Protein AF-0000000070922257 (afdb_homodimer)

pLDDT: mean 94.01, std 5.5, range [50.47, 98.75]

Sequence (990 aa):
MNFDTVAAVDLGSNSFHMLVARWHDGEIITVDRLKETVRLASGLDARNRLSEEAQQRALDCLRRFGQRLRNLPPGSVRALGTNTLRKARGARGFLEAAEDALGHPVEIIGGREEARLIYLGVAHTLADDGGRRLVIDIGGGSTEVIIGERFEPRLAESLQMGCVTFSRQHFPDGRITAARFRQAELHAQLELQPIVAAYRQMGWEQALGSSGTLLALDRMLHEGGMEKALGISLGGLETLRARMIEIGHIDWLNLPGLSEDRKPVIVGGLAVLLGAFRGLAIERLTTSDGAMREGVVHDLFGRFHHEDVRARTIQNLRKRFAVEARHAERVATEAMRLFEPVARTWQLGGVEADLLTWAAELHEIGLALSHSRYHKHGEYILTHADLPGFSRQEQADLALLVRAHRRRLQPKLFESLPKARRRRLMRLALLLRLAVLLHRSRNDQPVPLQAVRVERREITLEFGAGWLSEHPLTVTDLEQEAVQLDPLGFTLRFGMNFDTVAAVDLGSNSFHMLVARWHDGEIITVDRLKETVRLASGLDARNRLSEEAQQRALDCLRRFGQRLRNLPPGSVRALGTNTLRKARGARGFLEAAEDALGHPVEIIGGREEARLIYLGVAHTLADDGGRRLVIDIGGGSTEVIIGERFEPRLAESLQMGCVTFSRQHFPDGRITAARFRQAELHAQLELQPIVAAYRQMGWEQALGSSGTLLALDRMLHEGGMEKALGISLGGLETLRARMIEIGHIDWLNLPGLSEDRKPVIVGGLAVLLGAFRGLAIERLTTSDGAMREGVVHDLFGRFHHEDVRARTIQNLRKRFAVEARHAERVATEAMRLFEPVARTWQLGGVEADLLTWAAELHEIGLALSHSRYHKHGEYILTHADLPGFSRQEQADLALLVRAHRRRLQPKLFESLPKARRRRLMRLALLLRLAVLLHRSRNDQPVPLQAVRVERREITLEFGAGWLSEHPLTVTDLEQEAVQLDPLGFTLRFG

Secondary structure (DSSP, 8-state):
---SEEEEEEE-SSEEEEEEEEEETTEEEEEEEEEEE--GGGGB-TTSPBPHHHHHHHHHHHHHHHHHHTTSPTTSEEEEE-HHHHH-TTHHHHHHHHHHHHTS-EEE--HHHHHHHHHHHHHTTS---SSEEEEEEE-SS-EEEEEEETTEEEEEEEES--HHHHHHHH-TTSB--HHHHHHHHHHHHHHHHHHHHHHHHH--SEEEEEHHHHHHHHHHHHHTTS--SSSEEHHHHHHHHHHHHHH-BGGG---TT--TTTHHHHHHHHHHHHHHHHHHT--EEEE-S--HHHHHHHHHHHHHTT--HHHHHHHHHHHHTT--HHHHHHHHHHHHHHHHHHHTTTT--HHHHHHHHHHHHHTTGGGGT-STTHHHHHHHHHHHS--TT--HHHHHHHHHHHHHTSS---THHHHTS-HHHHHHHHHHHHHHHHHHHHTTT---SPP-EEEEEEETTEEEEEE-TTHHHH-HHHHHHHHHHHHHHGGGT-EEEE-/---SEEEEEEE-SSEEEEEEEEEETTEEEEEEEEEEE--GGGGB-TTSPBPHHHHHHHHHHHHHHHHHHTTSPTTSEEEEE-HHHHH-TTHHHHHHHHHHHHTS-EEE--HHHHHHHHHHHHHTTS---SSEEEEEEE-SS-EEEEEEETTEEEEEEEES--HHHHHHHH-TTSB--HHHHHHHHHHHHHHHHHHHHHHHHH--SEEEEEHHHHHHHHHHHHHTTS--SSSEEHHHHHHHHHHHHHH-BGGG---TT--TTTTTTHHHHHHHHHHHHHHHT--EEEE-S--HHHHHHHHHHHHHTT--HHHHHHHHHHHHTT--HHHHHHHHHHHHHHHHHHHTTTT--HHHHHHHHHHHHHTTGGGGT-STTHHHHHHHHHHHS--TT--HHHHHHHHHHHHHTSS---THHHHTS-HHHHHHHHHHHHHHHHHHHHTTT---SPP-EEEEEEETTEEEEEE-TTHHHH-HHHHHHHHHHHHHHGGGT-EEEE-

Radius of gyration: 32.29 Å; Cα contacts (8 Å, |Δi|>4): 1902; chains: 2; bounding box: 73×99×66 Å

Structure (mmCIF, N/CA/C/O backbone):
data_AF-0000000070922257-model_v1
#
loop_
_entity.id
_entity.type
_entity.pdbx_description
1 polymer Exopolyphosphatase
#
loop_
_atom_site.group_PDB
_atom_site.id
_atom_site.type_symbol
_atom_site.label_atom_id
_atom_site.label_alt_id
_atom_site.label_comp_id
_atom_site.label_asym_id
_atom_site.label_entity_id
_atom_site.label_seq_id
_atom_site.pdbx_PDB_ins_code
_atom_site.Cartn_x
_atom_site.Cartn_y
_atom_site.Cartn_z
_atom_site.occupancy
_atom_site.B_iso_or_equiv
_atom_site.auth_seq_id
_atom_site.auth_comp_id
_atom_site.auth_asym_id
_atom_site.auth_atom_id
_atom_site.pdbx_PDB_model_num
ATOM 1 N N . MET A 1 1 ? 31.969 11.453 6.309 1 50.47 1 MET A N 1
ATOM 2 C CA . MET A 1 1 ? 32.625 12.75 6.32 1 50.47 1 MET A CA 1
ATOM 3 C C . MET A 1 1 ? 32.062 13.641 7.418 1 50.47 1 MET A C 1
ATOM 5 O O . MET A 1 1 ? 30.859 13.797 7.535 1 50.47 1 MET A O 1
ATOM 9 N N . ASN A 1 2 ? 32.812 13.789 8.406 1 67.69 2 ASN A N 1
ATOM 10 C CA . ASN A 1 2 ? 32.469 14.641 9.539 1 67.69 2 ASN A CA 1
ATOM 11 C C . ASN A 1 2 ? 32.656 16.125 9.203 1 67.69 2 ASN A C 1
ATOM 13 O O . ASN A 1 2 ? 33.688 16.516 8.648 1 67.69 2 ASN A O 1
ATOM 17 N N . PHE A 1 3 ? 31.547 16.844 9.094 1 80.75 3 PHE A N 1
ATOM 18 C CA . PHE A 1 3 ? 31.609 18.281 8.789 1 80.75 3 PHE A CA 1
ATOM 19 C C . PHE A 1 3 ? 31.719 19.094 10.07 1 80.75 3 PHE A C 1
ATOM 21 O O . PHE A 1 3 ? 31.016 18.828 11.047 1 80.75 3 PHE A O 1
ATOM 28 N N . ASP A 1 4 ? 32.656 19.984 9.977 1 86.19 4 ASP A N 1
ATOM 29 C CA . ASP A 1 4 ? 32.781 20.891 11.125 1 86.19 4 ASP A CA 1
ATOM 30 C C . ASP A 1 4 ? 31.688 21.969 11.094 1 86.19 4 ASP A C 1
ATOM 32 O O . ASP A 1 4 ? 31.25 22.438 12.141 1 86.19 4 ASP A O 1
ATOM 36 N N . THR A 1 5 ? 31.359 22.406 9.875 1 92.5 5 THR A N 1
ATOM 37 C CA . THR A 1 5 ? 30.328 23.422 9.664 1 92.5 5 THR A CA 1
ATOM 38 C C . THR A 1 5 ? 29.172 22.844 8.844 1 92.5 5 THR A C 1
ATOM 40 O O . THR A 1 5 ? 29.375 22.203 7.816 1 92.5 5 THR A O 1
ATOM 43 N N . VAL A 1 6 ? 27.922 23.047 9.383 1 95.12 6 VAL A N 1
ATOM 44 C CA . VAL A 1 6 ? 26.734 22.609 8.648 1 95.12 6 VAL A CA 1
ATOM 45 C C . VAL A 1 6 ? 25.75 23.75 8.539 1 95.12 6 VAL A C 1
ATOM 47 O O . VAL A 1 6 ? 25.875 24.766 9.227 1 95.12 6 VAL A O 1
ATOM 50 N N . ALA A 1 7 ? 24.875 23.625 7.582 1 96.94 7 ALA A N 1
ATOM 51 C CA . ALA A 1 7 ? 23.844 24.641 7.41 1 96.94 7 ALA A CA 1
ATOM 52 C C . ALA A 1 7 ? 22.469 24 7.172 1 96.94 7 ALA A C 1
ATOM 54 O O . ALA A 1 7 ? 22.375 22.953 6.527 1 96.94 7 ALA A O 1
ATOM 55 N N . ALA A 1 8 ? 21.484 24.625 7.723 1 97.5 8 ALA A N 1
ATOM 56 C CA . ALA A 1 8 ? 20.078 24.266 7.5 1 97.5 8 ALA A CA 1
ATOM 57 C C . ALA A 1 8 ? 19.328 25.391 6.809 1 97.5 8 ALA A C 1
ATOM 59 O O . ALA A 1 8 ? 19.453 26.562 7.191 1 97.5 8 ALA A O 1
ATOM 60 N N . VAL A 1 9 ? 18.656 25.062 5.773 1 97.75 9 VAL A N 1
ATOM 61 C CA . VAL A 1 9 ? 17.781 26 5.086 1 97.75 9 VAL A CA 1
ATOM 62 C C . VAL A 1 9 ? 16.344 25.5 5.141 1 97.75 9 VAL A C 1
ATOM 64 O O . VAL A 1 9 ? 16.031 24.453 4.59 1 97.75 9 VAL A O 1
ATOM 67 N N . ASP A 1 10 ? 15.484 26.25 5.773 1 96.75 10 ASP A N 1
ATOM 68 C CA . ASP A 1 10 ? 14.062 25.938 5.93 1 96.75 10 ASP A CA 1
ATOM 69 C C . ASP A 1 10 ? 13.219 26.75 4.941 1 96.75 10 ASP A C 1
ATOM 71 O O . ASP A 1 10 ? 13.078 27.969 5.082 1 96.75 10 ASP A O 1
ATOM 75 N N . LEU A 1 11 ? 12.742 26.031 3.998 1 97 11 LEU A N 1
ATOM 76 C CA . LEU A 1 11 ? 11.906 26.672 2.986 1 97 11 LEU A CA 1
ATOM 77 C C . LEU A 1 11 ? 10.43 26.547 3.338 1 97 11 LEU A C 1
ATOM 79 O O . LEU A 1 11 ? 9.711 25.734 2.742 1 97 11 LEU A O 1
ATOM 83 N N . GLY A 1 12 ? 9.977 27.422 4.176 1 94.75 12 GLY A N 1
ATOM 84 C CA . GLY A 1 12 ? 8.609 27.391 4.68 1 94.75 12 GLY A CA 1
ATOM 85 C C . GLY A 1 12 ? 7.625 28.109 3.777 1 94.75 12 GLY A C 1
ATOM 86 O O . GLY A 1 12 ? 8.023 28.766 2.82 1 94.75 12 GLY A O 1
ATOM 87 N N . SER A 1 13 ? 6.34 28 4.148 1 94.88 13 SER A N 1
ATOM 88 C CA . SER A 1 13 ? 5.242 28.578 3.377 1 94.88 13 SER A CA 1
ATOM 89 C C . SER A 1 13 ? 5.188 30.094 3.523 1 94.88 13 SER A C 1
ATOM 91 O O . SER A 1 13 ? 4.699 30.781 2.633 1 94.88 13 SER A O 1
ATOM 93 N N . ASN A 1 14 ? 5.695 30.578 4.609 1 92.94 14 ASN A N 1
ATOM 94 C CA . ASN A 1 14 ? 5.652 32.031 4.84 1 92.94 14 ASN A CA 1
ATOM 95 C C . ASN A 1 14 ? 7.039 32.656 4.703 1 92.94 14 ASN A C 1
ATOM 97 O O . ASN A 1 14 ? 7.176 33.75 4.145 1 92.94 14 ASN A O 1
ATOM 101 N N . SER A 1 15 ? 8.062 31.953 5.234 1 95 15 SER A N 1
ATOM 102 C CA . SER A 1 15 ? 9.414 32.5 5.273 1 95 15 SER A CA 1
ATOM 103 C C . SER A 1 15 ? 10.461 31.422 5.023 1 95 15 SER A C 1
ATOM 105 O O . SER A 1 15 ? 10.195 30.234 5.211 1 95 15 SER A O 1
ATOM 107 N N . PHE A 1 16 ? 11.594 31.922 4.508 1 97 16 PHE A N 1
ATOM 108 C CA . PHE A 1 16 ? 12.773 31.062 4.418 1 97 16 PHE A CA 1
ATOM 109 C C . PHE A 1 16 ? 13.773 31.422 5.516 1 97 16 PHE A C 1
ATOM 111 O O . PHE A 1 16 ? 13.922 32.594 5.879 1 97 16 PHE A O 1
ATOM 118 N N . HIS A 1 17 ? 14.359 30.391 6.105 1 96.94 17 HIS A N 1
ATOM 119 C CA . HIS A 1 17 ? 15.367 30.562 7.148 1 96.94 17 HIS A CA 1
ATOM 120 C C . HIS A 1 17 ? 16.672 29.844 6.781 1 96.94 17 HIS A C 1
ATOM 122 O O . HIS A 1 17 ? 16.641 28.766 6.195 1 96.94 17 HIS A O 1
ATOM 128 N N . MET A 1 18 ? 17.734 30.422 7.117 1 97.06 18 MET A N 1
ATOM 129 C CA . MET A 1 18 ? 19.047 29.812 6.996 1 97.06 18 MET A CA 1
ATOM 130 C C . MET A 1 18 ? 19.781 29.828 8.328 1 97.06 18 MET A C 1
ATOM 132 O O . MET A 1 18 ? 19.766 30.844 9.039 1 97.06 18 MET A O 1
ATOM 136 N N . LEU A 1 19 ? 20.328 28.75 8.75 1 97.19 19 LEU A N 1
ATOM 137 C CA . LEU A 1 19 ? 21.125 28.625 9.961 1 97.19 19 LEU A CA 1
ATOM 138 C C . LEU A 1 19 ? 22.453 27.938 9.664 1 97.19 19 LEU A C 1
ATOM 140 O O . LEU A 1 19 ? 22.469 26.828 9.133 1 97.19 19 LEU A O 1
ATOM 144 N N . VAL A 1 20 ? 23.547 28.578 9.875 1 96.5 20 VAL A N 1
ATOM 145 C CA . VAL A 1 20 ? 24.875 27.984 9.773 1 96.5 20 VAL A CA 1
ATOM 146 C C . VAL A 1 20 ? 25.438 27.719 11.172 1 96.5 20 VAL A C 1
ATOM 148 O O . VAL A 1 20 ? 25.422 28.625 12.023 1 96.5 20 VAL A O 1
ATOM 151 N N . ALA A 1 21 ? 25.812 26.547 11.43 1 95.62 21 ALA A N 1
ATOM 152 C CA . ALA A 1 21 ? 26.297 26.172 12.75 1 95.62 21 ALA A CA 1
ATOM 153 C C . ALA A 1 21 ? 27.609 25.375 12.648 1 95.62 21 ALA A C 1
ATOM 155 O O . ALA A 1 21 ? 27.891 24.781 11.609 1 95.62 21 ALA A O 1
ATOM 156 N N . ARG A 1 22 ? 28.359 25.406 13.68 1 92.81 22 ARG A N 1
ATOM 157 C CA . ARG A 1 22 ? 29.641 24.688 13.75 1 92.81 22 ARG A CA 1
ATOM 158 C C . ARG A 1 22 ? 29.703 23.828 15.016 1 92.81 22 ARG A C 1
ATOM 160 O O . ARG A 1 22 ? 29.203 24.219 16.062 1 92.81 22 ARG A O 1
ATOM 167 N N . TRP A 1 23 ? 30.281 22.703 14.82 1 88.81 23 TRP A N 1
ATOM 168 C CA . TRP A 1 23 ? 30.562 21.844 15.953 1 88.81 23 TRP A CA 1
ATOM 169 C C . TRP A 1 23 ? 31.875 22.234 16.641 1 88.81 23 TRP A C 1
ATOM 171 O O . TRP A 1 23 ? 32.938 22.266 15.992 1 88.81 23 TRP A O 1
ATOM 181 N N . HIS A 1 24 ? 31.859 22.641 17.891 1 84.12 24 HIS A N 1
ATOM 182 C CA . HIS A 1 24 ? 33.062 23.031 18.641 1 84.12 24 HIS A CA 1
ATOM 183 C C . HIS A 1 24 ? 33 22.484 20.062 1 84.12 24 HIS A C 1
ATOM 185 O O . HIS A 1 24 ? 32.188 22.922 20.875 1 84.12 24 HIS A O 1
ATOM 191 N N . ASP A 1 25 ? 33.938 21.672 20.453 1 81.06 25 ASP A N 1
ATOM 192 C CA . ASP A 1 25 ? 34.125 21.109 21.781 1 81.06 25 ASP A CA 1
ATOM 193 C C . ASP A 1 25 ? 32.844 20.5 22.312 1 81.06 25 ASP A C 1
ATOM 195 O O . ASP A 1 25 ? 32.406 20.797 23.438 1 81.06 25 ASP A O 1
ATOM 199 N N . GLY A 1 26 ? 32.094 19.844 21.484 1 78.56 26 GLY A N 1
ATOM 200 C CA . GLY A 1 26 ? 30.906 19.094 21.906 1 78.56 26 GLY A CA 1
ATOM 201 C C . GLY A 1 26 ? 29.641 19.922 21.906 1 78.56 26 GLY A C 1
ATOM 202 O O . GLY A 1 26 ? 28.578 19.438 22.281 1 78.56 26 GLY A O 1
ATOM 203 N N . GLU A 1 27 ? 29.828 21.156 21.391 1 85.69 27 GLU A N 1
ATOM 204 C CA . GLU A 1 27 ? 28.672 22.031 21.375 1 85.69 27 GLU A CA 1
ATOM 205 C C . GLU A 1 27 ? 28.422 22.594 19.984 1 85.69 27 GLU A C 1
ATOM 207 O O . GLU A 1 27 ? 29.344 22.734 19.188 1 85.69 27 GLU A O 1
ATOM 212 N N . ILE A 1 28 ? 27.156 22.875 19.719 1 90 28 ILE A N 1
ATOM 213 C CA . ILE A 1 28 ? 26.766 23.5 18.453 1 90 28 ILE A CA 1
ATOM 214 C C . ILE A 1 28 ? 26.703 25.016 18.625 1 90 28 ILE A C 1
ATOM 216 O O . ILE A 1 28 ? 25.984 25.516 19.469 1 90 28 ILE A O 1
ATOM 220 N N . ILE A 1 29 ? 27.547 25.641 17.844 1 92.25 29 ILE A N 1
ATOM 221 C CA . ILE A 1 29 ? 27.609 27.094 17.891 1 92.25 29 ILE A CA 1
ATOM 222 C C . ILE A 1 29 ? 26.984 27.688 16.625 1 92.25 29 ILE A C 1
ATOM 224 O O . ILE A 1 29 ? 27.359 27.312 15.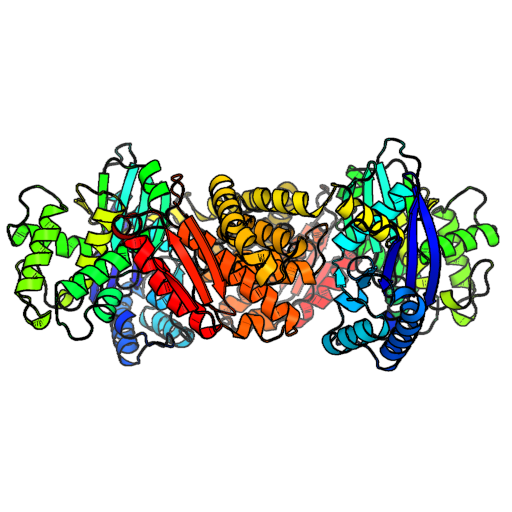516 1 92.25 29 ILE A O 1
ATOM 228 N N . THR A 1 30 ? 26.047 28.609 16.797 1 93 30 THR A N 1
ATOM 229 C CA . THR A 1 30 ? 25.469 29.297 15.648 1 93 30 THR A CA 1
ATOM 230 C C . THR A 1 30 ? 26.438 30.297 15.055 1 93 30 THR A C 1
ATOM 232 O O . THR A 1 30 ? 26.984 31.156 15.773 1 93 30 THR A O 1
ATOM 235 N N . VAL A 1 31 ? 26.656 30.203 13.797 1 93.38 31 VAL A N 1
ATOM 236 C CA . VAL A 1 31 ? 27.609 31.062 13.102 1 93.38 31 VAL A CA 1
ATOM 237 C C . VAL A 1 31 ? 26.844 32.188 12.391 1 93.38 31 VAL A C 1
ATOM 239 O O . VAL A 1 31 ? 27.312 33.344 12.359 1 93.38 31 VAL A O 1
ATOM 242 N N . ASP A 1 32 ? 25.781 31.828 11.766 1 93.38 32 ASP A N 1
ATOM 243 C CA . ASP A 1 32 ? 25.016 32.781 10.992 1 93.38 32 ASP A CA 1
ATOM 244 C C . ASP A 1 32 ? 23.531 32.406 10.938 1 93.38 32 ASP A C 1
ATOM 246 O O . ASP A 1 32 ? 23.188 31.219 11.062 1 93.38 32 ASP A O 1
ATOM 250 N N . ARG A 1 33 ? 22.688 33.438 10.93 1 94.75 33 ARG A N 1
ATOM 251 C CA . ARG A 1 33 ? 21.25 33.25 10.789 1 94.75 33 ARG A CA 1
ATOM 252 C C . ARG A 1 33 ? 20.656 34.312 9.859 1 94.75 33 ARG A C 1
ATOM 254 O O . ARG A 1 33 ? 20.969 35.5 9.969 1 94.75 33 ARG A O 1
ATOM 261 N N . LEU A 1 34 ? 19.891 33.812 8.883 1 94.75 34 LEU A N 1
ATOM 262 C CA . LEU A 1 34 ? 19.172 34.719 7.996 1 94.75 34 LEU A CA 1
ATOM 263 C C . LEU A 1 34 ? 17.703 34.312 7.879 1 94.75 34 LEU A C 1
ATOM 265 O O . LEU A 1 34 ? 17.375 33.125 7.945 1 94.75 34 LEU A O 1
ATOM 269 N N . LYS A 1 35 ? 16.844 35.25 7.797 1 93.94 35 LYS A N 1
ATOM 270 C CA . LYS A 1 35 ? 15.414 35.062 7.582 1 93.94 35 LYS A CA 1
ATOM 271 C C . LYS A 1 35 ? 14.867 36 6.531 1 93.94 35 LYS A C 1
ATOM 273 O O . LYS A 1 35 ? 15.242 37.188 6.5 1 93.94 35 LYS A O 1
ATOM 278 N N . GLU A 1 36 ? 14.07 35.5 5.688 1 94.12 36 GLU A N 1
ATOM 279 C CA . GLU A 1 36 ? 13.383 36.344 4.719 1 94.12 36 GLU A CA 1
ATOM 280 C C . GLU A 1 36 ? 11.93 35.906 4.539 1 94.12 36 GLU A C 1
ATOM 282 O O . GLU A 1 36 ? 11.633 34.719 4.43 1 94.12 36 GLU A O 1
ATOM 287 N N . THR A 1 37 ? 11.07 36.938 4.539 1 92.81 37 THR A N 1
ATOM 288 C CA . THR A 1 37 ? 9.664 36.656 4.285 1 92.81 37 THR A CA 1
ATOM 289 C C . THR A 1 37 ? 9.406 36.469 2.791 1 92.81 37 THR A C 1
ATOM 291 O O . THR A 1 37 ? 9.625 37.406 2.008 1 92.81 37 THR A O 1
ATOM 294 N N . VAL A 1 38 ? 8.984 35.281 2.365 1 92.69 38 VAL A N 1
ATOM 295 C CA . VAL A 1 38 ? 8.789 34.969 0.958 1 92.69 38 VAL A CA 1
ATOM 296 C C . VAL A 1 38 ? 7.297 34.781 0.68 1 92.69 38 VAL A C 1
ATOM 298 O O . VAL A 1 38 ? 6.82 35.062 -0.418 1 92.69 38 VAL A O 1
ATOM 301 N N . ARG A 1 39 ? 6.5 34.312 1.571 1 91.88 39 ARG A N 1
ATOM 302 C CA . ARG A 1 39 ? 5.074 34.031 1.491 1 91.88 39 ARG A CA 1
ATOM 303 C C . ARG A 1 39 ? 4.766 33.156 0.286 1 91.88 39 ARG A C 1
ATOM 305 O O . ARG A 1 39 ? 3.912 33.469 -0.537 1 91.88 39 ARG A O 1
ATOM 312 N N . LEU A 1 40 ? 5.43 32.062 0.245 1 92.69 40 LEU A N 1
ATOM 313 C CA . LEU A 1 40 ? 5.285 31.109 -0.856 1 92.69 40 LEU A CA 1
ATOM 314 C C . LEU A 1 40 ? 3.85 30.609 -0.957 1 92.69 40 LEU A C 1
ATOM 316 O O . LEU A 1 40 ? 3.34 30.391 -2.057 1 92.69 40 LEU A O 1
ATOM 320 N N . ALA A 1 41 ? 3.188 30.406 0.164 1 93 41 ALA A N 1
ATOM 321 C CA . ALA A 1 41 ? 1.837 29.859 0.204 1 93 41 ALA A CA 1
ATOM 322 C C . ALA A 1 41 ? 0.841 30.781 -0.487 1 93 41 ALA A C 1
ATOM 324 O O . ALA A 1 41 ? -0.136 30.328 -1.082 1 93 41 ALA A O 1
ATOM 325 N N . SER A 1 42 ? 1.068 32.094 -0.372 1 90.94 42 SER A N 1
ATOM 326 C CA . SER A 1 42 ? 0.177 33.062 -0.996 1 90.94 42 SER A CA 1
ATOM 327 C C . SER A 1 42 ? 0.234 32.969 -2.518 1 90.94 42 SER A C 1
ATOM 329 O O . SER A 1 42 ? -0.674 33.438 -3.207 1 90.94 42 SER A O 1
ATOM 331 N N . GLY A 1 43 ? 1.27 32.375 -3.018 1 90.81 43 GLY A N 1
ATOM 332 C CA . GLY A 1 43 ? 1.457 32.25 -4.457 1 90.81 43 GLY A CA 1
ATOM 333 C C . GLY A 1 43 ? 0.903 30.969 -5.031 1 90.81 43 GLY A C 1
ATOM 334 O O . GLY A 1 43 ? 0.901 30.781 -6.25 1 90.81 43 GLY A O 1
ATOM 335 N N . LEU A 1 44 ? 0.445 30.156 -4.152 1 91.5 44 LEU A N 1
ATOM 336 C CA . LEU A 1 44 ? -0.109 28.891 -4.629 1 91.5 44 LEU A CA 1
ATOM 337 C C . LEU A 1 44 ? -1.565 29.062 -5.047 1 91.5 44 LEU A C 1
ATOM 339 O O . LEU A 1 44 ? -2.404 29.484 -4.246 1 91.5 44 LEU A O 1
ATOM 343 N N . ASP A 1 45 ? -1.897 28.672 -6.227 1 90.31 45 ASP A N 1
ATOM 344 C CA . ASP A 1 45 ? -3.266 28.859 -6.695 1 90.31 45 ASP A CA 1
ATOM 345 C C . ASP A 1 45 ? -4.117 27.625 -6.418 1 90.31 45 ASP A C 1
ATOM 347 O O . ASP A 1 45 ? -3.68 26.719 -5.711 1 90.31 45 ASP A O 1
ATOM 351 N N . ALA A 1 46 ? -5.27 27.625 -6.887 1 85.06 46 ALA A N 1
ATOM 352 C CA . ALA A 1 46 ? -6.227 26.562 -6.613 1 85.06 46 ALA A CA 1
ATOM 353 C C . ALA A 1 46 ? -5.812 25.25 -7.289 1 85.06 46 ALA A C 1
ATOM 355 O O . ALA A 1 46 ? -6.242 24.172 -6.887 1 85.06 46 ALA A O 1
ATOM 356 N N . ARG A 1 47 ? -5.031 25.359 -8.297 1 88.06 47 ARG A N 1
ATOM 357 C CA . ARG A 1 47 ? -4.562 24.172 -9.008 1 88.06 47 ARG A CA 1
ATOM 358 C C . ARG A 1 47 ? -3.186 23.75 -8.508 1 88.06 47 ARG A C 1
ATOM 360 O O . ARG A 1 47 ? -2.506 22.953 -9.156 1 88.06 47 ARG A O 1
ATOM 367 N N . ASN A 1 48 ? -2.707 24.375 -7.414 1 90.75 48 ASN A N 1
ATOM 368 C CA . ASN A 1 48 ? -1.439 24.062 -6.762 1 90.75 48 ASN A CA 1
ATOM 369 C C . ASN A 1 48 ? -0.25 24.438 -7.637 1 90.75 48 ASN A C 1
ATOM 371 O O . ASN A 1 48 ? 0.758 23.734 -7.664 1 90.75 48 ASN A O 1
ATOM 375 N N . ARG A 1 49 ? -0.408 25.484 -8.484 1 91.31 49 ARG A N 1
ATOM 376 C CA . ARG A 1 49 ? 0.698 26.031 -9.25 1 91.31 49 ARG A CA 1
ATOM 377 C C . ARG A 1 49 ? 1.247 27.297 -8.586 1 91.31 49 ARG A C 1
ATOM 379 O O . ARG A 1 49 ? 0.481 28.156 -8.156 1 91.31 49 ARG A O 1
ATOM 386 N N . LEU A 1 50 ? 2.482 27.438 -8.477 1 93.44 50 LEU A N 1
ATOM 387 C CA . LEU A 1 50 ? 3.129 28.594 -7.863 1 93.44 50 LEU A CA 1
ATOM 388 C C . LEU A 1 50 ? 3.176 29.766 -8.836 1 93.44 50 LEU A C 1
ATOM 390 O O . LEU A 1 50 ? 3.553 29.594 -10 1 93.44 50 LEU A O 1
ATOM 394 N N . SER A 1 51 ? 2.805 30.953 -8.391 1 93.62 51 SER A N 1
ATOM 395 C CA . SER A 1 51 ? 2.873 32.156 -9.219 1 93.62 51 SER A CA 1
ATOM 396 C C . SER A 1 51 ? 4.316 32.5 -9.547 1 93.62 51 SER A C 1
ATOM 398 O O . SER A 1 51 ? 5.234 32.156 -8.797 1 93.62 51 SER A O 1
ATOM 400 N N . GLU A 1 52 ? 4.484 33.156 -10.672 1 93.19 52 GLU A N 1
ATOM 401 C CA . GLU A 1 52 ? 5.816 33.625 -11.078 1 93.19 52 GLU A CA 1
ATOM 402 C C . GLU A 1 52 ? 6.41 34.562 -10.055 1 93.19 52 GLU A C 1
ATOM 404 O O . GLU A 1 52 ? 7.613 34.562 -9.789 1 93.19 52 GLU A O 1
ATOM 409 N N . GLU A 1 53 ? 5.59 35.375 -9.57 1 94.44 53 GLU A N 1
ATOM 410 C CA . GLU A 1 53 ? 6.035 36.344 -8.578 1 94.44 53 GLU A CA 1
ATOM 411 C C . GLU A 1 53 ? 6.566 35.656 -7.324 1 94.44 53 GLU A C 1
ATOM 413 O O . GLU A 1 53 ? 7.617 36.031 -6.797 1 94.44 53 GLU A O 1
ATOM 418 N N . ALA A 1 54 ? 5.828 34.781 -6.809 1 93.12 54 ALA A N 1
ATOM 419 C CA . ALA A 1 54 ? 6.25 34.031 -5.625 1 93.12 54 ALA A CA 1
ATOM 420 C C . ALA A 1 54 ? 7.535 33.25 -5.895 1 93.12 54 ALA A C 1
ATOM 422 O O . ALA A 1 54 ? 8.414 33.188 -5.031 1 93.12 54 ALA A O 1
ATOM 423 N N . GLN A 1 55 ? 7.676 32.656 -7.027 1 94.94 55 GLN A N 1
ATOM 424 C CA . GLN A 1 55 ? 8.883 31.922 -7.406 1 94.94 55 GLN A CA 1
ATOM 425 C C . GLN A 1 55 ? 10.094 32.844 -7.438 1 94.94 55 GLN A C 1
ATOM 427 O O . GLN A 1 55 ? 11.172 32.5 -6.949 1 94.94 55 GLN A O 1
ATOM 432 N N . GLN A 1 56 ? 9.844 34 -8.031 1 95.56 56 GLN A N 1
ATOM 433 C CA . GLN A 1 56 ? 10.945 34.938 -8.141 1 95.56 56 GLN A CA 1
ATOM 434 C C . GLN A 1 56 ? 11.43 35.406 -6.766 1 95.56 56 GLN A C 1
ATOM 436 O O . GLN A 1 56 ? 12.633 35.469 -6.52 1 95.56 56 GLN A O 1
ATOM 441 N N . ARG A 1 57 ? 10.539 35.719 -5.875 1 95.69 57 ARG A N 1
ATOM 442 C CA . ARG A 1 57 ? 10.906 36.094 -4.512 1 95.69 57 ARG A CA 1
ATOM 443 C C . ARG A 1 57 ? 11.695 34.969 -3.836 1 95.69 57 ARG A C 1
ATOM 445 O O . ARG A 1 57 ? 12.688 35.219 -3.148 1 95.69 57 ARG A O 1
ATOM 452 N N . ALA A 1 58 ? 11.203 33.781 -4.039 1 96.38 58 ALA A N 1
ATOM 453 C CA . ALA A 1 58 ? 11.859 32.625 -3.447 1 96.38 58 ALA A CA 1
ATOM 454 C C . ALA A 1 58 ? 13.266 32.438 -4.008 1 96.38 58 ALA A C 1
ATOM 456 O O . ALA A 1 58 ? 14.219 32.219 -3.256 1 96.38 58 ALA A O 1
ATOM 457 N N . LEU A 1 59 ? 13.398 32.562 -5.312 1 97.31 59 LEU A N 1
ATOM 458 C CA . LEU A 1 59 ? 14.688 32.375 -5.965 1 97.31 59 LEU A CA 1
ATOM 459 C C . LEU A 1 59 ? 15.664 33.469 -5.562 1 97.31 59 LEU A C 1
ATOM 461 O O . LEU A 1 59 ? 16.859 33.188 -5.355 1 97.31 59 LEU A O 1
ATOM 465 N N . ASP A 1 60 ? 15.156 34.656 -5.473 1 97.5 60 ASP A N 1
ATOM 466 C CA . ASP A 1 60 ? 16 35.781 -5.031 1 97.5 60 ASP A CA 1
ATOM 467 C C . ASP A 1 60 ? 16.547 35.5 -3.625 1 97.5 60 ASP A C 1
ATOM 469 O O . ASP A 1 60 ? 17.719 35.75 -3.357 1 97.5 60 ASP A O 1
ATOM 473 N N . CYS A 1 61 ? 15.68 35.094 -2.768 1 97.5 61 CYS A N 1
ATOM 474 C CA . CYS A 1 61 ? 16.094 34.75 -1.41 1 97.5 61 CYS A CA 1
ATOM 475 C C . CYS A 1 61 ? 17.156 33.656 -1.418 1 97.5 61 CYS A C 1
ATOM 477 O O . CYS A 1 61 ? 18.172 33.781 -0.735 1 97.5 61 CYS A O 1
ATOM 479 N N . LEU A 1 62 ? 16.953 32.625 -2.186 1 97.81 62 LEU A N 1
ATOM 480 C CA . LEU A 1 62 ? 17.859 31.469 -2.225 1 97.81 62 LEU A CA 1
ATOM 481 C C . LEU A 1 62 ? 19.219 31.859 -2.814 1 97.81 62 LEU A C 1
ATOM 483 O O . LEU A 1 62 ? 20.25 31.328 -2.414 1 97.81 62 LEU A O 1
ATOM 487 N N . ARG A 1 63 ? 19.188 32.812 -3.758 1 97.44 63 ARG A N 1
ATOM 488 C CA . ARG A 1 63 ? 20.453 33.312 -4.285 1 97.44 63 ARG A CA 1
ATOM 489 C C . ARG A 1 63 ? 21.266 34 -3.189 1 97.44 63 ARG A C 1
ATOM 491 O O . ARG A 1 63 ? 22.484 33.844 -3.129 1 97.44 63 ARG A O 1
ATOM 498 N N . ARG A 1 64 ? 20.578 34.719 -2.406 1 96.75 64 ARG A N 1
ATOM 499 C CA . ARG A 1 64 ? 21.25 35.375 -1.296 1 96.75 64 ARG A CA 1
ATOM 500 C C . ARG A 1 64 ? 21.797 34.375 -0.304 1 96.75 64 ARG A C 1
ATOM 502 O O . ARG A 1 64 ? 22.938 34.5 0.161 1 96.75 64 ARG A O 1
ATOM 509 N N . PHE A 1 65 ? 20.984 33.375 0.079 1 97.69 65 PHE A N 1
ATOM 510 C CA . PHE A 1 65 ? 21.469 32.312 0.938 1 97.69 65 PHE A CA 1
ATOM 511 C C . PHE A 1 65 ? 22.656 31.594 0.301 1 97.69 65 PHE A C 1
ATOM 513 O O . PHE A 1 65 ? 23.625 31.266 0.986 1 97.69 65 PHE A O 1
ATOM 520 N N . GLY A 1 66 ? 22.547 31.406 -0.993 1 96.5 66 GLY A N 1
ATOM 521 C CA . GLY A 1 66 ? 23.578 30.719 -1.737 1 96.5 66 GLY A CA 1
ATOM 522 C C . GLY A 1 66 ? 24.938 31.406 -1.673 1 96.5 66 GLY A C 1
ATOM 523 O O . GLY A 1 66 ? 25.969 30.75 -1.674 1 96.5 66 GLY A O 1
ATOM 524 N N . GLN A 1 67 ? 24.953 32.688 -1.668 1 95.12 67 GLN A N 1
ATOM 525 C CA . GLN A 1 67 ? 26.188 33.438 -1.55 1 95.12 67 GLN A CA 1
ATOM 526 C C . GLN A 1 67 ? 26.953 33.062 -0.283 1 95.12 67 GLN A C 1
ATOM 528 O O . GLN A 1 67 ? 28.172 33.094 -0.265 1 95.12 67 GLN A O 1
ATOM 533 N N . ARG A 1 68 ? 26.219 32.625 0.657 1 93.69 68 ARG A N 1
ATOM 534 C CA . ARG A 1 68 ? 26.812 32.281 1.936 1 93.69 68 ARG A CA 1
ATOM 535 C C . ARG A 1 68 ? 27.141 30.797 1.99 1 93.69 68 ARG A C 1
ATOM 537 O O . ARG A 1 68 ? 28.016 30.375 2.754 1 93.69 68 ARG A O 1
ATOM 544 N N . LEU A 1 69 ? 26.406 29.984 1.218 1 96.19 69 LEU A N 1
ATOM 545 C CA . LEU A 1 69 ? 26.438 28.547 1.467 1 96.19 69 LEU A CA 1
ATOM 546 C C . LEU A 1 69 ? 27.172 27.812 0.349 1 96.19 69 LEU A C 1
ATOM 548 O O . LEU A 1 69 ? 27.594 26.672 0.524 1 96.19 69 LEU A O 1
ATOM 552 N N . ARG A 1 70 ? 27.297 28.391 -0.803 1 92.56 70 ARG A N 1
ATOM 553 C CA . ARG A 1 70 ? 27.719 27.703 -2.02 1 92.56 70 ARG A CA 1
ATOM 554 C C . ARG A 1 70 ? 29.094 27.062 -1.837 1 92.56 70 ARG A C 1
ATOM 556 O O . ARG A 1 70 ? 29.391 26.031 -2.459 1 92.56 70 ARG A O 1
ATOM 563 N N . ASN A 1 71 ? 29.938 27.594 -0.966 1 91.12 71 ASN A N 1
ATOM 564 C CA . ASN A 1 71 ? 31.297 27.078 -0.816 1 91.12 71 ASN A CA 1
ATOM 565 C C . ASN A 1 71 ? 31.359 25.984 0.245 1 91.12 71 ASN A C 1
ATOM 567 O O . ASN A 1 71 ? 32.406 25.375 0.45 1 91.12 71 ASN A O 1
ATOM 571 N N . LEU A 1 72 ? 30.281 25.719 0.91 1 93 72 LEU A N 1
ATOM 572 C CA . LEU A 1 72 ? 30.25 24.609 1.85 1 93 72 LEU A CA 1
ATOM 573 C C . LEU A 1 72 ? 30.234 23.266 1.11 1 93 72 LEU A C 1
ATOM 575 O O . LEU A 1 72 ? 29.656 23.172 0.023 1 93 72 LEU A O 1
ATOM 579 N N . PRO A 1 73 ? 30.828 22.312 1.654 1 90.31 73 PRO A N 1
ATOM 580 C CA . PRO A 1 73 ? 30.906 21.031 0.962 1 90.31 73 PRO A CA 1
ATOM 581 C C . PRO A 1 73 ? 29.531 20.375 0.791 1 90.31 73 PRO A C 1
ATOM 583 O O . PRO A 1 73 ? 28.656 20.547 1.639 1 90.31 73 PRO A O 1
ATOM 586 N N . PRO A 1 74 ? 29.453 19.609 -0.313 1 84.12 74 PRO A N 1
ATOM 587 C CA . PRO A 1 74 ? 28.219 18.844 -0.496 1 84.12 74 PRO A CA 1
ATOM 588 C C . PRO A 1 74 ? 27.906 17.938 0.688 1 84.12 74 PRO A C 1
ATOM 590 O O . PRO A 1 74 ? 28.812 17.281 1.23 1 84.12 74 PRO A O 1
ATOM 593 N N . GLY A 1 75 ? 26.688 17.953 1.102 1 86.25 75 GLY A N 1
ATOM 594 C CA . GLY A 1 75 ? 26.281 17.125 2.227 1 86.25 75 GLY A CA 1
ATOM 595 C C . GLY A 1 75 ? 26.234 17.875 3.539 1 86.25 75 GLY A C 1
ATOM 596 O O . GLY A 1 75 ? 25.625 17.422 4.504 1 86.25 75 GLY A O 1
ATOM 597 N N . SER A 1 76 ? 26.875 19.016 3.561 1 92.19 76 SER A N 1
ATOM 598 C CA . SER A 1 76 ? 26.922 19.781 4.797 1 92.19 76 SER A CA 1
ATOM 599 C C . SER A 1 76 ? 25.766 20.766 4.898 1 92.19 76 SER A C 1
ATOM 601 O O . SER A 1 76 ? 25.562 21.406 5.934 1 92.19 76 SER A O 1
ATOM 603 N N . VAL A 1 77 ? 25.016 20.891 3.84 1 95.12 77 VAL A N 1
ATOM 604 C CA . VAL A 1 77 ? 23.859 21.797 3.795 1 95.12 77 VAL A CA 1
ATOM 605 C C . VAL A 1 77 ? 22.594 20.984 3.521 1 95.12 77 VAL A C 1
ATOM 607 O O . VAL A 1 77 ? 22.562 20.156 2.604 1 95.12 77 VAL A O 1
ATOM 610 N N . ARG A 1 78 ? 21.609 21.188 4.344 1 95.75 78 ARG A N 1
ATOM 611 C CA . ARG A 1 78 ? 20.312 20.562 4.09 1 95.75 78 ARG A CA 1
ATOM 612 C C . ARG A 1 78 ? 19.219 21.625 3.936 1 95.75 78 ARG A C 1
ATOM 614 O O . ARG A 1 78 ? 18.953 22.391 4.867 1 95.75 78 ARG A O 1
ATOM 621 N N . ALA A 1 79 ? 18.719 21.75 2.727 1 97.25 79 ALA A N 1
ATOM 622 C CA . ALA A 1 79 ? 17.609 22.641 2.43 1 97.25 79 ALA A CA 1
ATOM 623 C C . ALA A 1 79 ? 16.297 21.875 2.293 1 97.25 79 ALA A C 1
ATOM 625 O O . ALA A 1 79 ? 16.172 21 1.428 1 97.25 79 ALA A O 1
ATOM 626 N N . LEU A 1 80 ? 15.352 22.172 3.102 1 97.25 80 LEU A N 1
ATOM 627 C CA . LEU A 1 80 ? 14.141 21.344 3.186 1 97.25 80 LEU A CA 1
ATOM 628 C C . LEU A 1 80 ? 12.898 22.172 2.869 1 97.25 80 LEU A C 1
ATOM 630 O O . LEU A 1 80 ? 12.672 23.219 3.492 1 97.25 80 LEU A O 1
ATOM 634 N N . GLY A 1 81 ? 12.195 21.75 1.862 1 95.94 81 GLY A N 1
ATOM 635 C CA . GLY A 1 81 ? 10.883 22.312 1.568 1 95.94 81 GLY A CA 1
ATOM 636 C C . GLY A 1 81 ? 9.766 21.641 2.33 1 95.94 81 GLY A C 1
ATOM 637 O O . GLY A 1 81 ? 9.766 20.406 2.504 1 95.94 81 GLY A O 1
ATOM 638 N N . THR A 1 82 ? 8.828 22.422 2.723 1 94.81 82 THR A N 1
ATOM 639 C CA . THR A 1 82 ? 7.762 21.906 3.572 1 94.81 82 THR A CA 1
ATOM 640 C C . THR A 1 82 ? 6.41 22.031 2.869 1 94.81 82 THR A C 1
ATOM 642 O O . THR A 1 82 ? 6.305 21.766 1.671 1 94.81 82 THR A O 1
ATOM 645 N N . ASN A 1 83 ? 5.32 22.391 3.535 1 92.88 83 ASN A N 1
ATOM 646 C CA . ASN A 1 83 ? 3.924 22.234 3.141 1 92.88 83 ASN A CA 1
ATOM 647 C C . ASN A 1 83 ? 3.682 22.766 1.729 1 92.88 83 ASN A C 1
ATOM 649 O O . ASN A 1 83 ? 3.143 22.062 0.879 1 92.88 83 ASN A O 1
ATOM 653 N N . THR A 1 84 ? 4.09 24 1.412 1 92.94 84 THR A N 1
ATOM 654 C CA . THR A 1 84 ? 3.77 24.625 0.129 1 92.94 84 THR A CA 1
ATOM 655 C C . THR A 1 84 ? 4.496 23.906 -1.009 1 92.94 84 THR A C 1
ATOM 657 O O . THR A 1 84 ? 3.906 23.641 -2.061 1 92.94 84 THR A O 1
ATOM 660 N N . LEU A 1 85 ? 5.715 23.578 -0.75 1 93.12 85 LEU A N 1
ATOM 661 C CA . LEU A 1 85 ? 6.48 22.891 -1.78 1 93.12 85 LEU A CA 1
ATOM 662 C C . LEU A 1 85 ? 6.016 21.453 -1.929 1 93.12 85 LEU A C 1
ATOM 664 O O . LEU A 1 85 ? 6.086 20.875 -3.02 1 93.12 85 LEU A O 1
ATOM 668 N N . ARG A 1 86 ? 5.453 20.906 -0.907 1 90.75 86 ARG A N 1
ATOM 669 C CA . ARG A 1 86 ? 4.852 19.578 -0.972 1 90.75 86 ARG A CA 1
ATOM 670 C C . ARG A 1 86 ? 3.625 19.578 -1.88 1 90.75 86 ARG A C 1
ATOM 672 O O . ARG A 1 86 ? 3.367 18.594 -2.578 1 90.75 86 ARG A O 1
ATOM 679 N N . LYS A 1 87 ? 2.914 20.625 -1.83 1 91.19 87 LYS A N 1
ATOM 680 C CA . LYS A 1 87 ? 1.638 20.719 -2.531 1 91.19 87 LYS A CA 1
ATOM 681 C C . LYS A 1 87 ? 1.833 21.188 -3.973 1 91.19 87 LYS A C 1
ATOM 683 O O . LYS A 1 87 ? 1.031 20.859 -4.848 1 91.19 87 LYS A O 1
ATOM 688 N N . ALA A 1 88 ? 2.879 21.844 -4.254 1 92.06 88 ALA A N 1
ATOM 689 C CA . ALA A 1 88 ? 3.072 22.531 -5.531 1 92.06 88 ALA A CA 1
ATOM 690 C C . ALA A 1 88 ? 3.238 21.531 -6.672 1 92.06 88 ALA A C 1
ATOM 692 O O . ALA A 1 88 ? 4.117 20.656 -6.621 1 92.06 88 ALA A O 1
ATOM 693 N N . ARG A 1 89 ? 2.383 21.609 -7.625 1 81.31 89 ARG A N 1
ATOM 694 C CA . ARG A 1 89 ? 2.471 20.797 -8.836 1 81.31 89 ARG A CA 1
ATOM 695 C C . ARG A 1 89 ? 3.48 21.375 -9.812 1 81.31 89 ARG A C 1
ATOM 697 O O . ARG A 1 89 ? 3.609 22.594 -9.93 1 81.31 89 ARG A O 1
ATOM 704 N N . GLY A 1 90 ? 4.176 20.578 -10.57 1 71 90 GLY A N 1
ATOM 705 C CA . GLY A 1 90 ? 5.133 21.047 -11.555 1 71 90 GLY A CA 1
ATOM 706 C C . GLY A 1 90 ? 6.363 21.688 -10.938 1 71 90 GLY A C 1
ATOM 707 O O . GLY A 1 90 ? 7.02 22.531 -11.562 1 71 90 GLY A O 1
ATOM 708 N N . ALA A 1 91 ? 6.508 21.453 -9.711 1 67.38 91 ALA A N 1
ATOM 709 C CA . ALA A 1 91 ? 7.57 22.062 -8.922 1 67.38 91 ALA A CA 1
ATOM 710 C C . ALA A 1 91 ? 8.945 21.625 -9.422 1 67.38 91 ALA A C 1
ATOM 712 O O . ALA A 1 91 ? 9.969 22.203 -9.023 1 67.38 91 ALA A O 1
ATOM 713 N N . ARG A 1 92 ? 8.938 20.797 -10.336 1 72.94 92 ARG A N 1
ATOM 714 C CA . ARG A 1 92 ? 10.227 20.281 -10.773 1 72.94 92 ARG A CA 1
ATOM 715 C C . ARG A 1 92 ? 11.094 21.391 -11.352 1 72.94 92 ARG A C 1
ATOM 717 O O . ARG A 1 92 ? 12.258 21.531 -10.984 1 72.94 92 ARG A O 1
ATOM 724 N N . GLY A 1 93 ? 10.508 22.172 -12.242 1 82.12 93 GLY A N 1
ATOM 725 C CA . GLY A 1 93 ? 11.258 23.297 -12.789 1 82.12 93 GLY A CA 1
ATOM 726 C C . GLY A 1 93 ? 11.719 24.281 -11.727 1 82.12 93 GLY A C 1
ATOM 727 O O . GLY A 1 93 ? 12.867 24.703 -11.734 1 82.12 93 GLY A O 1
ATOM 728 N N . PHE A 1 94 ? 10.875 24.531 -10.797 1 90.81 94 PHE A N 1
ATOM 729 C CA . PHE A 1 94 ? 11.211 25.453 -9.719 1 90.81 94 PHE A CA 1
ATOM 730 C C . PHE A 1 94 ? 12.305 24.875 -8.836 1 90.81 94 PHE A C 1
ATOM 732 O O . PHE A 1 94 ? 13.227 25.594 -8.438 1 90.81 94 PHE A O 1
ATOM 739 N N . LEU A 1 95 ? 12.219 23.641 -8.523 1 91.38 95 LEU A N 1
ATOM 740 C CA . LEU A 1 95 ? 13.188 23.016 -7.625 1 91.38 95 LEU A CA 1
ATOM 741 C C . LEU A 1 95 ? 14.586 23.016 -8.234 1 91.38 95 LEU A C 1
ATOM 743 O O . LEU A 1 95 ? 15.578 23.203 -7.527 1 91.38 95 LEU A O 1
ATOM 747 N N . GLU A 1 96 ? 14.656 22.828 -9.5 1 90.44 96 GLU A N 1
ATOM 748 C CA . GLU A 1 96 ? 15.945 22.891 -10.18 1 90.44 96 GLU A CA 1
ATOM 749 C C . GLU A 1 96 ? 16.547 24.297 -10.094 1 90.44 96 GLU A C 1
ATOM 751 O O . GLU A 1 96 ? 17.734 24.453 -9.82 1 90.44 96 GLU A O 1
ATOM 756 N N . ALA A 1 97 ? 15.695 25.234 -10.367 1 94.25 97 ALA A N 1
ATOM 757 C CA . ALA A 1 97 ? 16.125 26.625 -10.266 1 94.25 97 ALA A CA 1
ATOM 758 C C . ALA A 1 97 ? 16.547 26.969 -8.836 1 94.25 97 ALA A C 1
ATOM 760 O O . ALA A 1 97 ? 17.5 27.719 -8.625 1 94.25 97 ALA A O 1
ATOM 761 N N . ALA A 1 98 ? 15.781 26.469 -7.934 1 95.69 98 ALA A N 1
ATOM 762 C CA . ALA A 1 98 ? 16.078 26.703 -6.52 1 95.69 98 ALA A CA 1
ATOM 763 C C . ALA A 1 98 ? 17.422 26.109 -6.141 1 95.69 98 ALA A C 1
ATOM 765 O O . ALA A 1 98 ? 18.203 26.75 -5.414 1 95.69 98 ALA A O 1
ATOM 766 N N . GLU A 1 99 ? 17.688 24.938 -6.578 1 94.75 99 GLU A N 1
ATOM 767 C CA . GLU A 1 99 ? 18.969 24.281 -6.312 1 94.75 99 GLU A CA 1
ATOM 768 C C . GLU A 1 99 ? 20.125 25.062 -6.918 1 94.75 99 GLU A C 1
ATOM 770 O O . GLU A 1 99 ? 21.172 25.219 -6.281 1 94.75 99 GLU A O 1
ATOM 775 N N . ASP A 1 100 ? 19.906 25.5 -8.094 1 94.69 100 ASP A N 1
ATOM 776 C CA . ASP A 1 100 ? 20.938 26.297 -8.766 1 94.69 100 ASP A CA 1
ATOM 777 C C . ASP A 1 100 ? 21.188 27.594 -8.008 1 94.69 100 ASP A C 1
ATOM 779 O O . ASP A 1 100 ? 22.344 28.016 -7.867 1 94.69 100 ASP A O 1
ATOM 783 N N . ALA A 1 101 ? 20.172 28.203 -7.613 1 96.5 101 ALA A N 1
ATOM 784 C CA . ALA A 1 101 ? 20.281 29.469 -6.891 1 96.5 101 ALA A CA 1
ATOM 785 C C . ALA A 1 101 ? 20.984 29.281 -5.555 1 96.5 101 ALA A C 1
ATOM 787 O O . ALA A 1 101 ? 21.828 30.094 -5.176 1 96.5 101 ALA A O 1
ATOM 788 N N . LEU A 1 102 ? 20.672 28.219 -4.855 1 96.81 102 LEU A N 1
ATOM 789 C CA . LEU A 1 102 ? 21.203 27.953 -3.523 1 96.81 102 LEU A CA 1
ATOM 790 C C . LEU A 1 102 ? 22.625 27.375 -3.611 1 96.81 102 LEU A C 1
ATOM 792 O O . LEU A 1 102 ? 23.453 27.641 -2.74 1 96.81 102 LEU A O 1
ATOM 796 N N . GLY A 1 103 ? 22.859 26.562 -4.676 1 95.56 103 GLY A N 1
ATOM 797 C CA . GLY A 1 103 ? 24.109 25.859 -4.84 1 95.56 103 GLY A CA 1
ATOM 798 C C . GLY A 1 103 ? 24.141 24.516 -4.148 1 95.56 103 GLY A C 1
ATOM 799 O O . GLY A 1 103 ? 25.188 23.875 -4.051 1 95.56 103 GLY A O 1
ATOM 800 N N . HIS A 1 104 ? 23.062 24.156 -3.547 1 95.38 104 HIS A N 1
ATOM 801 C CA . HIS A 1 104 ? 22.891 22.875 -2.877 1 95.38 104 HIS A CA 1
ATOM 802 C C . HIS A 1 104 ? 21.531 22.25 -3.199 1 95.38 104 HIS A C 1
ATOM 804 O O . HIS A 1 104 ? 20.609 22.969 -3.6 1 95.38 104 HIS A O 1
ATOM 810 N N . PRO A 1 105 ? 21.406 20.953 -3.006 1 92.69 105 PRO A N 1
ATOM 811 C CA . PRO A 1 105 ? 20.125 20.312 -3.299 1 92.69 105 PRO A CA 1
ATOM 812 C C . PRO A 1 105 ? 19.016 20.75 -2.346 1 92.69 105 PRO A C 1
ATOM 814 O O . PRO A 1 105 ? 19.266 21.016 -1.171 1 92.69 105 PRO A O 1
ATOM 817 N N . VAL A 1 106 ? 17.781 20.766 -2.9 1 94.38 106 VAL A N 1
ATOM 818 C CA . VAL A 1 106 ? 16.594 21.031 -2.119 1 94.38 106 VAL A CA 1
ATOM 819 C C . VAL A 1 106 ? 15.758 19.766 -1.983 1 94.38 106 VAL A C 1
ATOM 821 O O . VAL A 1 106 ? 15.453 19.094 -2.98 1 94.38 106 VAL A O 1
ATOM 824 N N . GLU A 1 107 ? 15.43 19.438 -0.761 1 94.44 107 GLU A N 1
ATOM 825 C CA . GLU A 1 107 ? 14.641 18.234 -0.496 1 94.44 107 GLU A CA 1
ATOM 826 C C . GLU A 1 107 ? 13.258 18.594 0.055 1 94.44 107 GLU A C 1
ATOM 828 O O . GLU A 1 107 ? 13.109 19.594 0.761 1 94.44 107 GLU A O 1
ATOM 833 N N . ILE A 1 108 ? 12.305 17.797 -0.28 1 94.94 108 ILE A N 1
ATOM 834 C CA . ILE A 1 108 ? 10.961 17.969 0.269 1 94.94 108 ILE A CA 1
ATOM 835 C C . ILE A 1 108 ? 10.719 16.922 1.362 1 94.94 108 ILE A C 1
ATOM 837 O O . ILE A 1 108 ? 11.031 15.75 1.186 1 94.94 108 ILE A O 1
ATOM 841 N N . ILE A 1 109 ? 10.203 17.359 2.506 1 95.69 109 ILE A N 1
ATOM 842 C CA . ILE A 1 109 ? 9.93 16.406 3.588 1 95.69 109 ILE A CA 1
ATOM 843 C C . ILE A 1 109 ? 8.43 16.359 3.857 1 95.69 109 ILE A C 1
ATOM 845 O O . ILE A 1 109 ? 7.707 17.312 3.574 1 95.69 109 ILE A O 1
ATOM 849 N N . GLY A 1 110 ? 7.984 15.25 4.395 1 94.81 110 GLY A N 1
ATOM 850 C CA . GLY A 1 110 ? 6.594 15.094 4.781 1 94.81 110 GLY A CA 1
ATOM 851 C C . GLY A 1 110 ? 6.234 15.844 6.047 1 94.81 110 GLY A C 1
ATOM 852 O O . GLY A 1 110 ? 7.113 16.328 6.762 1 94.81 110 GLY A O 1
ATOM 853 N N . GLY A 1 111 ? 4.969 15.898 6.273 1 95.75 111 GLY A N 1
ATOM 854 C CA . GLY A 1 111 ? 4.48 16.625 7.43 1 95.75 111 GLY A CA 1
ATOM 855 C C . GLY A 1 111 ? 4.98 16.078 8.75 1 95.75 111 GLY A C 1
ATOM 856 O O . GLY A 1 111 ? 5.414 16.828 9.625 1 95.75 111 GLY A O 1
ATOM 857 N N . ARG A 1 112 ? 4.957 14.805 8.898 1 95.12 112 ARG A N 1
ATOM 858 C CA . ARG A 1 112 ? 5.375 14.195 10.156 1 95.12 112 ARG A CA 1
ATOM 859 C C . ARG A 1 112 ? 6.887 14.297 10.336 1 95.12 112 ARG A C 1
ATOM 861 O O . ARG A 1 112 ? 7.371 14.438 11.461 1 95.12 112 ARG A O 1
ATOM 868 N N . GLU A 1 113 ? 7.605 14.227 9.211 1 96 113 GLU A N 1
ATOM 869 C CA . GLU A 1 113 ? 9.047 14.461 9.312 1 96 113 GLU A CA 1
ATOM 870 C C . GLU A 1 113 ? 9.336 15.906 9.711 1 96 113 GLU A C 1
ATOM 872 O O . GLU A 1 113 ? 10.258 16.172 10.492 1 96 113 GLU A O 1
ATOM 877 N N . GLU A 1 114 ? 8.531 16.812 9.133 1 96.88 114 GLU A N 1
ATOM 878 C CA . GLU A 1 114 ? 8.617 18.203 9.57 1 96.88 114 GLU A CA 1
ATOM 879 C C . GLU A 1 114 ? 8.352 18.328 11.07 1 96.88 114 GLU A C 1
ATOM 881 O O . GLU A 1 114 ? 9.109 19 11.781 1 96.88 114 GLU A O 1
ATOM 886 N N . ALA A 1 115 ? 7.355 17.656 11.547 1 97.94 115 ALA A N 1
ATOM 887 C CA . ALA A 1 115 ? 7.012 17.672 12.969 1 97.94 115 ALA A CA 1
ATOM 888 C C . ALA A 1 115 ? 8.156 17.109 13.812 1 97.94 115 ALA A C 1
ATOM 890 O O . ALA A 1 115 ? 8.484 17.656 14.867 1 97.94 115 ALA A O 1
ATOM 891 N N . ARG A 1 116 ? 8.75 16.031 13.344 1 96.81 116 ARG A N 1
ATOM 892 C CA . ARG A 1 116 ? 9.859 15.406 14.062 1 96.81 116 ARG A CA 1
ATOM 893 C C . ARG A 1 116 ? 11.039 16.359 14.195 1 96.81 116 ARG A C 1
ATOM 895 O O . ARG A 1 116 ? 11.602 16.516 15.281 1 96.81 116 ARG A O 1
ATOM 902 N N . LEU A 1 117 ? 11.383 17.047 13.117 1 97.25 117 LEU A N 1
ATOM 903 C CA . LEU A 1 117 ? 12.516 17.969 13.109 1 97.25 117 LEU A CA 1
ATOM 904 C C . LEU A 1 117 ? 12.234 19.188 13.977 1 97.25 117 LEU A C 1
ATOM 906 O O . LEU A 1 117 ? 13.125 19.672 14.672 1 97.25 117 LEU A O 1
ATOM 910 N N . ILE A 1 118 ? 11.008 19.641 13.93 1 97.88 118 ILE A N 1
ATOM 911 C CA . ILE A 1 118 ? 10.609 20.75 14.789 1 97.88 118 ILE A CA 1
ATOM 912 C C . ILE A 1 118 ? 10.789 20.359 16.25 1 97.88 118 ILE A C 1
ATOM 914 O O . ILE A 1 118 ? 11.383 21.109 17.031 1 97.88 118 ILE A O 1
ATOM 918 N N . TYR A 1 119 ? 10.305 19.203 16.609 1 97.5 119 TYR A N 1
ATOM 919 C CA . TYR A 1 119 ? 10.445 18.75 17.984 1 97.5 119 TYR A CA 1
ATOM 920 C C . TYR A 1 119 ? 11.914 18.672 18.391 1 97.5 119 TYR A C 1
ATOM 922 O O . TYR A 1 119 ? 12.281 19.094 19.5 1 97.5 119 TYR A O 1
ATOM 930 N N . LEU A 1 120 ? 12.688 18.125 17.531 1 95.5 120 LEU A N 1
ATOM 931 C CA . LEU A 1 120 ? 14.117 18 17.812 1 95.5 120 LEU A CA 1
ATOM 932 C C . LEU A 1 120 ? 14.734 19.375 18.078 1 95.5 120 LEU A C 1
ATOM 934 O O . LEU A 1 120 ? 15.539 19.516 19 1 95.5 120 LEU A O 1
ATOM 938 N N . GLY A 1 121 ? 14.406 20.359 17.281 1 96.06 121 GLY A N 1
ATOM 939 C CA . GLY A 1 121 ? 14.891 21.719 17.453 1 96.06 121 GLY A CA 1
ATOM 940 C C . GLY A 1 121 ? 14.484 22.328 18.781 1 96.06 121 GLY A C 1
ATOM 941 O O . GLY A 1 121 ? 15.297 22.953 19.469 1 96.06 121 GLY A O 1
ATOM 942 N N . VAL A 1 122 ? 13.219 22.109 19.141 1 96.12 122 VAL A N 1
ATOM 943 C CA . VAL A 1 122 ? 12.695 22.672 20.375 1 96.12 122 VAL A CA 1
ATOM 944 C C . VAL A 1 122 ? 13.305 21.938 21.578 1 96.12 122 VAL A C 1
ATOM 946 O O . VAL A 1 122 ? 13.711 22.562 22.562 1 96.12 122 VAL A O 1
ATOM 949 N N . ALA A 1 123 ? 13.414 20.641 21.484 1 94.06 123 ALA A N 1
ATOM 950 C CA . ALA A 1 123 ? 13.891 19.797 22.578 1 94.06 123 ALA A CA 1
ATOM 951 C C . ALA A 1 123 ? 15.32 20.172 22.969 1 94.06 123 ALA A C 1
ATOM 953 O O . ALA A 1 123 ? 15.672 20.125 24.141 1 94.06 123 ALA A O 1
ATOM 954 N N . HIS A 1 124 ? 16.078 20.594 22.062 1 91.12 124 HIS A N 1
ATOM 955 C CA . HIS A 1 124 ? 17.5 20.859 22.344 1 91.12 124 HIS A CA 1
ATOM 956 C C . HIS A 1 124 ? 17.688 22.25 22.922 1 91.12 124 HIS A C 1
ATOM 958 O O . HIS A 1 124 ? 18.797 22.609 23.344 1 91.12 124 HIS A O 1
ATOM 964 N N . THR A 1 125 ? 16.719 23.031 22.891 1 87.69 125 THR A N 1
ATOM 965 C CA . THR A 1 125 ? 16.812 24.359 23.5 1 87.69 125 THR A CA 1
ATOM 966 C C . THR A 1 125 ? 16.391 24.312 24.969 1 87.69 125 THR A C 1
ATOM 968 O O . THR A 1 125 ? 16.516 25.297 25.688 1 87.69 125 THR A O 1
ATOM 971 N N . LEU A 1 126 ? 15.922 23.219 25.328 1 82.94 126 LEU A N 1
ATOM 972 C CA . LEU A 1 126 ? 15.414 23.078 26.688 1 82.94 126 LEU A CA 1
ATOM 973 C C . LEU A 1 126 ? 16.328 22.188 27.531 1 82.94 126 LEU A C 1
ATOM 975 O O . LEU A 1 126 ? 17.078 21.375 26.984 1 82.94 126 LEU A O 1
ATOM 979 N N . ALA A 1 127 ? 16.328 22.469 28.891 1 73.62 127 ALA A N 1
ATOM 980 C CA . ALA A 1 127 ? 17.031 21.578 29.797 1 73.62 127 ALA A CA 1
ATOM 981 C C . ALA A 1 127 ? 16.453 20.172 29.75 1 73.62 127 ALA A C 1
ATOM 983 O O . ALA A 1 127 ? 15.258 19.984 29.516 1 73.62 127 ALA A O 1
ATOM 984 N N . ASP A 1 128 ? 17.359 19.281 29.625 1 65.12 128 ASP A N 1
ATOM 985 C CA . ASP A 1 128 ? 16.953 17.875 29.547 1 65.12 128 ASP A CA 1
ATOM 986 C C . ASP A 1 128 ? 16.266 17.406 30.828 1 65.12 128 ASP A C 1
ATOM 988 O O . ASP A 1 128 ? 16.812 16.609 31.578 1 65.12 128 ASP A O 1
ATOM 992 N N . ASP A 1 129 ? 15.188 18.188 31.109 1 66.19 129 ASP A N 1
ATOM 993 C CA . ASP A 1 129 ? 14.453 17.734 32.281 1 66.19 129 ASP A CA 1
ATOM 994 C C . ASP A 1 129 ? 13.422 16.672 31.906 1 66.19 129 ASP A C 1
ATOM 996 O O . ASP A 1 129 ? 13.008 16.578 30.75 1 66.19 129 ASP A O 1
ATOM 1000 N N . GLY A 1 130 ? 13.266 15.633 32.594 1 73.56 130 GLY A N 1
ATOM 1001 C CA . GLY A 1 130 ? 12.281 14.57 32.438 1 73.56 130 GLY A CA 1
ATOM 1002 C C . GLY A 1 130 ? 10.867 15.086 32.25 1 73.56 130 GLY A C 1
ATOM 1003 O O . GLY A 1 130 ? 10.625 16.297 32.344 1 73.56 130 GLY A O 1
ATOM 1004 N N . GLY A 1 131 ? 9.883 14.484 31.547 1 89.56 131 GLY A N 1
ATOM 1005 C CA . GLY A 1 131 ? 8.469 14.742 31.375 1 89.56 131 GLY A CA 1
ATOM 1006 C C . GLY A 1 131 ? 8.055 14.906 29.922 1 89.56 131 GLY A C 1
ATOM 1007 O O . GLY A 1 131 ? 8.906 15.125 29.062 1 89.56 131 GLY A O 1
ATOM 1008 N N . ARG A 1 132 ? 6.824 14.898 29.688 1 94.19 132 ARG A N 1
ATOM 1009 C CA . ARG A 1 132 ? 6.258 15.039 28.344 1 94.19 132 ARG A CA 1
ATOM 1010 C C . ARG A 1 132 ? 5.977 16.5 28.031 1 94.19 132 ARG A C 1
ATOM 1012 O O . ARG A 1 132 ? 5.512 17.25 28.891 1 94.19 132 ARG A O 1
ATOM 1019 N N . ARG A 1 133 ? 6.348 16.859 26.797 1 96.56 133 ARG A N 1
ATOM 1020 C CA . ARG A 1 133 ? 6.125 18.219 26.328 1 96.56 133 ARG A CA 1
ATOM 1021 C C . ARG A 1 133 ? 5.223 18.234 25.109 1 96.56 133 ARG A C 1
ATOM 1023 O O . ARG A 1 133 ? 5.336 17.375 24.234 1 96.56 133 ARG A O 1
ATOM 1030 N N . LEU A 1 134 ? 4.348 19.172 25.109 1 98.31 134 LEU A N 1
ATOM 1031 C CA . LEU A 1 134 ? 3.57 19.484 23.922 1 98.31 134 LEU A CA 1
ATOM 1032 C C . LEU A 1 134 ? 4.207 20.625 23.141 1 98.31 134 LEU A C 1
ATOM 1034 O O . LEU A 1 134 ? 4.508 21.688 23.719 1 98.31 134 LEU A O 1
ATOM 1038 N N . VAL A 1 135 ? 4.48 20.422 21.891 1 98.38 135 VAL A N 1
ATOM 1039 C CA . VAL A 1 135 ? 5.039 21.469 21.031 1 98.38 135 VAL A CA 1
ATOM 1040 C C . VAL A 1 135 ? 4.062 21.797 19.906 1 98.38 135 VAL A C 1
ATOM 1042 O O . VAL A 1 135 ? 3.594 20.891 19.203 1 98.38 135 VAL A O 1
ATOM 1045 N N . ILE A 1 136 ? 3.732 23.062 19.734 1 98.69 136 ILE A N 1
ATOM 1046 C CA . ILE A 1 136 ? 2.902 23.547 18.641 1 98.69 136 ILE A CA 1
ATOM 1047 C C . ILE A 1 136 ? 3.715 24.484 17.766 1 98.69 136 ILE A C 1
ATOM 1049 O O . ILE A 1 136 ? 4.34 25.422 18.25 1 98.69 136 ILE A O 1
ATOM 1053 N N . ASP A 1 137 ? 3.787 24.203 16.5 1 98.25 137 ASP A N 1
ATOM 1054 C CA . ASP A 1 137 ? 4.426 25.062 15.516 1 98.25 137 ASP A CA 1
ATOM 1055 C C . ASP A 1 137 ? 3.432 25.484 14.43 1 98.25 137 ASP A C 1
ATOM 1057 O O . ASP A 1 137 ? 2.896 24.641 13.711 1 98.25 137 ASP A O 1
ATOM 1061 N N . ILE A 1 138 ? 3.146 26.781 14.352 1 97.94 138 ILE A N 1
ATOM 1062 C CA . ILE A 1 138 ? 2.197 27.281 13.367 1 97.94 138 ILE A CA 1
ATOM 1063 C C . ILE A 1 138 ? 2.953 27.906 12.195 1 97.94 138 ILE A C 1
ATOM 1065 O O . ILE A 1 138 ? 3.488 29 12.312 1 97.94 138 ILE A O 1
ATOM 1069 N N . GLY A 1 139 ? 2.951 27.172 11.094 1 96.06 139 GLY A N 1
ATOM 1070 C CA . GLY A 1 139 ? 3.531 27.703 9.867 1 96.06 139 GLY A CA 1
ATOM 1071 C C . GLY A 1 139 ? 2.523 28.422 8.992 1 96.06 139 GLY A C 1
ATOM 1072 O O . GLY A 1 139 ? 1.461 28.828 9.469 1 96.06 139 GLY A O 1
ATOM 1073 N N . GLY A 1 140 ? 2.9 28.656 7.805 1 94.88 140 GLY A N 1
ATOM 1074 C CA . GLY A 1 140 ? 2.002 29.344 6.898 1 94.88 140 GLY A CA 1
ATOM 1075 C C . GLY A 1 140 ? 0.88 28.469 6.379 1 94.88 140 GLY A C 1
ATOM 1076 O O . GLY A 1 140 ? -0.24 28.938 6.172 1 94.88 140 GLY A O 1
ATOM 1077 N N . GLY A 1 141 ? 1.288 27.25 6.148 1 94.75 141 GLY A N 1
ATOM 1078 C CA . GLY A 1 141 ? 0.303 26.375 5.535 1 94.75 141 GLY A CA 1
ATOM 1079 C C . GLY A 1 141 ? -0.095 25.203 6.422 1 94.75 141 GLY A C 1
ATOM 1080 O O . GLY A 1 141 ? -1.104 24.547 6.172 1 94.75 141 GLY A O 1
ATOM 1081 N N . SER A 1 142 ? 0.659 24.969 7.457 1 96.81 142 SER A N 1
ATOM 1082 C CA . SER A 1 142 ? 0.406 23.828 8.32 1 96.81 142 SER A CA 1
ATOM 1083 C C . SER A 1 142 ? 0.738 24.141 9.773 1 96.81 142 SER A C 1
ATOM 1085 O O . SER A 1 142 ? 1.371 25.156 10.062 1 96.81 142 SER A O 1
ATOM 1087 N N . THR A 1 143 ? 0.24 23.328 10.664 1 98.19 143 THR A N 1
ATOM 1088 C CA . THR A 1 143 ? 0.541 23.359 12.086 1 98.19 143 THR A CA 1
ATOM 1089 C C . THR A 1 143 ? 0.951 21.984 12.594 1 98.19 143 THR A C 1
ATOM 1091 O O . THR A 1 143 ? 0.238 21 12.375 1 98.19 143 THR A O 1
ATOM 1094 N N . GLU A 1 144 ? 2.109 21.906 13.094 1 98.38 144 GLU A N 1
ATOM 1095 C CA . GLU A 1 144 ? 2.6 20.672 13.688 1 98.38 144 GLU A CA 1
ATOM 1096 C C . GLU A 1 144 ? 2.277 20.609 15.18 1 98.38 144 GLU A C 1
ATOM 1098 O O . GLU A 1 144 ? 2.471 21.594 15.898 1 98.38 144 GLU A O 1
ATOM 1103 N N . VAL A 1 145 ? 1.706 19.547 15.617 1 98.62 145 VAL A N 1
ATOM 1104 C CA . VAL A 1 145 ? 1.377 19.281 17.016 1 98.62 145 VAL A CA 1
ATOM 1105 C C . VAL A 1 145 ? 2.104 18.031 17.484 1 98.62 145 VAL A C 1
ATOM 1107 O O . VAL A 1 145 ? 1.85 16.922 16.984 1 98.62 145 VAL A O 1
ATOM 1110 N N . ILE A 1 146 ? 3.049 18.203 18.469 1 98.56 146 ILE A N 1
ATOM 1111 C CA . ILE A 1 146 ? 3.941 17.109 18.828 1 98.56 146 ILE A CA 1
ATOM 1112 C C . ILE A 1 146 ? 3.967 16.938 20.344 1 98.56 146 ILE A C 1
ATOM 1114 O O . ILE A 1 146 ? 4.016 17.906 21.078 1 98.56 146 ILE A O 1
ATOM 1118 N N . ILE A 1 147 ? 3.777 15.742 20.797 1 98.38 147 ILE A N 1
ATOM 1119 C CA . ILE A 1 147 ? 4.117 15.391 22.188 1 98.38 147 ILE A CA 1
ATOM 1120 C C . ILE A 1 147 ? 5.375 14.531 22.203 1 98.38 147 ILE A C 1
ATOM 1122 O O . ILE A 1 147 ? 5.48 13.555 21.453 1 98.38 147 ILE A O 1
ATOM 1126 N N . GLY A 1 148 ? 6.324 14.945 22.969 1 96.69 148 GLY A N 1
ATOM 1127 C CA . GLY A 1 148 ? 7.543 14.164 23.062 1 96.69 148 GLY A CA 1
ATOM 1128 C C . GLY A 1 148 ? 8.148 14.188 24.453 1 96.69 148 GLY A C 1
ATOM 1129 O O . GLY A 1 148 ? 7.668 14.891 25.344 1 96.69 148 GLY A O 1
ATOM 1130 N N . GLU A 1 149 ? 9.094 13.297 24.641 1 94.94 149 GLU A N 1
ATOM 1131 C CA . GLU A 1 149 ? 9.906 13.203 25.859 1 94.94 149 GLU A CA 1
ATOM 1132 C C . GLU A 1 149 ? 11.391 13.18 25.531 1 94.94 149 GLU A C 1
ATOM 1134 O O . GLU A 1 149 ? 11.828 12.445 24.641 1 94.94 149 GLU A O 1
ATOM 1139 N N . ARG A 1 150 ? 12.094 14.023 26.203 1 92.69 150 ARG A N 1
ATOM 1140 C CA . ARG A 1 150 ? 13.508 14.211 25.875 1 92.69 150 ARG A CA 1
ATOM 1141 C C . ARG A 1 150 ? 13.68 14.594 24.406 1 92.69 150 ARG A C 1
ATOM 1143 O O . ARG A 1 150 ? 13.078 15.57 23.953 1 92.69 150 ARG A O 1
ATOM 1150 N N . PHE A 1 151 ? 14.367 13.727 23.672 1 91.12 151 PHE A N 1
ATOM 1151 C CA . PHE A 1 151 ? 14.633 14.109 22.297 1 91.12 151 PHE A CA 1
ATOM 1152 C C . PHE A 1 151 ? 13.828 13.242 21.328 1 91.12 151 PHE A C 1
ATOM 1154 O O . PHE A 1 151 ? 14.133 13.18 20.141 1 91.12 151 PHE A O 1
ATOM 1161 N N . GLU A 1 152 ? 12.742 12.625 21.906 1 92 152 GLU A N 1
ATOM 1162 C CA . GLU A 1 152 ? 11.977 11.672 21.109 1 92 152 GLU A CA 1
ATOM 1163 C C . GLU A 1 152 ? 10.508 12.07 21.031 1 92 152 GLU A C 1
ATOM 1165 O O . GLU A 1 152 ? 9.828 12.156 22.062 1 92 152 GLU A O 1
ATOM 1170 N N . PRO A 1 153 ? 10.023 12.289 19.828 1 95.19 153 PRO A N 1
ATOM 1171 C CA . PRO A 1 153 ? 8.578 12.484 19.703 1 95.19 153 PRO A CA 1
ATOM 1172 C C . PRO A 1 153 ? 7.789 11.203 19.969 1 95.19 153 PRO A C 1
ATOM 1174 O O . PRO A 1 153 ? 8.227 10.117 19.594 1 95.19 153 PRO A O 1
ATOM 1177 N N . ARG A 1 154 ? 6.684 11.281 20.656 1 96.19 154 ARG A N 1
ATOM 1178 C CA . ARG A 1 154 ? 5.766 10.18 20.922 1 96.19 154 ARG A CA 1
ATOM 1179 C C . ARG A 1 154 ? 4.543 10.258 20.016 1 96.19 154 ARG A C 1
ATOM 1181 O O . ARG A 1 154 ? 4.051 9.234 19.531 1 96.19 154 ARG A O 1
ATOM 1188 N N . LEU A 1 155 ? 3.998 11.43 19.859 1 97.06 155 LEU A N 1
ATOM 1189 C CA . LEU A 1 155 ? 2.961 11.773 18.891 1 97.06 155 LEU A CA 1
ATOM 1190 C C . LEU A 1 155 ? 3.389 12.961 18.031 1 97.06 155 LEU A C 1
ATOM 1192 O O . LEU A 1 155 ? 4.023 13.891 18.516 1 97.06 155 LEU A O 1
ATOM 1196 N N . ALA A 1 156 ? 3.186 12.875 16.797 1 97.44 156 ALA A N 1
ATOM 1197 C CA . ALA A 1 156 ? 3.525 13.953 15.875 1 97.44 156 ALA A CA 1
ATOM 1198 C C . ALA A 1 156 ? 2.541 14.008 14.703 1 97.44 156 ALA A C 1
ATOM 1200 O O . ALA A 1 156 ? 2.348 13.016 14 1 97.44 156 ALA A O 1
ATOM 1201 N N . GLU A 1 157 ? 1.892 15.141 14.531 1 97.06 157 GLU A N 1
ATOM 1202 C CA . GLU A 1 157 ? 0.946 15.344 13.438 1 97.06 157 GLU A CA 1
ATOM 1203 C C . GLU A 1 157 ? 1.167 16.688 12.766 1 97.06 157 GLU A C 1
ATOM 1205 O O . GLU A 1 157 ? 1.619 17.641 13.398 1 97.06 157 GLU A O 1
ATOM 1210 N N . SER A 1 158 ? 1.018 16.75 11.516 1 97.25 158 SER A N 1
ATOM 1211 C CA . SER A 1 158 ? 0.982 17.984 10.734 1 97.25 158 SER A CA 1
ATOM 1212 C C . SER A 1 158 ? -0.412 18.234 10.172 1 97.25 158 SER A C 1
ATOM 1214 O O . SER A 1 158 ? -0.91 17.453 9.359 1 97.25 158 SER A O 1
ATOM 1216 N N . LEU A 1 159 ? -1.069 19.25 10.664 1 97.19 159 LEU A N 1
ATOM 1217 C CA . LEU A 1 159 ? -2.447 19.562 10.297 1 97.19 159 LEU A CA 1
ATOM 1218 C C . LEU A 1 159 ? -2.498 20.672 9.266 1 97.19 159 LEU A C 1
ATOM 1220 O O . LEU A 1 159 ? -1.636 21.562 9.25 1 97.19 159 LEU A O 1
ATOM 1224 N N . GLN A 1 160 ? -3.52 20.656 8.469 1 94 160 GLN A N 1
ATOM 1225 C CA . GLN A 1 160 ? -3.637 21.609 7.363 1 94 160 GLN A CA 1
ATOM 1226 C C . GLN A 1 160 ? -4.293 22.906 7.812 1 94 160 GLN A C 1
ATOM 1228 O O . GLN A 1 160 ? -5.387 23.25 7.359 1 94 160 GLN A O 1
ATOM 1233 N N . MET A 1 161 ? -3.574 23.516 8.633 1 96.12 161 MET A N 1
ATOM 1234 C CA . MET A 1 161 ? -3.977 24.828 9.109 1 96.12 161 MET A CA 1
ATOM 1235 C C . MET A 1 161 ? -2.756 25.688 9.43 1 96.12 161 MET A C 1
ATOM 1237 O O . MET A 1 161 ? -1.86 25.25 10.164 1 96.12 161 MET A O 1
ATOM 1241 N N . GLY A 1 162 ? -2.66 26.844 8.742 1 96.62 162 GLY A N 1
ATOM 1242 C CA . GLY A 1 162 ? -1.551 27.75 8.938 1 96.62 162 GLY A CA 1
ATOM 1243 C C . GLY A 1 162 ? -1.971 29.219 8.906 1 96.62 162 GLY A C 1
ATOM 1244 O O . GLY A 1 162 ? -3.109 29.531 8.555 1 96.62 162 GLY A O 1
ATOM 1245 N N . CYS A 1 163 ? -1.084 30.078 9.32 1 97.5 163 CYS A N 1
ATOM 1246 C CA . CYS A 1 163 ? -1.437 31.484 9.461 1 97.5 163 CYS A CA 1
ATOM 1247 C C . CYS A 1 163 ? -1.769 32.125 8.109 1 97.5 163 CYS A C 1
ATOM 1249 O O . CYS A 1 163 ? -2.693 32.906 8 1 97.5 163 CYS A O 1
ATOM 1251 N N . VAL A 1 164 ? -1.02 31.703 7 1 95.94 164 VAL A N 1
ATOM 1252 C CA . VAL A 1 164 ? -1.263 32.25 5.676 1 95.94 164 VAL A CA 1
ATOM 1253 C C . VAL A 1 164 ? -2.572 31.703 5.113 1 95.94 164 VAL A C 1
ATOM 1255 O O . VAL A 1 164 ? -3.43 32.469 4.664 1 95.94 164 VAL A O 1
ATOM 1258 N N . THR A 1 165 ? -2.748 30.438 5.172 1 95.31 165 THR A N 1
ATOM 1259 C CA . THR A 1 165 ? -3.908 29.797 4.555 1 95.31 165 THR A CA 1
ATOM 1260 C C . THR A 1 165 ? -5.191 30.188 5.281 1 95.31 165 THR A C 1
ATOM 1262 O O . THR A 1 165 ? -6.215 30.453 4.648 1 95.31 165 THR A O 1
ATOM 1265 N N . PHE A 1 166 ? -5.195 30.297 6.637 1 97.44 166 PHE A N 1
ATOM 1266 C CA . PHE A 1 166 ? -6.371 30.672 7.41 1 97.44 166 PHE A CA 1
ATOM 1267 C C . PHE A 1 166 ? -6.73 32.125 7.164 1 97.44 166 PHE A C 1
ATOM 1269 O O . PHE A 1 166 ? -7.91 32.469 7.086 1 97.44 166 PHE A O 1
ATOM 1276 N N . SER A 1 167 ? -5.715 33 7.078 1 97.31 167 SER A N 1
ATOM 1277 C CA . SER A 1 167 ? -5.992 34.406 6.781 1 97.31 167 SER A CA 1
ATOM 1278 C C . SER A 1 167 ? -6.664 34.562 5.422 1 97.31 167 SER A C 1
ATOM 1280 O O . SER A 1 167 ? -7.621 35.312 5.281 1 97.31 167 SER A O 1
ATOM 1282 N N . ARG A 1 168 ? -6.16 33.844 4.461 1 94.69 168 ARG A N 1
ATOM 1283 C CA . ARG A 1 168 ? -6.707 33.906 3.109 1 94.69 168 ARG A CA 1
ATOM 1284 C C . ARG A 1 168 ? -8.117 33.344 3.062 1 94.69 168 ARG A C 1
ATOM 1286 O O . ARG A 1 168 ? -8.984 33.875 2.361 1 94.69 168 ARG A O 1
ATOM 1293 N N . GLN A 1 169 ? -8.352 32.344 3.799 1 95 169 GLN A N 1
ATOM 1294 C CA . GLN A 1 169 ? -9.617 31.609 3.717 1 95 169 GLN A CA 1
ATOM 1295 C C . GLN A 1 169 ? -10.711 32.312 4.508 1 95 169 GLN A C 1
ATOM 1297 O O . GLN A 1 169 ? -11.867 32.375 4.07 1 95 169 GLN A O 1
ATOM 1302 N N . HIS A 1 170 ? -10.391 32.844 5.652 1 97.5 170 HIS A N 1
ATOM 1303 C CA . HIS A 1 170 ? -11.422 33.344 6.562 1 97.5 170 HIS A CA 1
ATOM 1304 C C . HIS A 1 170 ? -11.445 34.844 6.613 1 97.5 170 HIS A C 1
ATOM 1306 O O . HIS A 1 170 ? -12.422 35.438 7.066 1 97.5 170 HIS A O 1
ATOM 1312 N N . PHE A 1 171 ? -10.328 35.5 6.168 1 97.69 171 PHE A N 1
ATOM 1313 C CA . PHE A 1 171 ? -10.234 36.938 6.148 1 97.69 171 PHE A CA 1
ATOM 1314 C C . PHE A 1 171 ? -9.719 37.438 4.801 1 97.69 171 PHE A C 1
ATOM 1316 O O . PHE A 1 171 ? -8.773 38.219 4.738 1 97.69 171 PHE A O 1
ATOM 1323 N N . PRO A 1 172 ? -10.352 37.062 3.752 1 94.25 172 PRO A N 1
ATOM 1324 C CA . PRO A 1 172 ? -9.812 37.312 2.412 1 94.25 172 PRO A CA 1
ATOM 1325 C C . PRO A 1 172 ? -9.742 38.781 2.057 1 94.25 172 PRO A C 1
ATOM 1327 O O . PRO A 1 172 ? -8.875 39.219 1.28 1 94.25 172 PRO A O 1
ATOM 1330 N N . ASP A 1 173 ? -10.656 39.688 2.631 1 95.81 173 ASP A N 1
ATOM 1331 C CA . ASP A 1 173 ? -10.68 41.094 2.32 1 95.81 173 ASP A CA 1
ATOM 1332 C C . ASP A 1 173 ? -10.109 41.938 3.477 1 95.81 173 ASP A C 1
ATOM 1334 O O . ASP A 1 173 ? -10.266 43.156 3.514 1 95.81 173 ASP A O 1
ATOM 1338 N N . GLY A 1 174 ? -9.609 41.25 4.438 1 96.38 174 GLY A N 1
ATOM 1339 C CA . GLY A 1 174 ? -8.977 41.906 5.566 1 96.38 174 GLY A CA 1
ATOM 1340 C C . GLY A 1 174 ? -9.953 42.25 6.672 1 96.38 174 GLY A C 1
ATOM 1341 O O . GLY A 1 174 ? -9.539 42.656 7.762 1 96.38 174 GLY A O 1
ATOM 1342 N N . ARG A 1 175 ? -11.359 42.094 6.301 1 96.44 175 ARG A N 1
ATOM 1343 C CA . ARG A 1 175 ? -12.344 42.438 7.328 1 96.44 175 ARG A CA 1
ATOM 1344 C C . ARG A 1 175 ? -12.305 41.406 8.461 1 96.44 175 ARG A C 1
ATOM 1346 O O . ARG A 1 175 ? -12.352 40.188 8.219 1 96.44 175 ARG A O 1
ATOM 1353 N N . ILE A 1 176 ? -12.117 41.938 9.703 1 98.5 176 ILE A N 1
ATOM 1354 C CA . ILE A 1 176 ? -12.102 41.094 10.898 1 98.5 176 ILE A CA 1
ATOM 1355 C C . ILE A 1 176 ? -13.422 41.25 11.648 1 98.5 176 ILE A C 1
ATOM 1357 O O . ILE A 1 176 ? -13.672 42.281 12.289 1 98.5 176 ILE A O 1
ATOM 1361 N N . THR A 1 177 ? -14.25 40.25 11.562 1 98.19 177 THR A N 1
ATOM 1362 C CA . THR A 1 177 ? -15.523 40.25 12.266 1 98.19 177 THR A CA 1
ATOM 1363 C C . THR A 1 177 ? -15.602 39.094 13.25 1 98.19 177 THR A C 1
ATOM 1365 O O . THR A 1 177 ? -14.836 38.156 13.148 1 98.19 177 THR A O 1
ATOM 1368 N N . ALA A 1 178 ? -16.469 39.219 14.18 1 97.81 178 ALA A N 1
ATOM 1369 C CA . ALA A 1 178 ? -16.656 38.156 15.164 1 97.81 178 ALA A CA 1
ATOM 1370 C C . ALA A 1 178 ? -17.078 36.844 14.492 1 97.81 178 ALA A C 1
ATOM 1372 O O . ALA A 1 178 ? -16.641 35.781 14.875 1 97.81 178 ALA A O 1
ATOM 1373 N N . ALA A 1 179 ? -17.875 36.969 13.531 1 96.62 179 ALA A N 1
ATOM 1374 C CA . ALA A 1 179 ? -18.391 35.812 12.82 1 96.62 179 ALA A CA 1
ATOM 1375 C C . ALA A 1 179 ? -17.281 35.094 12.07 1 96.62 179 ALA A C 1
ATOM 1377 O O . ALA A 1 179 ? -17.172 33.844 12.117 1 96.62 179 ALA A O 1
ATOM 1378 N N . ARG A 1 180 ? -16.438 35.781 11.375 1 97.25 180 ARG A N 1
ATOM 1379 C CA . ARG A 1 180 ? -15.328 35.219 10.625 1 97.25 180 ARG A CA 1
ATOM 1380 C C . ARG A 1 180 ? -14.312 34.562 11.555 1 97.25 180 ARG A C 1
ATOM 1382 O O . ARG A 1 180 ? -13.781 33.5 11.25 1 97.25 180 ARG A O 1
ATOM 1389 N N . PHE A 1 181 ? -14.109 35.281 12.594 1 97.25 181 PHE A N 1
ATOM 1390 C CA . PHE A 1 181 ? -13.164 34.75 13.57 1 97.25 181 PHE A CA 1
ATOM 1391 C C . PHE A 1 181 ? -13.688 33.438 14.164 1 97.25 181 PHE A C 1
ATOM 1393 O O . PHE A 1 181 ? -12.93 32.5 14.32 1 97.25 181 PHE A O 1
ATOM 1400 N N . ARG A 1 182 ? -14.93 33.406 14.461 1 95.44 182 ARG A N 1
ATOM 1401 C CA . ARG A 1 182 ? -15.539 32.188 15.008 1 95.44 182 ARG A CA 1
ATOM 1402 C C . ARG A 1 182 ? -15.453 31.047 14.016 1 95.44 182 ARG A C 1
ATOM 1404 O O . ARG A 1 182 ? -15.148 29.906 14.391 1 95.44 182 ARG A O 1
ATOM 1411 N N . GLN A 1 183 ? -15.68 31.344 12.812 1 95.25 183 GLN A N 1
ATOM 1412 C CA . GLN A 1 183 ? -15.578 30.328 11.773 1 95.25 183 GLN A CA 1
ATOM 1413 C C . GLN A 1 183 ? -14.156 29.781 11.664 1 95.25 183 GLN A C 1
ATOM 1415 O O . GLN A 1 183 ? -13.953 28.578 11.5 1 95.25 183 GLN A O 1
ATOM 1420 N N . ALA A 1 184 ? -13.211 30.656 11.711 1 97.62 184 ALA A N 1
ATOM 1421 C CA . ALA A 1 184 ? -11.805 30.25 11.641 1 97.62 184 ALA A CA 1
ATOM 1422 C C . ALA A 1 184 ? -11.422 29.375 12.82 1 97.62 184 ALA A C 1
ATOM 1424 O O . ALA A 1 184 ? -10.727 28.375 12.656 1 97.62 184 ALA A O 1
ATOM 1425 N N . GLU A 1 185 ? -11.875 29.781 13.961 1 96.88 185 GLU A N 1
ATOM 1426 C CA . GLU A 1 185 ? -11.586 29.016 15.172 1 96.88 185 GLU A CA 1
ATOM 1427 C C . GLU A 1 185 ? -12.227 27.625 15.109 1 96.88 185 GLU A C 1
ATOM 1429 O O . GLU A 1 185 ? -11.602 26.641 15.492 1 96.88 185 GLU A O 1
ATOM 1434 N N . LEU A 1 186 ? -13.438 27.594 14.68 1 94.06 186 LEU A N 1
ATOM 1435 C CA . LEU A 1 186 ? -14.141 26.312 14.539 1 94.06 186 LEU A CA 1
ATOM 1436 C C . LEU A 1 186 ? -13.43 25.422 13.539 1 94.06 186 LEU A C 1
ATOM 1438 O O . LEU A 1 186 ? -13.305 24.203 13.766 1 94.06 186 LEU A O 1
ATOM 1442 N N . HIS A 1 187 ? -13.016 26.031 12.484 1 95.56 187 HIS A N 1
ATOM 1443 C CA . HIS A 1 187 ? -12.273 25.266 11.484 1 95.56 187 HIS A CA 1
ATOM 1444 C C . HIS A 1 187 ? -11 24.672 12.078 1 95.56 187 HIS A C 1
ATOM 1446 O O . HIS A 1 187 ? -10.68 23.516 11.805 1 95.56 187 HIS A O 1
ATOM 1452 N N . ALA A 1 188 ? -10.312 25.422 12.852 1 97.81 188 ALA A N 1
ATOM 1453 C CA . ALA A 1 188 ? -9.102 24.938 13.508 1 97.81 188 ALA A CA 1
ATOM 1454 C C . ALA A 1 188 ? -9.406 23.766 14.438 1 97.81 188 ALA A C 1
ATOM 1456 O O . ALA A 1 188 ? -8.68 22.766 14.461 1 97.81 188 ALA A O 1
ATOM 1457 N N . GLN A 1 189 ? -10.453 23.906 15.156 1 96.56 189 GLN A N 1
ATOM 1458 C CA . GLN A 1 189 ? -10.852 22.844 16.078 1 96.56 189 GLN A CA 1
ATOM 1459 C C . GLN A 1 189 ? -11.258 21.578 15.312 1 96.56 189 GLN A C 1
ATOM 1461 O O . GLN A 1 189 ? -11 20.469 15.766 1 96.56 189 GLN A O 1
ATOM 1466 N N . LEU A 1 190 ? -11.867 21.797 14.203 1 94.25 190 LEU A N 1
ATOM 1467 C CA . LEU A 1 190 ? -12.258 20.656 13.367 1 94.25 190 LEU A CA 1
ATOM 1468 C C . LEU A 1 190 ? -11.031 19.906 12.852 1 94.25 190 LEU A C 1
ATOM 1470 O O . LEU A 1 190 ? -11.016 18.672 12.844 1 94.25 190 LEU A O 1
ATOM 1474 N N . GLU A 1 191 ? -10.023 20.625 12.477 1 94.31 191 GLU A N 1
ATOM 1475 C CA . GLU A 1 191 ? -8.789 20 12.008 1 94.31 191 GLU A CA 1
ATOM 1476 C C . GLU A 1 191 ? -8.109 19.219 13.125 1 94.31 191 GLU A C 1
ATOM 1478 O O . GLU A 1 191 ? -7.465 18.203 12.875 1 94.31 191 GLU A O 1
ATOM 1483 N N . LEU A 1 192 ? -8.32 19.688 14.344 1 96.44 192 LEU A N 1
ATOM 1484 C CA . LEU A 1 192 ? -7.652 19.109 15.5 1 96.44 192 LEU A CA 1
ATOM 1485 C C . LEU A 1 192 ? -8.438 17.906 16.047 1 96.44 192 LEU A C 1
ATOM 1487 O O . LEU A 1 192 ? -7.875 17.062 16.734 1 96.44 192 LEU A O 1
ATOM 1491 N N . GLN A 1 193 ? -9.617 17.844 15.75 1 93.56 193 GLN A N 1
ATOM 1492 C CA . GLN A 1 193 ? -10.586 16.953 16.391 1 93.56 193 GLN A CA 1
ATOM 1493 C C . GLN A 1 193 ? -10.125 15.508 16.375 1 93.56 193 GLN A C 1
ATOM 1495 O O . GLN A 1 193 ? -10.203 14.805 17.375 1 93.56 193 GLN A O 1
ATOM 1500 N N . PRO A 1 194 ? -9.555 15.023 15.266 1 90.44 194 PRO A N 1
ATOM 1501 C CA . PRO A 1 194 ? -9.195 13.609 15.172 1 90.44 194 PRO A CA 1
ATOM 1502 C C . PRO A 1 194 ? -8.078 13.219 16.125 1 90.44 194 PRO A C 1
ATOM 1504 O O . PRO A 1 194 ? -7.883 12.031 16.406 1 90.44 194 PRO A O 1
ATOM 1507 N N . ILE A 1 195 ? -7.309 14.18 16.641 1 94.31 195 ILE A N 1
ATOM 1508 C CA . ILE A 1 195 ? -6.125 13.797 17.406 1 94.31 195 ILE A CA 1
ATOM 1509 C C . ILE A 1 195 ? -6.301 14.211 18.875 1 94.31 195 ILE A C 1
ATOM 1511 O O . ILE A 1 195 ? -5.52 13.805 19.734 1 94.31 195 ILE A O 1
ATOM 1515 N N . VAL A 1 196 ? -7.332 14.922 19.188 1 95.75 196 VAL A N 1
ATOM 1516 C CA . VAL A 1 196 ? -7.5 15.547 20.5 1 95.75 196 VAL A CA 1
ATOM 1517 C C . VAL A 1 196 ? -7.516 14.484 21.594 1 95.75 196 VAL A C 1
ATOM 1519 O O . VAL A 1 196 ? -6.801 14.594 22.594 1 95.75 196 VAL A O 1
ATOM 1522 N N . ALA A 1 197 ? -8.289 13.422 21.375 1 92.94 197 ALA A N 1
ATOM 1523 C CA . ALA A 1 197 ? -8.445 12.391 22.406 1 92.94 197 ALA A CA 1
ATOM 1524 C C . ALA A 1 197 ? -7.105 11.734 22.719 1 92.94 197 ALA A C 1
ATOM 1526 O O . ALA A 1 197 ? -6.754 11.57 23.891 1 92.94 197 ALA A O 1
ATOM 1527 N N . ALA A 1 198 ? -6.395 11.406 21.734 1 93.62 198 ALA A N 1
ATOM 1528 C CA . ALA A 1 198 ? -5.109 10.742 21.922 1 93.62 198 ALA A CA 1
ATOM 1529 C C . ALA A 1 198 ? -4.109 11.656 22.609 1 93.62 198 ALA A C 1
ATOM 1531 O O . ALA A 1 198 ? -3.352 11.211 23.484 1 93.62 198 ALA A O 1
ATOM 1532 N N . TYR A 1 199 ? -4.086 12.898 22.25 1 97.25 199 TYR A N 1
ATOM 1533 C CA . TYR A 1 199 ? -3.152 13.859 22.828 1 97.25 199 TYR A CA 1
ATOM 1534 C C . TYR A 1 199 ? -3.5 14.141 24.281 1 97.25 199 TYR A C 1
ATOM 1536 O O . TYR A 1 199 ? -2.617 14.172 25.141 1 97.25 199 TYR A O 1
ATOM 1544 N N . ARG A 1 200 ? -4.73 14.32 24.516 1 95.69 200 ARG A N 1
ATOM 1545 C CA . ARG A 1 200 ? -5.145 14.594 25.875 1 95.69 200 ARG A CA 1
ATOM 1546 C C . ARG A 1 200 ? -4.898 13.391 26.781 1 95.69 200 ARG A C 1
ATOM 1548 O O . ARG A 1 200 ? -4.539 13.539 27.953 1 95.69 200 ARG A O 1
ATOM 1555 N N . GLN A 1 201 ? -5.133 12.18 26.266 1 94.56 201 GLN A N 1
ATOM 1556 C CA . GLN A 1 201 ? -4.867 10.953 27.016 1 94.56 201 GLN A CA 1
ATOM 1557 C C . GLN A 1 201 ? -3.381 10.828 27.344 1 94.56 201 GLN A C 1
ATOM 1559 O O . GLN A 1 201 ? -3.016 10.453 28.453 1 94.56 201 GLN A O 1
ATOM 1564 N N . MET A 1 202 ? -2.561 11.141 26.375 1 96.19 202 MET A N 1
ATOM 1565 C CA . MET A 1 202 ? -1.121 11.078 26.609 1 96.19 202 MET A CA 1
ATOM 1566 C C . MET A 1 202 ? -0.687 12.125 27.625 1 96.19 202 MET A C 1
ATOM 1568 O O . MET A 1 202 ? 0.117 11.836 28.516 1 96.19 202 MET A O 1
ATOM 1572 N N . GLY A 1 203 ? -1.172 13.266 27.406 1 96.56 203 GLY A N 1
ATOM 1573 C CA . GLY A 1 203 ? -0.919 14.352 28.344 1 96.56 203 GLY A CA 1
ATOM 1574 C C . GLY A 1 203 ? 0.463 14.961 28.188 1 96.56 203 GLY A C 1
ATOM 1575 O O . GLY A 1 203 ? 1.283 14.461 27.422 1 96.56 203 GLY A O 1
ATOM 1576 N N . TRP A 1 204 ? 0.709 16.047 28.844 1 97.19 204 TRP A N 1
ATOM 1577 C CA . TRP A 1 204 ? 1.981 16.75 28.844 1 97.19 204 TRP A CA 1
ATOM 1578 C C . TRP A 1 204 ? 2.131 17.594 30.109 1 97.19 204 TRP A C 1
ATOM 1580 O O . TRP A 1 204 ? 1.136 17.938 30.75 1 97.19 204 TRP A O 1
ATOM 1590 N N . GLU A 1 205 ? 3.346 17.922 30.484 1 94.94 205 GLU A N 1
ATOM 1591 C CA . GLU A 1 205 ? 3.646 18.75 31.641 1 94.94 205 GLU A CA 1
ATOM 1592 C C . GLU A 1 205 ? 3.846 20.219 31.234 1 94.94 205 GLU A C 1
ATOM 1594 O O . GLU A 1 205 ? 3.572 21.125 32.031 1 94.94 205 GLU A O 1
ATOM 1599 N N . GLN A 1 206 ? 4.324 20.391 30.031 1 94.62 206 GLN A N 1
ATOM 1600 C CA . GLN A 1 206 ? 4.586 21.734 29.516 1 94.62 206 GLN A CA 1
ATOM 1601 C C . GLN A 1 206 ? 4.16 21.859 28.047 1 94.62 206 GLN A C 1
ATOM 1603 O O . GLN A 1 206 ? 4.32 20.922 27.266 1 94.62 206 GLN A O 1
ATOM 1608 N N . ALA A 1 207 ? 3.596 22.984 27.734 1 97.44 207 ALA A N 1
ATOM 1609 C CA . ALA A 1 207 ? 3.273 23.297 26.344 1 97.44 207 ALA A CA 1
ATOM 1610 C C . ALA A 1 207 ? 4.195 24.375 25.797 1 97.44 207 ALA A C 1
ATOM 1612 O O . ALA A 1 207 ? 4.418 25.406 26.453 1 97.44 207 ALA A O 1
ATOM 1613 N N . LEU A 1 208 ? 4.75 24.078 24.656 1 97.25 208 LEU A N 1
ATOM 1614 C CA . LEU A 1 208 ? 5.695 25 24.031 1 97.25 208 LEU A CA 1
ATOM 1615 C C . LEU A 1 208 ? 5.234 25.406 22.625 1 97.25 208 LEU A C 1
ATOM 1617 O O . LEU A 1 208 ? 4.637 24.594 21.922 1 97.25 208 LEU A O 1
ATOM 1621 N N . GLY A 1 209 ? 5.438 26.625 22.281 1 97.44 209 GLY A N 1
ATOM 1622 C CA . GLY A 1 209 ? 5.18 27.125 20.938 1 97.44 209 GLY A CA 1
ATOM 1623 C C . GLY A 1 209 ? 6.438 27.547 20.203 1 97.44 209 GLY A C 1
ATOM 1624 O O . GLY A 1 209 ? 7.352 28.109 20.812 1 97.44 209 GLY A O 1
ATOM 1625 N N . SER A 1 210 ? 6.445 27.172 18.938 1 95.38 210 SER A N 1
ATOM 1626 C CA . SER A 1 210 ? 7.625 27.5 18.141 1 95.38 210 SER A CA 1
ATOM 1627 C C . SER A 1 210 ? 7.25 28.25 16.875 1 95.38 210 SER A C 1
ATOM 1629 O O . SER A 1 210 ? 6.086 28.25 16.469 1 95.38 210 SER A O 1
ATOM 1631 N N . SER A 1 211 ? 8.242 28.953 16.281 1 92.38 211 SER A N 1
ATOM 1632 C CA . SER A 1 211 ? 8.195 29.609 14.977 1 92.38 211 SER A CA 1
ATOM 1633 C C . SER A 1 211 ? 7.566 31 15.07 1 92.38 211 SER A C 1
ATOM 1635 O O . SER A 1 211 ? 7.238 31.453 16.172 1 92.38 211 SER A O 1
ATOM 1637 N N . GLY A 1 212 ? 7.484 31.656 14.023 1 93.12 212 GLY A N 1
ATOM 1638 C CA . GLY A 1 212 ? 7.258 33.094 13.945 1 93.12 212 GLY A CA 1
ATOM 1639 C C . GLY A 1 212 ? 5.906 33.5 14.477 1 93.12 212 GLY A C 1
ATOM 1640 O O . GLY A 1 212 ? 5.797 34.531 15.18 1 93.12 212 GLY A O 1
ATOM 1641 N N . THR A 1 213 ? 4.871 32.75 14.211 1 95.38 213 THR A N 1
ATOM 1642 C CA . THR A 1 213 ? 3.523 33.125 14.617 1 95.38 213 THR A CA 1
ATOM 1643 C C . THR A 1 213 ? 3.402 33.125 16.141 1 95.38 213 THR A C 1
ATOM 1645 O O . THR A 1 213 ? 2.891 34.062 16.719 1 95.38 213 THR A O 1
ATOM 1648 N N . LEU A 1 214 ? 3.9 32.062 16.766 1 97.19 214 LEU A N 1
ATOM 1649 C CA . LEU A 1 214 ? 3.809 31.969 18.219 1 97.19 214 LEU A CA 1
ATOM 1650 C C . LEU A 1 214 ? 4.648 33.031 18.906 1 97.19 214 LEU A C 1
ATOM 1652 O O . LEU A 1 214 ? 4.215 33.625 19.891 1 97.19 214 LEU A O 1
ATOM 1656 N N . LEU A 1 215 ? 5.832 33.281 18.359 1 95.81 215 LEU A N 1
ATOM 1657 C CA . LEU A 1 215 ? 6.699 34.312 18.922 1 95.81 215 LEU A CA 1
ATOM 1658 C C . LEU A 1 215 ? 6.059 35.688 18.781 1 95.81 215 LEU A C 1
ATOM 1660 O O . LEU A 1 215 ? 6.129 36.531 19.703 1 95.81 215 LEU A O 1
ATOM 1664 N N . ALA A 1 216 ? 5.441 35.938 17.672 1 96.5 216 ALA A N 1
ATOM 1665 C CA . ALA A 1 216 ? 4.781 37.219 17.438 1 96.5 216 ALA A CA 1
ATOM 1666 C C . ALA A 1 216 ? 3.605 37.406 18.391 1 96.5 216 ALA A C 1
ATOM 1668 O O . ALA A 1 216 ? 3.434 38.5 18.953 1 96.5 216 ALA A O 1
ATOM 1669 N N . LEU A 1 217 ? 2.812 36.406 18.547 1 98 217 LEU A N 1
ATOM 1670 C CA . LEU A 1 217 ? 1.652 36.469 19.422 1 98 217 LEU A CA 1
ATOM 1671 C C . LEU A 1 217 ? 2.086 36.688 20.875 1 98 217 LEU A C 1
ATOM 1673 O O . LEU A 1 217 ? 1.466 37.438 21.609 1 98 217 LEU A O 1
ATOM 1677 N N . ASP A 1 218 ? 3.102 35.969 21.25 1 97.88 218 ASP A N 1
ATOM 1678 C CA . ASP A 1 218 ? 3.654 36.156 22.594 1 97.88 218 ASP A CA 1
ATOM 1679 C C . ASP A 1 218 ? 4.105 37.594 22.828 1 97.88 218 ASP A C 1
ATOM 1681 O O . ASP A 1 218 ? 3.789 38.188 23.844 1 97.88 218 ASP A O 1
ATOM 1685 N N . ARG A 1 219 ? 4.797 38.125 21.859 1 97.12 219 ARG A N 1
ATOM 1686 C CA . ARG A 1 219 ? 5.285 39.5 21.938 1 97.12 219 ARG A CA 1
ATOM 1687 C C . ARG A 1 219 ? 4.125 40.5 22.016 1 97.12 219 ARG A C 1
ATOM 1689 O O . ARG A 1 219 ? 4.172 41.469 22.797 1 97.12 219 ARG A O 1
ATOM 1696 N N . MET A 1 220 ? 3.17 40.281 21.234 1 97.88 220 MET A N 1
ATOM 1697 C CA . MET A 1 220 ? 2.01 41.156 21.203 1 97.88 220 MET A CA 1
ATOM 1698 C C . MET A 1 220 ? 1.293 41.156 22.547 1 97.88 220 MET A C 1
ATOM 1700 O O . MET A 1 220 ? 0.864 42.219 23.016 1 97.88 220 MET A O 1
ATOM 1704 N N . LEU A 1 221 ? 1.176 40.031 23.125 1 98 221 LEU A N 1
ATOM 1705 C CA . LEU A 1 221 ? 0.466 39.906 24.406 1 98 221 LEU A CA 1
ATOM 1706 C C . LEU A 1 221 ? 1.225 40.625 25.516 1 98 221 LEU A C 1
ATOM 1708 O O . LEU A 1 221 ? 0.619 41.281 26.359 1 98 221 LEU A O 1
ATOM 1712 N N . HIS A 1 222 ? 2.479 40.562 25.469 1 97.19 222 HIS A N 1
ATOM 1713 C CA . HIS A 1 222 ? 3.283 41.125 26.547 1 97.19 222 HIS A CA 1
ATOM 1714 C C . HIS A 1 222 ? 3.523 42.625 26.312 1 97.19 222 HIS A C 1
ATOM 1716 O O . HIS A 1 222 ? 3.359 43.406 27.234 1 97.19 222 HIS A O 1
ATOM 1722 N N . GLU A 1 223 ? 3.863 42.969 25.109 1 97 223 GLU A N 1
ATOM 1723 C CA . GLU A 1 223 ? 4.086 44.375 24.812 1 97 223 GLU A CA 1
ATOM 1724 C C . GLU A 1 223 ? 2.775 45.156 24.828 1 97 223 GLU A C 1
ATOM 1726 O O . GLU A 1 223 ? 2.766 46.344 25.094 1 97 223 GLU A O 1
ATOM 1731 N N . GLY A 1 224 ? 1.719 44.469 24.594 1 95.31 224 GLY A N 1
ATOM 1732 C CA . GLY A 1 224 ? 0.408 45.094 24.609 1 95.31 224 GLY A CA 1
ATOM 1733 C C . GLY A 1 224 ? -0.225 45.125 26 1 95.31 224 GLY A C 1
ATOM 1734 O O . GLY A 1 224 ? -1.306 45.688 26.172 1 95.31 224 GLY A O 1
ATOM 1735 N N . GLY A 1 225 ? 0.381 44.469 26.922 1 95 225 GLY A N 1
ATOM 1736 C CA . GLY A 1 225 ? -0.086 44.5 28.297 1 95 225 GLY A CA 1
ATOM 1737 C C . GLY A 1 225 ? -1.252 43.562 28.562 1 95 225 GLY A C 1
ATOM 1738 O O . GLY A 1 225 ? -2.02 43.75 29.5 1 95 225 GLY A O 1
ATOM 1739 N N . MET A 1 226 ? -1.376 42.625 27.75 1 94.38 226 MET A N 1
ATOM 1740 C CA . MET A 1 226 ? -2.516 41.719 27.859 1 94.38 226 MET A CA 1
ATOM 1741 C C . MET A 1 226 ? -2.145 40.5 28.656 1 94.38 226 MET A C 1
ATOM 1743 O O . MET A 1 226 ? -3.01 39.688 28.984 1 94.38 226 MET A O 1
ATOM 1747 N N . GLU A 1 227 ? -0.871 40.281 28.859 1 92.25 227 GLU A N 1
ATOM 1748 C CA . GLU A 1 227 ? -0.337 39.156 29.641 1 92.25 227 GLU A CA 1
ATOM 1749 C C . GLU A 1 227 ? 0.778 39.625 30.578 1 92.25 227 GLU A C 1
ATOM 1751 O O . GLU A 1 227 ? 1.711 40.312 30.141 1 92.25 227 GLU A O 1
ATOM 1756 N N . LYS A 1 228 ? 0.661 39.25 31.875 1 91.31 228 LYS A N 1
ATOM 1757 C CA . LYS A 1 228 ? 1.691 39.656 32.844 1 91.31 228 LYS A CA 1
ATOM 1758 C C . LYS A 1 228 ? 2.607 38.469 33.156 1 91.31 228 LYS A C 1
ATOM 1760 O O . LYS A 1 228 ? 3.818 38.625 33.312 1 91.31 228 LYS A O 1
ATOM 1765 N N . ALA A 1 229 ? 1.982 37.312 33.125 1 91.19 229 ALA A N 1
ATOM 1766 C CA . ALA A 1 229 ? 2.754 36.094 33.406 1 91.19 229 ALA A CA 1
ATOM 1767 C C . ALA A 1 229 ? 3.471 35.594 32.156 1 91.19 229 ALA A C 1
ATOM 1769 O O . ALA A 1 229 ? 3.086 35.938 31.031 1 91.19 229 ALA A O 1
ATOM 1770 N N . LEU A 1 230 ? 4.41 34.875 32.375 1 91.62 230 LEU A N 1
ATOM 1771 C CA . LEU A 1 230 ? 5.176 34.312 31.266 1 91.62 230 LEU A CA 1
ATOM 1772 C C . LEU A 1 230 ? 4.305 33.406 30.406 1 91.62 230 LEU A C 1
ATOM 1774 O O . LEU A 1 230 ? 3.49 32.625 30.922 1 91.62 230 LEU A O 1
ATOM 1778 N N . GLY A 1 231 ? 4.52 33.625 29.109 1 95.44 231 GLY A N 1
ATOM 1779 C CA . GLY A 1 231 ? 3.834 32.719 28.188 1 95.44 231 GLY A CA 1
ATOM 1780 C C . GLY A 1 231 ? 2.486 33.25 27.734 1 95.44 231 GLY A C 1
ATOM 1781 O O . GLY A 1 231 ? 2.156 34.406 27.984 1 95.44 231 GLY A O 1
ATOM 1782 N N . ILE A 1 232 ? 1.811 32.438 27.016 1 97.81 232 ILE A N 1
ATOM 1783 C CA . ILE A 1 232 ? 0.532 32.75 26.391 1 97.81 232 ILE A CA 1
ATOM 1784 C C . ILE A 1 232 ? -0.597 32.031 27.125 1 97.81 232 ILE A C 1
ATOM 1786 O O . ILE A 1 232 ? -0.491 30.844 27.406 1 97.81 232 ILE A O 1
ATOM 1790 N N . SER A 1 233 ? -1.613 32.688 27.469 1 97.62 233 SER A N 1
ATOM 1791 C CA . SER A 1 233 ? -2.803 32.094 28.062 1 97.62 233 SER A CA 1
ATOM 1792 C C . SER A 1 233 ? -4.016 32.25 27.156 1 97.62 233 SER A C 1
ATOM 1794 O O . SER A 1 233 ? -4.02 33.094 26.266 1 97.62 233 SER A O 1
ATOM 1796 N N . LEU A 1 234 ? -5.008 31.422 27.453 1 97.38 234 LEU A N 1
ATOM 1797 C CA . LEU A 1 234 ? -6.246 31.531 26.688 1 97.38 234 LEU A CA 1
ATOM 1798 C C . LEU A 1 234 ? -6.883 32.906 26.875 1 97.38 234 LEU A C 1
ATOM 1800 O O . LEU A 1 234 ? -7.383 33.5 25.906 1 97.38 234 LEU A O 1
ATOM 1804 N N . GLY A 1 235 ? -6.84 33.375 28.078 1 96.94 235 GLY A N 1
ATOM 1805 C CA . GLY A 1 235 ? -7.383 34.719 28.344 1 96.94 235 GLY A CA 1
ATOM 1806 C C . GLY A 1 235 ? -6.695 35.812 27.562 1 96.94 235 GLY A C 1
ATOM 1807 O O . GLY A 1 235 ? -7.355 36.719 27.031 1 96.94 235 GLY A O 1
ATOM 1808 N N . GLY A 1 236 ? -5.387 35.75 27.578 1 97.44 236 GLY A N 1
ATOM 1809 C CA . GLY A 1 236 ? -4.637 36.688 26.781 1 97.44 236 GLY A CA 1
ATOM 1810 C C . GLY A 1 236 ? -5.004 36.656 25.312 1 97.44 236 GLY A C 1
ATOM 1811 O O . GLY A 1 236 ? -5.168 37.719 24.688 1 97.44 236 GLY A O 1
ATOM 1812 N N . LEU A 1 237 ? -5.148 35.469 24.75 1 98.06 237 LEU A N 1
ATOM 1813 C CA . LEU A 1 237 ? -5.5 35.312 23.344 1 98.06 237 LEU A CA 1
ATOM 1814 C C . LEU A 1 237 ? -6.898 35.875 23.078 1 98.06 237 LEU A C 1
ATOM 1816 O O . LEU A 1 237 ? -7.137 36.469 22.016 1 98.06 237 LEU A O 1
ATOM 1820 N N . GLU A 1 238 ? -7.793 35.625 23.984 1 97.69 238 GLU A N 1
ATOM 1821 C CA . GLU A 1 238 ? -9.156 36.094 23.828 1 97.69 238 GLU A CA 1
ATOM 1822 C C . GLU A 1 238 ? -9.203 37.625 23.844 1 97.69 238 GLU A C 1
ATOM 1824 O O . GLU A 1 238 ? -9.969 38.25 23.094 1 97.69 238 GLU A O 1
ATOM 1829 N N . THR A 1 239 ? -8.391 38.188 24.672 1 98.06 239 THR A N 1
ATOM 1830 C CA . THR A 1 239 ? -8.297 39.625 24.734 1 98.06 239 THR A CA 1
ATOM 1831 C C . THR A 1 239 ? -7.773 40.188 23.422 1 98.06 239 THR A C 1
ATOM 1833 O O . THR A 1 239 ? -8.305 41.188 22.906 1 98.06 239 THR A O 1
ATOM 1836 N N . LEU A 1 240 ? -6.75 39.594 22.953 1 98.19 240 LEU A N 1
ATOM 1837 C CA . LEU A 1 240 ? -6.172 40.031 21.688 1 98.19 240 LEU A CA 1
ATOM 1838 C C . LEU A 1 240 ? -7.188 39.875 20.562 1 98.19 240 LEU A C 1
ATOM 1840 O O . LEU A 1 240 ? -7.289 40.781 19.703 1 98.19 240 LEU A O 1
ATOM 1844 N N . ARG A 1 241 ? -7.922 38.75 20.531 1 98.12 241 ARG A N 1
ATOM 1845 C CA . ARG A 1 241 ? -8.984 38.531 19.547 1 98.12 241 ARG A CA 1
ATOM 1846 C C . ARG A 1 241 ? -10.008 39.656 19.594 1 98.12 241 ARG A C 1
ATOM 1848 O O . ARG A 1 241 ? -10.398 40.188 18.562 1 98.12 241 ARG A O 1
ATOM 1855 N N . ALA A 1 242 ? -10.445 40.031 20.75 1 98.25 242 ALA A N 1
ATOM 1856 C CA . ALA A 1 242 ? -11.438 41.094 20.922 1 98.25 242 ALA A CA 1
ATOM 1857 C C . ALA A 1 242 ? -10.922 42.438 20.391 1 98.25 242 ALA A C 1
ATOM 1859 O O . ALA A 1 242 ? -11.656 43.188 19.75 1 98.25 242 ALA A O 1
ATOM 1860 N N . ARG A 1 243 ? -9.68 42.656 20.688 1 98 243 ARG A N 1
ATOM 1861 C CA . ARG A 1 243 ? -9.062 43.906 20.219 1 98 243 ARG A CA 1
ATOM 1862 C C . ARG A 1 243 ? -9.008 43.969 18.703 1 98 243 ARG A C 1
ATOM 1864 O O . ARG A 1 243 ? -9.273 45 18.109 1 98 243 ARG A O 1
ATOM 1871 N N . MET A 1 244 ? -8.633 42.875 18.094 1 98.25 244 MET A N 1
ATOM 1872 C CA . MET A 1 244 ? -8.531 42.812 16.641 1 98.25 244 MET A CA 1
ATOM 1873 C C . MET A 1 244 ? -9.898 42.969 15.984 1 98.25 244 MET A C 1
ATOM 1875 O O . MET A 1 244 ? -10.031 43.656 14.953 1 98.25 244 MET A O 1
ATOM 1879 N N . ILE A 1 245 ? -10.898 42.344 16.594 1 98.31 245 ILE A N 1
ATOM 1880 C CA . ILE A 1 245 ? -12.266 42.469 16.078 1 98.31 245 ILE A CA 1
ATOM 1881 C C . ILE A 1 245 ? -12.734 43.906 16.188 1 98.31 245 ILE A C 1
ATOM 1883 O O . ILE A 1 245 ? -13.383 44.438 15.266 1 98.31 245 ILE A O 1
ATOM 1887 N N . GLU A 1 246 ? -12.383 44.562 17.234 1 98.12 246 GLU A N 1
ATOM 1888 C CA . GLU A 1 246 ? -12.742 45.969 17.438 1 98.12 246 GLU A CA 1
ATOM 1889 C C . GLU A 1 246 ? -12.086 46.875 16.375 1 98.12 246 GLU A C 1
ATOM 1891 O O . GLU A 1 246 ? -12.719 47.781 15.875 1 98.12 246 GLU A O 1
ATOM 1896 N N . ILE A 1 247 ? -10.859 46.594 16.094 1 97.62 247 ILE A N 1
ATOM 1897 C CA . ILE A 1 247 ? -10.141 47.375 15.086 1 97.62 247 ILE A CA 1
ATOM 1898 C C . ILE A 1 247 ? -10.781 47.156 13.719 1 97.62 247 ILE A C 1
ATOM 1900 O O . ILE A 1 247 ? -10.891 48.094 12.922 1 97.62 247 ILE A O 1
ATOM 1904 N N . GLY A 1 248 ? -11.023 45.875 13.398 1 97.5 248 GLY A N 1
ATOM 1905 C CA . GLY A 1 248 ? -11.992 45.562 12.352 1 97.5 248 GLY A CA 1
ATOM 1906 C C . GLY A 1 248 ? -11.352 45.25 11.016 1 97.5 248 GLY A C 1
ATOM 1907 O O . GLY A 1 248 ? -12 44.688 10.133 1 97.5 248 GLY A O 1
ATOM 1908 N N . HIS A 1 249 ? -10.109 45.688 10.859 1 98.06 249 HIS A N 1
ATOM 1909 C CA . HIS A 1 249 ? -9.461 45.406 9.578 1 98.06 249 HIS A CA 1
ATOM 1910 C C . HIS A 1 249 ? -7.969 45.188 9.758 1 98.06 249 HIS A C 1
ATOM 1912 O O . HIS A 1 249 ? -7.32 45.875 10.555 1 98.06 249 HIS A O 1
ATOM 1918 N N . ILE A 1 250 ? -7.441 44.25 8.984 1 97.44 250 ILE A N 1
ATOM 1919 C CA . ILE A 1 250 ? -6.051 43.812 9.086 1 97.44 250 ILE A CA 1
ATOM 1920 C C . ILE A 1 250 ? -5.125 45 8.82 1 97.44 250 ILE A C 1
ATOM 1922 O O . ILE A 1 250 ? -4.098 45.156 9.484 1 97.44 250 ILE A O 1
ATOM 1926 N N . ASP A 1 251 ? -5.484 45.906 7.914 1 95.62 251 ASP A N 1
ATOM 1927 C CA . ASP A 1 251 ? -4.652 47.031 7.523 1 95.62 251 ASP A CA 1
ATOM 1928 C C . ASP A 1 251 ? -4.566 48.062 8.648 1 95.62 251 ASP A C 1
ATOM 1930 O O . ASP A 1 251 ? -3.66 48.906 8.664 1 95.62 251 ASP A O 1
ATOM 1934 N N . TRP A 1 252 ? -5.477 47.969 9.516 1 97.31 252 TRP A N 1
ATOM 1935 C CA . TRP A 1 252 ? -5.543 48.969 10.578 1 97.31 252 TRP A CA 1
ATOM 1936 C C . TRP A 1 252 ? -4.875 48.469 11.852 1 97.31 252 TRP A C 1
ATOM 1938 O O . TRP A 1 252 ? -4.773 49.188 12.844 1 97.31 252 TRP A O 1
ATOM 1948 N N . LEU A 1 253 ? -4.426 47.25 11.789 1 96.38 253 LEU A N 1
ATOM 1949 C CA . LEU A 1 253 ? -3.781 46.688 12.969 1 96.38 253 LEU A CA 1
ATOM 1950 C C . LEU A 1 253 ? -2.461 47.375 13.266 1 96.38 253 LEU A C 1
ATOM 1952 O O . LEU A 1 253 ? -1.522 47.312 12.469 1 96.38 253 LEU A O 1
ATOM 1956 N N . ASN A 1 254 ? -2.408 48.094 14.305 1 94.94 254 ASN A N 1
ATOM 1957 C CA . ASN A 1 254 ? -1.2 48.719 14.828 1 94.94 254 ASN A CA 1
ATOM 1958 C C . ASN A 1 254 ? -1.018 48.438 16.312 1 94.94 254 ASN A C 1
ATOM 1960 O O . ASN A 1 254 ? -1.006 49.375 17.125 1 94.94 254 ASN A O 1
ATOM 1964 N N . LEU A 1 255 ? -0.79 47.25 16.594 1 96.25 255 LEU A N 1
ATOM 1965 C CA . LEU A 1 255 ? -0.679 46.812 17.984 1 96.25 255 LEU A CA 1
ATOM 1966 C C . LEU A 1 255 ? 0.782 46.625 18.375 1 96.25 255 LEU A C 1
ATOM 1968 O O . LEU A 1 255 ? 1.605 46.219 17.547 1 96.25 255 LEU A O 1
ATOM 1972 N N . PRO A 1 256 ? 1.101 46.938 19.625 1 96.5 256 PRO A N 1
ATOM 1973 C CA . PRO A 1 256 ? 2.477 46.688 20.062 1 96.5 256 PRO A CA 1
ATOM 1974 C C . PRO A 1 256 ? 2.92 45.25 19.844 1 96.5 256 PRO A C 1
ATOM 1976 O O . PRO A 1 256 ? 2.154 44.312 20.109 1 96.5 256 PRO A O 1
ATOM 1979 N N . GLY A 1 257 ? 4.121 45.125 19.266 1 95.81 257 GLY A N 1
ATOM 1980 C CA . GLY A 1 257 ? 4.684 43.812 19.094 1 95.81 257 GLY A CA 1
ATOM 1981 C C . GLY A 1 257 ? 4.402 43.219 17.734 1 95.81 257 GLY A C 1
ATOM 1982 O O . GLY A 1 257 ? 5 42.188 17.359 1 95.81 257 GLY A O 1
ATOM 1983 N N . LEU A 1 258 ? 3.525 43.812 17 1 97.06 258 LEU A N 1
ATOM 1984 C CA . LEU A 1 258 ? 3.191 43.312 15.672 1 97.06 258 LEU A CA 1
ATOM 1985 C C . LEU A 1 258 ? 4.055 44 14.617 1 97.06 258 LEU A C 1
ATOM 1987 O O . LEU A 1 258 ? 3.996 45.219 14.461 1 97.06 258 LEU A O 1
ATOM 1991 N N . SER A 1 259 ? 4.863 43.25 13.938 1 94.5 259 SER A N 1
ATOM 1992 C CA . SER A 1 259 ? 5.656 43.781 12.852 1 94.5 259 SER A CA 1
ATOM 1993 C C . SER A 1 259 ? 4.832 43.938 11.578 1 94.5 259 SER A C 1
ATOM 1995 O O . SER A 1 259 ? 3.836 43.219 11.398 1 94.5 259 SER A O 1
ATOM 1997 N N . GLU A 1 260 ? 5.262 44.812 10.688 1 93.31 260 GLU A N 1
ATOM 1998 C CA . GLU A 1 260 ? 4.566 45.062 9.43 1 93.31 260 GLU A CA 1
ATOM 1999 C C . GLU A 1 260 ? 4.508 43.812 8.562 1 93.31 260 GLU A C 1
ATOM 2001 O O . GLU A 1 260 ? 3.51 43.562 7.879 1 93.31 260 GLU A O 1
ATOM 2006 N N . ASP A 1 261 ? 5.473 43.094 8.609 1 90.62 261 ASP A N 1
ATOM 2007 C CA . ASP A 1 261 ? 5.566 41.906 7.758 1 90.62 261 ASP A CA 1
ATOM 2008 C C . ASP A 1 261 ? 4.594 40.812 8.211 1 90.62 261 ASP A C 1
ATOM 2010 O O . ASP A 1 261 ? 4.199 39.969 7.418 1 90.62 261 ASP A O 1
ATOM 2014 N N . ARG A 1 262 ? 4.199 40.844 9.484 1 93.62 262 ARG A N 1
ATOM 2015 C CA . ARG A 1 262 ? 3.346 39.812 10.047 1 93.62 262 ARG A CA 1
ATOM 2016 C C . ARG A 1 262 ? 1.877 40.219 9.992 1 93.62 262 ARG A C 1
ATOM 2018 O O . ARG A 1 262 ? 0.987 39.375 10.109 1 93.62 262 ARG A O 1
ATOM 2025 N N . LYS A 1 263 ? 1.648 41.375 9.75 1 94.94 263 LYS A N 1
ATOM 2026 C CA . LYS A 1 263 ? 0.317 41.969 9.812 1 94.94 263 LYS A CA 1
ATOM 2027 C C . LYS A 1 263 ? -0.66 41.219 8.906 1 94.94 263 LYS A C 1
ATOM 2029 O O . LYS A 1 263 ? -1.769 40.875 9.328 1 94.94 263 LYS A O 1
ATOM 2034 N N . PRO A 1 264 ? -0.29 40.906 7.727 1 94.88 264 PRO A N 1
ATOM 2035 C CA . PRO A 1 264 ? -1.26 40.312 6.797 1 94.88 264 PRO A CA 1
ATOM 2036 C C . PRO A 1 264 ? -1.709 38.906 7.219 1 94.88 264 PRO A C 1
ATOM 2038 O O . PRO A 1 264 ? -2.742 38.438 6.754 1 94.88 264 PRO A O 1
ATOM 2041 N N . VAL A 1 265 ? -0.953 38.25 8.141 1 96.19 265 VAL A N 1
ATOM 2042 C CA . VAL A 1 265 ? -1.247 36.812 8.336 1 96.19 265 VAL A CA 1
ATOM 2043 C C . VAL A 1 265 ? -1.487 36.562 9.82 1 96.19 265 VAL A C 1
ATOM 2045 O O . VAL A 1 265 ? -1.806 35.438 10.211 1 96.19 265 VAL A O 1
ATOM 2048 N N . ILE A 1 266 ? -1.438 37.5 10.703 1 97.88 266 ILE A N 1
ATOM 2049 C CA . ILE A 1 266 ? -1.412 37.312 12.148 1 97.88 266 ILE A CA 1
ATOM 2050 C C . ILE A 1 266 ? -2.797 36.875 12.633 1 97.88 266 ILE A C 1
ATOM 2052 O O . ILE A 1 266 ? -2.918 36.094 13.586 1 97.88 266 ILE A O 1
ATOM 2056 N N . VAL A 1 267 ? -3.857 37.375 11.922 1 98.38 267 VAL A N 1
ATOM 2057 C CA . VAL A 1 267 ? -5.219 37.062 12.344 1 98.38 267 VAL A CA 1
ATOM 2058 C C . VAL A 1 267 ? -5.492 35.562 12.164 1 98.38 267 VAL A C 1
ATOM 2060 O O . VAL A 1 267 ? -6.094 34.938 13.031 1 98.38 267 VAL A O 1
ATOM 2063 N N . GLY A 1 268 ? -5.035 35.062 11.039 1 98 268 GLY A N 1
ATOM 2064 C CA . GLY A 1 268 ? -5.133 33.625 10.836 1 98 268 GLY A CA 1
ATOM 2065 C C . GLY A 1 268 ? -4.359 32.812 11.867 1 98 268 GLY A C 1
ATOM 2066 O O . GLY A 1 268 ? -4.848 31.797 12.359 1 98 268 GLY A O 1
ATOM 2067 N N . GLY A 1 269 ? -3.166 33.281 12.188 1 98.25 269 GLY A N 1
ATOM 2068 C CA . GLY A 1 269 ? -2.357 32.625 13.211 1 98.25 269 GLY A CA 1
ATOM 2069 C C . GLY A 1 269 ? -3.025 32.594 14.57 1 98.25 269 GLY A C 1
ATOM 2070 O O . GLY A 1 269 ? -2.984 31.578 15.266 1 98.25 269 GLY A O 1
ATOM 2071 N N . LEU A 1 270 ? -3.627 33.688 14.922 1 98.75 270 LEU A N 1
ATOM 2072 C CA . LEU A 1 270 ? -4.328 33.781 16.203 1 98.75 270 LEU A CA 1
ATOM 2073 C C . LEU A 1 270 ? -5.5 32.812 16.234 1 98.75 270 LEU A C 1
ATOM 2075 O O . LEU A 1 270 ? -5.715 32.125 17.25 1 98.75 270 LEU A O 1
ATOM 2079 N N . ALA A 1 271 ? -6.25 32.719 15.172 1 98.62 271 ALA A N 1
ATOM 2080 C CA . ALA A 1 271 ? -7.391 31.828 15.117 1 98.62 271 ALA A CA 1
ATOM 2081 C C . ALA A 1 271 ? -6.953 30.375 15.297 1 98.62 271 ALA A C 1
ATOM 2083 O O . ALA A 1 271 ? -7.594 29.609 16.031 1 98.62 271 ALA A O 1
ATOM 2084 N N . VAL A 1 272 ? -5.863 30 14.609 1 98.56 272 VAL A N 1
ATOM 2085 C CA . VAL A 1 272 ? -5.336 28.656 14.703 1 98.56 272 VAL A CA 1
ATOM 2086 C C . VAL A 1 272 ? -4.938 28.344 16.156 1 98.56 272 VAL A C 1
ATOM 2088 O O . VAL A 1 272 ? -5.277 27.297 16.688 1 98.56 272 VAL A O 1
ATOM 2091 N N . LEU A 1 273 ? -4.23 29.297 16.766 1 98.69 273 LEU A N 1
ATOM 2092 C CA . LEU A 1 273 ? -3.738 29.078 18.125 1 98.69 273 LEU A CA 1
ATOM 2093 C C . LEU A 1 273 ? -4.895 28.984 19.109 1 98.69 273 LEU A C 1
ATOM 2095 O O . LEU A 1 273 ? -4.867 28.172 20.047 1 98.69 273 LEU A O 1
ATOM 2099 N N . LEU A 1 274 ? -5.883 29.875 18.969 1 98.38 274 LEU A N 1
ATOM 2100 C CA . LEU A 1 274 ? -7.074 29.812 19.812 1 98.38 274 LEU A CA 1
ATOM 2101 C C . LEU A 1 274 ? -7.758 28.453 19.688 1 98.38 274 LEU A C 1
ATOM 2103 O O . LEU A 1 274 ? -8.164 27.859 20.688 1 98.38 274 LEU A O 1
ATOM 2107 N N . GLY A 1 275 ? -7.906 28.016 18.453 1 97.5 275 GLY A N 1
ATOM 2108 C CA . GLY A 1 275 ? -8.445 26.688 18.234 1 97.5 275 GLY A CA 1
ATOM 2109 C C . GLY A 1 275 ? -7.656 25.594 18.938 1 97.5 275 GLY A C 1
ATOM 2110 O O . GLY A 1 275 ? -8.234 24.688 19.531 1 97.5 275 GLY A O 1
ATOM 2111 N N . ALA A 1 276 ? -6.344 25.688 18.891 1 98.12 276 ALA A N 1
ATOM 2112 C CA . ALA A 1 276 ? -5.473 24.703 19.531 1 98.12 276 ALA A CA 1
ATOM 2113 C C . ALA A 1 276 ? -5.629 24.734 21.047 1 98.12 276 ALA A C 1
ATOM 2115 O O . ALA A 1 276 ? -5.684 23.688 21.703 1 98.12 276 ALA A O 1
ATOM 2116 N N . PHE A 1 277 ? -5.668 25.953 21.625 1 98.31 277 PHE A N 1
ATOM 2117 C CA . PHE A 1 277 ? -5.852 26.109 23.062 1 98.31 277 PHE A CA 1
ATOM 2118 C C . PHE A 1 277 ? -7.156 25.469 23.516 1 98.31 277 PHE A C 1
ATOM 2120 O O . PHE A 1 277 ? -7.176 24.719 24.484 1 98.31 277 PHE A O 1
ATOM 2127 N N . ARG A 1 278 ? -8.188 25.75 22.844 1 96.69 278 ARG A N 1
ATOM 2128 C CA . ARG A 1 278 ? -9.492 25.234 23.219 1 96.69 278 ARG A CA 1
ATOM 2129 C C . ARG A 1 278 ? -9.586 23.734 22.969 1 96.69 278 ARG A C 1
ATOM 2131 O O . ARG A 1 278 ? -10.07 22.984 23.812 1 96.69 278 ARG A O 1
ATOM 2138 N N . GLY A 1 279 ? -9.164 23.344 21.797 1 95.19 279 GLY A N 1
ATOM 2139 C CA . GLY A 1 279 ? -9.258 21.938 21.422 1 95.19 279 GLY A CA 1
ATOM 2140 C C . GLY A 1 279 ? -8.445 21.031 22.328 1 95.19 279 GLY A C 1
ATOM 2141 O O . GLY A 1 279 ? -8.914 19.969 22.734 1 95.19 279 GLY A O 1
ATOM 2142 N N . LEU A 1 280 ? -7.238 21.438 22.688 1 97.31 280 LEU A N 1
ATOM 2143 C CA . LEU A 1 280 ? -6.336 20.594 23.469 1 97.31 280 LEU A CA 1
ATOM 2144 C C . LEU A 1 280 ? -6.391 20.969 24.938 1 97.31 280 LEU A C 1
ATOM 2146 O O . LEU A 1 280 ? -5.719 20.344 25.766 1 97.31 280 LEU A O 1
ATOM 2150 N N . ALA A 1 281 ? -7.199 21.938 25.281 1 96.44 281 ALA A N 1
ATOM 2151 C CA . ALA A 1 281 ? -7.352 22.406 26.656 1 96.44 281 ALA A CA 1
ATOM 2152 C C . ALA A 1 281 ? -6.012 22.859 27.234 1 96.44 281 ALA A C 1
ATOM 2154 O O . ALA A 1 281 ? -5.625 22.422 28.312 1 96.44 281 ALA A O 1
ATOM 2155 N N . ILE A 1 282 ? -5.336 23.641 26.469 1 97.62 282 ILE A N 1
ATOM 2156 C CA . ILE A 1 282 ? -4.047 24.172 26.906 1 97.62 282 ILE A CA 1
ATOM 2157 C C . ILE A 1 282 ? -4.266 25.328 27.859 1 97.62 282 ILE A C 1
ATOM 2159 O O . ILE A 1 282 ? -5.055 26.234 27.594 1 97.62 282 ILE A O 1
ATOM 2163 N N . GLU A 1 283 ? -3.625 25.281 28.891 1 92.62 283 GLU A N 1
ATOM 2164 C CA . GLU A 1 283 ? -3.764 26.359 29.875 1 92.62 283 GLU A CA 1
ATOM 2165 C C . GLU A 1 283 ? -2.77 27.484 29.609 1 92.62 283 GLU A C 1
ATOM 2167 O O . GLU A 1 283 ? -3.119 28.656 29.703 1 92.62 283 GLU A O 1
ATOM 2172 N N . ARG A 1 284 ? -1.572 27.094 29.438 1 96.31 284 ARG A N 1
ATOM 2173 C CA . ARG A 1 284 ? -0.481 28.031 29.219 1 96.31 284 ARG A CA 1
ATOM 2174 C C . ARG A 1 284 ? 0.56 27.453 28.266 1 96.31 284 ARG A C 1
ATOM 2176 O O . ARG A 1 284 ? 0.845 26.25 28.312 1 96.31 284 ARG A O 1
ATOM 2183 N N . LEU A 1 285 ? 1.048 28.312 27.422 1 97.81 285 LEU A N 1
ATOM 2184 C CA . LEU A 1 285 ? 2.045 27.953 26.438 1 97.81 285 LEU A CA 1
ATOM 2185 C C . LEU A 1 285 ? 3.219 28.922 26.438 1 97.81 285 LEU A C 1
ATOM 2187 O O . LEU A 1 285 ? 3.021 30.141 26.375 1 97.81 285 LEU A O 1
ATOM 2191 N N . THR A 1 286 ? 4.418 28.375 26.641 1 96.5 286 THR A N 1
ATOM 2192 C CA . THR A 1 286 ? 5.605 29.219 26.578 1 96.5 286 THR A CA 1
ATOM 2193 C C . THR A 1 286 ? 6.305 29.062 25.234 1 96.5 286 THR A C 1
ATOM 2195 O O . THR A 1 286 ? 6.203 28.016 24.578 1 96.5 286 THR A O 1
ATOM 2198 N N . THR A 1 287 ? 6.945 30.062 24.766 1 95.81 287 THR A N 1
ATOM 2199 C CA . THR A 1 287 ? 7.551 30.031 23.438 1 95.81 287 THR A CA 1
ATOM 2200 C C . THR A 1 287 ? 8.977 29.5 23.5 1 95.81 287 THR A C 1
ATOM 2202 O O . THR A 1 287 ? 9.641 29.625 24.531 1 95.81 287 THR A O 1
ATOM 2205 N N . SER A 1 288 ? 9.352 28.891 22.453 1 94.06 288 SER A N 1
ATOM 2206 C CA . SER A 1 288 ? 10.711 28.391 22.297 1 94.06 288 SER A CA 1
ATOM 2207 C C . SER A 1 288 ? 11.406 29.031 21.109 1 94.06 288 SER A C 1
ATOM 2209 O O . SER A 1 288 ? 10.766 29.344 20.094 1 94.06 288 SER A O 1
ATOM 2211 N N . ASP A 1 289 ? 12.734 29.125 21.266 1 90.12 289 ASP A N 1
ATOM 2212 C CA . ASP A 1 289 ? 13.523 29.656 20.156 1 90.12 289 ASP A CA 1
ATOM 2213 C C . ASP A 1 289 ? 13.891 28.547 19.156 1 90.12 289 ASP A C 1
ATOM 2215 O O . ASP A 1 289 ? 14.32 28.828 18.047 1 90.12 289 ASP A O 1
ATOM 2219 N N . GLY A 1 290 ? 13.695 27.359 19.609 1 93.88 290 GLY A N 1
ATOM 2220 C CA . GLY A 1 290 ? 13.961 26.25 18.703 1 93.88 290 GLY A CA 1
ATOM 2221 C C . GLY A 1 290 ? 12.875 26.047 17.672 1 93.88 290 GLY A C 1
ATOM 2222 O O . GLY A 1 290 ? 11.688 26.234 17.953 1 93.88 290 GLY A O 1
ATOM 2223 N N . ALA A 1 291 ? 13.32 25.719 16.484 1 95.44 291 ALA A N 1
ATOM 2224 C CA . ALA A 1 291 ? 12.422 25.453 15.367 1 95.44 291 ALA A CA 1
ATOM 2225 C C . ALA A 1 291 ? 12.992 24.375 14.453 1 95.44 291 ALA A C 1
ATOM 2227 O O . ALA A 1 291 ? 13.875 23.609 14.859 1 95.44 291 ALA A O 1
ATOM 2228 N N . MET A 1 292 ? 12.414 24.219 13.305 1 95.94 292 MET A N 1
ATOM 2229 C CA . MET A 1 292 ? 12.805 23.156 12.383 1 95.94 292 MET A CA 1
ATOM 2230 C C . MET A 1 292 ? 14.273 23.297 11.992 1 95.94 292 MET A C 1
ATOM 2232 O O . MET A 1 292 ? 15 22.297 11.93 1 95.94 292 MET A O 1
ATOM 2236 N N . ARG A 1 293 ? 14.789 24.562 11.742 1 94.94 293 ARG A N 1
ATOM 2237 C CA . ARG A 1 293 ? 16.156 24.781 11.289 1 94.94 293 ARG A CA 1
ATOM 2238 C C . ARG A 1 293 ? 17.156 24.266 12.312 1 94.94 293 ARG A C 1
ATOM 2240 O O . ARG A 1 293 ? 18.172 23.672 11.945 1 94.94 293 ARG A O 1
ATOM 2247 N N . GLU A 1 294 ? 16.891 24.516 13.602 1 95.19 294 GLU A N 1
ATOM 2248 C CA . GLU A 1 294 ? 17.766 23.953 14.633 1 95.19 294 GLU A CA 1
ATOM 2249 C C . GLU A 1 294 ? 17.703 22.438 14.641 1 95.19 294 GLU A C 1
ATOM 2251 O O . GLU A 1 294 ? 18.734 21.781 14.844 1 95.19 294 GLU A O 1
ATOM 2256 N N . GLY A 1 295 ? 16.469 21.922 14.445 1 96.19 295 GLY A N 1
ATOM 2257 C CA . GLY A 1 295 ? 16.312 20.469 14.375 1 96.19 295 GLY A CA 1
ATOM 2258 C C . GLY A 1 295 ? 17.125 19.844 13.266 1 96.19 295 GLY A C 1
ATOM 2259 O O . GLY A 1 295 ? 17.719 18.781 13.453 1 96.19 295 GLY A O 1
ATOM 2260 N N . VAL A 1 296 ? 17.156 20.484 12.148 1 96.06 296 VAL A N 1
ATOM 2261 C CA . VAL A 1 296 ? 17.906 20 10.984 1 96.06 296 VAL A CA 1
ATOM 2262 C C . VAL A 1 296 ? 19.406 19.953 11.305 1 96.06 296 VAL A C 1
ATOM 2264 O O . VAL A 1 296 ? 20.094 19 10.961 1 96.06 296 VAL A O 1
ATOM 2267 N N . VAL A 1 297 ? 19.891 20.984 11.969 1 94.56 297 VAL A N 1
ATOM 2268 C CA . VAL A 1 297 ? 21.312 21.047 12.344 1 94.56 297 VAL A CA 1
ATOM 2269 C C . VAL A 1 297 ? 21.656 19.891 13.273 1 94.56 297 VAL A C 1
ATOM 2271 O O . VAL A 1 297 ? 22.656 19.188 13.07 1 94.56 297 VAL A O 1
ATOM 2274 N N . HIS A 1 298 ? 20.766 19.672 14.227 1 92.25 298 HIS A N 1
ATOM 2275 C CA . HIS A 1 298 ? 21 18.562 15.156 1 92.25 298 HIS A CA 1
ATOM 2276 C C . HIS A 1 298 ? 20.922 17.219 14.453 1 92.25 298 HIS A C 1
ATOM 2278 O O . HIS A 1 298 ? 21.688 16.297 14.766 1 92.25 298 HIS A O 1
ATOM 2284 N N . ASP A 1 299 ? 19.984 17.156 13.578 1 92.12 299 ASP A N 1
ATOM 2285 C CA . ASP A 1 299 ? 19.828 15.93 12.805 1 92.12 299 ASP A CA 1
ATOM 2286 C C . ASP A 1 299 ? 21.062 15.648 11.953 1 92.12 299 ASP A C 1
ATOM 2288 O O . ASP A 1 299 ? 21.5 14.508 11.844 1 92.12 299 ASP A O 1
ATOM 2292 N N . LEU A 1 300 ? 21.641 16.656 11.328 1 90.62 300 LEU A N 1
ATOM 2293 C CA . LEU A 1 300 ? 22.844 16.547 10.5 1 90.62 300 LEU A CA 1
ATOM 2294 C C . LEU A 1 300 ? 24.031 16.094 11.328 1 90.62 300 LEU A C 1
ATOM 2296 O O . LEU A 1 300 ? 24.766 15.195 10.914 1 90.62 300 LEU A O 1
ATOM 2300 N N . PHE A 1 301 ? 24.188 16.641 12.461 1 87.81 301 PHE A N 1
ATOM 2301 C CA . PHE A 1 301 ? 25.312 16.266 13.312 1 87.81 301 PHE A CA 1
ATOM 2302 C C . PHE A 1 301 ? 25.125 14.852 13.867 1 87.81 301 PHE A C 1
ATOM 2304 O O . PHE A 1 301 ? 26.094 14.117 14.047 1 87.81 301 PHE A O 1
ATOM 2311 N N . GLY A 1 302 ? 23.844 14.516 14.141 1 83.25 302 GLY A N 1
ATOM 2312 C CA . GLY A 1 302 ? 23.547 13.164 14.586 1 83.25 302 GLY A CA 1
ATOM 2313 C C . GLY A 1 302 ? 23.891 12.109 13.562 1 83.25 302 GLY A C 1
ATOM 2314 O O . GLY A 1 302 ? 24.438 11.055 13.906 1 83.25 302 GLY A O 1
ATOM 2315 N N . ARG A 1 303 ? 23.562 12.391 12.352 1 80 303 ARG A N 1
ATOM 2316 C CA . ARG A 1 303 ? 23.859 11.469 11.266 1 80 303 ARG A CA 1
ATOM 2317 C C . ARG A 1 303 ? 25.359 11.195 11.188 1 80 303 ARG A C 1
ATOM 2319 O O . ARG A 1 303 ? 25.766 10.07 10.875 1 80 303 ARG A O 1
ATOM 2326 N N . PHE A 1 304 ? 26.062 12.109 11.508 1 74.25 304 PHE A N 1
ATOM 2327 C CA . PHE A 1 304 ? 27.516 12.008 11.375 1 74.25 304 PHE A CA 1
ATOM 2328 C C . PHE A 1 304 ? 28.141 11.438 12.641 1 74.25 304 PHE A C 1
ATOM 2330 O O . PHE A 1 304 ? 29.234 10.875 12.602 1 74.25 304 PHE A O 1
ATOM 2337 N N . HIS A 1 305 ? 27.359 11.453 13.773 1 69.69 305 HIS A N 1
ATOM 2338 C CA . HIS A 1 305 ? 27.938 11.031 15.039 1 69.69 305 HIS A CA 1
ATOM 2339 C C . HIS A 1 305 ? 27.219 9.82 15.602 1 69.69 305 HIS A C 1
ATOM 2341 O O . HIS A 1 305 ? 27.016 9.719 16.812 1 69.69 305 HIS A O 1
ATOM 2347 N N . HIS A 1 306 ? 26.734 8.984 14.852 1 67.06 306 HIS A N 1
ATOM 2348 C CA . HIS A 1 306 ? 26.391 7.594 15.117 1 67.06 306 HIS A CA 1
ATOM 2349 C C . HIS A 1 306 ? 24.938 7.473 15.586 1 67.06 306 HIS A C 1
ATOM 2351 O O . HIS A 1 306 ? 24.594 6.512 16.266 1 67.06 306 HIS A O 1
ATOM 2357 N N . GLU A 1 307 ? 24.078 8.398 15.328 1 75.44 307 GLU A N 1
ATOM 2358 C CA . GLU A 1 307 ? 22.672 8.289 15.719 1 75.44 307 GLU A CA 1
ATOM 2359 C C . GLU A 1 307 ? 21.75 8.578 14.531 1 75.44 307 GLU A C 1
ATOM 2361 O O . GLU A 1 307 ? 20.844 9.391 14.641 1 75.44 307 GLU A O 1
ATOM 2366 N N . ASP A 1 308 ? 21.984 7.77 13.531 1 82.75 308 ASP A N 1
ATOM 2367 C CA . ASP A 1 308 ? 21.156 7.984 12.344 1 82.75 308 ASP A CA 1
ATOM 2368 C C . ASP A 1 308 ? 19.75 7.438 12.547 1 82.75 308 ASP A C 1
ATOM 2370 O O . ASP A 1 308 ? 19.547 6.219 12.594 1 82.75 308 ASP A O 1
ATOM 2374 N N . VAL A 1 309 ? 18.75 8.281 12.648 1 89.25 309 VAL A N 1
ATOM 2375 C CA . VAL A 1 309 ? 17.344 7.938 12.914 1 89.25 309 VAL A CA 1
ATOM 2376 C C . VAL A 1 309 ? 16.812 7.047 11.797 1 89.25 309 VAL A C 1
ATOM 2378 O O . VAL A 1 309 ? 15.891 6.262 12.008 1 89.25 309 VAL A O 1
ATOM 2381 N N . ARG A 1 310 ? 17.469 7.082 10.625 1 92.81 310 ARG A N 1
ATOM 2382 C CA . ARG A 1 310 ? 16.984 6.336 9.461 1 92.81 310 ARG A CA 1
ATOM 2383 C C . ARG A 1 310 ? 17.141 4.836 9.68 1 92.81 310 ARG A C 1
ATOM 2385 O O . ARG A 1 310 ? 16.266 4.059 9.273 1 92.81 310 ARG A O 1
ATOM 2392 N N . ALA A 1 311 ? 18.156 4.418 10.289 1 92.69 311 ALA A N 1
ATOM 2393 C CA . ALA A 1 311 ? 18.344 2.996 10.57 1 92.69 311 ALA A CA 1
ATOM 2394 C C . ALA A 1 311 ? 17.219 2.449 11.438 1 92.69 311 ALA A C 1
ATOM 2396 O O . ALA A 1 311 ? 16.719 1.35 11.195 1 92.69 311 ALA A O 1
ATOM 2397 N N . ARG A 1 312 ? 16.859 3.23 12.391 1 91.94 312 ARG A N 1
ATOM 2398 C CA . ARG A 1 312 ? 15.75 2.832 13.25 1 91.94 312 ARG A CA 1
ATOM 2399 C C . ARG A 1 312 ? 14.445 2.785 12.477 1 91.94 312 ARG A C 1
ATOM 2401 O O . ARG A 1 312 ? 13.617 1.897 12.695 1 91.94 312 ARG A O 1
ATOM 2408 N N . THR A 1 313 ? 14.297 3.754 11.656 1 94.75 313 THR A N 1
ATOM 2409 C CA . THR A 1 313 ? 13.109 3.809 10.82 1 94.75 313 THR A CA 1
ATOM 2410 C C . THR A 1 313 ? 12.992 2.549 9.961 1 94.75 313 THR A C 1
ATOM 2412 O O . THR A 1 313 ? 11.906 1.971 9.852 1 94.75 313 THR A O 1
ATOM 2415 N N . ILE A 1 314 ? 14.094 2.094 9.414 1 96.69 314 ILE A N 1
ATOM 2416 C CA . ILE A 1 314 ? 14.133 0.901 8.578 1 96.69 314 ILE A CA 1
ATOM 2417 C C . ILE A 1 314 ? 13.766 -0.326 9.406 1 96.69 314 ILE A C 1
ATOM 2419 O O . ILE A 1 314 ? 12.961 -1.156 8.977 1 96.69 314 ILE A O 1
ATOM 2423 N N . GLN A 1 315 ? 14.273 -0.411 10.562 1 95.12 315 GLN A N 1
ATOM 2424 C CA . GLN A 1 315 ? 13.977 -1.532 11.453 1 95.12 315 GLN A CA 1
ATOM 2425 C C . GLN A 1 315 ? 12.492 -1.561 11.82 1 95.12 315 GLN A C 1
ATOM 2427 O O . GLN A 1 315 ? 11.875 -2.627 11.859 1 95.12 315 GLN A O 1
ATOM 2432 N N . ASN A 1 316 ? 11.984 -0.404 12.07 1 93.5 316 ASN A N 1
ATOM 2433 C CA . ASN A 1 316 ? 10.57 -0.303 12.414 1 93.5 316 ASN A CA 1
ATOM 2434 C C . ASN A 1 316 ? 9.68 -0.725 11.25 1 93.5 316 ASN A C 1
ATOM 2436 O O . ASN A 1 316 ? 8.648 -1.371 11.453 1 93.5 316 ASN A O 1
ATOM 2440 N N . LEU A 1 317 ? 10.078 -0.358 10.086 1 94.56 317 LEU A N 1
ATOM 2441 C CA . LEU A 1 317 ? 9.32 -0.732 8.898 1 94.56 317 LEU A CA 1
ATOM 2442 C C . LEU A 1 317 ? 9.328 -2.244 8.695 1 94.56 317 LEU A C 1
ATOM 2444 O O . LEU A 1 317 ? 8.305 -2.838 8.359 1 94.56 317 LEU A O 1
ATOM 2448 N N . ARG A 1 318 ? 10.5 -2.828 8.867 1 95.69 318 ARG A N 1
ATOM 2449 C CA . ARG A 1 318 ? 10.625 -4.277 8.734 1 95.69 318 ARG A CA 1
ATOM 2450 C C . ARG A 1 318 ? 9.688 -4.996 9.703 1 95.69 318 ARG A C 1
ATOM 2452 O O . ARG A 1 318 ? 9.031 -5.973 9.328 1 95.69 318 ARG A O 1
ATOM 2459 N N . LYS A 1 319 ? 9.586 -4.508 10.867 1 92.88 319 LYS A N 1
ATOM 2460 C CA . LYS A 1 319 ? 8.727 -5.109 11.883 1 92.88 319 LYS A CA 1
ATOM 2461 C C . LYS A 1 319 ? 7.254 -4.898 11.547 1 92.88 319 LYS A C 1
ATOM 2463 O O . LYS A 1 319 ? 6.465 -5.844 11.578 1 92.88 319 LYS A O 1
ATOM 2468 N N . ARG A 1 320 ? 6.945 -3.691 11.188 1 90.56 320 ARG A N 1
ATOM 2469 C CA . ARG A 1 320 ? 5.566 -3.303 10.922 1 90.56 320 ARG A CA 1
ATOM 2470 C C . ARG A 1 320 ? 4.984 -4.105 9.758 1 90.56 320 ARG A C 1
ATOM 2472 O O . ARG A 1 320 ? 3.809 -4.477 9.781 1 90.56 320 ARG A O 1
ATOM 2479 N N . PHE A 1 321 ? 5.82 -4.422 8.781 1 93.5 321 PHE A N 1
ATOM 2480 C CA . PHE A 1 321 ? 5.316 -5.094 7.59 1 93.5 321 PHE A CA 1
ATOM 2481 C C . PHE A 1 321 ? 5.793 -6.543 7.543 1 93.5 321 PHE A C 1
ATOM 2483 O O . PHE A 1 321 ? 5.715 -7.195 6.5 1 93.5 321 PHE A O 1
ATOM 2490 N N . ALA A 1 322 ? 6.344 -7.008 8.617 1 91.62 322 ALA A N 1
ATOM 2491 C CA . ALA A 1 322 ? 6.688 -8.414 8.844 1 91.62 322 ALA A CA 1
ATOM 2492 C C . ALA A 1 322 ? 7.637 -8.93 7.77 1 91.62 322 ALA A C 1
ATOM 2494 O O . ALA A 1 322 ? 7.426 -10.008 7.211 1 91.62 322 ALA A O 1
ATOM 2495 N N . VAL A 1 323 ? 8.609 -8.086 7.453 1 94.5 323 VAL A N 1
ATOM 2496 C CA . VAL A 1 323 ? 9.656 -8.547 6.547 1 94.5 323 VAL A CA 1
ATOM 2497 C C . VAL A 1 323 ? 10.461 -9.656 7.219 1 94.5 323 VAL A C 1
ATOM 2499 O O . VAL A 1 323 ? 10.828 -9.547 8.391 1 94.5 323 VAL A O 1
ATOM 2502 N N . GLU A 1 324 ? 10.68 -10.719 6.551 1 93.06 324 GLU A N 1
ATOM 2503 C CA . GLU A 1 324 ? 11.453 -11.82 7.113 1 93.06 324 GLU A CA 1
ATOM 2504 C C . GLU A 1 324 ? 12.906 -11.398 7.355 1 93.06 324 GLU A C 1
ATOM 2506 O O . GLU A 1 324 ? 13.664 -11.188 6.406 1 93.06 324 GLU A O 1
ATOM 2511 N N . ALA A 1 325 ? 13.289 -11.359 8.562 1 93.31 325 ALA A N 1
ATOM 2512 C CA . ALA A 1 325 ? 14.531 -10.719 8.992 1 93.31 325 ALA A CA 1
ATOM 2513 C C . ALA A 1 325 ? 15.75 -11.484 8.477 1 93.31 325 ALA A C 1
ATOM 2515 O O . ALA A 1 325 ? 16.703 -10.883 7.98 1 93.31 325 ALA A O 1
ATOM 2516 N N . ARG A 1 326 ? 15.758 -12.773 8.562 1 92.56 326 ARG A N 1
ATOM 2517 C CA . ARG A 1 326 ? 16.922 -13.57 8.195 1 92.56 326 ARG A CA 1
ATOM 2518 C C . ARG A 1 326 ? 17.25 -13.414 6.711 1 92.56 326 ARG A C 1
ATOM 2520 O O . ARG A 1 326 ? 18.406 -13.234 6.336 1 92.56 326 ARG A O 1
ATOM 2527 N N . HIS A 1 327 ? 16.203 -13.508 5.922 1 94.19 327 HIS A N 1
ATOM 2528 C CA . HIS A 1 327 ? 16.406 -13.391 4.484 1 94.19 327 HIS A CA 1
ATOM 2529 C C . HIS A 1 327 ? 16.828 -11.977 4.109 1 94.19 327 HIS A C 1
ATOM 2531 O O . HIS A 1 327 ? 17.703 -11.789 3.256 1 94.19 327 HIS A O 1
ATOM 2537 N N . ALA A 1 328 ? 16.219 -10.945 4.707 1 96.31 328 ALA A N 1
ATOM 2538 C CA . ALA A 1 328 ? 16.609 -9.555 4.465 1 96.31 328 ALA A CA 1
ATOM 2539 C C . ALA A 1 328 ? 18.078 -9.328 4.789 1 96.31 328 ALA A C 1
ATOM 2541 O O . ALA A 1 328 ? 18.781 -8.648 4.039 1 96.31 328 ALA A O 1
ATOM 2542 N N . GLU A 1 329 ? 18.5 -9.883 5.824 1 95.62 329 GLU A N 1
ATOM 2543 C CA . GLU A 1 329 ? 19.891 -9.727 6.258 1 95.62 329 GLU A CA 1
ATOM 2544 C C . GLU A 1 329 ? 20.844 -10.438 5.305 1 95.62 329 GLU A C 1
ATOM 2546 O O . GLU A 1 329 ? 21.922 -9.922 5.008 1 95.62 329 GLU A O 1
ATOM 2551 N N . ARG A 1 330 ? 20.438 -11.625 4.863 1 95.56 330 ARG A N 1
ATOM 2552 C CA . ARG A 1 330 ? 21.234 -12.352 3.889 1 95.56 330 ARG A CA 1
ATOM 2553 C C . ARG A 1 330 ? 21.453 -11.531 2.621 1 95.56 330 ARG A C 1
ATOM 2555 O O . ARG A 1 330 ? 22.562 -11.422 2.121 1 95.56 330 ARG A O 1
ATOM 2562 N N . VAL A 1 331 ? 20.391 -10.977 2.178 1 97.56 331 VAL A N 1
ATOM 2563 C CA . VAL A 1 331 ? 20.453 -10.211 0.941 1 97.56 331 VAL A CA 1
ATOM 2564 C C . VAL A 1 331 ? 21.25 -8.93 1.166 1 97.56 331 VAL A C 1
ATOM 2566 O O . VAL A 1 331 ? 22.047 -8.531 0.309 1 97.56 331 VAL A O 1
ATOM 2569 N N . ALA A 1 332 ? 21.094 -8.266 2.34 1 97.94 332 ALA A N 1
ATOM 2570 C CA . ALA A 1 332 ? 21.844 -7.055 2.652 1 97.94 332 ALA A CA 1
ATOM 2571 C C . ALA A 1 332 ? 23.344 -7.348 2.73 1 97.94 332 ALA A C 1
ATOM 2573 O O . ALA A 1 332 ? 24.156 -6.574 2.223 1 97.94 332 ALA A O 1
ATOM 2574 N N . THR A 1 333 ? 23.672 -8.438 3.348 1 97.31 333 THR A N 1
ATOM 2575 C CA . THR A 1 333 ? 25.062 -8.836 3.455 1 97.31 333 THR A CA 1
ATOM 2576 C C . THR A 1 333 ? 25.672 -9.094 2.074 1 97.31 333 THR A C 1
ATOM 2578 O O . THR A 1 333 ? 26.766 -8.648 1.774 1 97.31 333 THR A O 1
ATOM 2581 N N . GLU A 1 334 ? 24.875 -9.82 1.26 1 97.5 334 GLU A N 1
ATOM 2582 C CA . GLU A 1 334 ? 25.344 -10.109 -0.095 1 97.5 334 GLU A CA 1
ATOM 2583 C C . GLU A 1 334 ? 25.484 -8.828 -0.91 1 97.5 334 GLU A C 1
ATOM 2585 O O . GLU A 1 334 ? 26.438 -8.68 -1.69 1 97.5 334 GLU A O 1
ATOM 2590 N N . ALA A 1 335 ? 24.562 -7.906 -0.766 1 98.44 335 ALA A N 1
ATOM 2591 C CA . ALA A 1 335 ? 24.609 -6.633 -1.479 1 98.44 335 ALA A CA 1
ATOM 2592 C C . ALA A 1 335 ? 25.891 -5.871 -1.157 1 98.44 335 ALA A C 1
ATOM 2594 O O . ALA A 1 335 ? 26.531 -5.316 -2.053 1 98.44 335 ALA A O 1
ATOM 2595 N N . MET A 1 336 ? 26.25 -5.871 0.095 1 98.06 336 MET A N 1
ATOM 2596 C CA . MET A 1 336 ? 27.453 -5.156 0.505 1 98.06 336 MET A CA 1
ATOM 2597 C C . MET A 1 336 ? 28.703 -5.883 0.029 1 98.06 336 MET A C 1
ATOM 2599 O O . MET A 1 336 ? 29.703 -5.246 -0.308 1 98.06 336 MET A O 1
ATOM 2603 N N . ARG A 1 337 ? 28.641 -7.199 -0.03 1 97.44 337 ARG A N 1
ATOM 2604 C CA . ARG A 1 337 ? 29.75 -7.977 -0.578 1 97.44 337 ARG A CA 1
ATOM 2605 C C . ARG A 1 337 ? 29.984 -7.629 -2.043 1 97.44 337 ARG A C 1
ATOM 2607 O O . ARG A 1 337 ? 31.125 -7.629 -2.508 1 97.44 337 ARG A O 1
ATOM 2614 N N . LEU A 1 338 ? 28.938 -7.375 -2.736 1 98.25 338 LEU A N 1
ATOM 2615 C CA . LEU A 1 338 ? 29.016 -6.988 -4.141 1 98.25 338 LEU A CA 1
ATOM 2616 C C . LEU A 1 338 ? 29.438 -5.531 -4.277 1 98.25 338 LEU A C 1
ATOM 2618 O O . LEU A 1 338 ? 30.156 -5.176 -5.215 1 98.25 338 LEU A O 1
ATOM 2622 N N . PHE A 1 339 ? 29.031 -4.68 -3.393 1 98.5 339 PHE A N 1
ATOM 2623 C CA . PHE A 1 339 ? 29.219 -3.232 -3.428 1 98.5 339 PHE A CA 1
ATOM 2624 C C . PHE A 1 339 ? 30.672 -2.855 -3.18 1 98.5 339 PHE A C 1
ATOM 2626 O O . PHE A 1 339 ? 31.234 -2.021 -3.893 1 98.5 339 PHE A O 1
ATOM 2633 N N . GLU A 1 340 ? 31.281 -3.438 -2.193 1 97.94 340 GLU A N 1
ATOM 2634 C CA . GLU A 1 340 ? 32.562 -3 -1.65 1 97.94 340 GLU A CA 1
ATOM 2635 C C . GLU A 1 340 ? 33.656 -3.027 -2.719 1 97.94 340 GLU A C 1
ATOM 2637 O O . GLU A 1 340 ? 34.375 -2.045 -2.902 1 97.94 340 GLU A O 1
ATOM 2642 N N . PRO A 1 341 ? 33.719 -4.121 -3.488 1 97.19 341 PRO A N 1
ATOM 2643 C CA . PRO A 1 341 ? 34.781 -4.184 -4.469 1 97.19 341 PRO A CA 1
ATOM 2644 C C . PRO A 1 341 ? 34.625 -3.191 -5.613 1 97.19 341 PRO A C 1
ATOM 2646 O O . PRO A 1 341 ? 35.594 -2.83 -6.285 1 97.19 341 PRO A O 1
ATOM 2649 N N . VAL A 1 342 ? 33.438 -2.719 -5.84 1 97.31 342 VAL A N 1
ATOM 2650 C CA . VAL A 1 342 ? 33.219 -1.91 -7.035 1 97.31 342 VAL A CA 1
ATOM 2651 C C . VAL A 1 342 ? 33 -0.45 -6.637 1 97.31 342 VAL A C 1
ATOM 2653 O O . VAL A 1 342 ? 32.938 0.433 -7.496 1 97.31 342 VAL A O 1
ATOM 2656 N N . ALA A 1 343 ? 32.906 -0.11 -5.379 1 96.94 343 ALA A N 1
ATOM 2657 C CA . ALA A 1 343 ? 32.531 1.199 -4.852 1 96.94 343 ALA A CA 1
ATOM 2658 C C . ALA A 1 343 ? 33.469 2.287 -5.367 1 96.94 343 ALA A C 1
ATOM 2660 O O . ALA A 1 343 ? 33 3.334 -5.836 1 96.94 343 ALA A O 1
ATOM 2661 N N . ARG A 1 344 ? 34.781 2.027 -5.32 1 95.56 344 ARG A N 1
ATOM 2662 C CA . ARG A 1 344 ? 35.781 3.021 -5.742 1 95.56 344 ARG A CA 1
ATOM 2663 C C . ARG A 1 344 ? 35.688 3.279 -7.242 1 95.56 344 ARG A C 1
ATOM 2665 O O . ARG A 1 344 ? 35.656 4.43 -7.68 1 95.56 344 ARG A O 1
ATOM 2672 N N . THR A 1 345 ? 35.656 2.225 -7.996 1 96.31 345 THR A N 1
ATOM 2673 C CA . THR A 1 345 ? 35.594 2.336 -9.453 1 96.31 345 THR A CA 1
ATOM 2674 C C . THR A 1 345 ? 34.344 3.07 -9.898 1 96.31 345 THR A C 1
ATOM 2676 O O . THR A 1 345 ? 34.375 3.881 -10.828 1 96.31 345 THR A O 1
ATOM 2679 N N . TRP A 1 346 ? 33.25 2.836 -9.227 1 96.12 346 TRP A N 1
ATOM 2680 C CA . TRP A 1 346 ? 31.969 3.416 -9.617 1 96.12 346 TRP A CA 1
ATOM 2681 C C . TRP A 1 346 ? 31.672 4.691 -8.836 1 96.12 346 TRP A C 1
ATOM 2683 O O . TRP A 1 346 ? 30.609 5.281 -8.969 1 96.12 346 TRP A O 1
ATOM 2693 N N . GLN A 1 347 ? 32.625 5.117 -7.949 1 93.5 347 GLN A N 1
ATOM 2694 C CA . GLN A 1 347 ? 32.531 6.344 -7.164 1 93.5 347 GLN A CA 1
ATOM 2695 C C . GLN A 1 347 ? 31.266 6.344 -6.293 1 93.5 347 GLN A C 1
ATOM 2697 O O . GLN A 1 347 ? 30.5 7.309 -6.297 1 93.5 347 GLN A O 1
ATOM 2702 N N . LEU A 1 348 ? 31.078 5.227 -5.66 1 94.88 348 LEU A N 1
ATOM 2703 C CA . LEU A 1 348 ? 29.984 5.086 -4.699 1 94.88 348 LEU A CA 1
ATOM 2704 C C . LEU A 1 348 ? 30.5 5.223 -3.271 1 94.88 348 LEU A C 1
ATOM 2706 O O . LEU A 1 348 ? 31.578 4.707 -2.941 1 94.88 348 LEU A O 1
ATOM 2710 N N . GLY A 1 349 ? 29.766 5.996 -2.455 1 92.88 349 GLY A N 1
ATOM 2711 C CA . GLY A 1 349 ? 30.219 6.25 -1.094 1 92.88 349 GLY A CA 1
ATOM 2712 C C . GLY A 1 349 ? 29.25 5.746 -0.043 1 92.88 349 GLY A C 1
ATOM 2713 O O . GLY A 1 349 ? 28.5 4.789 -0.28 1 92.88 349 GLY A O 1
ATOM 2714 N N . GLY A 1 350 ? 29.344 6.289 1.147 1 90.5 350 GLY A N 1
ATOM 2715 C CA . GLY A 1 350 ? 28.562 5.855 2.303 1 90.5 350 GLY A CA 1
ATOM 2716 C C . GLY A 1 350 ? 27.078 6.008 2.117 1 90.5 350 GLY A C 1
ATOM 2717 O O . GLY A 1 350 ? 26.297 5.152 2.543 1 90.5 350 GLY A O 1
ATOM 2718 N N . VAL A 1 351 ? 26.688 7.031 1.458 1 90.12 351 VAL A N 1
ATOM 2719 C CA . VAL A 1 351 ? 25.266 7.289 1.232 1 90.12 351 VAL A CA 1
ATOM 2720 C C . VAL A 1 351 ? 24.672 6.18 0.372 1 90.12 351 VAL A C 1
ATOM 2722 O O . VAL A 1 351 ? 23.578 5.684 0.66 1 90.12 351 VAL A O 1
ATOM 2725 N N . GLU A 1 352 ? 25.422 5.816 -0.668 1 96 352 GLU A N 1
ATOM 2726 C CA . GLU A 1 352 ? 24.969 4.75 -1.557 1 96 352 GLU A CA 1
ATOM 2727 C C . GLU A 1 352 ? 24.969 3.402 -0.843 1 96 352 GLU A C 1
ATOM 2729 O O . GLU A 1 352 ? 24.078 2.576 -1.071 1 96 352 GLU A O 1
ATOM 2734 N N . ALA A 1 353 ? 25.969 3.23 -0.002 1 97.25 353 ALA A N 1
ATOM 2735 C CA . ALA A 1 353 ? 26.047 1.986 0.761 1 97.25 353 ALA A CA 1
ATOM 2736 C C . ALA A 1 353 ? 24.828 1.831 1.675 1 97.25 353 ALA A C 1
ATOM 2738 O O . ALA A 1 353 ? 24.234 0.753 1.748 1 97.25 353 ALA A O 1
ATOM 2739 N N . ASP A 1 354 ? 24.469 2.902 2.369 1 95.31 354 ASP A N 1
ATOM 2740 C CA . ASP A 1 354 ? 23.297 2.883 3.244 1 95.31 354 ASP A CA 1
ATOM 2741 C C . ASP A 1 354 ? 22.016 2.604 2.449 1 95.31 354 ASP A C 1
ATOM 2743 O O . ASP A 1 354 ? 21.219 1.759 2.84 1 95.31 354 ASP A O 1
ATOM 2747 N N . LEU A 1 355 ? 21.906 3.316 1.384 1 97.5 355 LEU A N 1
ATOM 2748 C CA . LEU A 1 355 ? 20.719 3.182 0.546 1 97.5 355 LEU A CA 1
ATOM 2749 C C . LEU A 1 355 ? 20.578 1.748 0.045 1 97.5 355 LEU A C 1
ATOM 2751 O O . LEU A 1 355 ? 19.484 1.187 0.078 1 97.5 355 LEU A O 1
ATOM 2755 N N . LEU A 1 356 ? 21.656 1.137 -0.419 1 98.69 356 LEU A N 1
ATOM 2756 C CA . LEU A 1 356 ? 21.641 -0.236 -0.913 1 98.69 356 LEU A CA 1
ATOM 2757 C C . LEU A 1 356 ? 21.266 -1.211 0.203 1 98.69 356 LEU A C 1
ATOM 2759 O O . LEU A 1 356 ? 20.469 -2.123 -0.001 1 98.69 356 LEU A O 1
ATOM 2763 N N . THR A 1 357 ? 21.859 -0.997 1.346 1 98.44 357 THR A N 1
ATOM 2764 C CA . THR A 1 357 ? 21.594 -1.857 2.49 1 98.44 357 THR A CA 1
ATOM 2765 C C . THR A 1 357 ? 20.109 -1.791 2.875 1 98.44 357 THR A C 1
ATOM 2767 O O . THR A 1 357 ? 19.469 -2.824 3.084 1 98.44 357 THR A O 1
ATOM 2770 N N . TRP A 1 358 ? 19.578 -0.576 2.943 1 98.38 358 TRP A N 1
ATOM 2771 C CA . TRP A 1 358 ? 18.188 -0.394 3.328 1 98.38 358 TRP A CA 1
ATOM 2772 C C . TRP A 1 358 ? 17.25 -0.992 2.283 1 98.38 358 TRP A C 1
ATOM 2774 O O . TRP A 1 358 ? 16.234 -1.612 2.625 1 98.38 358 TRP A O 1
ATOM 2784 N N . ALA A 1 359 ? 17.594 -0.802 1.014 1 98.75 359 ALA A N 1
ATOM 2785 C CA . ALA A 1 359 ? 16.781 -1.396 -0.052 1 98.75 359 ALA A CA 1
ATOM 2786 C C . ALA A 1 359 ? 16.781 -2.92 0.048 1 98.75 359 ALA A C 1
ATOM 2788 O O . ALA A 1 359 ? 15.75 -3.559 -0.146 1 98.75 359 ALA A O 1
ATOM 2789 N N . ALA A 1 360 ? 17.938 -3.467 0.32 1 98.75 360 ALA A N 1
ATOM 2790 C CA . ALA A 1 360 ? 18.047 -4.914 0.471 1 98.75 360 ALA A CA 1
ATOM 2791 C C . ALA A 1 360 ? 17.219 -5.414 1.644 1 98.75 360 ALA A C 1
ATOM 2793 O O . ALA A 1 360 ? 16.531 -6.434 1.538 1 98.75 360 ALA A O 1
ATOM 2794 N N . GLU A 1 361 ? 17.234 -4.664 2.688 1 98.44 361 GLU A N 1
ATOM 2795 C CA . GLU A 1 361 ? 16.484 -5.039 3.889 1 98.44 361 GLU A CA 1
ATOM 2796 C C . GLU A 1 361 ? 14.984 -4.965 3.654 1 98.44 361 GLU A C 1
ATOM 2798 O O . GLU A 1 361 ? 14.219 -5.707 4.27 1 98.44 361 GLU A O 1
ATOM 2803 N N . LEU A 1 362 ? 14.562 -4.125 2.711 1 98.5 362 LEU A N 1
ATOM 2804 C CA . LEU A 1 362 ? 13.141 -3.848 2.561 1 98.5 362 LEU A CA 1
ATOM 2805 C C . LEU A 1 362 ? 12.617 -4.402 1.239 1 98.5 362 LEU A C 1
ATOM 2807 O O . LEU A 1 362 ? 11.445 -4.215 0.904 1 98.5 362 LEU A O 1
ATOM 2811 N N . HIS A 1 363 ? 13.438 -5.09 0.448 1 98.56 363 HIS A N 1
ATOM 2812 C CA . HIS A 1 363 ? 13.07 -5.438 -0.92 1 98.56 363 HIS A CA 1
ATOM 2813 C C . HIS A 1 363 ? 11.797 -6.273 -0.955 1 98.56 363 HIS A C 1
ATOM 2815 O O . HIS A 1 363 ? 11.062 -6.262 -1.947 1 98.56 363 HIS A O 1
ATOM 2821 N N . GLU A 1 364 ? 11.461 -6.953 0.175 1 97.56 364 GLU A N 1
ATOM 2822 C CA . GLU A 1 364 ? 10.281 -7.816 0.178 1 97.56 364 GLU A CA 1
ATOM 2823 C C . GLU A 1 364 ? 9.148 -7.207 1.002 1 97.56 364 GLU A C 1
ATOM 2825 O O . GLU A 1 364 ? 8.211 -7.902 1.388 1 97.56 364 GLU A O 1
ATOM 2830 N N . ILE A 1 365 ? 9.242 -5.918 1.283 1 97.75 365 ILE A N 1
ATOM 2831 C CA . ILE A 1 365 ? 8.266 -5.262 2.152 1 97.75 365 ILE A CA 1
ATOM 2832 C C . ILE A 1 365 ? 6.871 -5.379 1.548 1 97.75 365 ILE A C 1
ATOM 2834 O O . ILE A 1 365 ? 5.879 -5.465 2.275 1 97.75 365 ILE A O 1
ATOM 2838 N N . GLY A 1 366 ? 6.762 -5.48 0.243 1 97.31 366 GLY A N 1
ATOM 2839 C CA . GLY A 1 366 ? 5.488 -5.559 -0.451 1 97.31 366 GLY A CA 1
ATOM 2840 C C . GLY A 1 366 ? 4.758 -6.871 -0.216 1 97.31 366 GLY A C 1
ATOM 2841 O O . GLY A 1 366 ? 3.562 -6.98 -0.491 1 97.31 366 GLY A O 1
ATOM 2842 N N . LEU A 1 367 ? 5.473 -7.918 0.276 1 94.88 367 LEU A N 1
ATOM 2843 C CA . LEU A 1 367 ? 4.855 -9.211 0.565 1 94.88 367 LEU A CA 1
ATOM 2844 C C . LEU A 1 367 ? 3.781 -9.07 1.638 1 94.88 367 LEU A C 1
ATOM 2846 O O . LEU A 1 367 ? 2.912 -9.93 1.768 1 94.88 367 LEU A O 1
ATOM 2850 N N . ALA A 1 368 ? 3.84 -8.008 2.367 1 92.56 368 ALA A N 1
ATOM 2851 C CA . ALA A 1 368 ? 2.816 -7.738 3.375 1 92.56 368 ALA A CA 1
ATOM 2852 C C . ALA A 1 368 ? 1.445 -7.562 2.729 1 92.56 368 ALA A C 1
ATOM 2854 O O . ALA A 1 368 ? 0.416 -7.789 3.369 1 92.56 368 ALA A O 1
ATOM 2855 N N . LEU A 1 369 ? 1.458 -7.125 1.493 1 94.38 369 LEU A N 1
ATOM 2856 C CA . LEU A 1 369 ? 0.206 -6.898 0.779 1 94.38 369 LEU A CA 1
ATOM 2857 C C . LEU A 1 369 ? -0.165 -8.117 -0.062 1 94.38 369 LEU A C 1
ATOM 2859 O O . LEU A 1 369 ? -1.233 -8.703 0.124 1 94.38 369 LEU A O 1
ATOM 2863 N N . SER A 1 370 ? 0.765 -8.453 -0.936 1 93.31 370 SER A N 1
ATOM 2864 C CA . SER A 1 370 ? 0.499 -9.555 -1.855 1 93.31 370 SER A CA 1
ATOM 2865 C C . SER A 1 370 ? 1.796 -10.188 -2.348 1 93.31 370 SER A C 1
ATOM 2867 O O . SER A 1 370 ? 2.803 -9.492 -2.525 1 93.31 370 SER A O 1
ATOM 2869 N N . HIS A 1 371 ? 1.707 -11.398 -2.654 1 90.62 371 HIS A N 1
ATOM 2870 C CA . HIS A 1 371 ? 2.867 -12.109 -3.184 1 90.62 371 HIS A CA 1
ATOM 2871 C C . HIS A 1 371 ? 3.068 -11.805 -4.664 1 90.62 371 HIS A C 1
ATOM 2873 O O . HIS A 1 371 ? 4.195 -11.852 -5.164 1 90.62 371 HIS A O 1
ATOM 2879 N N . SER A 1 372 ? 1.915 -11.539 -5.258 1 88.88 372 SER A N 1
ATOM 2880 C CA . SER A 1 372 ? 1.998 -11.141 -6.66 1 88.88 372 SER A CA 1
ATOM 2881 C C . SER A 1 372 ? 2.471 -9.695 -6.793 1 88.88 372 SER A C 1
ATOM 2883 O O . SER A 1 372 ? 1.952 -8.797 -6.121 1 88.88 372 SER A O 1
ATOM 2885 N N . ARG A 1 373 ? 3.461 -9.484 -7.547 1 93.38 373 ARG A N 1
ATOM 2886 C CA . ARG A 1 373 ? 3.967 -8.156 -7.883 1 93.38 373 ARG A CA 1
ATOM 2887 C C . ARG A 1 373 ? 4.375 -7.391 -6.625 1 93.38 373 ARG A C 1
ATOM 2889 O O . ARG A 1 373 ? 4.117 -6.191 -6.508 1 93.38 373 ARG A O 1
ATOM 2896 N N . TYR A 1 374 ? 4.992 -8.062 -5.676 1 95.94 374 TYR A N 1
ATOM 2897 C CA . TYR A 1 374 ? 5.285 -7.441 -4.387 1 95.94 374 TYR A CA 1
ATOM 2898 C C . TYR A 1 374 ? 6.336 -6.348 -4.539 1 95.94 374 TYR A C 1
ATOM 2900 O O . TYR A 1 374 ? 6.441 -5.457 -3.693 1 95.94 374 TYR A O 1
ATOM 2908 N N . HIS A 1 375 ? 7.156 -6.336 -5.648 1 97.5 375 HIS A N 1
ATOM 2909 C CA . HIS A 1 375 ? 8.109 -5.254 -5.871 1 97.5 375 HIS A CA 1
ATOM 2910 C C . HIS A 1 375 ? 7.391 -3.939 -6.156 1 97.5 375 HIS A C 1
ATOM 2912 O O . HIS A 1 375 ? 7.859 -2.871 -5.762 1 97.5 375 HIS A O 1
ATOM 2918 N N . LYS A 1 376 ? 6.199 -4.059 -6.812 1 97.88 376 LYS A N 1
ATOM 2919 C CA . LYS A 1 376 ? 5.402 -2.859 -7.051 1 97.88 376 LYS A CA 1
ATOM 2920 C C . LYS A 1 376 ? 4.742 -2.373 -5.766 1 97.88 376 LYS A C 1
ATOM 2922 O O . LYS A 1 376 ? 4.672 -1.169 -5.516 1 97.88 376 LYS A O 1
ATOM 2927 N N . HIS A 1 377 ? 4.25 -3.307 -4.988 1 98.06 377 HIS A N 1
ATOM 2928 C CA . HIS A 1 377 ? 3.662 -2.943 -3.701 1 98.06 377 HIS A CA 1
ATOM 2929 C C . HIS A 1 377 ? 4.707 -2.334 -2.771 1 98.06 377 HIS A C 1
ATOM 2931 O O . HIS A 1 377 ? 4.402 -1.415 -2.008 1 98.06 377 HIS A O 1
ATOM 2937 N N . GLY A 1 378 ? 5.949 -2.926 -2.818 1 98.44 378 GLY A N 1
ATOM 2938 C CA . GLY A 1 378 ? 7.031 -2.338 -2.045 1 98.44 378 GLY A CA 1
ATOM 2939 C C . GLY A 1 378 ? 7.336 -0.905 -2.436 1 98.44 378 GLY A C 1
ATOM 2940 O O . GLY A 1 378 ? 7.551 -0.052 -1.572 1 98.44 378 GLY A O 1
ATOM 2941 N N . GLU A 1 379 ? 7.363 -0.649 -3.754 1 98.38 379 GLU A N 1
ATOM 2942 C CA . GLU A 1 379 ? 7.551 0.716 -4.234 1 98.38 379 GLU A CA 1
ATOM 2943 C C . GLU A 1 379 ? 6.484 1.651 -3.678 1 98.38 379 GLU A C 1
ATOM 2945 O O . GLU A 1 379 ? 6.793 2.76 -3.232 1 98.38 379 GLU A O 1
ATOM 2950 N N . TYR A 1 380 ? 5.254 1.205 -3.676 1 98.25 380 TYR A N 1
ATOM 2951 C CA . TYR A 1 380 ? 4.152 2.025 -3.188 1 98.25 380 TYR A CA 1
ATOM 2952 C C . TYR A 1 380 ? 4.312 2.33 -1.703 1 98.25 380 TYR A C 1
ATOM 2954 O O . TYR A 1 380 ? 4.176 3.48 -1.279 1 98.25 380 TYR A O 1
ATOM 2962 N N . ILE A 1 381 ? 4.559 1.279 -0.929 1 97.5 381 ILE A N 1
ATOM 2963 C CA . ILE A 1 381 ? 4.703 1.434 0.515 1 97.5 381 ILE A CA 1
ATOM 2964 C C . ILE A 1 381 ? 5.805 2.445 0.818 1 97.5 381 ILE A C 1
ATOM 2966 O O . ILE A 1 381 ? 5.586 3.408 1.556 1 97.5 381 ILE A O 1
ATOM 2970 N N . LEU A 1 382 ? 6.926 2.312 0.164 1 97.88 382 LEU A N 1
ATOM 2971 C CA . LEU A 1 382 ? 8.086 3.135 0.484 1 97.88 382 LEU A CA 1
ATOM 2972 C C . LEU A 1 382 ? 7.906 4.555 -0.045 1 97.88 382 LEU A C 1
ATOM 2974 O O . LEU A 1 382 ? 8.438 5.508 0.53 1 97.88 382 LEU A O 1
ATOM 2978 N N . THR A 1 383 ? 7.125 4.668 -1.072 1 97.06 383 THR A N 1
ATOM 2979 C CA . THR A 1 383 ? 6.852 5.984 -1.637 1 97.06 383 THR A CA 1
ATOM 2980 C C . THR A 1 383 ? 5.977 6.809 -0.694 1 97.06 383 THR A C 1
ATOM 2982 O O . THR A 1 383 ? 6.129 8.023 -0.602 1 97.06 383 THR A O 1
ATOM 2985 N N . HIS A 1 384 ? 5.129 6.16 0.059 1 95.5 384 HIS A N 1
ATOM 2986 C CA . HIS A 1 384 ? 4.078 6.934 0.712 1 95.5 384 HIS A CA 1
ATOM 2987 C C . HIS A 1 384 ? 4.18 6.824 2.23 1 95.5 384 HIS A C 1
ATOM 2989 O O . HIS A 1 384 ? 3.584 7.629 2.953 1 95.5 384 HIS A O 1
ATOM 2995 N N . ALA A 1 385 ? 4.918 5.875 2.697 1 94.88 385 ALA A N 1
ATOM 2996 C CA . ALA A 1 385 ? 4.996 5.668 4.141 1 94.88 385 ALA A CA 1
ATOM 2997 C C . ALA A 1 385 ? 5.66 6.855 4.832 1 94.88 385 ALA A C 1
ATOM 2999 O O . ALA A 1 385 ? 6.52 7.52 4.246 1 94.88 385 ALA A O 1
ATOM 3000 N N . ASP A 1 386 ? 5.199 7.148 6.035 1 92.69 386 ASP A N 1
ATOM 3001 C CA . ASP A 1 386 ? 5.922 8.086 6.895 1 92.69 386 ASP A CA 1
ATOM 3002 C C . ASP A 1 386 ? 7.234 7.473 7.383 1 92.69 386 ASP A C 1
ATOM 3004 O O . ASP A 1 386 ? 7.23 6.547 8.188 1 92.69 386 ASP A O 1
ATOM 3008 N N . LEU A 1 387 ? 8.336 8.016 6.84 1 94.88 387 LEU A N 1
ATOM 3009 C CA . LEU A 1 387 ? 9.656 7.488 7.18 1 94.88 387 LEU A CA 1
ATOM 3010 C C . LEU A 1 387 ? 10.5 8.539 7.883 1 94.88 387 LEU A C 1
ATOM 3012 O O . LEU A 1 387 ? 11.258 9.266 7.238 1 94.88 387 LEU A O 1
ATOM 3016 N N . PRO A 1 388 ? 10.43 8.523 9.242 1 92.44 388 PRO A N 1
ATOM 3017 C CA . PRO A 1 388 ? 11.258 9.484 9.977 1 92.44 388 PRO A CA 1
ATOM 3018 C C . PRO A 1 388 ? 12.719 9.461 9.531 1 92.44 388 PRO A C 1
ATOM 3020 O O . PRO A 1 388 ? 13.305 8.383 9.375 1 92.44 388 PRO A O 1
ATOM 3023 N N . GLY A 1 389 ? 13.234 10.648 9.242 1 93.12 389 GLY A N 1
ATOM 3024 C CA . GLY A 1 389 ? 14.641 10.773 8.875 1 93.12 389 GLY A CA 1
ATOM 3025 C C . GLY A 1 389 ? 14.859 10.852 7.375 1 93.12 389 GLY A C 1
ATOM 3026 O O . GLY A 1 389 ? 15.93 11.25 6.922 1 93.12 389 GLY A O 1
ATOM 3027 N N . PHE A 1 390 ? 13.82 10.5 6.598 1 94.56 390 PHE A N 1
ATOM 3028 C CA . PHE A 1 390 ? 13.969 10.477 5.148 1 94.56 390 PHE A CA 1
ATOM 3029 C C . PHE A 1 390 ? 13.289 11.688 4.516 1 94.56 390 PHE A C 1
ATOM 3031 O O . PHE A 1 390 ? 12.211 12.094 4.941 1 94.56 390 PHE A O 1
ATOM 3038 N N . SER A 1 391 ? 14 12.258 3.508 1 93.56 391 SER A N 1
ATOM 3039 C CA . SER A 1 391 ? 13.32 13.172 2.604 1 93.56 391 SER A CA 1
ATOM 3040 C C . SER A 1 391 ? 12.516 12.422 1.549 1 93.56 391 SER A C 1
ATOM 3042 O O . SER A 1 391 ? 12.688 11.211 1.382 1 93.56 391 SER A O 1
ATOM 3044 N N . ARG A 1 392 ? 11.672 13.094 0.863 1 92.5 392 ARG A N 1
ATOM 3045 C CA . ARG A 1 392 ? 10.898 12.477 -0.207 1 92.5 392 ARG A CA 1
ATOM 3046 C C . ARG A 1 392 ? 11.812 11.945 -1.309 1 92.5 392 ARG A C 1
ATOM 3048 O O . ARG A 1 392 ? 11.516 10.922 -1.931 1 92.5 392 ARG A O 1
ATOM 3055 N N . GLN A 1 393 ? 12.898 12.625 -1.503 1 91.88 393 GLN A N 1
ATOM 3056 C CA . GLN A 1 393 ? 13.852 12.195 -2.523 1 91.88 393 GLN A CA 1
ATOM 3057 C C . GLN A 1 393 ? 14.547 10.898 -2.119 1 91.88 393 GLN A C 1
ATOM 3059 O O . GLN A 1 393 ? 14.688 9.984 -2.934 1 91.88 393 GLN A O 1
ATOM 3064 N N . GLU A 1 394 ? 14.953 10.898 -0.885 1 93.56 394 GLU A N 1
ATOM 3065 C CA . GLU A 1 394 ? 15.586 9.688 -0.383 1 93.56 394 GLU A CA 1
ATOM 3066 C C . GLU A 1 394 ? 14.609 8.508 -0.417 1 93.56 394 GLU A C 1
ATOM 3068 O O . GLU A 1 394 ? 14.992 7.391 -0.774 1 93.56 394 GLU A O 1
ATOM 3073 N N . GLN A 1 395 ? 13.391 8.781 -0.074 1 95.81 395 GLN A N 1
ATOM 3074 C CA . GLN A 1 395 ? 12.352 7.758 -0.115 1 95.81 395 GLN A CA 1
ATOM 3075 C C . GLN A 1 395 ? 12.117 7.27 -1.541 1 95.81 395 GLN A C 1
ATOM 3077 O O . GLN A 1 395 ? 11.898 6.078 -1.766 1 95.81 395 GLN A O 1
ATOM 3082 N N . ALA A 1 396 ? 12.141 8.219 -2.418 1 96.25 396 ALA A N 1
ATOM 3083 C CA . ALA A 1 396 ? 11.938 7.871 -3.824 1 96.25 396 ALA A CA 1
ATOM 3084 C C . ALA A 1 396 ? 13.055 6.961 -4.328 1 96.25 396 ALA A C 1
ATOM 3086 O O . ALA A 1 396 ? 12.805 6.027 -5.098 1 96.25 396 ALA A O 1
ATOM 3087 N N . ASP A 1 397 ? 14.266 7.266 -3.926 1 97.44 397 ASP A N 1
ATOM 3088 C CA . ASP A 1 397 ? 15.406 6.434 -4.316 1 97.44 397 ASP A CA 1
ATOM 3089 C C . ASP A 1 397 ? 15.25 5.012 -3.773 1 97.44 397 ASP A C 1
ATOM 3091 O O . ASP A 1 397 ? 15.477 4.039 -4.5 1 97.44 397 ASP A O 1
ATOM 3095 N N . LEU A 1 398 ? 14.875 4.969 -2.518 1 98.19 398 LEU A N 1
ATOM 3096 C CA . LEU A 1 398 ? 14.664 3.67 -1.886 1 98.19 398 LEU A CA 1
ATOM 3097 C C . LEU A 1 398 ? 13.562 2.891 -2.598 1 98.19 398 LEU A C 1
ATOM 3099 O O . LEU A 1 398 ? 13.727 1.702 -2.885 1 98.19 398 LEU A O 1
ATOM 3103 N N . ALA A 1 399 ? 12.453 3.547 -2.873 1 98.56 399 ALA A N 1
ATOM 3104 C CA . ALA A 1 399 ? 11.312 2.936 -3.547 1 98.56 399 ALA A CA 1
ATOM 3105 C C . ALA A 1 399 ? 11.703 2.432 -4.934 1 98.56 399 ALA A C 1
ATOM 3107 O O . ALA A 1 399 ? 11.289 1.347 -5.348 1 98.56 399 ALA A O 1
ATOM 3108 N N . LEU A 1 400 ? 12.5 3.209 -5.609 1 98.25 400 LEU A N 1
ATOM 3109 C CA . LEU A 1 400 ? 12.938 2.857 -6.957 1 98.25 400 LEU A CA 1
ATOM 3110 C C . LEU A 1 400 ? 13.781 1.586 -6.938 1 98.25 400 LEU A C 1
ATOM 3112 O O . LEU A 1 400 ? 13.609 0.711 -7.789 1 98.25 400 LEU A O 1
ATOM 3116 N N . LEU A 1 401 ? 14.688 1.518 -6.012 1 98.56 401 LEU A N 1
ATOM 3117 C CA . LEU A 1 401 ? 15.531 0.331 -5.91 1 98.56 401 LEU A CA 1
ATOM 3118 C C . LEU A 1 401 ? 14.695 -0.907 -5.609 1 98.56 401 LEU A C 1
ATOM 3120 O O . LEU A 1 401 ? 14.906 -1.966 -6.203 1 98.56 401 LEU A O 1
ATOM 3124 N N . VAL A 1 402 ? 13.742 -0.751 -4.723 1 98.56 402 VAL A N 1
ATOM 3125 C CA . VAL A 1 402 ? 12.875 -1.87 -4.363 1 98.56 402 VAL A CA 1
ATOM 3126 C C . VAL A 1 402 ? 12.023 -2.27 -5.562 1 98.56 402 VAL A C 1
ATOM 3128 O O . VAL A 1 402 ? 11.82 -3.459 -5.82 1 98.56 402 VAL A O 1
ATOM 3131 N N . ARG A 1 403 ? 11.547 -1.339 -6.328 1 98.38 403 ARG A N 1
ATOM 3132 C CA . ARG A 1 403 ? 10.797 -1.595 -7.551 1 98.38 403 ARG A CA 1
ATOM 3133 C C . ARG A 1 403 ? 11.641 -2.357 -8.57 1 98.38 403 ARG A C 1
ATOM 3135 O O . ARG A 1 403 ? 11.133 -3.227 -9.281 1 98.38 403 ARG A O 1
ATOM 3142 N N . ALA A 1 404 ? 12.883 -2.066 -8.625 1 97.38 404 ALA A N 1
ATOM 3143 C CA . ALA A 1 404 ? 13.75 -2.52 -9.711 1 97.38 404 ALA A CA 1
ATOM 3144 C C . ALA A 1 404 ? 14.438 -3.83 -9.344 1 97.38 404 ALA A C 1
ATOM 3146 O O . ALA A 1 404 ? 15.188 -4.387 -10.156 1 97.38 404 ALA A O 1
ATOM 3147 N N . HIS A 1 405 ? 14.203 -4.395 -8.188 1 97.31 405 HIS A N 1
ATOM 3148 C CA . HIS A 1 405 ? 15.07 -5.461 -7.699 1 97.31 405 HIS A CA 1
ATOM 3149 C C . HIS A 1 405 ? 14.75 -6.785 -8.383 1 97.31 405 HIS A C 1
ATOM 3151 O O . HIS A 1 405 ? 15.523 -7.742 -8.289 1 97.31 405 HIS A O 1
ATOM 3157 N N . ARG A 1 406 ? 13.578 -6.793 -9.055 1 94.94 406 ARG A N 1
ATOM 3158 C CA . ARG A 1 406 ? 13.195 -8.039 -9.703 1 94.94 406 ARG A CA 1
ATOM 3159 C C . ARG A 1 406 ? 12.359 -7.777 -10.953 1 94.94 406 ARG A C 1
ATOM 3161 O O . ARG A 1 406 ? 11.945 -6.641 -11.195 1 94.94 406 ARG A O 1
ATOM 3168 N N . ARG A 1 407 ? 12.141 -8.828 -11.758 1 91.44 407 ARG A N 1
ATOM 3169 C CA . ARG A 1 407 ? 11.336 -8.805 -12.984 1 91.44 407 ARG A CA 1
ATOM 3170 C C . ARG A 1 407 ? 11.953 -7.875 -14.023 1 91.44 407 ARG A C 1
ATOM 3172 O O . ARG A 1 407 ? 13.133 -7.523 -13.93 1 91.44 407 ARG A O 1
ATOM 3179 N N . ARG A 1 408 ? 11.234 -7.664 -15.016 1 88.19 408 ARG A N 1
ATOM 3180 C CA . ARG A 1 408 ? 11.742 -6.895 -16.141 1 88.19 408 ARG A CA 1
ATOM 3181 C C . ARG A 1 408 ? 12.117 -5.48 -15.719 1 88.19 408 ARG A C 1
ATOM 3183 O O . ARG A 1 408 ? 11.305 -4.773 -15.125 1 88.19 408 ARG A O 1
ATOM 3190 N N . LEU A 1 409 ? 13.305 -5.191 -15.93 1 88.69 409 LEU A N 1
ATOM 3191 C CA . LEU A 1 409 ? 13.82 -3.863 -15.609 1 88.69 409 LEU A CA 1
ATOM 3192 C C . LEU A 1 409 ? 13.516 -2.879 -16.734 1 88.69 409 LEU A C 1
ATOM 3194 O O . LEU A 1 409 ? 14.016 -3.035 -17.859 1 88.69 409 LEU A O 1
ATOM 3198 N N . GLN A 1 410 ? 12.695 -1.968 -16.469 1 88.56 410 GLN A N 1
ATOM 3199 C CA . GLN A 1 410 ? 12.328 -0.967 -17.469 1 88.56 410 GLN A CA 1
ATOM 3200 C C . GLN A 1 410 ? 13.195 0.283 -17.344 1 88.56 410 GLN A C 1
ATOM 3202 O O . GLN A 1 410 ? 13.125 0.992 -16.328 1 88.56 410 GLN A O 1
ATOM 3207 N N . PRO A 1 411 ? 13.953 0.581 -18.375 1 90.75 411 PRO A N 1
ATOM 3208 C CA . PRO A 1 411 ? 14.781 1.784 -18.312 1 90.75 411 PRO A CA 1
ATOM 3209 C C . PRO A 1 411 ? 13.977 3.045 -18.016 1 90.75 411 PRO A C 1
ATOM 3211 O O . PRO A 1 411 ? 14.508 3.992 -17.422 1 90.75 411 PRO A O 1
ATOM 3214 N N . LYS A 1 412 ? 12.742 3.012 -18.359 1 92.88 412 LYS A N 1
ATOM 3215 C CA . LYS A 1 412 ? 11.867 4.16 -18.172 1 92.88 412 LYS A CA 1
ATOM 3216 C C . LYS A 1 412 ? 11.758 4.547 -16.703 1 92.88 412 LYS A C 1
ATOM 3218 O O . LYS A 1 412 ? 11.5 5.707 -16.375 1 92.88 412 LYS A O 1
ATOM 3223 N N . LEU A 1 413 ? 11.969 3.586 -15.852 1 93.81 413 LEU A N 1
ATOM 3224 C CA . LEU A 1 413 ? 11.906 3.822 -14.406 1 93.81 413 LEU A CA 1
ATOM 3225 C C . LEU A 1 413 ? 12.938 4.859 -13.984 1 93.81 413 LEU A C 1
ATOM 3227 O O . LEU A 1 413 ? 12.75 5.543 -12.977 1 93.81 413 LEU A O 1
ATOM 3231 N N . PHE A 1 414 ? 14.07 5.012 -14.766 1 94.38 414 PHE A N 1
ATOM 3232 C CA . PHE A 1 414 ? 15.188 5.859 -14.375 1 94.38 414 PHE A CA 1
ATOM 3233 C C . PHE A 1 414 ? 15.25 7.109 -15.242 1 94.38 414 PHE A C 1
ATOM 3235 O O . PHE A 1 414 ? 16.031 8.023 -14.969 1 94.38 414 PHE A O 1
ATOM 3242 N N . GLU A 1 415 ? 14.453 7.215 -16.234 1 91.12 415 GLU A N 1
ATOM 3243 C CA . GLU A 1 415 ? 14.609 8.203 -17.312 1 91.12 415 GLU A CA 1
ATOM 3244 C C . GLU A 1 415 ? 14.398 9.617 -16.781 1 91.12 415 GLU A C 1
ATOM 3246 O O . GLU A 1 415 ? 15.023 10.562 -17.266 1 91.12 415 GLU A O 1
ATOM 3251 N N . SER A 1 416 ? 13.547 9.766 -15.797 1 87.31 416 SER A N 1
ATOM 3252 C CA . SER A 1 416 ? 13.195 11.102 -15.32 1 87.31 416 SER A CA 1
ATOM 3253 C C . SER A 1 416 ? 14.242 11.633 -14.352 1 87.31 416 SER A C 1
ATOM 3255 O O . SER A 1 416 ? 14.234 12.82 -14.008 1 87.31 416 SER A O 1
ATOM 3257 N N . LEU A 1 417 ? 15.227 10.875 -13.969 1 90.25 417 LEU A N 1
ATOM 3258 C CA . LEU A 1 417 ? 16.234 11.266 -12.992 1 90.25 417 LEU A CA 1
ATOM 3259 C C . LEU A 1 417 ? 17.375 12.023 -13.664 1 90.25 417 LEU A C 1
ATOM 3261 O O . LEU A 1 417 ? 17.734 11.727 -14.805 1 90.25 417 LEU A O 1
ATOM 3265 N N . PRO A 1 418 ? 17.969 12.984 -12.938 1 86.88 418 PRO A N 1
ATOM 3266 C CA . PRO A 1 418 ? 19.203 13.586 -13.438 1 86.88 418 PRO A CA 1
ATOM 3267 C C . PRO A 1 418 ? 20.297 12.547 -13.703 1 86.88 418 PRO A C 1
ATOM 3269 O O . PRO A 1 418 ? 20.375 11.531 -13.008 1 86.88 418 PRO A O 1
ATOM 3272 N N . LYS A 1 419 ? 21.188 12.836 -14.609 1 89.5 419 LYS A N 1
ATOM 3273 C CA . LYS A 1 419 ? 22.156 11.891 -15.164 1 89.5 419 LYS A CA 1
ATOM 3274 C C . LYS A 1 419 ? 22.984 11.242 -14.062 1 89.5 419 LYS A C 1
ATOM 3276 O O . LYS A 1 419 ? 23.109 10.016 -14 1 89.5 419 LYS A O 1
ATOM 3281 N N . ALA A 1 420 ? 23.547 12.07 -13.227 1 88.25 420 ALA A N 1
ATOM 3282 C CA . ALA A 1 420 ? 24.438 11.547 -12.188 1 88.25 420 ALA A CA 1
ATOM 3283 C C . ALA A 1 420 ? 23.672 10.648 -11.219 1 88.25 420 ALA A C 1
ATOM 3285 O O . ALA A 1 420 ? 24.172 9.586 -10.82 1 88.25 420 ALA A O 1
ATOM 3286 N N . ARG A 1 421 ? 22.516 11.055 -10.836 1 91.56 421 ARG A N 1
ATOM 3287 C CA . ARG A 1 421 ? 21.656 10.281 -9.945 1 91.56 421 ARG A CA 1
ATOM 3288 C C . ARG A 1 421 ? 21.203 8.992 -10.609 1 91.56 421 ARG A C 1
ATOM 3290 O O . ARG A 1 421 ? 21.172 7.938 -9.977 1 91.56 421 ARG A O 1
ATOM 3297 N N . ARG A 1 422 ? 20.875 9.117 -11.867 1 94.62 422 A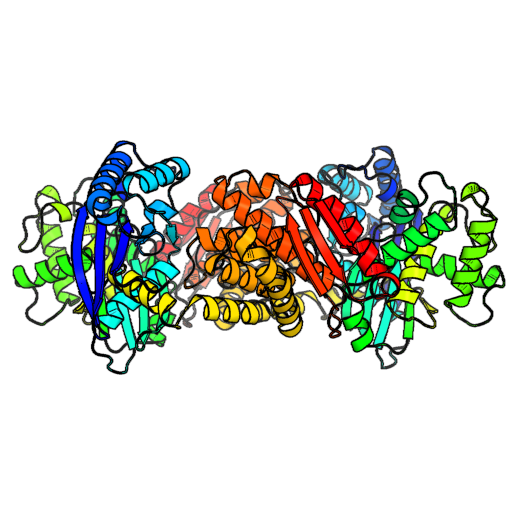RG A N 1
ATOM 3298 C CA . ARG A 1 422 ? 20.438 7.969 -12.656 1 94.62 422 ARG A CA 1
ATOM 3299 C C . ARG A 1 422 ? 21.516 6.895 -12.688 1 94.62 422 ARG A C 1
ATOM 3301 O O . ARG A 1 422 ? 21.25 5.719 -12.438 1 94.62 422 ARG A O 1
ATOM 3308 N N . ARG A 1 423 ? 22.719 7.297 -12.984 1 94.44 423 ARG A N 1
ATOM 3309 C CA . ARG A 1 423 ? 23.844 6.367 -13.078 1 94.44 423 ARG A CA 1
ATOM 3310 C C . ARG A 1 423 ? 24.062 5.648 -11.758 1 94.44 423 ARG A C 1
ATOM 3312 O O . ARG A 1 423 ? 24.234 4.426 -11.727 1 94.44 423 ARG A O 1
ATOM 3319 N N . ARG A 1 424 ? 24.047 6.363 -10.672 1 95.56 424 ARG A N 1
ATOM 3320 C CA . ARG A 1 424 ? 24.281 5.789 -9.352 1 95.56 424 ARG A CA 1
ATOM 3321 C C . ARG A 1 424 ? 23.188 4.797 -8.984 1 95.56 424 ARG A C 1
ATOM 3323 O O . ARG A 1 424 ? 23.469 3.701 -8.492 1 95.56 424 ARG A O 1
ATOM 3330 N N . LEU A 1 425 ? 21.953 5.184 -9.258 1 97.12 425 LEU A N 1
ATOM 3331 C CA . LEU A 1 425 ? 20.828 4.34 -8.867 1 97.12 425 LEU A CA 1
ATOM 3332 C C . LEU A 1 425 ? 20.766 3.084 -9.727 1 97.12 425 LEU A C 1
ATOM 3334 O O . LEU A 1 425 ? 20.391 2.014 -9.25 1 97.12 425 LEU A O 1
ATOM 3338 N N . MET A 1 426 ? 21.141 3.223 -10.992 1 96.88 426 MET A N 1
ATOM 3339 C CA . MET A 1 426 ? 21.188 2.047 -11.859 1 96.88 426 MET A CA 1
ATOM 3340 C C . MET A 1 426 ? 22.219 1.047 -11.375 1 96.88 426 MET A C 1
ATOM 3342 O O . MET A 1 426 ? 21.984 -0.162 -11.391 1 96.88 426 MET A O 1
ATOM 3346 N N . ARG A 1 427 ? 23.344 1.553 -10.984 1 97.44 427 ARG A N 1
ATOM 3347 C CA . ARG A 1 427 ? 24.406 0.699 -10.461 1 97.44 427 ARG A CA 1
ATOM 3348 C C . ARG A 1 427 ? 23.953 0.008 -9.172 1 97.44 427 ARG A C 1
ATOM 3350 O O . ARG A 1 427 ? 24.203 -1.187 -8.984 1 97.44 427 ARG A O 1
ATOM 3357 N N . LEU A 1 428 ? 23.266 0.758 -8.297 1 98.12 428 LEU A N 1
ATOM 3358 C CA . LEU A 1 428 ? 22.75 0.177 -7.062 1 98.12 428 LEU A CA 1
ATOM 3359 C C . LEU A 1 428 ? 21.672 -0.864 -7.359 1 98.12 428 LEU A C 1
ATOM 3361 O O . LEU A 1 428 ? 21.609 -1.9 -6.691 1 98.12 428 LEU A O 1
ATOM 3365 N N . ALA A 1 429 ? 20.828 -0.598 -8.336 1 97.81 429 ALA A N 1
ATOM 3366 C CA . ALA A 1 429 ? 19.781 -1.552 -8.727 1 97.81 429 ALA A CA 1
ATOM 3367 C C . ALA A 1 429 ? 20.406 -2.859 -9.211 1 97.81 429 ALA A C 1
ATOM 3369 O O . ALA A 1 429 ? 19.922 -3.943 -8.875 1 97.81 429 ALA A O 1
ATOM 3370 N N . LEU A 1 430 ? 21.453 -2.719 -10.023 1 97.5 430 LEU A N 1
ATOM 3371 C CA . LEU A 1 430 ? 22.172 -3.893 -10.508 1 97.5 430 LEU A CA 1
ATOM 3372 C C . LEU A 1 430 ? 22.688 -4.734 -9.344 1 97.5 430 LEU A C 1
ATOM 3374 O O . LEU A 1 430 ? 22.5 -5.953 -9.328 1 97.5 430 LEU A O 1
ATOM 3378 N N . LEU A 1 431 ? 23.297 -4.062 -8.406 1 98.38 431 LEU A N 1
ATOM 3379 C CA . LEU A 1 431 ? 23.875 -4.762 -7.262 1 98.38 431 LEU A CA 1
ATOM 3380 C C . LEU A 1 431 ? 22.781 -5.43 -6.43 1 98.38 431 LEU A C 1
ATOM 3382 O O . LEU A 1 431 ? 22.938 -6.566 -5.98 1 98.38 431 LEU A O 1
ATOM 3386 N N . LEU A 1 432 ? 21.688 -4.723 -6.211 1 98.56 432 LEU A N 1
ATOM 3387 C CA . LEU A 1 432 ? 20.578 -5.277 -5.445 1 98.56 432 LEU A CA 1
ATOM 3388 C C . LEU A 1 432 ? 19.984 -6.492 -6.152 1 98.56 432 LEU A C 1
ATOM 3390 O O . LEU A 1 432 ? 19.703 -7.508 -5.512 1 98.56 432 LEU A O 1
ATOM 3394 N N . ARG A 1 433 ? 19.797 -6.422 -7.449 1 98.06 433 ARG A N 1
ATOM 3395 C CA . ARG A 1 433 ? 19.25 -7.523 -8.227 1 98.06 433 ARG A CA 1
ATOM 3396 C C . ARG A 1 433 ? 20.125 -8.766 -8.117 1 98.06 433 ARG A C 1
ATOM 3398 O O . ARG A 1 433 ? 19.625 -9.875 -7.945 1 98.06 433 ARG A O 1
ATOM 3405 N N . LEU A 1 434 ? 21.422 -8.547 -8.242 1 98.06 434 LEU A N 1
ATOM 3406 C CA . LEU A 1 434 ? 22.344 -9.672 -8.148 1 98.06 434 LEU A CA 1
ATOM 3407 C C . LEU A 1 434 ? 22.312 -10.281 -6.75 1 98.06 434 LEU A C 1
ATOM 3409 O O . LEU A 1 434 ? 22.359 -11.508 -6.602 1 98.06 434 LEU A O 1
ATOM 3413 N N . ALA A 1 435 ? 22.266 -9.422 -5.73 1 98.12 435 ALA A N 1
ATOM 3414 C CA . ALA A 1 435 ? 22.203 -9.914 -4.355 1 98.12 435 ALA A CA 1
ATOM 3415 C C . ALA A 1 435 ? 20.953 -10.758 -4.133 1 98.12 435 ALA A C 1
ATOM 3417 O O . ALA A 1 435 ? 21.016 -11.828 -3.533 1 98.12 435 ALA A O 1
ATOM 3418 N N . VAL A 1 436 ? 19.797 -10.289 -4.598 1 97.5 436 VAL A N 1
ATOM 3419 C CA . VAL A 1 436 ? 18.531 -10.984 -4.449 1 97.5 436 VAL A CA 1
ATOM 3420 C C . VAL A 1 436 ? 18.562 -12.312 -5.215 1 97.5 436 VAL A C 1
ATOM 3422 O O . VAL A 1 436 ? 18.156 -13.344 -4.699 1 97.5 436 VAL A O 1
ATOM 3425 N N . LEU A 1 437 ? 19.109 -12.234 -6.422 1 96.31 437 LEU A N 1
ATOM 3426 C CA . LEU A 1 437 ? 19.188 -13.406 -7.285 1 96.31 437 LEU A CA 1
ATOM 3427 C C . LEU A 1 437 ? 20.016 -14.5 -6.637 1 96.31 437 LEU A C 1
ATOM 3429 O O . LEU A 1 437 ? 19.641 -15.672 -6.652 1 96.31 437 LEU A O 1
ATOM 3433 N N . LEU A 1 438 ? 21.141 -14.141 -6.047 1 96.12 438 LEU A N 1
ATOM 3434 C CA . LEU A 1 438 ? 22.094 -15.109 -5.5 1 96.12 438 LEU A CA 1
ATOM 3435 C C . LEU A 1 438 ? 21.516 -15.781 -4.254 1 96.12 438 LEU A C 1
ATOM 3437 O O . LEU A 1 438 ? 22.031 -16.812 -3.82 1 96.12 438 LEU A O 1
ATOM 3441 N N . HIS A 1 439 ? 20.453 -15.219 -3.709 1 94.75 439 HIS A N 1
ATOM 3442 C CA . HIS A 1 439 ? 19.859 -15.805 -2.518 1 94.75 439 HIS A CA 1
ATOM 3443 C C . HIS A 1 439 ? 18.391 -16.156 -2.754 1 94.75 439 HIS A C 1
ATOM 3445 O O . HIS A 1 439 ? 17.609 -16.234 -1.804 1 94.75 439 HIS A O 1
ATOM 3451 N N . ARG A 1 440 ? 18.016 -16.344 -3.965 1 91.44 440 ARG A N 1
ATOM 3452 C CA . ARG A 1 440 ? 16.641 -16.609 -4.355 1 91.44 440 ARG A CA 1
ATOM 3453 C C . ARG A 1 440 ? 16.141 -17.891 -3.703 1 91.44 440 ARG A C 1
ATOM 3455 O O . ARG A 1 440 ? 14.945 -18.016 -3.404 1 91.44 440 ARG A O 1
ATOM 3462 N N . SER A 1 441 ? 17.047 -18.875 -3.449 1 88.75 441 SER A N 1
ATOM 3463 C CA . SER A 1 441 ? 16.672 -20.172 -2.881 1 88.75 441 SER A CA 1
ATOM 3464 C C . SER A 1 441 ? 16.5 -20.078 -1.369 1 88.75 441 SER A C 1
ATOM 3466 O O . SER A 1 441 ? 15.984 -21.016 -0.742 1 88.75 441 SER A O 1
ATOM 3468 N N . ARG A 1 442 ? 16.906 -18.984 -0.771 1 88.81 442 ARG A N 1
ATOM 3469 C CA . ARG A 1 442 ? 16.812 -18.719 0.661 1 88.81 442 ARG A CA 1
ATOM 3470 C C . ARG A 1 442 ? 17.562 -19.781 1.463 1 88.81 442 ARG A C 1
ATOM 3472 O O . ARG A 1 442 ? 17.125 -20.172 2.549 1 88.81 442 ARG A O 1
ATOM 3479 N N . ASN A 1 443 ? 18.609 -20.234 0.856 1 82.25 443 ASN A N 1
ATOM 3480 C CA . ASN A 1 443 ? 19.484 -21.188 1.539 1 82.25 443 ASN A CA 1
ATOM 3481 C C . ASN A 1 443 ? 20.547 -20.469 2.355 1 82.25 443 ASN A C 1
ATOM 3483 O O . ASN A 1 443 ? 21.016 -19.391 1.967 1 82.25 443 ASN A O 1
ATOM 3487 N N . ASP A 1 444 ? 20.875 -21.047 3.48 1 81.12 444 ASP A N 1
ATOM 3488 C CA . ASP A 1 444 ? 21.812 -20.406 4.406 1 81.12 444 ASP A CA 1
ATOM 3489 C C . ASP A 1 444 ? 23.266 -20.641 3.973 1 81.12 444 ASP A C 1
ATOM 3491 O O . ASP A 1 444 ? 24.172 -20 4.488 1 81.12 444 ASP A O 1
ATOM 3495 N N . GLN A 1 445 ? 23.422 -21.453 2.994 1 83.81 445 GLN A N 1
ATOM 3496 C CA . GLN A 1 445 ? 24.797 -21.703 2.535 1 83.81 445 GLN A CA 1
ATOM 3497 C C . GLN A 1 445 ? 25.359 -20.484 1.831 1 83.81 445 GLN A C 1
ATOM 3499 O O . GLN A 1 445 ? 24.688 -19.859 0.999 1 83.81 445 GLN A O 1
ATOM 3504 N N . PRO A 1 446 ? 26.531 -20.141 2.248 1 87.75 446 PRO A N 1
ATOM 3505 C CA . PRO A 1 446 ? 27.141 -18.969 1.63 1 87.75 446 PRO A CA 1
ATOM 3506 C C . PRO A 1 446 ? 27.453 -19.172 0.149 1 87.75 446 PRO A C 1
ATOM 3508 O O . PRO A 1 446 ? 27.828 -20.266 -0.26 1 87.75 446 PRO A O 1
ATOM 3511 N N . VAL A 1 447 ? 27.266 -18.203 -0.663 1 92.19 447 VAL A N 1
ATOM 3512 C CA . VAL A 1 447 ? 27.672 -18.188 -2.064 1 92.19 447 VAL A CA 1
ATOM 3513 C C . VAL A 1 447 ? 29.172 -17.938 -2.16 1 92.19 447 VAL A C 1
ATOM 3515 O O . VAL A 1 447 ? 29.672 -16.938 -1.65 1 92.19 447 VAL A O 1
ATOM 3518 N N . PRO A 1 448 ? 29.922 -18.812 -2.707 1 93.88 448 PRO A N 1
ATOM 3519 C CA . PRO A 1 448 ? 31.375 -18.656 -2.768 1 93.88 448 PRO A CA 1
ATOM 3520 C C . PRO A 1 448 ? 31.828 -17.656 -3.832 1 93.88 448 PRO A C 1
ATOM 3522 O O . PRO A 1 448 ? 32.531 -18.031 -4.773 1 93.88 448 PRO A O 1
ATOM 3525 N N . LEU A 1 449 ? 31.422 -16.469 -3.664 1 94.75 449 LEU A N 1
ATOM 3526 C CA . LEU A 1 449 ? 31.859 -15.391 -4.535 1 94.75 449 LEU A CA 1
ATOM 3527 C C . LEU A 1 449 ? 33.312 -15.016 -4.242 1 94.75 449 LEU A C 1
ATOM 3529 O O . LEU A 1 449 ? 33.625 -14.469 -3.178 1 94.75 449 LEU A O 1
ATOM 3533 N N . GLN A 1 450 ? 34.219 -15.211 -5.184 1 95.44 450 GLN A N 1
ATOM 3534 C CA . GLN A 1 450 ? 35.656 -15.016 -4.988 1 95.44 450 GLN A CA 1
ATOM 3535 C C . GLN A 1 450 ? 36.094 -13.617 -5.418 1 95.44 450 GLN A C 1
ATOM 3537 O O . GLN A 1 450 ? 37 -13.047 -4.844 1 95.44 450 GLN A O 1
ATOM 3542 N N . ALA A 1 451 ? 35.406 -13.148 -6.453 1 96.44 451 ALA A N 1
ATOM 3543 C CA . ALA A 1 451 ? 35.812 -11.82 -6.934 1 96.44 451 ALA A CA 1
ATOM 3544 C C . ALA A 1 451 ? 34.625 -11.148 -7.66 1 96.44 451 ALA A C 1
ATOM 3546 O O . ALA A 1 451 ? 33.812 -11.82 -8.297 1 96.44 451 ALA A O 1
ATOM 3547 N N . VAL A 1 452 ? 34.562 -9.867 -7.512 1 97.56 452 VAL A N 1
ATOM 3548 C CA . VAL A 1 452 ? 33.656 -8.992 -8.258 1 97.56 452 VAL A CA 1
ATOM 3549 C C . VAL A 1 452 ? 34.469 -7.863 -8.906 1 97.56 452 VAL A C 1
ATOM 3551 O O . VAL A 1 452 ? 35.188 -7.148 -8.227 1 97.56 452 VAL A O 1
ATOM 3554 N N . ARG A 1 453 ? 34.406 -7.73 -10.219 1 95.81 453 ARG A N 1
ATOM 3555 C CA . ARG A 1 453 ? 35.156 -6.695 -10.945 1 95.81 453 ARG A CA 1
ATOM 3556 C C . ARG A 1 453 ? 34.219 -5.926 -11.875 1 95.81 453 ARG A C 1
ATOM 3558 O O . ARG A 1 453 ? 33.219 -6.48 -12.383 1 95.81 453 ARG A O 1
ATOM 3565 N N . VAL A 1 454 ? 34.469 -4.68 -12.016 1 96.44 454 VAL A N 1
ATOM 3566 C CA . VAL A 1 454 ? 33.656 -3.887 -12.938 1 96.44 454 VAL A CA 1
ATOM 3567 C C . VAL A 1 454 ? 34.594 -3.09 -13.867 1 96.44 454 VAL A C 1
ATOM 3569 O O . VAL A 1 454 ? 35.656 -2.654 -13.461 1 96.44 454 VAL A O 1
ATOM 3572 N N . GLU A 1 455 ? 34.25 -3.047 -15.031 1 93.5 455 GLU A N 1
ATOM 3573 C CA . GLU A 1 455 ? 34.812 -2.154 -16.047 1 93.5 455 GLU A CA 1
ATOM 3574 C C . GLU A 1 455 ? 33.719 -1.389 -16.766 1 93.5 455 GLU A C 1
ATOM 3576 O O . GLU A 1 455 ? 33.094 -1.911 -17.703 1 93.5 455 GLU A O 1
ATOM 3581 N N . ARG A 1 456 ? 33.594 -0.072 -16.516 1 89.69 456 ARG A N 1
ATOM 3582 C CA . ARG A 1 456 ? 32.531 0.763 -17.047 1 89.69 456 ARG A CA 1
ATOM 3583 C C . ARG A 1 456 ? 31.172 0.177 -16.734 1 89.69 456 ARG A C 1
ATOM 3585 O O . ARG A 1 456 ? 30.75 0.145 -15.578 1 89.69 456 ARG A O 1
ATOM 3592 N N . ARG A 1 457 ? 30.562 -0.532 -17.734 1 91.31 457 ARG A N 1
ATOM 3593 C CA . ARG A 1 457 ? 29.203 -1.042 -17.516 1 91.31 457 ARG A CA 1
ATOM 3594 C C . ARG A 1 457 ? 29.188 -2.566 -17.531 1 91.31 457 ARG A C 1
ATOM 3596 O O . ARG A 1 457 ? 28.125 -3.178 -17.594 1 91.31 457 ARG A O 1
ATOM 3603 N N . GLU A 1 458 ? 30.375 -3.146 -17.438 1 95.94 458 GLU A N 1
ATOM 3604 C CA . GLU A 1 458 ? 30.484 -4.602 -17.375 1 95.94 458 GLU A CA 1
ATOM 3605 C C . GLU A 1 458 ? 30.828 -5.07 -15.969 1 95.94 458 GLU A C 1
ATOM 3607 O O . GLU A 1 458 ? 31.797 -4.598 -15.375 1 95.94 458 GLU A O 1
ATOM 3612 N N . ILE A 1 459 ? 30.062 -5.949 -15.453 1 96.94 459 ILE A N 1
ATOM 3613 C CA . ILE A 1 459 ? 30.328 -6.547 -14.148 1 96.94 459 ILE A CA 1
ATOM 3614 C C . ILE A 1 459 ? 30.641 -8.031 -14.32 1 96.94 459 ILE A C 1
ATOM 3616 O O . ILE A 1 459 ? 29.953 -8.734 -15.07 1 96.94 459 ILE A O 1
ATOM 3620 N N . THR A 1 460 ? 31.703 -8.492 -13.688 1 98 460 THR A N 1
ATOM 3621 C CA . THR A 1 460 ? 32.125 -9.891 -13.75 1 98 460 THR A CA 1
ATOM 3622 C C . THR A 1 460 ? 32.125 -10.516 -12.359 1 98 460 THR A C 1
ATOM 3624 O O . THR A 1 460 ? 32.75 -10 -11.438 1 98 460 THR A O 1
ATOM 3627 N N . LEU A 1 461 ? 31.453 -11.602 -12.219 1 98.06 461 LEU A N 1
ATOM 3628 C CA . LEU A 1 461 ? 31.406 -12.367 -10.977 1 98.06 461 LEU A CA 1
ATOM 3629 C C . LEU A 1 461 ? 32.219 -13.656 -11.109 1 98.06 461 LEU A C 1
ATOM 3631 O O . LEU A 1 461 ? 32 -14.422 -12.055 1 98.06 461 LEU A O 1
ATOM 3635 N N . GLU A 1 462 ? 33.094 -13.875 -10.234 1 97.56 462 GLU A N 1
ATOM 3636 C CA . GLU A 1 462 ? 33.875 -15.117 -10.188 1 97.56 462 GLU A CA 1
ATOM 3637 C C . GLU A 1 462 ? 33.5 -15.945 -8.969 1 97.56 462 GLU A C 1
ATOM 3639 O O . GLU A 1 462 ? 33.656 -15.484 -7.832 1 97.56 462 GLU A O 1
ATOM 3644 N N . PHE A 1 463 ? 33.094 -17.172 -9.273 1 97.19 463 PHE A N 1
ATOM 3645 C CA . PHE A 1 463 ? 32.688 -18.062 -8.195 1 97.19 463 PHE A CA 1
ATOM 3646 C C . PHE A 1 463 ? 33.719 -19.141 -7.957 1 97.19 463 PHE A C 1
ATOM 3648 O O . PHE A 1 463 ? 34.656 -19.312 -8.773 1 97.19 463 PHE A O 1
ATOM 3655 N N . GLY A 1 464 ? 33.562 -19.766 -6.793 1 94.94 464 GLY A N 1
ATOM 3656 C CA . GLY A 1 464 ? 34.438 -20.891 -6.504 1 94.94 464 GLY A CA 1
ATOM 3657 C C . GLY A 1 464 ? 34.406 -21.969 -7.57 1 94.94 464 GLY A C 1
ATOM 3658 O O . GLY A 1 464 ? 33.375 -22.188 -8.203 1 94.94 464 GLY A O 1
ATOM 3659 N N . ALA A 1 465 ? 35.469 -22.719 -7.703 1 91.69 465 ALA A N 1
ATOM 3660 C CA . ALA A 1 465 ? 35.625 -23.719 -8.758 1 91.69 465 ALA A CA 1
ATOM 3661 C C . ALA A 1 465 ? 34.562 -24.797 -8.656 1 91.69 465 ALA A C 1
ATOM 3663 O O . ALA A 1 465 ? 34.312 -25.359 -7.582 1 91.69 465 ALA A O 1
ATOM 3664 N N . GLY A 1 466 ? 33.875 -24.922 -9.719 1 92.69 466 GLY A N 1
ATOM 3665 C CA . GLY A 1 466 ? 32.906 -26 -9.82 1 92.69 466 GLY A CA 1
ATOM 3666 C C . GLY A 1 466 ? 31.547 -25.672 -9.211 1 92.69 466 GLY A C 1
ATOM 3667 O O . GLY A 1 466 ? 30.578 -26.406 -9.383 1 92.69 466 GLY A O 1
ATOM 3668 N N . TRP A 1 467 ? 31.438 -24.562 -8.555 1 93.81 467 TRP A N 1
ATOM 3669 C CA . TRP A 1 467 ? 30.219 -24.25 -7.82 1 93.81 467 TRP A CA 1
ATOM 3670 C C . TRP A 1 467 ? 29.047 -24.031 -8.781 1 93.81 467 TRP A C 1
ATOM 3672 O O . TRP A 1 467 ? 27.938 -24.516 -8.539 1 93.81 467 TRP A O 1
ATOM 3682 N N . LEU A 1 468 ? 29.266 -23.312 -9.906 1 94.06 468 LEU A N 1
ATOM 3683 C CA . LEU A 1 468 ? 28.219 -23.031 -10.867 1 94.06 468 LEU A CA 1
ATOM 3684 C C . LEU A 1 468 ? 27.734 -24.312 -11.547 1 94.06 468 LEU A C 1
ATOM 3686 O O . LEU A 1 468 ? 26.547 -24.469 -11.828 1 94.06 468 LEU A O 1
ATOM 3690 N N . SER A 1 469 ? 28.656 -25.219 -11.742 1 92.31 469 SER A N 1
ATOM 3691 C CA . SER A 1 469 ? 28.281 -26.484 -12.352 1 92.31 469 SER A CA 1
ATOM 3692 C C . SER A 1 469 ? 27.359 -27.281 -11.445 1 92.31 469 SER A C 1
ATOM 3694 O O . SER A 1 469 ? 26.5 -28.031 -11.93 1 92.31 469 SER A O 1
ATOM 3696 N N . GLU A 1 470 ? 27.547 -27.094 -10.203 1 91.38 470 GLU A N 1
ATOM 3697 C CA . GLU A 1 470 ? 26.75 -27.812 -9.211 1 91.38 470 GLU A CA 1
ATOM 3698 C C . GLU A 1 470 ? 25.438 -27.094 -8.914 1 91.38 470 GLU A C 1
ATOM 3700 O O . GLU A 1 470 ? 24.562 -27.625 -8.234 1 91.38 470 GLU A O 1
ATOM 3705 N N . HIS A 1 471 ? 25.312 -25.922 -9.453 1 90.44 471 HIS A N 1
ATOM 3706 C CA . HIS A 1 471 ? 24.141 -25.109 -9.203 1 90.44 471 HIS A CA 1
ATOM 3707 C C . HIS A 1 471 ? 23.531 -24.578 -10.508 1 90.44 471 HIS A C 1
ATOM 3709 O O . HIS A 1 471 ? 23.516 -23.375 -10.742 1 90.44 471 HIS A O 1
ATOM 3715 N N . PRO A 1 472 ? 22.938 -25.453 -11.297 1 88.62 472 PRO A N 1
ATOM 3716 C CA . PRO A 1 472 ? 22.438 -25.094 -12.617 1 88.62 472 PRO A CA 1
ATOM 3717 C C . PRO A 1 472 ? 21.328 -24.047 -12.555 1 88.62 472 PRO A C 1
ATOM 3719 O O . PRO A 1 472 ? 21.188 -23.219 -13.477 1 88.62 472 PRO A O 1
ATOM 3722 N N . LEU A 1 473 ? 20.484 -24 -11.539 1 91 473 LEU A N 1
ATOM 3723 C CA . LEU A 1 473 ? 19.438 -23 -11.406 1 91 473 LEU A CA 1
ATOM 3724 C C . LEU A 1 473 ? 20.031 -21.594 -11.289 1 91 473 LEU A C 1
ATOM 3726 O O . LEU A 1 473 ? 19.484 -20.641 -11.852 1 91 473 LEU A O 1
ATOM 3730 N N . THR A 1 474 ? 21.141 -21.531 -10.531 1 92.62 474 THR A N 1
ATOM 3731 C CA . THR A 1 474 ? 21.797 -20.234 -10.383 1 92.62 474 THR A CA 1
ATOM 3732 C C . THR A 1 474 ? 22.359 -19.766 -11.719 1 92.62 474 THR A C 1
ATOM 3734 O O . THR A 1 474 ? 22.297 -18.578 -12.039 1 92.62 474 THR A O 1
ATOM 3737 N N . VAL A 1 475 ? 22.906 -20.719 -12.508 1 93.62 475 VAL A N 1
ATOM 3738 C CA . VAL A 1 475 ? 23.438 -20.391 -13.828 1 93.62 475 VAL A CA 1
ATOM 3739 C C . VAL A 1 475 ? 22.312 -19.828 -14.703 1 93.62 475 VAL A C 1
ATOM 3741 O O . VAL A 1 475 ? 22.484 -18.797 -15.352 1 93.62 475 VAL A O 1
ATOM 3744 N N . THR A 1 476 ? 21.219 -20.531 -14.641 1 92.31 476 THR A N 1
ATOM 3745 C CA . THR A 1 476 ? 20.078 -20.094 -15.438 1 92.31 476 THR A CA 1
ATOM 3746 C C . THR A 1 476 ? 19.594 -18.719 -14.984 1 92.31 476 THR A C 1
ATOM 3748 O O . THR A 1 476 ? 19.266 -17.875 -15.812 1 92.31 476 THR A O 1
ATOM 3751 N N . ASP A 1 477 ? 19.562 -18.469 -13.703 1 93.31 477 ASP A N 1
ATOM 3752 C CA . ASP A 1 477 ? 19.172 -17.172 -13.148 1 93.31 477 ASP A CA 1
ATOM 3753 C C . ASP A 1 477 ? 20.109 -16.062 -13.633 1 93.31 477 ASP A C 1
ATOM 3755 O O . ASP A 1 477 ? 19.641 -14.984 -14.016 1 93.31 477 ASP A O 1
ATOM 3759 N N . LEU A 1 478 ? 21.391 -16.359 -13.57 1 96 478 LEU A N 1
ATOM 3760 C CA . LEU A 1 478 ? 22.391 -15.375 -13.969 1 96 478 LEU A CA 1
ATOM 3761 C C . LEU A 1 478 ? 22.281 -15.078 -15.461 1 96 478 LEU A C 1
ATOM 3763 O O . LEU A 1 478 ? 22.438 -13.922 -15.875 1 96 478 LEU A O 1
ATOM 3767 N N . GLU A 1 479 ? 22.047 -16.109 -16.25 1 94.5 479 GLU A N 1
ATOM 3768 C CA . GLU A 1 479 ? 21.875 -15.922 -17.688 1 94.5 479 GLU A CA 1
ATOM 3769 C C . GLU A 1 479 ? 20.656 -15.047 -17.984 1 94.5 479 GLU A C 1
ATOM 3771 O O . GLU A 1 479 ? 20.734 -14.141 -18.812 1 94.5 479 GLU A O 1
ATOM 3776 N N . GLN A 1 480 ? 19.578 -15.336 -17.312 1 92.81 480 GLN A N 1
ATOM 3777 C CA . GLN A 1 480 ? 18.375 -14.539 -17.484 1 92.81 480 GLN A CA 1
ATOM 3778 C C . GLN A 1 480 ? 18.578 -13.102 -17.031 1 92.81 480 GLN A C 1
ATOM 3780 O O . GLN A 1 480 ? 18.078 -12.164 -17.656 1 92.81 480 GLN A O 1
ATOM 3785 N N . GLU A 1 481 ? 19.328 -12.938 -15.93 1 95.75 481 GLU A N 1
ATOM 3786 C CA . GLU A 1 481 ? 19.594 -11.609 -15.398 1 95.75 481 GLU A CA 1
ATOM 3787 C C . GLU A 1 481 ? 20.453 -10.789 -16.375 1 95.75 481 GLU A C 1
ATOM 3789 O O . GLU A 1 481 ? 20.266 -9.578 -16.484 1 95.75 481 GLU A O 1
ATOM 3794 N N . ALA A 1 482 ? 21.375 -11.461 -17.047 1 95.88 482 ALA A N 1
ATOM 3795 C CA . ALA A 1 482 ? 22.203 -10.789 -18.047 1 95.88 482 ALA A CA 1
ATOM 3796 C C . ALA A 1 482 ? 21.344 -10.148 -19.141 1 95.88 482 ALA A C 1
ATOM 3798 O O . ALA A 1 482 ? 21.625 -9.039 -19.594 1 95.88 482 ALA A O 1
ATOM 3799 N N . VAL A 1 483 ? 20.328 -10.805 -19.453 1 93.56 483 VAL A N 1
ATOM 3800 C CA . VAL A 1 483 ? 19.391 -10.305 -20.469 1 93.56 483 VAL A CA 1
ATOM 3801 C C . VAL A 1 483 ? 18.625 -9.109 -19.922 1 93.56 483 VAL A C 1
ATOM 3803 O O . VAL A 1 483 ? 18.406 -8.125 -20.625 1 93.56 483 VAL A O 1
ATOM 3806 N N . GLN A 1 484 ? 18.203 -9.188 -18.656 1 92.19 484 GLN A N 1
ATOM 3807 C CA . GLN A 1 484 ? 17.422 -8.133 -18.016 1 92.19 484 GLN A CA 1
ATOM 3808 C C . GLN A 1 484 ? 18.25 -6.859 -17.859 1 92.19 484 GLN A C 1
ATOM 3810 O O . GLN A 1 484 ? 17.703 -5.754 -17.844 1 92.19 484 GLN A O 1
ATOM 3815 N N . LEU A 1 485 ? 19.547 -6.988 -17.766 1 94.12 485 LEU A N 1
ATOM 3816 C CA . LEU A 1 485 ? 20.422 -5.859 -17.484 1 94.12 485 LEU A CA 1
ATOM 3817 C C . LEU A 1 485 ? 20.828 -5.16 -18.781 1 94.12 485 LEU A C 1
ATOM 3819 O O . LEU A 1 485 ? 21.25 -4.004 -18.766 1 94.12 485 LEU A O 1
ATOM 3823 N N . ASP A 1 486 ? 20.547 -5.777 -19.875 1 91.44 486 ASP A N 1
ATOM 3824 C CA . ASP A 1 486 ? 21 -5.289 -21.188 1 91.44 486 ASP A CA 1
ATOM 3825 C C . ASP A 1 486 ? 20.344 -3.959 -21.531 1 91.44 486 ASP A C 1
ATOM 3827 O O . ASP A 1 486 ? 21.016 -3.029 -21.984 1 91.44 486 ASP A O 1
ATOM 3831 N N . PRO A 1 487 ? 19.062 -3.885 -21.25 1 88.25 487 PRO A N 1
ATOM 3832 C CA . PRO A 1 487 ? 18.406 -2.619 -21.594 1 88.25 487 PRO A CA 1
ATOM 3833 C C . PRO A 1 487 ? 18.984 -1.435 -20.812 1 88.25 487 PRO A C 1
ATOM 3835 O O . PRO A 1 487 ? 18.828 -0.284 -21.234 1 88.25 487 PRO A O 1
ATOM 3838 N N . LEU A 1 488 ? 19.625 -1.682 -19.734 1 89.06 488 LEU A N 1
ATOM 3839 C CA . LEU A 1 488 ? 20.25 -0.617 -18.953 1 89.06 488 LEU A CA 1
ATOM 3840 C C . LEU A 1 488 ? 21.688 -0.38 -19.391 1 89.06 488 LEU A C 1
ATOM 3842 O O . LEU A 1 488 ? 22.359 0.5 -18.859 1 89.06 488 LEU A O 1
ATOM 3846 N N . GLY A 1 489 ? 22.125 -1.159 -20.312 1 91.62 489 GLY A N 1
ATOM 3847 C CA . GLY A 1 489 ? 23.453 -0.991 -20.859 1 91.62 489 GLY A CA 1
ATOM 3848 C C . GLY A 1 489 ? 24.516 -1.752 -20.094 1 91.62 489 GLY A C 1
ATOM 3849 O O . GLY A 1 489 ? 25.719 -1.483 -20.234 1 91.62 489 GLY A O 1
ATOM 3850 N N . PHE A 1 490 ? 24.094 -2.635 -19.203 1 95.06 490 PHE A N 1
ATOM 3851 C CA . PHE A 1 490 ? 25.062 -3.396 -18.438 1 95.06 490 PHE A CA 1
ATOM 3852 C C . PHE A 1 490 ? 25.328 -4.75 -19.078 1 95.06 490 PHE A C 1
ATOM 3854 O O . PHE A 1 490 ? 24.453 -5.32 -19.734 1 95.06 490 PHE A O 1
ATOM 3861 N N . THR A 1 491 ? 26.547 -5.211 -18.953 1 97.12 491 THR A N 1
ATOM 3862 C CA . THR A 1 491 ? 26.938 -6.566 -19.344 1 97.12 491 THR A CA 1
ATOM 3863 C C . THR A 1 491 ? 27.344 -7.383 -18.109 1 97.12 491 THR A C 1
ATOM 3865 O O . THR A 1 491 ? 28.203 -6.953 -17.328 1 97.12 491 THR A O 1
ATOM 3868 N N . LEU A 1 492 ? 26.719 -8.477 -17.906 1 97.69 492 LEU A N 1
ATOM 3869 C CA . LEU A 1 492 ? 27.016 -9.375 -16.797 1 97.69 492 LEU A CA 1
ATOM 3870 C C . LEU A 1 492 ? 27.766 -10.609 -17.297 1 97.69 492 LEU A C 1
ATOM 3872 O O . LEU A 1 492 ? 27.297 -11.312 -18.203 1 97.69 492 LEU A O 1
ATOM 3876 N N . ARG A 1 493 ? 28.922 -10.875 -16.781 1 97.25 493 ARG A N 1
ATOM 3877 C CA . ARG A 1 493 ? 29.719 -12.078 -17 1 97.25 493 ARG A CA 1
ATOM 3878 C C . ARG A 1 493 ? 29.938 -12.836 -15.695 1 97.25 493 ARG A C 1
ATOM 3880 O O . ARG A 1 493 ? 30.031 -12.227 -14.625 1 97.25 493 ARG A O 1
ATOM 3887 N N . PHE A 1 494 ? 29.938 -14.117 -15.82 1 97 494 PHE A N 1
ATOM 3888 C CA . PHE A 1 494 ? 30.172 -14.898 -14.609 1 97 494 PHE A CA 1
ATOM 3889 C C . PHE A 1 494 ? 30.844 -16.219 -14.938 1 97 494 PHE A C 1
ATOM 3891 O O . PHE A 1 494 ? 30.719 -16.734 -16.062 1 97 494 PHE A O 1
ATOM 3898 N N . GLY A 1 495 ? 31.656 -16.734 -13.969 1 94.5 495 GLY A N 1
ATOM 3899 C CA . GLY A 1 495 ? 32.375 -17.984 -14.125 1 94.5 495 GLY A CA 1
ATOM 3900 C C . GLY A 1 495 ? 32.812 -18.594 -12.812 1 94.5 495 GLY A C 1
ATOM 3901 O O . GLY A 1 495 ? 32.781 -17.922 -11.773 1 94.5 495 GLY A O 1
ATOM 3902 N N . MET B 1 1 ? -30 -16.047 3.242 1 50.5 1 MET B N 1
ATOM 3903 C CA . MET B 1 1 ? -30.797 -16.969 2.439 1 50.5 1 MET B CA 1
ATOM 3904 C C . MET B 1 1 ? -30.094 -18.297 2.248 1 50.5 1 MET B C 1
ATOM 3906 O O . MET B 1 1 ? -28.922 -18.328 1.878 1 50.5 1 MET B O 1
ATOM 3910 N N . ASN B 1 2 ? -30.562 -19.25 2.93 1 67.69 2 ASN B N 1
ATOM 3911 C CA . ASN B 1 2 ? -30.047 -20.609 2.854 1 67.69 2 ASN B CA 1
ATOM 3912 C C . ASN B 1 2 ? -30.484 -21.312 1.574 1 67.69 2 ASN B C 1
ATOM 3914 O O . ASN B 1 2 ? -31.672 -21.266 1.218 1 67.69 2 ASN B O 1
ATOM 3918 N N . PHE B 1 3 ? -29.562 -21.547 0.654 1 80.94 3 PHE B N 1
ATOM 3919 C CA . PHE B 1 3 ? -29.875 -22.219 -0.601 1 80.94 3 PHE B CA 1
ATOM 3920 C C . PHE B 1 3 ? -29.75 -23.719 -0.448 1 80.94 3 PHE B C 1
ATOM 3922 O O . PHE B 1 3 ? -28.781 -24.219 0.133 1 80.94 3 PHE B O 1
ATOM 3929 N N . ASP B 1 4 ? -30.781 -24.328 -0.942 1 86.25 4 ASP B N 1
ATOM 3930 C CA . ASP B 1 4 ? -30.703 -25.797 -0.927 1 86.25 4 ASP B CA 1
ATOM 3931 C C . ASP B 1 4 ? -29.812 -26.312 -2.053 1 86.25 4 ASP B C 1
ATOM 3933 O O . ASP B 1 4 ? -29.188 -27.359 -1.917 1 86.25 4 ASP B O 1
ATOM 3937 N N . THR B 1 5 ? -29.875 -25.609 -3.191 1 92.5 5 THR B N 1
ATOM 3938 C CA . THR B 1 5 ? -29.062 -25.953 -4.359 1 92.5 5 THR B CA 1
ATOM 3939 C C . THR B 1 5 ? -28.094 -24.828 -4.699 1 92.5 5 THR B C 1
ATOM 3941 O O . THR B 1 5 ? -28.5 -23.656 -4.754 1 92.5 5 THR B O 1
ATOM 3944 N N . VAL B 1 6 ? -26.812 -25.203 -4.863 1 95.19 6 VAL B N 1
ATOM 3945 C CA . VAL B 1 6 ? -25.797 -24.219 -5.266 1 95.19 6 VAL B CA 1
ATOM 3946 C C . VAL B 1 6 ? -25.031 -24.734 -6.473 1 95.19 6 VAL B C 1
ATOM 3948 O O . VAL B 1 6 ? -25.094 -25.922 -6.805 1 95.19 6 VAL B O 1
ATOM 3951 N N . ALA B 1 7 ? -24.422 -23.812 -7.164 1 97 7 ALA B N 1
ATOM 3952 C CA . ALA B 1 7 ? -23.609 -24.203 -8.312 1 97 7 ALA B CA 1
ATOM 3953 C C . ALA B 1 7 ? -22.281 -23.453 -8.328 1 97 7 ALA B C 1
ATOM 3955 O O . ALA B 1 7 ? -22.219 -22.281 -7.934 1 97 7 ALA B O 1
ATOM 3956 N N . ALA B 1 8 ? -21.266 -24.141 -8.75 1 97.56 8 ALA B N 1
ATOM 3957 C CA . ALA B 1 8 ? -19.938 -23.562 -8.969 1 97.56 8 ALA B CA 1
ATOM 3958 C C . ALA B 1 8 ? -19.547 -23.656 -10.438 1 97.56 8 ALA B C 1
ATOM 3960 O O . ALA B 1 8 ? -19.719 -24.688 -11.07 1 97.56 8 ALA B O 1
ATOM 3961 N N . VAL B 1 9 ? -19.141 -22.562 -10.961 1 97.81 9 VAL B N 1
ATOM 3962 C CA . VAL B 1 9 ? -18.594 -22.516 -12.32 1 97.81 9 VAL B CA 1
ATOM 3963 C C . VAL B 1 9 ? -17.141 -22.062 -12.281 1 97.81 9 VAL B C 1
ATOM 3965 O O . VAL B 1 9 ? -16.844 -20.938 -11.867 1 97.81 9 VAL B O 1
ATOM 3968 N N . ASP B 1 10 ? -16.25 -22.906 -12.703 1 96.75 10 ASP B N 1
ATOM 3969 C CA . ASP B 1 10 ? -14.805 -22.656 -12.75 1 96.75 10 ASP B CA 1
ATOM 3970 C C . ASP B 1 10 ? -14.359 -22.297 -14.164 1 96.75 10 ASP B C 1
ATOM 3972 O O . ASP B 1 10 ? -14.336 -23.156 -15.047 1 96.75 10 ASP B O 1
ATOM 3976 N N . LEU B 1 11 ? -14.055 -21.062 -14.297 1 97.06 11 LEU B N 1
ATOM 3977 C CA . LEU B 1 11 ? -13.602 -20.594 -15.594 1 97.06 11 LEU B CA 1
ATOM 3978 C C . LEU B 1 11 ? -12.078 -20.594 -15.68 1 97.06 11 LEU B C 1
ATOM 3980 O O . LEU B 1 11 ? -11.445 -19.531 -15.594 1 97.06 11 LEU B O 1
ATOM 3984 N N . GLY B 1 12 ? -11.539 -21.719 -15.977 1 94.81 12 GLY B N 1
ATOM 3985 C CA . GLY B 1 12 ? -10.102 -21.922 -16.016 1 94.81 12 GLY B CA 1
ATOM 3986 C C . GLY B 1 12 ? -9.484 -21.562 -17.359 1 94.81 12 GLY B C 1
ATOM 3987 O O . GLY B 1 12 ? -10.203 -21.297 -18.328 1 94.81 12 GLY B O 1
ATOM 3988 N N . SER B 1 13 ? -8.148 -21.609 -17.391 1 94.94 13 SER B N 1
ATOM 3989 C CA . SER B 1 13 ? -7.375 -21.234 -18.578 1 94.94 13 SER B CA 1
ATOM 3990 C C . SER B 1 13 ? -7.484 -22.297 -19.672 1 94.94 13 SER B C 1
ATOM 3992 O O . SER B 1 13 ? -7.352 -21.984 -20.844 1 94.94 13 SER B O 1
ATOM 3994 N N . ASN B 1 14 ? -7.734 -23.5 -19.266 1 92.94 14 ASN B N 1
ATOM 3995 C CA . ASN B 1 14 ? -7.816 -24.578 -20.25 1 92.94 14 ASN B CA 1
ATOM 3996 C C . ASN B 1 14 ? -9.258 -25.047 -20.438 1 92.94 14 ASN B C 1
ATOM 3998 O O . ASN B 1 14 ? -9.68 -25.328 -21.578 1 92.94 14 ASN B O 1
ATOM 4002 N N . SER B 1 15 ? -10.008 -25.141 -19.328 1 95 15 SER B N 1
ATOM 4003 C CA . SER B 1 15 ? -11.359 -25.688 -19.375 1 95 15 SER B CA 1
ATOM 4004 C C . SER B 1 15 ? -12.289 -24.953 -18.422 1 95 15 SER B C 1
ATOM 4006 O O . SER B 1 15 ? -11.836 -24.312 -17.469 1 95 15 SER B O 1
ATOM 4008 N N . PHE B 1 16 ? -13.57 -25.016 -18.797 1 97.06 16 PHE B N 1
ATOM 4009 C CA . PHE B 1 16 ? -14.617 -24.562 -17.891 1 97.06 16 PHE B CA 1
ATOM 4010 C C . PHE B 1 16 ? -15.328 -25.75 -17.266 1 97.06 16 PHE B C 1
ATOM 4012 O O . PHE B 1 16 ? -15.516 -26.781 -17.906 1 97.06 16 PHE B O 1
ATOM 4019 N N . HIS B 1 17 ? -15.617 -25.625 -15.969 1 96.94 17 HIS B N 1
ATOM 4020 C CA . HIS B 1 17 ? -16.328 -26.656 -15.227 1 96.94 17 HIS B CA 1
ATOM 4021 C C . HIS B 1 17 ? -17.578 -26.094 -14.555 1 96.94 17 HIS B C 1
ATOM 4023 O O . HIS B 1 17 ? -17.562 -24.953 -14.078 1 96.94 17 HIS B O 1
ATOM 4029 N N . MET B 1 18 ? -18.578 -26.859 -14.523 1 97.19 18 MET B N 1
ATOM 4030 C CA . MET B 1 18 ? -19.797 -26.547 -13.781 1 97.19 18 MET B CA 1
ATOM 4031 C C . MET B 1 18 ? -20.156 -27.672 -12.812 1 97.19 18 MET B C 1
ATOM 4033 O O . MET B 1 18 ? -20.078 -28.844 -13.172 1 97.19 18 MET B O 1
ATOM 4037 N N . LEU B 1 19 ? -20.422 -27.375 -11.594 1 97.25 19 LEU B N 1
ATOM 4038 C CA . LEU B 1 19 ? -20.859 -28.328 -10.578 1 97.25 19 LEU B CA 1
ATOM 4039 C C . LEU B 1 19 ? -22.125 -27.828 -9.875 1 97.25 19 LEU B C 1
ATOM 4041 O O . LEU B 1 19 ? -22.141 -26.719 -9.328 1 97.25 19 LEU B O 1
ATOM 4045 N N . VAL B 1 20 ? -23.188 -28.531 -9.953 1 96.5 20 VAL B N 1
ATOM 4046 C CA . VAL B 1 20 ? -24.406 -28.234 -9.211 1 96.5 20 VAL B CA 1
ATOM 4047 C C . VAL B 1 20 ? -24.531 -29.219 -8.047 1 96.5 20 VAL B C 1
ATOM 4049 O O . VAL B 1 20 ? -24.422 -30.438 -8.227 1 96.5 20 VAL B O 1
ATOM 4052 N N . ALA B 1 21 ? -24.688 -28.734 -6.891 1 95.69 21 ALA B N 1
ATOM 4053 C CA . ALA B 1 21 ? -24.766 -29.562 -5.695 1 95.69 21 ALA B CA 1
ATOM 4054 C C . ALA B 1 21 ? -25.938 -29.141 -4.812 1 95.69 21 ALA B C 1
ATOM 4056 O O . ALA B 1 21 ? -26.422 -28.016 -4.891 1 95.69 21 ALA B O 1
ATOM 4057 N N . ARG B 1 22 ? -26.406 -30.047 -4.039 1 92.75 22 ARG B N 1
ATOM 4058 C CA . ARG B 1 22 ? -27.516 -29.797 -3.113 1 92.75 22 ARG B CA 1
ATOM 4059 C C . ARG B 1 22 ? -27.141 -30.25 -1.701 1 92.75 22 ARG B C 1
ATOM 4061 O O . ARG B 1 22 ? -26.438 -31.234 -1.521 1 92.75 22 ARG B O 1
ATOM 4068 N N . TRP B 1 23 ? -27.609 -29.469 -0.794 1 88.75 23 TRP B N 1
ATOM 4069 C CA . TRP B 1 23 ? -27.469 -29.828 0.613 1 88.75 23 TRP B CA 1
ATOM 4070 C C . TRP B 1 23 ? -28.594 -30.766 1.047 1 88.75 23 TRP B C 1
ATOM 4072 O O . TRP B 1 23 ? -29.781 -30.438 0.904 1 88.75 23 TRP B O 1
ATOM 4082 N N . HIS B 1 24 ? -28.297 -31.984 1.469 1 84.06 24 HIS B N 1
ATOM 4083 C CA . HIS B 1 24 ? -29.297 -32.969 1.913 1 84.06 24 HIS B CA 1
ATOM 4084 C C . HIS B 1 24 ? -28.828 -33.719 3.152 1 84.06 24 HIS B C 1
ATOM 4086 O O . HIS B 1 24 ? -27.875 -34.5 3.082 1 84.06 24 HIS B O 1
ATOM 4092 N N . ASP B 1 25 ? -29.5 -33.594 4.246 1 80.94 25 ASP B N 1
ATOM 4093 C CA . ASP B 1 25 ? -29.266 -34.312 5.504 1 80.94 25 ASP B CA 1
ATOM 4094 C C . ASP B 1 25 ? -27.812 -34.156 5.953 1 80.94 25 ASP B C 1
ATOM 4096 O O . ASP B 1 25 ? -27.156 -35.125 6.281 1 80.94 25 ASP B O 1
ATOM 4100 N N . GLY B 1 26 ? -27.234 -33 5.793 1 78.38 26 GLY B N 1
ATOM 4101 C CA . GLY B 1 26 ? -25.922 -32.688 6.305 1 78.38 26 GLY B CA 1
ATOM 4102 C C . GLY B 1 26 ? -24.797 -33.062 5.336 1 78.38 26 GLY B C 1
ATOM 4103 O O . GLY B 1 26 ? -23.625 -32.906 5.652 1 78.38 26 GLY B O 1
ATOM 4104 N N . GLU B 1 27 ? -25.266 -33.469 4.141 1 85.56 27 GLU B N 1
ATOM 4105 C CA . GLU B 1 27 ? -24.25 -33.844 3.154 1 85.56 27 GLU B CA 1
ATOM 4106 C C . GLU B 1 27 ? -24.453 -33.094 1.841 1 85.56 27 GLU B C 1
ATOM 4108 O O . GLU B 1 27 ? -25.562 -32.688 1.511 1 85.56 27 GLU B O 1
ATOM 4113 N N . ILE B 1 28 ? -23.359 -32.906 1.145 1 89.81 28 ILE B N 1
ATOM 4114 C CA . ILE B 1 28 ? -23.391 -32.281 -0.171 1 89.81 28 ILE B CA 1
ATOM 4115 C C . ILE B 1 28 ? -23.484 -33.375 -1.253 1 89.81 28 ILE B C 1
ATOM 4117 O O . ILE B 1 28 ? -22.625 -34.25 -1.335 1 89.81 28 ILE B O 1
ATOM 4121 N N . ILE B 1 29 ? -24.562 -33.281 -1.975 1 92.12 29 ILE B N 1
ATOM 4122 C CA . ILE B 1 29 ? -24.781 -34.25 -3.043 1 92.12 29 ILE B CA 1
ATOM 4123 C C . ILE B 1 29 ? -24.594 -33.562 -4.398 1 92.12 29 ILE B C 1
ATOM 4125 O O . ILE B 1 29 ? -25.203 -32.531 -4.668 1 92.12 29 ILE B O 1
ATOM 4129 N N . THR B 1 30 ? -23.781 -34.156 -5.258 1 93 30 THR B N 1
ATOM 4130 C CA . THR B 1 30 ? -23.594 -33.656 -6.609 1 93 30 THR B CA 1
ATOM 4131 C C . THR B 1 30 ? -24.812 -33.938 -7.473 1 93 30 THR B C 1
ATOM 4133 O O . THR B 1 30 ? -25.25 -35.094 -7.555 1 93 30 THR B O 1
ATOM 4136 N N . VAL B 1 31 ? -25.344 -32.938 -8.078 1 93.5 31 VAL B N 1
ATOM 4137 C CA . VAL B 1 31 ? -26.547 -33.062 -8.906 1 93.5 31 VAL B CA 1
ATOM 4138 C C . VAL B 1 31 ? -26.141 -33.125 -10.375 1 93.5 31 VAL B C 1
ATOM 4140 O O . VAL B 1 31 ? -26.734 -33.906 -11.148 1 93.5 31 VAL B O 1
ATOM 4143 N N . ASP B 1 32 ? -25.234 -32.312 -10.75 1 93.44 32 ASP B N 1
ATOM 4144 C CA . ASP B 1 32 ? -24.828 -32.219 -12.148 1 93.44 32 ASP B CA 1
ATOM 4145 C C . ASP B 1 32 ? -23.375 -31.75 -12.266 1 93.44 32 ASP B C 1
ATOM 4147 O O . ASP B 1 32 ? -22.859 -31.062 -11.375 1 93.44 32 ASP B O 1
ATOM 4151 N N . ARG B 1 33 ? -22.703 -32.281 -13.289 1 94.75 33 ARG B N 1
ATOM 4152 C CA . ARG B 1 33 ? -21.344 -31.891 -13.609 1 94.75 33 ARG B CA 1
ATOM 4153 C C . ARG B 1 33 ? -21.141 -31.766 -15.117 1 94.75 33 ARG B C 1
ATOM 4155 O O . ARG B 1 33 ? -21.578 -32.625 -15.883 1 94.75 33 ARG B O 1
ATOM 4162 N N . LEU B 1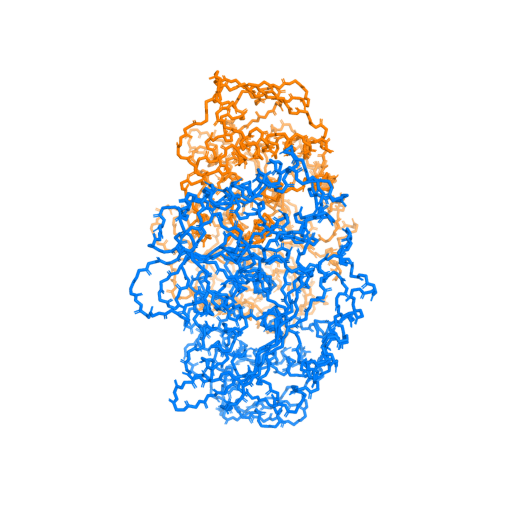 34 ? -20.609 -30.609 -15.516 1 94.81 34 LEU B N 1
ATOM 4163 C CA . LEU B 1 34 ? -20.266 -30.406 -16.922 1 94.81 34 LEU B CA 1
ATOM 4164 C C . LEU B 1 34 ? -18.844 -29.875 -17.047 1 94.81 34 LEU B C 1
ATOM 4166 O O . LEU B 1 34 ? -18.359 -29.141 -16.188 1 94.81 34 LEU B O 1
ATOM 4170 N N . LYS B 1 35 ? -18.156 -30.312 -18.062 1 93.94 35 LYS B N 1
ATOM 4171 C CA . LYS B 1 35 ? -16.828 -29.844 -18.406 1 93.94 35 LYS B CA 1
ATOM 4172 C C . LYS B 1 35 ? -16.703 -29.578 -19.891 1 93.94 35 LYS B C 1
ATOM 4174 O O . LYS B 1 35 ? -17.219 -30.328 -20.719 1 93.94 35 LYS B O 1
ATOM 4179 N N . GLU B 1 36 ? -16.078 -28.5 -20.203 1 94.25 36 GLU B N 1
ATOM 4180 C CA . GLU B 1 36 ? -15.797 -28.203 -21.594 1 94.25 36 GLU B CA 1
ATOM 4181 C C . GLU B 1 36 ? -14.398 -27.609 -21.766 1 94.25 36 GLU B C 1
ATOM 4183 O O . GLU B 1 36 ? -13.992 -26.734 -21 1 94.25 36 GLU B O 1
ATOM 4188 N N . THR B 1 37 ? -13.711 -28.125 -22.75 1 92.81 37 THR B N 1
ATOM 4189 C CA . THR B 1 37 ? -12.391 -27.578 -23.062 1 92.81 37 THR B CA 1
ATOM 4190 C C . THR B 1 37 ? -12.523 -26.297 -23.891 1 92.81 37 THR B C 1
ATOM 4192 O O . THR B 1 37 ? -13.062 -26.312 -24.984 1 92.81 37 THR B O 1
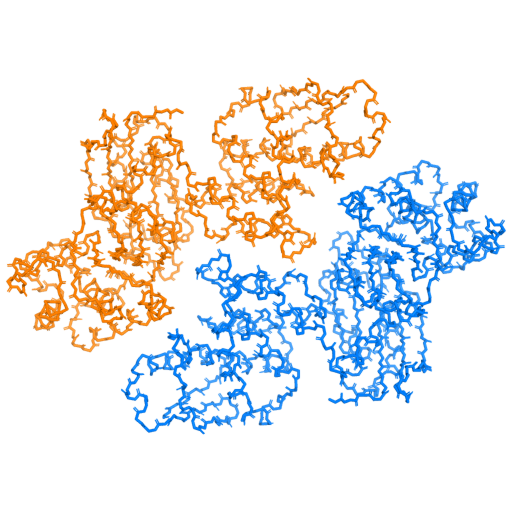ATOM 4195 N N . VAL B 1 38 ? -12.078 -25.172 -23.328 1 92.81 38 VAL B N 1
ATOM 4196 C CA . VAL B 1 38 ? -12.219 -23.859 -23.953 1 92.81 38 VAL B CA 1
ATOM 4197 C C . VAL B 1 38 ? -10.844 -23.328 -24.375 1 92.81 38 VAL B C 1
ATOM 4199 O O . VAL B 1 38 ? -10.719 -22.609 -25.359 1 92.81 38 VAL B O 1
ATOM 4202 N N . ARG B 1 39 ? -9.781 -23.641 -23.719 1 91.94 39 ARG B N 1
ATOM 4203 C CA . ARG B 1 39 ? -8.406 -23.203 -23.906 1 91.94 39 ARG B CA 1
ATOM 4204 C C . ARG B 1 39 ? -8.312 -21.688 -24.016 1 91.94 39 ARG B C 1
ATOM 4206 O O . ARG B 1 39 ? -7.762 -21.156 -24.984 1 91.94 39 ARG B O 1
ATOM 4213 N N . LEU B 1 40 ? -8.812 -21.062 -23.031 1 92.88 40 LEU B N 1
ATOM 4214 C CA . LEU B 1 40 ? -8.844 -19.609 -22.984 1 92.88 40 LEU B CA 1
ATOM 4215 C C . LEU B 1 40 ? -7.43 -19.031 -23.031 1 92.88 40 LEU B C 1
ATOM 4217 O O . LEU B 1 40 ? -7.203 -17.984 -23.641 1 92.88 40 LEU B O 1
ATOM 4221 N N . ALA B 1 41 ? -6.48 -19.688 -22.406 1 93 41 ALA B N 1
ATOM 4222 C CA . ALA B 1 41 ? -5.105 -19.203 -22.312 1 93 41 ALA B CA 1
ATOM 4223 C C . ALA B 1 41 ? -4.449 -19.141 -23.688 1 93 41 ALA B C 1
ATOM 4225 O O . ALA B 1 41 ? -3.613 -18.266 -23.938 1 93 41 ALA B O 1
ATOM 4226 N N . SER B 1 42 ? -4.797 -20.078 -24.562 1 91 42 SER B N 1
ATOM 4227 C CA . SER B 1 42 ? -4.234 -20.094 -25.906 1 91 42 SER B CA 1
ATOM 4228 C C . SER B 1 42 ? -4.676 -18.875 -26.703 1 91 42 SER B C 1
ATOM 4230 O O . SER B 1 42 ? -4.051 -18.531 -27.703 1 91 42 SER B O 1
ATOM 4232 N N . GLY B 1 43 ? -5.727 -18.25 -26.266 1 90.88 43 GLY B N 1
ATOM 4233 C CA . GLY B 1 43 ? -6.27 -17.109 -26.969 1 90.88 43 GLY B CA 1
ATOM 4234 C C . GLY B 1 43 ? -5.723 -15.781 -26.469 1 90.88 43 GLY B C 1
ATOM 4235 O O . GLY B 1 43 ? -6.02 -14.727 -27.047 1 90.88 43 GLY B O 1
ATOM 4236 N N . LEU B 1 44 ? -4.953 -15.883 -25.453 1 91.56 44 LEU B N 1
ATOM 4237 C CA . LEU B 1 44 ? -4.383 -14.656 -24.922 1 91.56 44 LEU B CA 1
ATOM 4238 C C . LEU B 1 44 ? -3.119 -14.258 -25.672 1 91.56 44 LEU B C 1
ATOM 4240 O O . LEU B 1 44 ? -2.166 -15.039 -25.75 1 91.56 44 LEU B O 1
ATOM 4244 N N . ASP B 1 45 ? -3.068 -13.078 -26.172 1 90.25 45 ASP B N 1
ATOM 4245 C CA . ASP B 1 45 ? -1.904 -12.664 -26.938 1 90.25 45 ASP B CA 1
ATOM 4246 C C . ASP B 1 45 ? -0.858 -12 -26.062 1 90.25 45 ASP B C 1
ATOM 4248 O O . ASP B 1 45 ? -0.974 -12.016 -24.828 1 90.25 45 ASP B O 1
ATOM 4252 N N . ALA B 1 46 ? 0.117 -11.492 -26.641 1 84.94 46 ALA B N 1
ATOM 4253 C CA . ALA B 1 46 ? 1.247 -10.914 -25.922 1 84.94 46 ALA B CA 1
ATOM 4254 C C . ALA B 1 46 ? 0.844 -9.625 -25.203 1 84.94 46 ALA B C 1
ATOM 4256 O O . ALA B 1 46 ? 1.506 -9.195 -24.25 1 84.94 46 ALA B O 1
ATOM 4257 N N . ARG B 1 47 ? -0.168 -8.984 -25.688 1 89.19 47 ARG B N 1
ATOM 4258 C CA . ARG B 1 47 ? -0.648 -7.75 -25.078 1 89.19 47 ARG B CA 1
ATOM 4259 C C . ARG B 1 47 ? -1.78 -8.031 -24.094 1 89.19 47 ARG B C 1
ATOM 4261 O O . ARG B 1 47 ? -2.508 -7.117 -23.703 1 89.19 47 ARG B O 1
ATOM 4268 N N . ASN B 1 48 ? -2.049 -9.336 -23.766 1 90.69 48 ASN B N 1
ATOM 4269 C CA . ASN B 1 48 ? -3.053 -9.797 -22.812 1 90.69 48 ASN B CA 1
ATOM 4270 C C . ASN B 1 48 ? -4.469 -9.523 -23.312 1 90.69 48 ASN B C 1
ATOM 4272 O O . ASN B 1 48 ? -5.352 -9.18 -22.516 1 90.69 48 ASN B O 1
ATOM 4276 N N . ARG B 1 49 ? -4.676 -9.508 -24.656 1 91.38 49 ARG B N 1
ATOM 4277 C CA . ARG B 1 49 ? -6.008 -9.414 -25.25 1 91.38 49 ARG B CA 1
ATOM 4278 C C . ARG B 1 49 ? -6.52 -10.781 -25.672 1 91.38 49 ARG B C 1
ATOM 4280 O O . ARG B 1 49 ? -5.785 -11.562 -26.281 1 91.38 49 ARG B O 1
ATOM 4287 N N . LEU B 1 50 ? -7.684 -11.109 -25.375 1 93.56 50 LEU B N 1
ATOM 4288 C CA . LEU B 1 50 ? -8.297 -12.391 -25.734 1 93.56 50 LEU B CA 1
ATOM 4289 C C . LEU B 1 50 ? -8.742 -12.383 -27.188 1 93.56 50 LEU B C 1
ATOM 4291 O O . LEU B 1 50 ? -9.383 -11.438 -27.641 1 93.56 50 LEU B O 1
ATOM 4295 N N . SER B 1 51 ? -8.422 -13.43 -27.938 1 93.69 51 SER B N 1
ATOM 4296 C CA . SER B 1 51 ? -8.859 -13.555 -29.312 1 93.69 51 SER B CA 1
ATOM 4297 C C . SER B 1 51 ? -10.375 -13.719 -29.406 1 93.69 51 SER B C 1
ATOM 4299 O O . SER B 1 51 ? -11.008 -14.195 -28.469 1 93.69 51 SER B O 1
ATOM 4301 N N . GLU B 1 52 ? -10.914 -13.289 -30.531 1 93.25 52 GLU B N 1
ATOM 4302 C CA . GLU B 1 52 ? -12.344 -13.43 -30.766 1 93.25 52 GLU B CA 1
ATOM 4303 C C . GLU B 1 52 ? -12.773 -14.891 -30.75 1 93.25 52 GLU B C 1
ATOM 4305 O O . GLU B 1 52 ? -13.852 -15.227 -30.25 1 93.25 52 GLU B O 1
ATOM 4310 N N . GLU B 1 53 ? -11.961 -15.68 -31.297 1 94.56 53 GLU B N 1
ATOM 4311 C CA . GLU B 1 53 ? -12.258 -17.109 -31.344 1 94.56 53 GLU B CA 1
ATOM 4312 C C . GLU B 1 53 ? -12.344 -17.688 -29.938 1 94.56 53 GLU B C 1
ATOM 4314 O O . GLU B 1 53 ? -13.258 -18.469 -29.641 1 94.56 53 GLU B O 1
ATOM 4319 N N . ALA B 1 54 ? -11.391 -17.438 -29.141 1 93.25 54 ALA B N 1
ATOM 4320 C CA . ALA B 1 54 ? -11.391 -17.922 -27.766 1 93.25 54 ALA B CA 1
ATOM 4321 C C . ALA B 1 54 ? -12.586 -17.391 -26.984 1 93.25 54 ALA B C 1
ATOM 4323 O O . ALA B 1 54 ? -13.195 -18.109 -26.203 1 93.25 54 ALA B O 1
ATOM 4324 N N . GLN B 1 55 ? -12.945 -16.156 -27.156 1 95 55 GLN B N 1
ATOM 4325 C CA . GLN B 1 55 ? -14.102 -15.555 -26.5 1 95 55 GLN B CA 1
ATOM 4326 C C . GLN B 1 55 ? -15.391 -16.266 -26.906 1 95 55 GLN B C 1
ATOM 4328 O O . GLN B 1 55 ? -16.25 -16.547 -26.062 1 95 55 GLN B O 1
ATOM 4333 N N . GLN B 1 56 ? -15.453 -16.5 -28.203 1 95.62 56 GLN B N 1
ATOM 4334 C CA . GLN B 1 56 ? -16.656 -17.156 -28.703 1 95.62 56 GLN B CA 1
ATOM 4335 C C . GLN B 1 56 ? -16.812 -18.547 -28.109 1 95.62 56 GLN B C 1
ATOM 4337 O O . GLN B 1 56 ? -17.922 -18.953 -27.719 1 95.62 56 GLN B O 1
ATOM 4342 N N . ARG B 1 57 ? -15.781 -19.328 -28.078 1 95.81 57 ARG B N 1
ATOM 4343 C CA . ARG B 1 57 ? -15.82 -20.656 -27.469 1 95.81 57 ARG B CA 1
ATOM 4344 C C . ARG B 1 57 ? -16.25 -20.562 -26 1 95.81 57 ARG B C 1
ATOM 4346 O O . ARG B 1 57 ? -17.062 -21.375 -25.547 1 95.81 57 ARG B O 1
ATOM 4353 N N . ALA B 1 58 ? -15.688 -19.609 -25.344 1 96.44 58 ALA B N 1
ATOM 4354 C CA . ALA B 1 58 ? -16.016 -19.406 -23.938 1 96.44 58 ALA B CA 1
ATOM 4355 C C . ALA B 1 58 ? -17.484 -19.047 -23.75 1 96.44 58 ALA B C 1
ATOM 4357 O O . ALA B 1 58 ? -18.172 -19.594 -22.891 1 96.44 58 ALA B O 1
ATOM 4358 N N . LEU B 1 59 ? -17.953 -18.125 -24.562 1 97.44 59 LEU B N 1
ATOM 4359 C CA . LEU B 1 59 ? -19.344 -17.672 -24.469 1 97.44 59 LEU B CA 1
ATOM 4360 C C . LEU B 1 59 ? -20.312 -18.797 -24.812 1 97.44 59 LEU B C 1
ATOM 4362 O O . LEU B 1 59 ? -21.359 -18.938 -24.172 1 97.44 59 LEU B O 1
ATOM 4366 N N . ASP B 1 60 ? -19.938 -19.547 -25.828 1 97.56 60 ASP B N 1
ATOM 4367 C CA . ASP B 1 60 ? -20.781 -20.688 -26.188 1 97.56 60 ASP B CA 1
ATOM 4368 C C . ASP B 1 60 ? -20.891 -21.672 -25.031 1 97.56 60 ASP B C 1
ATOM 4370 O O . ASP B 1 60 ? -21.984 -22.188 -24.75 1 97.56 60 ASP B O 1
ATOM 4374 N N . CYS B 1 61 ? -19.797 -21.969 -24.438 1 97.56 61 CYS B N 1
ATOM 4375 C CA . CYS B 1 61 ? -19.797 -22.844 -23.266 1 97.56 61 CYS B CA 1
ATOM 4376 C C . CYS B 1 61 ? -20.672 -22.281 -22.156 1 97.56 61 CYS B C 1
ATOM 4378 O O . CYS B 1 61 ? -21.484 -23 -21.578 1 97.56 61 CYS B O 1
ATOM 4380 N N . LEU B 1 62 ? -20.562 -21.016 -21.859 1 97.88 62 LEU B N 1
ATOM 4381 C CA . LEU B 1 62 ? -21.281 -20.375 -20.766 1 97.88 62 LEU B CA 1
ATOM 4382 C C . LEU B 1 62 ? -22.781 -20.344 -21.062 1 97.88 62 LEU B C 1
ATOM 4384 O O . LEU B 1 62 ? -23.609 -20.438 -20.141 1 97.88 62 LEU B O 1
ATOM 4388 N N . ARG B 1 63 ? -23.125 -20.203 -22.344 1 97.5 63 ARG B N 1
ATOM 4389 C CA . ARG B 1 63 ? -24.531 -20.281 -22.719 1 97.5 63 ARG B CA 1
ATOM 4390 C C . ARG B 1 63 ? -25.109 -21.656 -22.391 1 97.5 63 ARG B C 1
ATOM 4392 O O . ARG B 1 63 ? -26.25 -21.766 -21.922 1 97.5 63 ARG B O 1
ATOM 4399 N N . ARG B 1 64 ? -24.344 -22.625 -22.656 1 96.81 64 ARG B N 1
ATOM 4400 C CA . ARG B 1 64 ? -24.781 -23.969 -22.344 1 96.81 64 ARG B CA 1
ATOM 4401 C C . ARG B 1 64 ? -24.922 -24.172 -20.828 1 96.81 64 ARG B C 1
ATOM 4403 O O . ARG B 1 64 ? -25.906 -24.75 -20.359 1 96.81 64 ARG B O 1
ATOM 4410 N N . PHE B 1 65 ? -23.906 -23.734 -20.062 1 97.75 65 PHE B N 1
ATOM 4411 C CA . PHE B 1 65 ? -24 -23.781 -18.609 1 97.75 65 PHE B CA 1
ATOM 4412 C C . PHE B 1 65 ? -25.219 -23 -18.141 1 97.75 65 PHE B C 1
ATOM 4414 O O . PHE B 1 65 ? -25.922 -23.422 -17.219 1 97.75 65 PHE B O 1
ATOM 4421 N N . GLY B 1 66 ? -25.438 -21.875 -18.766 1 96.56 66 GLY B N 1
ATOM 4422 C CA . GLY B 1 66 ? -26.547 -20.984 -18.406 1 96.56 66 GLY B CA 1
ATOM 4423 C C . GLY B 1 66 ? -27.906 -21.656 -18.547 1 96.56 66 GLY B C 1
ATOM 4424 O O . GLY B 1 66 ? -28.812 -21.359 -17.766 1 96.56 66 GLY B O 1
ATOM 4425 N N . GLN B 1 67 ? -28.078 -22.469 -19.516 1 95.19 67 GLN B N 1
ATOM 4426 C CA . GLN B 1 67 ? -29.328 -23.188 -19.703 1 95.19 67 GLN B CA 1
ATOM 4427 C C . GLN B 1 67 ? -29.672 -24.016 -18.469 1 95.19 67 GLN B C 1
ATOM 4429 O O . GLN B 1 67 ? -30.844 -24.203 -18.141 1 95.19 67 GLN B O 1
ATOM 4434 N N . ARG B 1 68 ? -28.672 -24.375 -17.781 1 93.75 68 ARG B N 1
ATOM 4435 C CA . ARG B 1 68 ? -28.875 -25.203 -16.594 1 93.75 68 ARG B CA 1
ATOM 4436 C C . ARG B 1 68 ? -28.984 -24.344 -15.336 1 93.75 68 ARG B C 1
ATOM 4438 O O . ARG B 1 68 ? -29.578 -24.75 -14.344 1 93.75 68 ARG B O 1
ATOM 4445 N N . LEU B 1 69 ? -28.359 -23.141 -15.367 1 96.31 69 LEU B N 1
ATOM 4446 C CA . LEU B 1 69 ? -28.141 -22.422 -14.117 1 96.31 69 LEU B CA 1
ATOM 4447 C C . LEU B 1 69 ? -29.047 -21.203 -14.016 1 96.31 69 LEU B C 1
ATOM 4449 O O . LEU B 1 69 ? -29.25 -20.672 -12.93 1 96.31 69 LEU B O 1
ATOM 4453 N N . ARG B 1 70 ? -29.531 -20.688 -15.102 1 92.69 70 ARG B N 1
ATOM 4454 C CA . ARG B 1 70 ? -30.156 -19.375 -15.18 1 92.69 70 ARG B CA 1
ATOM 4455 C C . ARG B 1 70 ? -31.344 -19.281 -14.227 1 92.69 70 ARG B C 1
ATOM 4457 O O . ARG B 1 70 ? -31.672 -18.203 -13.727 1 92.69 70 ARG B O 1
ATOM 4464 N N . ASN B 1 71 ? -32 -20.406 -13.898 1 91.25 71 ASN B N 1
ATOM 4465 C CA . ASN B 1 71 ? -33.188 -20.359 -13.062 1 91.25 71 ASN B CA 1
ATOM 4466 C C . ASN B 1 71 ? -32.844 -20.5 -11.586 1 91.25 71 ASN B C 1
ATOM 4468 O O . ASN B 1 71 ? -33.719 -20.406 -10.727 1 91.25 71 ASN B O 1
ATOM 4472 N N . LEU B 1 72 ? -31.609 -20.703 -11.266 1 93.06 72 LEU B N 1
ATOM 4473 C CA . LEU B 1 72 ? -31.203 -20.719 -9.867 1 93.06 72 LEU B CA 1
ATOM 4474 C C . LEU B 1 72 ? -31.203 -19.312 -9.289 1 93.06 72 LEU B C 1
ATOM 4476 O O . LEU B 1 72 ? -30.922 -18.344 -9.992 1 93.06 72 LEU B O 1
ATOM 4480 N N . PRO B 1 73 ? -31.5 -19.188 -8.078 1 90.44 73 PRO B N 1
ATOM 4481 C CA . PRO B 1 73 ? -31.578 -17.859 -7.48 1 90.44 73 PRO B CA 1
ATOM 4482 C C . PRO B 1 73 ? -30.234 -17.141 -7.438 1 90.44 73 PRO B C 1
ATOM 4484 O O . PRO B 1 73 ? -29.188 -17.781 -7.305 1 90.44 73 PRO B O 1
ATOM 4487 N N . PRO B 1 74 ? -30.359 -15.812 -7.523 1 84.56 74 PRO B N 1
ATOM 4488 C CA . PRO B 1 74 ? -29.125 -15.039 -7.375 1 84.56 74 PRO B CA 1
ATOM 4489 C C . PRO B 1 74 ? -28.391 -15.328 -6.066 1 84.56 74 PRO B C 1
ATOM 4491 O O . PRO B 1 74 ? -29.031 -15.453 -5.016 1 84.56 74 PRO B O 1
ATOM 4494 N N . GLY B 1 75 ? -27.125 -15.508 -6.156 1 86.5 75 GLY B N 1
ATOM 4495 C CA . GLY B 1 75 ? -26.344 -15.789 -4.969 1 86.5 75 GLY B CA 1
ATOM 4496 C C . GLY B 1 75 ? -26.047 -17.266 -4.793 1 86.5 75 GLY B C 1
ATOM 4497 O O . GLY B 1 75 ? -25.141 -17.641 -4.035 1 86.5 75 GLY B O 1
ATOM 4498 N N . SER B 1 76 ? -26.797 -18.078 -5.48 1 92.25 76 SER B N 1
ATOM 4499 C CA . SER B 1 76 ? -26.625 -19.531 -5.328 1 92.25 76 SER B CA 1
ATOM 4500 C C . SER B 1 76 ? -25.594 -20.062 -6.32 1 92.25 76 SER B C 1
ATOM 4502 O O . SER B 1 76 ? -25.219 -21.234 -6.25 1 92.25 76 SER B O 1
ATOM 4504 N N . VAL B 1 77 ? -25.188 -19.25 -7.246 1 95.25 77 VAL B N 1
ATOM 4505 C CA . VAL B 1 77 ? -24.219 -19.641 -8.258 1 95.25 77 VAL B CA 1
ATOM 4506 C C . VAL B 1 77 ? -22.969 -18.766 -8.141 1 95.25 77 VAL B C 1
ATOM 4508 O O . VAL B 1 77 ? -23.078 -17.531 -8.062 1 95.25 77 VAL B O 1
ATOM 4511 N N . ARG B 1 78 ? -21.844 -19.391 -8.055 1 95.88 78 ARG B N 1
ATOM 4512 C CA . ARG B 1 78 ? -20.594 -18.656 -8.07 1 95.88 78 ARG B CA 1
ATOM 4513 C C . ARG B 1 78 ? -19.719 -19.062 -9.258 1 95.88 78 ARG B C 1
ATOM 4515 O O . ARG B 1 78 ? -19.328 -20.234 -9.367 1 95.88 78 ARG B O 1
ATOM 4522 N N . ALA B 1 79 ? -19.562 -18.141 -10.195 1 97.31 79 ALA B N 1
ATOM 4523 C CA . ALA B 1 79 ? -18.703 -18.344 -11.352 1 97.31 79 ALA B CA 1
ATOM 4524 C C . ALA B 1 79 ? -17.375 -17.578 -11.188 1 97.31 79 ALA B C 1
ATOM 4526 O O . ALA B 1 79 ? -17.375 -16.359 -11.062 1 97.31 79 ALA B O 1
ATOM 4527 N N . LEU B 1 80 ? -16.297 -18.281 -11.172 1 97.31 80 LEU B N 1
ATOM 4528 C CA . LEU B 1 80 ? -15.016 -17.672 -10.812 1 97.31 80 LEU B CA 1
ATOM 4529 C C . LEU B 1 80 ? -14.016 -17.797 -11.961 1 97.31 80 LEU B C 1
ATOM 4531 O O . LEU B 1 80 ? -13.766 -18.906 -12.445 1 97.31 80 LEU B O 1
ATOM 4535 N N . GLY B 1 81 ? -13.547 -16.656 -12.406 1 95.94 81 GLY B N 1
ATOM 4536 C CA . GLY B 1 81 ? -12.445 -16.625 -13.352 1 95.94 81 GLY B CA 1
ATOM 4537 C C . GLY B 1 81 ? -11.086 -16.641 -12.68 1 95.94 81 GLY B C 1
ATOM 4538 O O . GLY B 1 81 ? -10.883 -16 -11.648 1 95.94 81 GLY B O 1
ATOM 4539 N N . THR B 1 82 ? -10.188 -17.328 -13.305 1 94.94 82 THR B N 1
ATOM 4540 C CA . THR B 1 82 ? -8.875 -17.531 -12.695 1 94.94 82 THR B CA 1
ATOM 4541 C C . THR B 1 82 ? -7.785 -16.891 -13.555 1 94.94 82 THR B C 1
ATOM 4543 O O . THR B 1 82 ? -7.965 -15.797 -14.086 1 94.94 82 THR B O 1
ATOM 4546 N N . ASN B 1 83 ? -6.613 -17.484 -13.711 1 92.88 83 ASN B N 1
ATOM 4547 C CA . ASN B 1 83 ? -5.363 -16.906 -14.188 1 92.88 83 ASN B CA 1
ATOM 4548 C C . ASN B 1 83 ? -5.562 -16.141 -15.492 1 92.88 83 ASN B C 1
ATOM 4550 O O . ASN B 1 83 ? -5.18 -14.969 -15.586 1 92.88 83 ASN B O 1
ATOM 4554 N N . THR B 1 84 ? -6.191 -16.719 -16.516 1 93 84 THR B N 1
ATOM 4555 C CA . THR B 1 84 ? -6.301 -16.094 -17.828 1 93 84 THR B CA 1
ATOM 4556 C C . THR B 1 84 ? -7.203 -14.859 -17.75 1 93 84 THR B C 1
ATOM 4558 O O . THR B 1 84 ? -6.879 -13.812 -18.328 1 93 84 THR B O 1
ATOM 4561 N N . LEU B 1 85 ? -8.258 -15 -17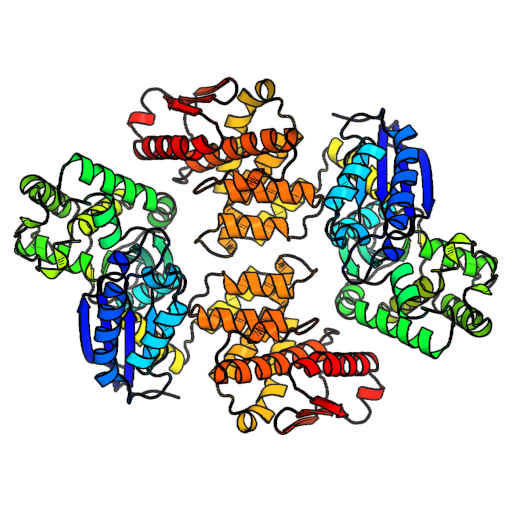.047 1 93.25 85 LEU B N 1
ATOM 4562 C CA . LEU B 1 85 ? -9.172 -13.875 -16.922 1 93.25 85 LEU B CA 1
ATOM 4563 C C . LEU B 1 85 ? -8.586 -12.789 -16.016 1 93.25 85 LEU B C 1
ATOM 4565 O O . LEU B 1 85 ? -8.859 -11.602 -16.203 1 93.25 85 LEU B O 1
ATOM 4569 N N . ARG B 1 86 ? -7.699 -13.172 -15.156 1 90.81 86 ARG B N 1
ATOM 4570 C CA . ARG B 1 86 ? -6.973 -12.203 -14.336 1 90.81 86 ARG B CA 1
ATOM 4571 C C . ARG B 1 86 ? -6.035 -11.359 -15.188 1 90.81 86 ARG B C 1
ATOM 4573 O O . ARG B 1 86 ? -5.844 -10.172 -14.914 1 90.81 86 ARG B O 1
ATOM 4580 N N . LYS B 1 87 ? -5.488 -11.969 -16.141 1 91.31 87 LYS B N 1
ATOM 4581 C CA . LYS B 1 87 ? -4.461 -11.328 -16.969 1 91.31 87 LYS B CA 1
ATOM 4582 C C . LYS B 1 87 ? -5.086 -10.539 -18.109 1 91.31 87 LYS B C 1
ATOM 4584 O O . LYS B 1 87 ? -4.512 -9.562 -18.578 1 91.31 87 LYS B O 1
ATOM 4589 N N . ALA B 1 88 ? -6.25 -10.875 -18.516 1 92.12 88 ALA B N 1
ATOM 4590 C CA . ALA B 1 88 ? -6.859 -10.344 -19.719 1 92.12 88 ALA B CA 1
ATOM 4591 C C . ALA B 1 88 ? -7.18 -8.859 -19.578 1 92.12 88 ALA B C 1
ATOM 4593 O O . ALA B 1 88 ? -7.891 -8.461 -18.656 1 92.12 88 ALA B O 1
ATOM 4594 N N . ARG B 1 89 ? -6.633 -8.078 -20.438 1 81.19 89 ARG B N 1
ATOM 4595 C CA . ARG B 1 89 ? -6.922 -6.648 -20.484 1 81.19 89 ARG B CA 1
ATOM 4596 C C . ARG B 1 89 ? -8.219 -6.383 -21.25 1 81.19 89 ARG B C 1
ATOM 4598 O O . ARG B 1 89 ? -8.523 -7.066 -22.234 1 81.19 89 ARG B O 1
ATOM 4605 N N . GLY B 1 90 ? -8.953 -5.387 -20.891 1 71.31 90 GLY B N 1
ATOM 4606 C CA . GLY B 1 90 ? -10.18 -5.039 -21.578 1 71.31 90 GLY B CA 1
ATOM 4607 C C . GLY B 1 90 ? -11.273 -6.07 -21.406 1 71.31 90 GLY B C 1
ATOM 4608 O O . GLY B 1 90 ? -12.156 -6.195 -22.266 1 71.31 90 GLY B O 1
ATOM 4609 N N . ALA B 1 91 ? -11.094 -6.855 -20.469 1 68.88 91 ALA B N 1
ATOM 4610 C CA . ALA B 1 91 ? -11.984 -7.984 -20.234 1 68.88 91 ALA B CA 1
ATOM 4611 C C . ALA B 1 91 ? -13.375 -7.512 -19.828 1 68.88 91 ALA B C 1
ATOM 4613 O O . ALA B 1 91 ? -14.312 -8.305 -19.75 1 68.88 91 ALA B O 1
ATOM 4614 N N . ARG B 1 92 ? -13.5 -6.285 -19.719 1 73.75 92 ARG B N 1
ATOM 4615 C CA . ARG B 1 92 ? -14.789 -5.797 -19.234 1 73.75 92 ARG B CA 1
ATOM 4616 C C . ARG B 1 92 ? -15.906 -6.176 -20.203 1 73.75 92 ARG B C 1
ATOM 4618 O O . ARG B 1 92 ? -16.953 -6.691 -19.781 1 73.75 92 ARG B O 1
ATOM 4625 N N . GLY B 1 93 ? -15.695 -5.906 -21.469 1 82.19 93 GLY B N 1
ATOM 4626 C CA . GLY B 1 93 ? -16.688 -6.297 -22.453 1 82.19 93 GLY B CA 1
ATOM 4627 C C . GLY B 1 93 ? -16.969 -7.789 -22.469 1 82.19 93 GLY B C 1
ATOM 4628 O O . GLY B 1 93 ? -18.141 -8.211 -22.5 1 82.19 93 GLY B O 1
ATOM 4629 N N . PHE B 1 94 ? -15.953 -8.539 -22.328 1 90.94 94 PHE B N 1
ATOM 4630 C CA . PHE B 1 94 ? -16.094 -9.984 -22.312 1 90.94 94 PHE B CA 1
ATOM 4631 C C . PHE B 1 94 ? -16.844 -10.445 -21.062 1 90.94 94 PHE B C 1
ATOM 4633 O O . PHE B 1 94 ? -17.703 -11.32 -21.141 1 90.94 94 PHE B O 1
ATOM 4640 N N . LEU B 1 95 ? -16.531 -9.898 -19.953 1 91.5 95 LEU B N 1
ATOM 4641 C CA . LEU B 1 95 ? -17.141 -10.312 -18.688 1 91.5 95 LEU B CA 1
ATOM 4642 C C . LEU B 1 95 ? -18.641 -10.023 -18.688 1 91.5 95 LEU B C 1
ATOM 4644 O O . LEU B 1 95 ? -19.422 -10.805 -18.156 1 91.5 95 LEU B O 1
ATOM 4648 N N . GLU B 1 96 ? -19.016 -8.945 -19.25 1 90.56 96 GLU B N 1
ATOM 4649 C CA . GLU B 1 96 ? -20.438 -8.625 -19.359 1 90.56 96 GLU B CA 1
ATOM 4650 C C . GLU B 1 96 ? -21.156 -9.648 -20.234 1 90.56 96 GLU B C 1
ATOM 4652 O O . GLU B 1 96 ? -22.25 -10.102 -19.875 1 90.56 96 GLU B O 1
ATOM 4657 N N . ALA B 1 97 ? -20.547 -9.938 -21.328 1 94.38 97 ALA B N 1
ATOM 4658 C CA . ALA B 1 97 ? -21.109 -10.938 -22.219 1 94.38 97 ALA B CA 1
ATOM 4659 C C . ALA B 1 97 ? -21.172 -12.305 -21.547 1 94.38 97 ALA B C 1
ATOM 4661 O O . ALA B 1 97 ? -22.141 -13.055 -21.734 1 94.38 97 ALA B O 1
ATOM 4662 N N . ALA B 1 98 ? -20.141 -12.578 -20.844 1 95.75 98 ALA B N 1
ATOM 4663 C CA . ALA B 1 98 ? -20.078 -13.844 -20.109 1 95.75 98 ALA B CA 1
ATOM 4664 C C . ALA B 1 98 ? -21.203 -13.945 -19.078 1 95.75 98 ALA B C 1
ATOM 4666 O O . ALA B 1 98 ? -21.828 -14.992 -18.938 1 95.75 98 ALA B O 1
ATOM 4667 N N . GLU B 1 99 ? -21.438 -12.898 -18.359 1 94.94 99 GLU B N 1
ATOM 4668 C CA . GLU B 1 99 ? -22.5 -12.852 -17.375 1 94.94 99 GLU B CA 1
ATOM 4669 C C . GLU B 1 99 ? -23.859 -13.023 -18.016 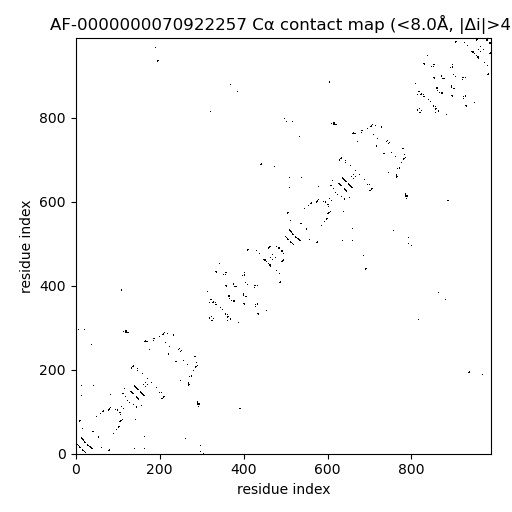1 94.94 99 GLU B C 1
ATOM 4671 O O . GLU B 1 99 ? -24.719 -13.742 -17.5 1 94.94 99 GLU B O 1
ATOM 4676 N N . ASP B 1 100 ? -24.016 -12.367 -19.109 1 94.88 100 ASP B N 1
ATOM 4677 C CA . ASP B 1 100 ? -25.266 -12.492 -19.844 1 94.88 100 ASP B CA 1
ATOM 4678 C C . ASP B 1 100 ? -25.484 -13.922 -20.328 1 94.88 100 ASP B C 1
ATOM 4680 O O . ASP B 1 100 ? -26.594 -14.445 -20.266 1 94.88 100 ASP B O 1
ATOM 4684 N N . ALA B 1 101 ? -24.484 -14.484 -20.828 1 96.62 101 ALA B N 1
ATOM 4685 C CA . ALA B 1 101 ? -24.562 -15.852 -21.344 1 96.62 101 ALA B CA 1
ATOM 4686 C C . ALA B 1 101 ? -24.875 -16.844 -20.234 1 96.62 101 ALA B C 1
ATOM 4688 O O . ALA B 1 101 ? -25.672 -17.75 -20.406 1 96.62 101 ALA B O 1
ATOM 4689 N N . LEU B 1 102 ? -24.25 -16.672 -19.094 1 96.88 102 LEU B N 1
ATOM 4690 C CA . LEU B 1 102 ? -24.375 -17.578 -17.969 1 96.88 102 LEU B CA 1
ATOM 4691 C C . LEU B 1 102 ? -25.688 -17.328 -17.203 1 96.88 102 LEU B C 1
ATOM 4693 O O . LEU B 1 102 ? -26.281 -18.266 -16.672 1 96.88 102 LEU B O 1
ATOM 4697 N N . GLY B 1 103 ? -26.078 -16.031 -17.141 1 95.62 103 GLY B N 1
ATOM 4698 C CA . GLY B 1 103 ? -27.234 -15.617 -16.375 1 95.62 103 GLY B CA 1
ATOM 4699 C C . GLY B 1 103 ? -26.906 -15.305 -14.922 1 95.62 103 GLY B C 1
ATOM 4700 O O . GLY B 1 103 ? -27.812 -15.109 -14.102 1 95.62 103 GLY B O 1
ATOM 4701 N N . HIS B 1 104 ? -25.672 -15.406 -14.578 1 95.44 104 HIS B N 1
ATOM 4702 C CA . HIS B 1 104 ? -25.172 -15.086 -13.242 1 95.44 104 HIS B CA 1
ATOM 4703 C C . HIS B 1 104 ? -23.875 -14.281 -13.32 1 95.44 104 HIS B C 1
ATOM 4705 O O . HIS B 1 104 ? -23.188 -14.305 -14.344 1 95.44 104 HIS B O 1
ATOM 4711 N N . PRO B 1 105 ? -23.531 -13.586 -12.242 1 92.81 105 PRO B N 1
ATOM 4712 C CA . PRO B 1 105 ? -22.297 -12.797 -12.266 1 92.81 105 PRO B CA 1
ATOM 4713 C C . PRO B 1 105 ? -21.047 -13.664 -12.336 1 92.81 105 PRO B C 1
ATOM 4715 O O . PRO B 1 105 ? -21.016 -14.766 -11.789 1 92.81 105 PRO B O 1
ATOM 4718 N N . VAL B 1 106 ? -20.016 -13.102 -13 1 94.5 106 VAL B N 1
ATOM 4719 C CA . VAL B 1 106 ? -18.703 -13.727 -13.07 1 94.5 106 VAL B CA 1
ATOM 4720 C C . VAL B 1 106 ? -17.703 -12.922 -12.234 1 94.5 106 VAL B C 1
ATOM 4722 O O . VAL B 1 106 ? -17.594 -11.703 -12.391 1 94.5 106 VAL B O 1
ATOM 4725 N N . GLU B 1 107 ? -17.047 -13.617 -11.352 1 94.56 107 GLU B N 1
ATOM 4726 C CA . GLU B 1 107 ? -16.062 -12.961 -10.484 1 94.56 107 GLU B CA 1
ATOM 4727 C C . GLU B 1 107 ? -14.648 -13.43 -10.789 1 94.56 107 GLU B C 1
ATOM 4729 O O . GLU B 1 107 ? -14.445 -14.586 -11.18 1 94.56 107 GLU B O 1
ATOM 4734 N N . ILE B 1 108 ? -13.719 -12.555 -10.625 1 95 108 ILE B N 1
ATOM 4735 C CA . ILE B 1 108 ? -12.312 -12.906 -10.781 1 95 108 ILE B CA 1
ATOM 4736 C C . ILE B 1 108 ? -11.664 -13.055 -9.406 1 95 108 ILE B C 1
ATOM 4738 O O . ILE B 1 108 ? -11.859 -12.219 -8.523 1 95 108 ILE B O 1
ATOM 4742 N N . ILE B 1 109 ? -10.922 -14.133 -9.188 1 95.75 109 ILE B N 1
ATOM 4743 C CA . ILE B 1 109 ? -10.258 -14.336 -7.902 1 95.75 109 ILE B CA 1
ATOM 4744 C C . ILE B 1 109 ? -8.742 -14.32 -8.094 1 95.75 109 ILE B C 1
ATOM 4746 O O . ILE B 1 109 ? -8.25 -14.609 -9.188 1 95.75 109 ILE B O 1
ATOM 4750 N N . GLY B 1 110 ? -8.047 -13.969 -7.047 1 94.88 110 GLY B N 1
ATOM 4751 C CA . GLY B 1 110 ? -6.594 -13.992 -7.059 1 94.88 110 GLY B CA 1
ATOM 4752 C C . GLY B 1 110 ? -6.012 -15.391 -6.988 1 94.88 110 GLY B C 1
ATOM 4753 O O . GLY B 1 110 ? -6.73 -16.344 -6.703 1 94.88 110 GLY B O 1
ATOM 4754 N N . GLY B 1 111 ? -4.746 -15.43 -7.223 1 95.81 111 GLY B N 1
ATOM 4755 C CA . GLY B 1 111 ? -4.066 -16.719 -7.234 1 95.81 111 GLY B CA 1
ATOM 4756 C C . GLY B 1 111 ? -4.133 -17.438 -5.898 1 95.81 111 GLY B C 1
ATOM 4757 O O . GLY B 1 111 ? -4.418 -18.641 -5.852 1 95.81 111 GLY B O 1
ATOM 4758 N N . ARG B 1 112 ? -3.912 -16.75 -4.844 1 95.19 112 ARG B N 1
ATOM 4759 C CA . ARG B 1 112 ? -3.906 -17.391 -3.529 1 95.19 112 ARG B CA 1
ATOM 4760 C C . ARG B 1 112 ? -5.316 -17.781 -3.105 1 95.19 112 ARG B C 1
ATOM 4762 O O . ARG B 1 112 ? -5.504 -18.797 -2.424 1 95.19 112 ARG B O 1
ATOM 4769 N N . GLU B 1 113 ? -6.289 -16.953 -3.518 1 96.06 113 GLU B N 1
ATOM 4770 C CA . GLU B 1 113 ? -7.668 -17.359 -3.264 1 96.06 113 GLU B CA 1
ATOM 4771 C C . GLU B 1 113 ? -8.023 -18.609 -4.062 1 96.06 113 GLU B C 1
ATOM 4773 O O . GLU B 1 113 ? -8.734 -19.5 -3.561 1 96.06 113 GLU B O 1
ATOM 4778 N N . GLU B 1 114 ? -7.531 -18.656 -5.312 1 97 114 GLU B N 1
ATOM 4779 C CA . GLU B 1 114 ? -7.68 -19.875 -6.098 1 97 114 GLU B CA 1
ATOM 4780 C C . GLU B 1 114 ? -7.051 -21.062 -5.387 1 97 114 GLU B C 1
ATOM 4782 O O . GLU B 1 114 ? -7.672 -22.125 -5.273 1 97 114 GLU B O 1
ATOM 4787 N N . ALA B 1 115 ? -5.871 -20.891 -4.855 1 97.94 115 ALA B N 1
ATOM 4788 C CA . ALA B 1 115 ? -5.176 -21.938 -4.117 1 97.94 115 ALA B CA 1
ATOM 4789 C C . ALA B 1 115 ? -5.977 -22.375 -2.893 1 97.94 115 ALA B C 1
ATOM 4791 O O . ALA B 1 115 ? -6.086 -23.562 -2.607 1 97.94 115 ALA B O 1
ATOM 4792 N N . ARG B 1 116 ? -6.535 -21.406 -2.18 1 96.81 116 ARG B N 1
ATOM 4793 C CA . ARG B 1 116 ? -7.328 -21.703 -0.989 1 96.81 116 ARG B CA 1
ATOM 4794 C C . ARG B 1 116 ? -8.539 -22.562 -1.336 1 96.81 116 ARG B C 1
ATOM 4796 O O . ARG B 1 116 ? -8.82 -23.547 -0.661 1 96.81 116 ARG B O 1
ATOM 4803 N N . LEU B 1 117 ? -9.242 -22.203 -2.408 1 97.25 117 LEU B N 1
ATOM 4804 C CA . LEU B 1 117 ? -10.445 -22.922 -2.812 1 97.25 117 LEU B CA 1
ATOM 4805 C C . LEU B 1 117 ? -10.102 -24.328 -3.311 1 97.25 117 LEU B C 1
ATOM 4807 O O . LEU B 1 117 ? -10.836 -25.281 -3.043 1 97.25 117 LEU B O 1
ATOM 4811 N N . ILE B 1 118 ? -9 -24.422 -4.012 1 97.88 118 ILE B N 1
ATOM 4812 C CA . ILE B 1 118 ? -8.539 -25.719 -4.457 1 97.88 118 ILE B CA 1
ATOM 4813 C C . ILE B 1 118 ? -8.289 -26.625 -3.248 1 97.88 118 ILE B C 1
ATOM 4815 O O . ILE B 1 118 ? -8.742 -27.766 -3.209 1 97.88 118 ILE B O 1
ATOM 4819 N N . TYR B 1 119 ? -7.574 -26.109 -2.277 1 97.5 119 TYR B N 1
ATOM 4820 C CA . TYR B 1 119 ? -7.285 -26.891 -1.085 1 97.5 119 TYR B CA 1
ATOM 4821 C C . TYR B 1 119 ? -8.578 -27.344 -0.405 1 97.5 119 TYR B C 1
ATOM 4823 O O . TYR B 1 119 ? -8.695 -28.5 0.019 1 97.5 119 TYR B O 1
ATOM 4831 N N . LEU B 1 120 ? -9.477 -26.422 -0.284 1 95.5 120 LEU B N 1
ATOM 4832 C CA . LEU B 1 120 ? -10.75 -26.75 0.341 1 95.5 120 LEU B CA 1
ATOM 4833 C C . LEU B 1 120 ? -11.445 -27.891 -0.388 1 95.5 120 LEU B C 1
ATOM 4835 O O . LEU B 1 120 ? -11.992 -28.797 0.246 1 95.5 120 LEU B O 1
ATOM 4839 N N . GLY B 1 121 ? -11.469 -27.859 -1.707 1 96.06 121 GLY B N 1
ATOM 4840 C CA . GLY B 1 121 ? -12.055 -28.922 -2.512 1 96.06 121 GLY B CA 1
ATOM 4841 C C . GLY B 1 121 ? -11.391 -30.266 -2.305 1 96.06 121 GLY B C 1
ATOM 4842 O O . GLY B 1 121 ? -12.078 -31.281 -2.176 1 96.06 121 GLY B O 1
ATOM 4843 N N . VAL B 1 122 ? -10.07 -30.25 -2.268 1 96.19 122 VAL B N 1
ATOM 4844 C CA . VAL B 1 122 ? -9.312 -31.484 -2.102 1 96.19 122 VAL B CA 1
ATOM 4845 C C . VAL B 1 122 ? -9.492 -32 -0.681 1 96.19 122 VAL B C 1
ATOM 4847 O O . VAL B 1 122 ? -9.703 -33.219 -0.481 1 96.19 122 VAL B O 1
ATOM 4850 N N . ALA B 1 123 ? -9.453 -31.125 0.293 1 94.06 123 ALA B N 1
ATOM 4851 C CA . ALA B 1 123 ? -9.516 -31.5 1.703 1 94.06 123 ALA B CA 1
ATOM 4852 C C . ALA B 1 123 ? -10.82 -32.219 2.025 1 94.06 123 ALA B C 1
ATOM 4854 O O . ALA B 1 123 ? -10.852 -33.125 2.842 1 94.06 123 ALA B O 1
ATOM 4855 N N . HIS B 1 124 ? -11.844 -31.891 1.366 1 91.06 124 HIS B N 1
ATOM 4856 C CA . HIS B 1 124 ? -13.148 -32.438 1.694 1 91.06 124 HIS B CA 1
ATOM 4857 C C . HIS B 1 124 ? -13.367 -33.781 1.023 1 91.06 124 HIS B C 1
ATOM 4859 O O . HIS B 1 124 ? -14.359 -34.469 1.292 1 91.06 124 HIS B O 1
ATOM 4865 N N . THR B 1 125 ? -12.539 -34.156 0.158 1 87.69 125 THR B N 1
ATOM 4866 C CA . THR B 1 125 ? -12.633 -35.469 -0.471 1 87.69 125 THR B CA 1
ATOM 4867 C C . THR B 1 125 ? -11.852 -36.5 0.321 1 87.69 125 THR B C 1
ATOM 4869 O O . THR B 1 125 ? -11.898 -37.688 0.014 1 87.69 125 THR B O 1
ATOM 4872 N N . LEU B 1 126 ? -11.156 -36 1.242 1 82.75 126 LEU B N 1
ATOM 4873 C CA . LEU B 1 126 ? -10.297 -36.906 2.02 1 82.75 126 LEU B CA 1
ATOM 4874 C C . LEU B 1 126 ? -10.844 -37.094 3.428 1 82.75 126 LEU B C 1
ATOM 4876 O O . LEU B 1 126 ? -11.617 -36.25 3.918 1 82.75 126 LEU B O 1
ATOM 4880 N N . ALA B 1 127 ? -10.508 -38.281 4.016 1 73.5 127 ALA B N 1
ATOM 4881 C CA . ALA B 1 127 ? -10.844 -38.5 5.422 1 73.5 127 ALA B CA 1
ATOM 4882 C C . ALA B 1 127 ? -10.133 -37.5 6.316 1 73.5 127 ALA B C 1
ATOM 4884 O O . ALA B 1 127 ? -9.031 -37.031 6 1 73.5 127 ALA B O 1
ATOM 4885 N N . ASP B 1 128 ? -10.93 -37 7.184 1 65.19 128 ASP B N 1
ATOM 4886 C CA . ASP B 1 128 ? -10.406 -36 8.102 1 65.19 128 ASP B CA 1
ATOM 4887 C C . ASP B 1 128 ? -9.336 -36.594 9.016 1 65.19 128 ASP B C 1
ATOM 4889 O O . ASP B 1 128 ? -9.555 -36.719 10.227 1 65.19 128 ASP B O 1
ATOM 4893 N N . ASP B 1 129 ? -8.32 -37.156 8.32 1 66.25 129 ASP B N 1
ATOM 4894 C CA . ASP B 1 129 ? -7.242 -37.688 9.156 1 66.25 129 ASP B CA 1
ATOM 4895 C C . ASP B 1 129 ? -6.227 -36.594 9.477 1 66.25 129 ASP B C 1
ATOM 4897 O O . ASP B 1 129 ? -6.113 -35.594 8.742 1 66.25 129 ASP B O 1
ATOM 4901 N N . GLY B 1 130 ? -5.77 -36.438 10.633 1 73.38 130 GLY B N 1
ATOM 4902 C CA . GLY B 1 130 ? -4.727 -35.531 11.102 1 73.38 130 GLY B CA 1
ATOM 4903 C C . GLY B 1 130 ? -3.488 -35.531 10.227 1 73.38 130 GLY B C 1
ATOM 4904 O O . GLY B 1 130 ? -3.387 -36.344 9.297 1 73.38 130 GLY B O 1
ATOM 4905 N N . GLY B 1 131 ? -2.66 -34.5 9.992 1 89.56 131 GLY B N 1
ATOM 4906 C CA . GLY B 1 131 ? -1.378 -34.344 9.32 1 89.56 131 GLY B CA 1
ATOM 4907 C C . GLY B 1 131 ? -1.385 -33.281 8.234 1 89.56 131 GLY B C 1
ATOM 4908 O O . GLY B 1 131 ? -2.449 -32.875 7.766 1 89.56 131 GLY B O 1
ATOM 4909 N N . ARG B 1 132 ? -0.276 -32.938 7.773 1 94.06 132 ARG B N 1
ATOM 4910 C CA . ARG B 1 132 ? -0.101 -31.938 6.73 1 94.06 132 ARG B CA 1
ATOM 4911 C C . ARG B 1 132 ? -0.099 -32.594 5.348 1 94.06 132 ARG B C 1
ATOM 4913 O O . ARG B 1 132 ? 0.476 -33.656 5.156 1 94.06 132 ARG B O 1
ATOM 4920 N N . ARG B 1 133 ? -0.828 -31.922 4.469 1 96.5 133 ARG B N 1
ATOM 4921 C CA . ARG B 1 133 ? -0.91 -32.406 3.092 1 96.5 133 ARG B CA 1
ATOM 4922 C C . ARG B 1 133 ? -0.371 -31.359 2.121 1 96.5 133 ARG B C 1
ATOM 4924 O O . ARG B 1 133 ? -0.599 -30.156 2.299 1 96.5 133 ARG B O 1
ATOM 4931 N N . LEU B 1 134 ? 0.377 -31.859 1.175 1 98.31 134 LEU B N 1
ATOM 4932 C CA . LEU B 1 134 ? 0.768 -31.047 0.031 1 98.31 134 LEU B CA 1
ATOM 4933 C C . LEU B 1 134 ? -0.19 -31.25 -1.138 1 98.31 134 LEU B C 1
ATOM 4935 O O . LEU B 1 134 ? -0.46 -32.375 -1.53 1 98.31 134 LEU B O 1
ATOM 4939 N N . VAL B 1 135 ? -0.769 -30.188 -1.635 1 98.38 135 VAL B N 1
ATOM 4940 C CA . VAL B 1 135 ? -1.658 -30.266 -2.789 1 98.38 135 VAL B CA 1
ATOM 4941 C C . VAL B 1 135 ? -1.062 -29.484 -3.955 1 98.38 135 VAL B C 1
ATOM 4943 O O . VAL B 1 135 ? -0.684 -28.312 -3.799 1 98.38 135 VAL B O 1
ATOM 4946 N N . ILE B 1 136 ? -0.954 -30.109 -5.113 1 98.69 136 ILE B N 1
ATOM 4947 C CA . ILE B 1 136 ? -0.51 -29.469 -6.344 1 98.69 136 ILE B CA 1
ATOM 4948 C C . ILE B 1 136 ? -1.638 -29.484 -7.371 1 98.69 136 ILE B C 1
ATOM 4950 O O . ILE B 1 136 ? -2.227 -30.547 -7.637 1 98.69 136 ILE B O 1
ATOM 4954 N N . ASP B 1 137 ? -2 -28.359 -7.875 1 98.25 137 ASP B N 1
ATOM 4955 C CA . ASP B 1 137 ? -2.977 -28.219 -8.953 1 98.25 137 ASP B CA 1
ATOM 4956 C C . ASP B 1 137 ? -2.361 -27.531 -10.172 1 98.25 137 ASP B C 1
ATOM 4958 O O . ASP B 1 137 ? -1.938 -26.375 -10.086 1 98.25 137 ASP B O 1
ATOM 4962 N N . ILE B 1 138 ? -2.275 -28.25 -11.281 1 98 138 ILE B N 1
ATOM 4963 C CA . ILE B 1 138 ? -1.687 -27.688 -12.492 1 98 138 ILE B CA 1
ATOM 4964 C C . ILE B 1 138 ? -2.791 -27.281 -13.461 1 98 138 ILE B C 1
ATOM 4966 O O . ILE B 1 138 ? -3.416 -28.141 -14.094 1 98 138 ILE B O 1
ATOM 4970 N N . GLY B 1 139 ? -2.98 -25.984 -13.555 1 96.12 139 GLY B N 1
ATOM 4971 C CA . GLY B 1 139 ? -3.922 -25.438 -14.531 1 96.12 139 GLY B CA 1
ATOM 4972 C C . GLY B 1 139 ? -3.275 -25.094 -15.859 1 96.12 139 GLY B C 1
ATOM 4973 O O . GLY B 1 139 ? -2.191 -25.594 -16.172 1 96.12 139 GLY B O 1
ATOM 4974 N N . GLY B 1 140 ? -3.973 -24.391 -16.641 1 94.88 140 GLY B N 1
ATOM 4975 C CA . GLY B 1 140 ? -3.438 -24.016 -17.938 1 94.88 140 GLY B CA 1
ATOM 4976 C C . GLY B 1 140 ? -2.385 -22.922 -17.859 1 94.88 140 GLY B C 1
ATOM 4977 O O . GLY B 1 140 ? -1.425 -22.922 -18.641 1 94.88 140 GLY B O 1
ATOM 4978 N N . GLY B 1 141 ? -2.68 -22.031 -16.953 1 94.81 141 GLY B N 1
ATOM 4979 C CA . GLY B 1 141 ? -1.783 -20.891 -16.906 1 94.81 141 GLY B CA 1
ATOM 4980 C C . GLY B 1 141 ? -1.025 -20.781 -15.594 1 94.81 141 GLY B C 1
ATOM 4981 O O . GLY B 1 141 ? -0.041 -20.047 -15.5 1 94.81 141 GLY B O 1
ATOM 4982 N N . SER B 1 142 ? -1.45 -21.516 -14.609 1 96.81 142 SER B N 1
ATOM 4983 C CA . SER B 1 142 ? -0.838 -21.422 -13.289 1 96.81 142 SER B CA 1
ATOM 4984 C C . SER B 1 142 ? -0.821 -22.781 -12.586 1 96.81 142 SER B C 1
ATOM 4986 O O . SER B 1 142 ? -1.484 -23.719 -13.031 1 96.81 142 SER B O 1
ATOM 4988 N N . THR B 1 143 ? -0.013 -22.875 -11.57 1 98.19 143 THR B N 1
ATOM 4989 C CA . THR B 1 143 ? 0.064 -24.031 -10.688 1 98.19 143 THR B CA 1
ATOM 4990 C C . THR B 1 143 ? -0.023 -23.594 -9.227 1 98.19 143 THR B C 1
ATOM 4992 O O . THR B 1 143 ? 0.726 -22.719 -8.789 1 98.19 143 THR B O 1
ATOM 4995 N N . GLU B 1 144 ? -0.99 -24.078 -8.57 1 98.38 144 GLU B N 1
ATOM 4996 C CA . GLU B 1 144 ? -1.146 -23.828 -7.145 1 98.38 144 GLU B CA 1
ATOM 4997 C C . GLU B 1 144 ? -0.444 -24.891 -6.309 1 98.38 144 GLU B C 1
ATOM 4999 O O . GLU B 1 144 ? -0.571 -26.078 -6.582 1 98.38 144 GLU B O 1
ATOM 5004 N N . VAL B 1 145 ? 0.36 -24.484 -5.387 1 98.62 145 VAL B N 1
ATOM 5005 C CA . VAL B 1 145 ? 1.072 -25.344 -4.449 1 98.62 145 VAL B CA 1
ATOM 5006 C C . VAL B 1 145 ? 0.659 -25 -3.02 1 98.62 145 VAL B C 1
ATOM 5008 O O . VAL B 1 145 ? 0.909 -23.891 -2.539 1 98.62 145 VAL B O 1
ATOM 5011 N N . ILE B 1 146 ? -0.014 -25.984 -2.332 1 98.56 146 ILE B N 1
ATOM 5012 C CA . ILE B 1 146 ? -0.639 -25.672 -1.051 1 98.56 146 ILE B CA 1
ATOM 5013 C C . ILE B 1 146 ? -0.244 -26.734 -0.018 1 98.56 146 ILE B C 1
ATOM 5015 O O . ILE B 1 146 ? -0.22 -27.922 -0.32 1 98.56 146 ILE B O 1
ATOM 5019 N N . ILE B 1 147 ? 0.21 -26.312 1.118 1 98.38 147 ILE B N 1
ATOM 5020 C CA . ILE B 1 147 ? 0.288 -27.188 2.281 1 98.38 147 ILE B CA 1
ATOM 5021 C C . ILE B 1 147 ? -0.806 -26.812 3.279 1 98.38 147 ILE B C 1
ATOM 5023 O O . ILE B 1 147 ? -0.984 -25.641 3.609 1 98.38 147 ILE B O 1
ATOM 5027 N N . GLY B 1 148 ? -1.566 -27.797 3.668 1 96.62 148 GLY B N 1
ATOM 5028 C CA . GLY B 1 148 ? -2.605 -27.531 4.648 1 96.62 148 GLY B CA 1
ATOM 5029 C C . GLY B 1 148 ? -2.826 -28.688 5.609 1 96.62 148 GLY B C 1
ATOM 5030 O O . GLY B 1 148 ? -2.223 -29.75 5.453 1 96.62 148 GLY B O 1
ATOM 5031 N N . GLU B 1 149 ? -3.557 -28.375 6.629 1 94.94 149 GLU B N 1
ATOM 5032 C CA . GLU B 1 149 ? -3.998 -29.344 7.629 1 94.94 149 GLU B CA 1
ATOM 5033 C C . GLU B 1 149 ? -5.508 -29.266 7.844 1 94.94 149 GLU B C 1
ATOM 5035 O O . GLU B 1 149 ? -6.062 -28.172 7.996 1 94.94 149 GLU B O 1
ATOM 5040 N N . ARG B 1 150 ? -6.113 -30.422 7.781 1 92.62 150 ARG B N 1
ATOM 5041 C CA . ARG B 1 150 ? -7.57 -30.469 7.812 1 92.62 150 ARG B CA 1
ATOM 5042 C C . ARG B 1 150 ? -8.164 -29.609 6.699 1 92.62 150 ARG B C 1
ATOM 5044 O O . ARG B 1 150 ? -7.84 -29.781 5.527 1 92.62 150 ARG B O 1
ATOM 5051 N N . PHE B 1 151 ? -8.914 -28.594 7.125 1 91.06 151 PHE B N 1
ATOM 5052 C CA . PHE B 1 151 ? -9.578 -27.797 6.09 1 91.06 151 PHE B CA 1
ATOM 5053 C C . PHE B 1 151 ? -8.953 -26.406 5.984 1 91.06 151 PHE B C 1
ATOM 5055 O O . PHE B 1 151 ? -9.555 -25.5 5.418 1 91.06 151 PHE B O 1
ATOM 5062 N N . GLU B 1 152 ? -7.676 -26.328 6.504 1 92 152 GLU B N 1
ATOM 5063 C CA . GLU B 1 152 ? -7.039 -25.016 6.559 1 92 152 GLU B CA 1
ATOM 5064 C C . GLU B 1 152 ? -5.699 -25.031 5.832 1 92 152 GLU B C 1
ATOM 5066 O O . GLU B 1 152 ? -4.797 -25.781 6.188 1 92 152 GLU B O 1
ATOM 5071 N N . PRO B 1 153 ? -5.586 -24.188 4.84 1 95.19 153 PRO B N 1
ATOM 5072 C CA . PRO B 1 153 ? -4.258 -24.031 4.234 1 95.19 153 PRO B CA 1
ATOM 5073 C C . PRO B 1 153 ? -3.266 -23.328 5.164 1 95.19 153 PRO B C 1
ATOM 5075 O O . PRO B 1 153 ? -3.643 -22.406 5.895 1 95.19 153 PRO B O 1
ATOM 5078 N N . ARG B 1 154 ? -2.031 -23.75 5.207 1 96.25 154 ARG B N 1
ATOM 5079 C CA . ARG B 1 154 ? -0.943 -23.141 5.965 1 96.25 154 ARG B CA 1
ATOM 5080 C C . ARG B 1 154 ? -0.019 -22.344 5.051 1 96.25 154 ARG B C 1
ATOM 5082 O O . ARG B 1 154 ? 0.444 -21.266 5.414 1 96.25 154 ARG B O 1
ATOM 5089 N N . LEU B 1 155 ? 0.307 -22.891 3.918 1 97.12 155 LEU B N 1
ATOM 5090 C CA . LEU B 1 155 ? 1.005 -22.25 2.816 1 97.12 155 LEU B CA 1
ATOM 5091 C C . LEU B 1 155 ? 0.219 -22.391 1.517 1 97.12 155 LEU B C 1
ATOM 5093 O O . LEU B 1 155 ? -0.376 -23.438 1.256 1 97.12 155 LEU B O 1
ATOM 5097 N N . ALA B 1 156 ? 0.101 -21.359 0.808 1 97.5 156 ALA B N 1
ATOM 5098 C CA . ALA B 1 156 ? -0.603 -21.375 -0.472 1 97.5 156 ALA B CA 1
ATOM 5099 C C . ALA B 1 156 ? 0.026 -20.391 -1.458 1 97.5 156 ALA B C 1
ATOM 5101 O O . ALA B 1 156 ? 0.152 -19.203 -1.162 1 97.5 156 ALA B O 1
ATOM 5102 N N . GLU B 1 157 ? 0.452 -20.891 -2.594 1 97.12 157 GLU B N 1
ATOM 5103 C CA . GLU B 1 157 ? 1.042 -20.062 -3.639 1 97.12 157 GLU B CA 1
ATOM 5104 C C . GLU B 1 157 ? 0.482 -20.422 -5.012 1 97.12 157 GLU B C 1
ATOM 5106 O O . GLU B 1 157 ? 0.096 -21.562 -5.246 1 97.12 157 GLU B O 1
ATOM 5111 N N . SER B 1 158 ? 0.297 -19.484 -5.824 1 97.31 158 SER B N 1
ATOM 5112 C CA . SER B 1 158 ? -0.029 -19.656 -7.234 1 97.31 158 SER B CA 1
ATOM 5113 C C . SER B 1 158 ? 1.124 -19.203 -8.133 1 97.31 158 SER B C 1
ATOM 5115 O O . SER B 1 158 ? 1.479 -18.031 -8.148 1 97.31 158 SER B O 1
ATOM 5117 N N . LEU B 1 159 ? 1.755 -20.141 -8.789 1 97.19 159 LEU B N 1
ATOM 5118 C CA . LEU B 1 159 ? 2.939 -19.891 -9.602 1 97.19 159 LEU B CA 1
ATOM 5119 C C . LEU B 1 159 ? 2.578 -19.797 -11.078 1 97.19 159 LEU B C 1
ATOM 5121 O O . LEU B 1 159 ? 1.642 -20.453 -11.539 1 97.19 159 LEU B O 1
ATOM 5125 N N . GLN B 1 160 ? 3.344 -19.047 -11.797 1 94.06 160 GLN B N 1
ATOM 5126 C CA . GLN B 1 160 ? 3.049 -18.781 -13.203 1 94.06 160 GLN B CA 1
ATOM 5127 C C . GLN B 1 160 ? 3.635 -19.875 -14.102 1 94.06 160 GLN B C 1
ATOM 5129 O O . GLN B 1 160 ? 4.531 -19.609 -14.906 1 94.06 160 GLN B O 1
ATOM 5134 N N . MET B 1 161 ? 3.086 -20.953 -13.906 1 96.19 161 MET B N 1
ATOM 5135 C CA . MET B 1 161 ? 3.432 -22.109 -14.734 1 96.19 161 MET B CA 1
ATOM 5136 C C . MET B 1 161 ? 2.24 -23.047 -14.883 1 96.19 161 MET B C 1
ATOM 5138 O O . MET B 1 161 ? 1.635 -23.453 -13.891 1 96.19 161 MET B O 1
ATOM 5142 N N . GLY B 1 162 ? 1.82 -23.266 -16.156 1 96.62 162 GLY B N 1
ATOM 5143 C CA . GLY B 1 162 ? 0.696 -24.141 -16.453 1 96.62 162 GLY B CA 1
ATOM 5144 C C . GLY B 1 162 ? 0.909 -24.984 -17.688 1 96.62 162 GLY B C 1
ATOM 5145 O O . GLY B 1 162 ? 1.868 -24.766 -18.438 1 96.62 162 GLY B O 1
ATOM 5146 N N . CYS B 1 163 ? 0.057 -25.953 -17.875 1 97.56 163 CYS B N 1
ATOM 5147 C CA . CYS B 1 163 ? 0.256 -26.906 -18.969 1 97.56 163 CYS B CA 1
ATOM 5148 C C . CYS B 1 163 ? 0.144 -26.219 -20.328 1 97.56 163 CYS B C 1
ATOM 5150 O O . CYS B 1 163 ? 0.903 -26.516 -21.25 1 97.56 163 CYS B O 1
ATOM 5152 N N . VAL B 1 164 ? -0.807 -25.203 -20.469 1 96.06 164 VAL B N 1
ATOM 5153 C CA . VAL B 1 164 ? -0.99 -24.516 -21.734 1 96.06 164 VAL B CA 1
ATOM 5154 C C . VAL B 1 164 ? 0.185 -23.562 -21.984 1 96.06 164 VAL B C 1
ATOM 5156 O O . VAL B 1 164 ? 0.795 -23.594 -23.062 1 96.06 164 VAL B O 1
ATOM 5159 N N . THR B 1 165 ? 0.526 -22.781 -21.031 1 95.31 165 THR B N 1
ATOM 5160 C CA . THR B 1 165 ? 1.555 -21.766 -21.203 1 95.31 165 THR B CA 1
ATOM 5161 C C . THR B 1 165 ? 2.924 -22.406 -21.422 1 95.31 165 THR B C 1
ATOM 5163 O O . THR B 1 165 ? 3.707 -21.969 -22.25 1 95.31 165 THR B O 1
ATOM 5166 N N . PHE B 1 166 ? 3.262 -23.516 -20.688 1 97.44 166 PHE B N 1
ATOM 5167 C CA . PHE B 1 166 ? 4.543 -24.188 -20.844 1 97.44 166 PHE B CA 1
ATOM 5168 C C . PHE B 1 166 ? 4.637 -24.875 -22.188 1 97.44 166 PHE B C 1
ATOM 5170 O O . PHE B 1 166 ? 5.699 -24.891 -22.812 1 97.44 166 PHE B O 1
ATOM 5177 N N . SER B 1 167 ? 3.531 -25.484 -22.641 1 97.31 167 SER B N 1
ATOM 5178 C CA . SER B 1 167 ? 3.541 -26.109 -23.969 1 97.31 167 SER B CA 1
ATOM 5179 C C . SER B 1 167 ? 3.809 -25.094 -25.062 1 97.31 167 SER B C 1
ATOM 5181 O O . SER B 1 167 ? 4.594 -25.344 -25.984 1 97.31 167 SER B O 1
ATOM 5183 N N . ARG B 1 168 ? 3.164 -23.969 -24.953 1 94.75 168 ARG B N 1
ATOM 5184 C CA . ARG B 1 168 ? 3.324 -22.906 -25.938 1 94.75 168 ARG B CA 1
ATOM 5185 C C . ARG B 1 168 ? 4.738 -22.328 -25.906 1 94.75 168 ARG B C 1
ATOM 5187 O O . ARG B 1 168 ? 5.312 -22.016 -26.938 1 94.75 168 ARG B O 1
ATOM 5194 N N . GLN B 1 169 ? 5.289 -22.234 -24.75 1 95 169 GLN B N 1
ATOM 5195 C CA . GLN B 1 169 ? 6.566 -21.547 -24.578 1 95 169 GLN B CA 1
ATOM 5196 C C . GLN B 1 169 ? 7.73 -22.469 -24.938 1 95 169 GLN B C 1
ATOM 5198 O O . GLN B 1 169 ? 8.711 -22.031 -25.547 1 95 169 GLN B O 1
ATOM 5203 N N . HIS B 1 170 ? 7.66 -23.719 -24.594 1 97.56 170 HIS B N 1
ATOM 5204 C CA . HIS B 1 170 ? 8.82 -24.594 -24.703 1 97.56 170 HIS B CA 1
ATOM 5205 C C . HIS B 1 170 ? 8.664 -25.594 -25.844 1 97.56 170 HIS B C 1
ATOM 5207 O O . HIS B 1 170 ? 9.641 -26.188 -26.281 1 97.56 170 HIS B O 1
ATOM 5213 N N . PHE B 1 171 ? 7.395 -25.781 -26.312 1 97.69 171 PHE B N 1
ATOM 5214 C CA . PHE B 1 171 ? 7.117 -26.703 -27.406 1 97.69 171 PHE B CA 1
ATOM 5215 C C . PHE B 1 171 ? 6.215 -26.047 -28.438 1 97.69 171 PHE B C 1
ATOM 5217 O O . PHE B 1 171 ? 5.191 -26.609 -28.828 1 97.69 171 PHE B O 1
ATOM 5224 N N . PRO B 1 172 ? 6.59 -24.938 -28.922 1 94.25 172 PRO B N 1
ATOM 5225 C CA . PRO B 1 172 ? 5.691 -24.125 -29.75 1 94.25 172 PRO B CA 1
ATOM 5226 C C . PRO B 1 172 ? 5.344 -24.797 -31.078 1 94.25 172 PRO B C 1
ATOM 5228 O O . PRO B 1 172 ? 4.258 -24.578 -31.625 1 94.25 172 PRO B O 1
ATOM 5231 N N . ASP B 1 173 ? 6.258 -25.656 -31.672 1 95.88 173 ASP B N 1
ATOM 5232 C CA . ASP B 1 173 ? 6.016 -26.328 -32.938 1 95.88 173 ASP B CA 1
ATOM 5233 C C . ASP B 1 173 ? 5.672 -27.797 -32.75 1 95.88 173 ASP B C 1
ATOM 5235 O O . ASP B 1 173 ? 5.68 -28.578 -33.688 1 95.88 173 ASP B O 1
ATOM 5239 N N . GLY B 1 174 ? 5.531 -28.172 -31.531 1 96.44 174 GLY B N 1
ATOM 5240 C CA . GLY B 1 174 ? 5.137 -29.531 -31.203 1 96.44 174 GLY B CA 1
ATOM 5241 C C . GLY B 1 174 ? 6.312 -30.484 -31.078 1 96.44 174 GLY B C 1
ATOM 5242 O O . GLY B 1 174 ? 6.152 -31.625 -30.641 1 96.44 174 GLY B O 1
ATOM 5243 N N . ARG B 1 175 ? 7.574 -29.922 -31.547 1 96.5 175 ARG B N 1
ATOM 5244 C CA . ARG B 1 175 ? 8.742 -30.797 -31.438 1 96.5 175 ARG B CA 1
ATOM 5245 C C . ARG B 1 175 ? 9.133 -31.016 -29.984 1 96.5 175 ARG B C 1
ATOM 5247 O O . ARG B 1 175 ? 9.266 -30.062 -29.219 1 96.5 175 ARG B O 1
ATOM 5254 N N . ILE B 1 176 ? 9.219 -32.312 -29.625 1 98.44 176 ILE B N 1
ATOM 5255 C CA . ILE B 1 176 ? 9.617 -32.719 -28.266 1 98.44 176 ILE B CA 1
ATOM 5256 C C . ILE B 1 176 ? 11.062 -33.219 -28.281 1 98.44 176 ILE B C 1
ATOM 5258 O O . ILE B 1 176 ? 11.336 -34.344 -28.766 1 98.44 176 ILE B O 1
ATOM 5262 N N . THR B 1 177 ? 11.945 -32.406 -27.797 1 98.19 177 THR B N 1
ATOM 5263 C CA . THR B 1 177 ? 13.352 -32.812 -27.703 1 98.19 177 THR B CA 1
ATOM 5264 C C . THR B 1 177 ? 13.828 -32.812 -26.266 1 98.19 177 THR B C 1
ATOM 5266 O O . THR B 1 177 ? 13.188 -32.219 -25.391 1 98.19 177 THR B O 1
ATOM 5269 N N . ALA B 1 178 ? 14.883 -33.5 -26.016 1 97.88 178 ALA B N 1
ATOM 5270 C CA . ALA B 1 178 ? 15.461 -33.562 -24.688 1 97.88 178 ALA B CA 1
ATOM 5271 C C . ALA B 1 178 ? 15.852 -32.156 -24.203 1 97.88 178 ALA B C 1
ATOM 5273 O O . ALA B 1 178 ? 15.656 -31.828 -23.031 1 97.88 178 ALA B O 1
ATOM 5274 N N . ALA B 1 179 ? 16.344 -31.406 -25.062 1 96.62 179 ALA B N 1
ATOM 5275 C CA . ALA B 1 179 ? 16.797 -30.062 -24.719 1 96.62 179 ALA B CA 1
ATOM 5276 C C . ALA B 1 179 ? 15.625 -29.172 -24.312 1 96.62 179 ALA B C 1
ATOM 5278 O O . ALA B 1 179 ? 15.703 -28.438 -23.328 1 96.62 179 ALA B O 1
ATOM 5279 N N . ARG B 1 180 ? 14.547 -29.203 -25.047 1 97.25 180 ARG B N 1
ATOM 5280 C CA . ARG B 1 180 ? 13.367 -28.391 -24.766 1 97.25 180 ARG B CA 1
ATOM 5281 C C . ARG B 1 180 ? 12.719 -28.828 -23.453 1 97.25 180 ARG B C 1
ATOM 5283 O O . ARG B 1 180 ? 12.266 -27.984 -22.672 1 97.25 180 ARG B O 1
ATOM 5290 N N . PHE B 1 181 ? 12.711 -30.094 -23.328 1 97.25 181 PHE B N 1
ATOM 5291 C CA . PHE B 1 181 ? 12.133 -30.625 -22.109 1 97.25 181 PHE B CA 1
ATOM 5292 C C . PHE B 1 181 ? 12.945 -30.188 -20.891 1 97.25 181 PHE B C 1
ATOM 5294 O O . PHE B 1 181 ? 12.383 -29.797 -19.875 1 97.25 181 PHE B O 1
ATOM 5301 N N . ARG B 1 182 ? 14.227 -30.234 -21.016 1 95.44 182 ARG B N 1
ATOM 5302 C CA . ARG B 1 182 ? 15.102 -29.812 -19.938 1 95.44 182 ARG B CA 1
ATOM 5303 C C . ARG B 1 182 ? 14.906 -28.328 -19.609 1 95.44 182 ARG B C 1
ATOM 5305 O O . ARG B 1 182 ? 14.859 -27.938 -18.453 1 95.44 182 ARG B O 1
ATOM 5312 N N . GLN B 1 183 ? 14.773 -27.578 -20.609 1 95.19 183 GLN B N 1
ATOM 5313 C CA . GLN B 1 183 ? 14.531 -26.141 -20.422 1 95.19 183 GLN B CA 1
ATOM 5314 C C . GLN B 1 183 ? 13.203 -25.906 -19.688 1 95.19 183 GLN B C 1
ATOM 5316 O O . GLN B 1 183 ? 13.125 -25.047 -18.812 1 95.19 183 GLN B O 1
ATOM 5321 N N . ALA B 1 184 ? 12.203 -26.609 -20.078 1 97.62 184 ALA B N 1
ATOM 5322 C CA . ALA B 1 184 ? 10.891 -26.484 -19.453 1 97.62 184 ALA B CA 1
ATOM 5323 C C . ALA B 1 184 ? 10.945 -26.891 -17.984 1 97.62 184 ALA B C 1
ATOM 5325 O O . ALA B 1 184 ? 10.367 -26.219 -17.125 1 97.62 184 ALA B O 1
ATOM 5326 N N . GLU B 1 185 ? 11.625 -27.953 -17.75 1 96.88 185 GLU B N 1
ATOM 5327 C CA . GLU B 1 185 ? 11.766 -28.422 -16.375 1 96.88 185 GLU B CA 1
ATOM 5328 C C . GLU B 1 185 ? 12.531 -27.422 -15.516 1 96.88 185 GLU B C 1
ATOM 5330 O O . GLU B 1 185 ? 12.164 -27.172 -14.367 1 96.88 185 GLU B O 1
ATOM 5335 N N . LEU B 1 186 ? 13.586 -26.922 -16.047 1 94.06 186 LEU B N 1
ATOM 5336 C CA . LEU B 1 186 ? 14.383 -25.922 -15.344 1 94.06 186 LEU B CA 1
ATOM 5337 C C . LEU B 1 186 ? 13.555 -24.672 -15.055 1 94.06 186 LEU B C 1
ATOM 5339 O O . LEU B 1 186 ? 13.648 -24.094 -13.969 1 94.06 186 LEU B O 1
ATOM 5343 N N . HIS B 1 187 ? 12.805 -24.312 -16.031 1 95.56 187 HIS B N 1
ATOM 5344 C CA . HIS B 1 187 ? 11.922 -23.172 -15.859 1 95.56 187 HIS B CA 1
ATOM 5345 C C . HIS B 1 187 ? 10.938 -23.406 -14.719 1 95.56 187 HIS B C 1
ATOM 5347 O O . HIS B 1 187 ? 10.695 -22.5 -13.906 1 95.56 187 HIS B O 1
ATOM 5353 N N . ALA B 1 188 ? 10.383 -24.547 -14.648 1 97.81 188 ALA B N 1
ATOM 5354 C CA . ALA B 1 188 ? 9.461 -24.891 -13.57 1 97.81 188 ALA B CA 1
ATOM 5355 C C . ALA B 1 188 ? 10.148 -24.828 -12.211 1 97.81 188 ALA B C 1
ATOM 5357 O O . ALA B 1 188 ? 9.578 -24.312 -11.25 1 97.81 188 ALA B O 1
ATOM 5358 N N . GLN B 1 189 ? 11.32 -25.328 -12.164 1 96.56 189 GLN B N 1
ATOM 5359 C CA . GLN B 1 189 ? 12.078 -25.312 -10.922 1 96.56 189 GLN B CA 1
ATOM 5360 C C . GLN B 1 189 ? 12.422 -23.891 -10.516 1 96.56 189 GLN B C 1
ATOM 5362 O O . GLN B 1 189 ? 12.438 -23.562 -9.32 1 96.56 189 GLN B O 1
ATOM 5367 N N . LEU B 1 190 ? 12.688 -23.078 -11.492 1 94.25 190 LEU B N 1
ATOM 5368 C CA . LEU B 1 190 ? 12.984 -21.688 -11.219 1 94.25 190 LEU B CA 1
ATOM 5369 C C . LEU B 1 190 ? 11.773 -20.969 -10.617 1 94.25 190 LEU B C 1
ATOM 5371 O O . LEU B 1 190 ? 11.914 -20.188 -9.68 1 94.25 190 LEU B O 1
ATOM 5375 N N . GLU B 1 191 ? 10.617 -21.266 -11.117 1 94.31 191 GLU B N 1
ATOM 5376 C CA . GLU B 1 191 ? 9.383 -20.688 -10.594 1 94.31 191 GLU B CA 1
ATOM 5377 C C . GLU B 1 191 ? 9.125 -21.125 -9.164 1 94.31 191 GLU B C 1
ATOM 5379 O O . GLU B 1 191 ? 8.578 -20.375 -8.359 1 94.31 191 GLU B O 1
ATOM 5384 N N . LEU B 1 192 ? 9.594 -22.312 -8.859 1 96.5 192 LEU B N 1
ATOM 5385 C CA . LEU B 1 192 ? 9.336 -22.922 -7.555 1 96.5 192 LEU B CA 1
ATOM 5386 C C . LEU B 1 192 ? 10.375 -22.484 -6.531 1 96.5 192 LEU B C 1
ATOM 5388 O O . LEU B 1 192 ? 10.133 -22.547 -5.324 1 96.5 192 LEU B O 1
ATOM 5392 N N . GLN B 1 193 ? 11.438 -22.062 -6.961 1 93.56 193 GLN B N 1
ATOM 5393 C CA . GLN B 1 193 ? 12.648 -21.875 -6.168 1 93.56 193 GLN B CA 1
ATOM 5394 C C . GLN B 1 193 ? 12.383 -21 -4.949 1 93.56 193 GLN B C 1
ATOM 5396 O O . GLN B 1 193 ? 12.805 -21.312 -3.838 1 93.56 193 GLN B O 1
ATOM 5401 N N . PRO B 1 194 ? 11.609 -19.922 -5.082 1 90.31 194 PRO B N 1
ATOM 5402 C CA . PRO B 1 194 ? 11.422 -19 -3.955 1 90.31 194 PRO B CA 1
ATOM 5403 C C . PRO B 1 194 ? 10.648 -19.625 -2.801 1 90.31 194 PRO B C 1
ATOM 5405 O O . PRO B 1 194 ? 10.68 -19.125 -1.677 1 90.31 194 PRO B O 1
ATOM 5408 N N . ILE B 1 195 ? 9.938 -20.734 -3.027 1 94.25 195 ILE B N 1
ATOM 5409 C CA . ILE B 1 195 ? 9.055 -21.219 -1.976 1 94.25 195 ILE B CA 1
ATOM 5410 C C . ILE B 1 195 ? 9.555 -22.578 -1.48 1 94.25 195 ILE B C 1
ATOM 5412 O O . ILE B 1 195 ? 9.078 -23.094 -0.459 1 94.25 195 ILE B O 1
ATOM 5416 N N . VAL B 1 196 ? 10.531 -23.141 -2.117 1 95.75 196 VAL B N 1
ATOM 5417 C CA . VAL B 1 196 ? 10.961 -24.516 -1.874 1 95.75 196 VAL B CA 1
ATOM 5418 C C . VAL B 1 196 ? 11.391 -24.672 -0.42 1 95.75 196 VAL B C 1
ATOM 5420 O O . VAL B 1 196 ? 10.961 -25.609 0.27 1 95.75 196 VAL B O 1
ATOM 5423 N N . ALA B 1 197 ? 12.211 -23.75 0.061 1 92.88 197 ALA B N 1
ATOM 5424 C CA . ALA B 1 197 ? 12.758 -23.859 1.411 1 92.88 197 ALA B CA 1
ATOM 5425 C C . ALA B 1 197 ? 11.641 -23.875 2.453 1 92.88 197 ALA B C 1
ATOM 5427 O O . ALA B 1 197 ? 11.633 -24.703 3.359 1 92.88 197 ALA B O 1
ATOM 5428 N N . ALA B 1 198 ? 10.734 -22.984 2.318 1 93.62 198 ALA B N 1
ATOM 5429 C CA . ALA B 1 198 ? 9.641 -22.875 3.273 1 93.62 198 ALA B CA 1
ATOM 5430 C C . ALA B 1 198 ? 8.75 -24.109 3.246 1 93.62 198 ALA B C 1
ATOM 5432 O O . ALA B 1 198 ? 8.312 -24.594 4.293 1 93.62 198 ALA B O 1
ATOM 5433 N N . TYR B 1 199 ? 8.477 -24.625 2.078 1 97.25 199 TYR B N 1
ATOM 5434 C CA . TYR B 1 199 ? 7.617 -25.781 1.931 1 97.25 199 TYR B CA 1
ATOM 5435 C C . TYR B 1 199 ? 8.297 -27.031 2.482 1 97.25 199 TYR B C 1
ATOM 5437 O O . TYR B 1 199 ? 7.676 -27.828 3.199 1 97.25 199 TYR B O 1
ATOM 5445 N N . ARG B 1 200 ? 9.516 -27.172 2.15 1 95.75 200 ARG B N 1
ATOM 5446 C CA . ARG B 1 200 ? 10.234 -28.344 2.639 1 95.75 200 ARG B CA 1
ATOM 5447 C C . ARG B 1 200 ? 10.391 -28.297 4.156 1 95.75 200 ARG B C 1
ATOM 5449 O O . ARG B 1 200 ? 10.344 -29.328 4.82 1 95.75 200 ARG B O 1
ATOM 5456 N N . GLN B 1 201 ? 10.633 -27.094 4.715 1 94.56 201 GLN B N 1
ATOM 5457 C CA . GLN B 1 201 ? 10.727 -26.938 6.16 1 94.56 201 GLN B CA 1
ATOM 5458 C C . GLN B 1 201 ? 9.406 -27.297 6.84 1 94.56 201 GLN B C 1
ATOM 5460 O O . GLN B 1 201 ? 9.398 -27.953 7.879 1 94.56 201 GLN B O 1
ATOM 5465 N N . MET B 1 202 ? 8.32 -26.859 6.25 1 96.12 202 MET B N 1
ATOM 5466 C CA . MET B 1 202 ? 7.012 -27.188 6.816 1 96.12 202 MET B CA 1
ATOM 5467 C C . MET B 1 202 ? 6.734 -28.688 6.727 1 96.12 202 MET B C 1
ATOM 5469 O O . MET B 1 202 ? 6.238 -29.281 7.68 1 96.12 202 MET B O 1
ATOM 5473 N N . GLY B 1 203 ? 6.992 -29.172 5.59 1 96.56 203 GLY B N 1
ATOM 5474 C CA . GLY B 1 203 ? 6.859 -30.594 5.375 1 96.56 203 GLY B CA 1
ATOM 5475 C C . GLY B 1 203 ? 5.422 -31.047 5.188 1 96.56 203 GLY B C 1
ATOM 5476 O O . GLY B 1 203 ? 4.496 -30.234 5.328 1 96.56 203 GLY B O 1
ATOM 5477 N N . TRP B 1 204 ? 5.215 -32.25 4.801 1 97.12 204 TRP B N 1
ATOM 5478 C CA . TRP B 1 204 ? 3.906 -32.875 4.59 1 97.12 204 TRP B CA 1
ATOM 5479 C C . TRP B 1 204 ? 3.99 -34.406 4.727 1 97.12 204 TRP B C 1
ATOM 5481 O O . TRP B 1 204 ? 5.066 -34.969 4.574 1 97.12 204 TRP B O 1
ATOM 5491 N N . GLU B 1 205 ? 2.883 -35.031 5.012 1 94.88 205 GLU B N 1
ATOM 5492 C CA . GLU B 1 205 ? 2.795 -36.5 5.137 1 94.88 205 GLU B CA 1
ATOM 5493 C C . GLU B 1 205 ? 2.312 -37.125 3.836 1 94.88 205 GLU B C 1
ATOM 5495 O O . GLU B 1 205 ? 2.664 -38.281 3.529 1 94.88 205 GLU B O 1
ATOM 5500 N N . GLN B 1 206 ? 1.513 -36.375 3.117 1 94.62 206 GLN B N 1
ATOM 5501 C CA . GLN B 1 206 ? 0.953 -36.844 1.86 1 94.62 206 GLN B CA 1
ATOM 5502 C C . GLN B 1 206 ? 0.963 -35.75 0.795 1 94.62 206 GLN B C 1
ATOM 5504 O O . GLN B 1 206 ? 0.721 -34.594 1.097 1 94.62 206 GLN B O 1
ATOM 5509 N N . ALA B 1 207 ? 1.28 -36.156 -0.401 1 97.38 207 ALA B N 1
ATOM 5510 C CA . ALA B 1 207 ? 1.185 -35.25 -1.544 1 97.38 207 ALA B CA 1
ATOM 5511 C C . ALA B 1 207 ? 0.02 -35.625 -2.451 1 97.38 207 ALA B C 1
ATOM 5513 O O . ALA B 1 207 ? -0.152 -36.812 -2.789 1 97.38 207 ALA B O 1
ATOM 5514 N N . LEU B 1 208 ? -0.772 -34.625 -2.752 1 97.25 208 LEU B N 1
ATOM 5515 C CA . LEU B 1 208 ? -1.959 -34.875 -3.572 1 97.25 208 LEU B CA 1
ATOM 5516 C C . LEU B 1 208 ? -1.935 -33.969 -4.816 1 97.25 208 LEU B C 1
ATOM 5518 O O . LEU B 1 208 ? -1.444 -32.844 -4.773 1 97.25 208 LEU B O 1
ATOM 5522 N N . GLY B 1 209 ? -2.377 -34.5 -5.902 1 97.5 209 GLY B N 1
ATOM 5523 C CA . GLY B 1 209 ? -2.543 -33.75 -7.141 1 97.5 209 GLY B CA 1
ATOM 5524 C C . GLY B 1 209 ? -3.994 -33.625 -7.566 1 97.5 209 GLY B C 1
ATOM 5525 O O . GLY B 1 209 ? -4.785 -34.562 -7.406 1 97.5 209 GLY B O 1
ATOM 5526 N N . SER B 1 210 ? -4.281 -32.406 -8.016 1 95.38 210 SER B N 1
ATOM 5527 C CA . SER B 1 210 ? -5.66 -32.156 -8.422 1 95.38 210 SER B CA 1
ATOM 5528 C C . SER B 1 210 ? -5.727 -31.609 -9.844 1 95.38 210 SER B C 1
ATOM 5530 O O . SER B 1 210 ? -4.715 -31.172 -10.391 1 95.38 210 SER B O 1
ATOM 5532 N N . SER B 1 211 ? -6.914 -31.734 -10.469 1 92.5 211 SER B N 1
ATOM 5533 C CA . SER B 1 211 ? -7.297 -31.141 -11.75 1 92.5 211 SER B CA 1
ATOM 5534 C C . SER B 1 211 ? -6.84 -32 -12.914 1 92.5 211 SER B C 1
ATOM 5536 O O . SER B 1 211 ? -6.297 -33.094 -12.711 1 92.5 211 SER B O 1
ATOM 5538 N N . GLY B 1 212 ? -7.121 -31.609 -14.07 1 93.19 212 GLY B N 1
ATOM 5539 C CA . GLY B 1 212 ? -7.109 -32.438 -15.273 1 93.19 212 GLY B CA 1
ATOM 5540 C C . GLY B 1 212 ? -5.727 -32.938 -15.641 1 93.19 212 GLY B C 1
ATOM 5541 O O . GLY B 1 212 ? -5.562 -34.094 -16.016 1 93.19 212 GLY B O 1
ATOM 5542 N N . THR B 1 213 ? -4.711 -32.125 -15.477 1 95.5 213 THR B N 1
ATOM 5543 C CA . THR B 1 213 ? -3.357 -32.5 -15.875 1 95.5 213 THR B CA 1
ATOM 5544 C C . THR B 1 213 ? -2.844 -33.656 -15.016 1 95.5 213 THR B C 1
ATOM 5546 O O . THR B 1 213 ? -2.322 -34.625 -15.539 1 95.5 213 THR B O 1
ATOM 5549 N N . LEU B 1 214 ? -3.027 -33.531 -13.719 1 97.25 214 LEU B N 1
ATOM 5550 C CA . LEU B 1 214 ? -2.547 -34.562 -12.805 1 97.25 214 LEU B CA 1
ATOM 5551 C C . LEU B 1 214 ? -3.307 -35.875 -13.008 1 97.25 214 LEU B C 1
ATOM 5553 O O . LEU B 1 214 ? -2.709 -36.938 -13 1 97.25 214 LEU B O 1
ATOM 5557 N N . LEU B 1 215 ? -4.621 -35.75 -13.211 1 95.81 215 LEU B N 1
ATOM 5558 C CA . LEU B 1 215 ? -5.43 -36.938 -13.445 1 95.81 215 LEU B CA 1
ATOM 5559 C C . LEU B 1 215 ? -5.023 -37.625 -14.75 1 95.81 215 LEU B C 1
ATOM 5561 O O . LEU B 1 215 ? -4.957 -38.844 -14.812 1 95.81 215 LEU B O 1
ATOM 5565 N N . ALA B 1 216 ? -4.758 -36.844 -15.758 1 96.5 216 ALA B N 1
ATOM 5566 C CA . ALA B 1 216 ? -4.348 -37.406 -17.047 1 96.5 216 ALA B CA 1
ATOM 5567 C C . ALA B 1 216 ? -3 -38.094 -16.938 1 96.5 216 ALA B C 1
ATOM 5569 O O . ALA B 1 216 ? -2.82 -39.188 -17.484 1 96.5 216 ALA B O 1
ATOM 5570 N N . LEU B 1 217 ? -2.064 -37.469 -16.266 1 98 217 LEU B N 1
ATOM 5571 C CA . LEU B 1 217 ? -0.736 -38.062 -16.125 1 98 217 LEU B CA 1
ATOM 5572 C C . LEU B 1 217 ? -0.797 -39.344 -15.312 1 98 217 LEU B C 1
ATOM 5574 O O . LEU B 1 217 ? -0.109 -40.312 -15.625 1 98 217 LEU B O 1
ATOM 5578 N N . ASP B 1 218 ? -1.582 -39.312 -14.273 1 97.88 218 ASP B N 1
ATOM 5579 C CA . ASP B 1 218 ? -1.782 -40.531 -13.477 1 97.88 218 ASP B CA 1
ATOM 5580 C C . ASP B 1 218 ? -2.338 -41.656 -14.328 1 97.88 218 ASP B C 1
ATOM 5582 O O . ASP B 1 218 ? -1.841 -42.781 -14.266 1 97.88 218 ASP B O 1
ATOM 5586 N N . ARG B 1 219 ? -3.324 -41.375 -15.125 1 97.06 219 ARG B N 1
ATOM 5587 C CA . ARG B 1 219 ? -3.943 -42.344 -16 1 97.06 219 ARG B CA 1
ATOM 5588 C C . ARG B 1 219 ? -2.941 -42.875 -17.016 1 97.06 219 ARG B C 1
ATOM 5590 O O . ARG B 1 219 ? -2.902 -44.094 -17.281 1 97.06 219 ARG B O 1
ATOM 5597 N N . MET B 1 220 ? -2.201 -42.031 -17.547 1 97.88 220 MET B N 1
ATOM 5598 C CA . MET B 1 220 ? -1.212 -42.406 -18.562 1 97.88 220 MET B CA 1
ATOM 5599 C C . MET B 1 220 ? -0.175 -43.375 -17.969 1 97.88 220 MET B C 1
ATOM 5601 O O . MET B 1 220 ? 0.227 -44.344 -18.609 1 97.88 220 MET B O 1
ATOM 5605 N N . LEU B 1 221 ? 0.24 -43.062 -16.766 1 98 221 LEU B N 1
ATOM 5606 C CA . LEU B 1 221 ? 1.265 -43.875 -16.125 1 98 221 LEU B CA 1
ATOM 5607 C C . LEU B 1 221 ? 0.74 -45.281 -15.812 1 98 221 LEU B C 1
ATOM 5609 O O . LEU B 1 221 ? 1.455 -46.25 -15.992 1 98 221 LEU B O 1
ATOM 5613 N N . HIS B 1 222 ? -0.465 -45.344 -15.461 1 97.19 222 HIS B N 1
ATOM 5614 C CA . HIS B 1 222 ? -1.026 -46.625 -15.055 1 97.19 222 HIS B CA 1
ATOM 5615 C C . HIS B 1 222 ? -1.504 -47.438 -16.266 1 97.19 222 HIS B C 1
ATOM 5617 O O . HIS B 1 222 ? -1.211 -48.625 -16.375 1 97.19 222 HIS B O 1
ATOM 5623 N N . GLU B 1 223 ? -2.189 -46.781 -17.156 1 97 223 GLU B N 1
ATOM 5624 C CA . GLU B 1 223 ? -2.656 -47.469 -18.344 1 97 223 GLU B CA 1
ATOM 5625 C C . GLU B 1 223 ? -1.496 -47.812 -19.281 1 97 223 GLU B C 1
ATOM 5627 O O . GLU B 1 223 ? -1.566 -48.781 -20.047 1 97 223 GLU B O 1
ATOM 5632 N N . GLY B 1 224 ? -0.458 -47.062 -19.156 1 95.31 224 GLY B N 1
ATOM 5633 C CA . GLY B 1 224 ? 0.722 -47.312 -19.969 1 95.31 224 GLY B CA 1
ATOM 5634 C C . GLY B 1 224 ? 1.683 -48.312 -19.344 1 95.31 224 GLY B C 1
ATOM 5635 O O . GLY B 1 224 ? 2.693 -48.656 -19.953 1 95.31 224 GLY B O 1
ATOM 5636 N N . GLY B 1 225 ? 1.431 -48.688 -18.156 1 95 225 GLY B N 1
ATOM 5637 C CA . GLY B 1 225 ? 2.232 -49.688 -17.484 1 95 225 GLY B CA 1
ATOM 5638 C C . GLY B 1 225 ? 3.533 -49.156 -16.922 1 95 225 GLY B C 1
ATOM 5639 O O . GLY B 1 225 ? 4.492 -49.906 -16.719 1 95 225 GLY B O 1
ATOM 5640 N N . MET B 1 226 ? 3.553 -47.938 -16.734 1 94.38 226 MET B N 1
ATOM 5641 C CA . MET B 1 226 ? 4.785 -47.312 -16.281 1 94.38 226 MET B CA 1
ATOM 5642 C C . MET B 1 226 ? 4.801 -47.188 -14.758 1 94.38 226 MET B C 1
ATOM 5644 O O . MET B 1 226 ? 5.816 -46.812 -14.172 1 94.38 226 MET B O 1
ATOM 5648 N N . GLU B 1 227 ? 3.662 -47.375 -14.133 1 92.25 227 GLU B N 1
ATOM 5649 C CA . GLU B 1 227 ? 3.5 -47.344 -12.688 1 92.25 227 GLU B CA 1
ATOM 5650 C C . GLU B 1 227 ? 2.617 -48.5 -12.203 1 92.25 227 GLU B C 1
ATOM 5652 O O . GLU B 1 227 ? 1.523 -48.719 -12.734 1 92.25 227 GLU B O 1
ATOM 5657 N N . LYS B 1 228 ? 3.115 -49.219 -11.195 1 91.12 228 LYS B N 1
ATOM 5658 C CA . LYS B 1 228 ? 2.332 -50.312 -10.648 1 91.12 228 LYS B CA 1
ATOM 5659 C C . LYS B 1 228 ? 1.687 -49.938 -9.32 1 91.12 228 LYS B C 1
ATOM 5661 O O . LYS B 1 228 ? 0.547 -50.312 -9.047 1 91.12 228 LYS B O 1
ATOM 5666 N N . ALA B 1 229 ? 2.432 -49.125 -8.617 1 91.31 229 ALA B N 1
ATOM 5667 C CA . ALA B 1 229 ? 1.921 -48.688 -7.324 1 91.31 229 ALA B CA 1
ATOM 5668 C C . ALA B 1 229 ? 0.975 -47.5 -7.488 1 91.31 229 ALA B C 1
ATOM 5670 O O . ALA B 1 229 ? 1.008 -46.812 -8.508 1 91.31 229 ALA B O 1
ATOM 5671 N N . LEU B 1 230 ? 0.221 -47.312 -6.57 1 91.69 230 LEU B N 1
ATOM 5672 C CA . LEU B 1 230 ? -0.73 -46.219 -6.594 1 91.69 230 LEU B CA 1
ATOM 5673 C C . LEU B 1 230 ? -0.005 -44.875 -6.629 1 91.69 230 LEU B C 1
ATOM 5675 O O . LEU B 1 230 ? 1.009 -44.688 -5.949 1 91.69 230 LEU B O 1
ATOM 5679 N N . GLY B 1 231 ? -0.581 -44.062 -7.492 1 95.5 231 GLY B N 1
ATOM 5680 C CA . GLY B 1 231 ? -0.052 -42.688 -7.523 1 95.5 231 GLY B CA 1
ATOM 5681 C C . GLY B 1 231 ? 1.052 -42.5 -8.547 1 95.5 231 GLY B C 1
ATOM 5682 O O . GLY B 1 231 ? 1.278 -43.375 -9.391 1 95.5 231 GLY B O 1
ATOM 5683 N N . ILE B 1 232 ? 1.61 -41.344 -8.523 1 97.81 232 ILE B N 1
ATOM 5684 C CA . ILE B 1 232 ? 2.629 -40.906 -9.477 1 97.81 232 ILE B CA 1
ATOM 5685 C C . ILE B 1 232 ? 3.992 -40.875 -8.781 1 97.81 232 ILE B C 1
ATOM 5687 O O . ILE B 1 232 ? 4.117 -40.344 -7.676 1 97.81 232 ILE B O 1
ATOM 5691 N N . SER B 1 233 ? 4.98 -41.406 -9.344 1 97.62 233 SER B N 1
ATOM 5692 C CA . SER B 1 233 ? 6.348 -41.344 -8.844 1 97.62 233 SER B CA 1
ATOM 5693 C C . SER B 1 233 ? 7.254 -40.594 -9.82 1 97.62 233 SER B C 1
ATOM 5695 O O . SER B 1 233 ? 6.914 -40.438 -10.992 1 97.62 233 SER B O 1
ATOM 5697 N N . LEU B 1 234 ? 8.383 -40.188 -9.273 1 97.38 234 LEU B N 1
ATOM 5698 C CA . LEU B 1 234 ? 9.352 -39.5 -10.125 1 97.38 234 LEU B CA 1
ATOM 5699 C C . LEU B 1 234 ? 9.836 -40.438 -11.242 1 97.38 234 LEU B C 1
ATOM 5701 O O . LEU B 1 234 ? 9.984 -40 -12.383 1 97.38 234 LEU B O 1
ATOM 5705 N N . GLY B 1 235 ? 10.039 -41.688 -10.898 1 96.94 235 GLY B N 1
ATOM 5706 C CA . GLY B 1 235 ? 10.461 -42.656 -11.898 1 96.94 235 GLY B CA 1
ATOM 5707 C C . GLY B 1 235 ? 9.461 -42.812 -13.023 1 96.94 235 GLY B C 1
ATOM 5708 O O . GLY B 1 235 ? 9.844 -42.906 -14.195 1 96.94 235 GLY B O 1
ATOM 5709 N N . GLY B 1 236 ? 8.219 -42.969 -12.609 1 97.44 236 GLY B N 1
ATOM 5710 C CA . GLY B 1 236 ? 7.172 -43.031 -13.617 1 97.44 236 GLY B CA 1
ATOM 5711 C C . GLY B 1 236 ? 7.145 -41.844 -14.555 1 97.44 236 GLY B C 1
ATOM 5712 O O . GLY B 1 236 ? 7.012 -42 -15.766 1 97.44 236 GLY B O 1
ATOM 5713 N N . LEU B 1 237 ? 7.289 -40.656 -14.008 1 98.06 237 LEU B N 1
ATOM 5714 C CA . LEU B 1 237 ? 7.273 -39.438 -14.805 1 98.06 237 LEU B CA 1
ATOM 5715 C C . LEU B 1 237 ? 8.469 -39.406 -15.75 1 98.06 237 LEU B C 1
ATOM 5717 O O . LEU B 1 237 ? 8.344 -38.938 -16.891 1 98.06 237 LEU B O 1
ATOM 5721 N N . GLU B 1 238 ? 9.602 -39.812 -15.266 1 97.69 238 GLU B N 1
ATOM 5722 C CA . GLU B 1 238 ? 10.805 -39.812 -16.094 1 97.69 238 GLU B CA 1
ATOM 5723 C C . GLU B 1 238 ? 10.656 -40.781 -17.266 1 97.69 238 GLU B C 1
ATOM 5725 O O . GLU B 1 238 ? 11.125 -40.5 -18.359 1 97.69 238 GLU B O 1
ATOM 5730 N N . THR B 1 239 ? 10.031 -41.906 -16.984 1 98 239 THR B N 1
ATOM 5731 C CA . THR B 1 239 ? 9.766 -42.875 -18.031 1 98 239 THR B CA 1
ATOM 5732 C C . THR B 1 239 ? 8.852 -42.281 -19.094 1 98 239 THR B C 1
ATOM 5734 O O . THR B 1 239 ? 9.094 -42.438 -20.297 1 98 239 THR B O 1
ATOM 5737 N N . LEU B 1 240 ? 7.832 -41.688 -18.641 1 98.19 240 LEU B N 1
ATOM 5738 C CA . LEU B 1 240 ? 6.895 -41.031 -19.562 1 98.19 240 LEU B CA 1
ATOM 5739 C C . LEU B 1 240 ? 7.59 -39.969 -20.391 1 98.19 240 LEU B C 1
ATOM 5741 O O . LEU B 1 240 ? 7.352 -39.844 -21.594 1 98.19 240 LEU B O 1
ATOM 5745 N N . ARG B 1 241 ? 8.422 -39.125 -19.734 1 98.19 241 ARG B N 1
ATOM 5746 C CA . ARG B 1 241 ? 9.219 -38.125 -20.406 1 98.19 241 ARG B CA 1
ATOM 5747 C C . ARG B 1 241 ? 10.062 -38.719 -21.516 1 98.19 241 ARG B C 1
ATOM 5749 O O . ARG B 1 241 ? 10.094 -38.219 -22.641 1 98.19 241 ARG B O 1
ATOM 5756 N N . ALA B 1 242 ? 10.727 -39.812 -21.234 1 98.25 242 ALA B N 1
ATOM 5757 C CA . ALA B 1 242 ? 11.594 -40.469 -22.203 1 98.25 242 ALA B CA 1
ATOM 5758 C C . ALA B 1 242 ? 10.789 -40.969 -23.391 1 98.25 242 ALA B C 1
ATOM 5760 O O . ALA B 1 242 ? 11.227 -40.875 -24.547 1 98.25 242 ALA B O 1
ATOM 5761 N N . ARG B 1 243 ? 9.648 -41.5 -23.078 1 98 243 ARG B N 1
ATOM 5762 C CA . ARG B 1 243 ? 8.781 -42 -24.141 1 98 243 ARG B CA 1
ATOM 5763 C C . ARG B 1 243 ? 8.32 -40.875 -25.062 1 98 243 ARG B C 1
ATOM 5765 O O . ARG B 1 243 ? 8.289 -41.031 -26.281 1 98 243 ARG B O 1
ATOM 5772 N N . MET B 1 244 ? 7.949 -39.781 -24.484 1 98.25 244 MET B N 1
ATOM 5773 C CA . MET B 1 244 ? 7.473 -38.625 -25.281 1 98.25 244 MET B CA 1
ATOM 5774 C C . MET B 1 244 ? 8.594 -38.062 -26.141 1 98.25 244 MET B C 1
ATOM 5776 O O . MET B 1 244 ? 8.367 -37.688 -27.281 1 98.25 244 MET B O 1
ATOM 5780 N N . ILE B 1 245 ? 9.789 -38 -25.562 1 98.38 245 ILE B N 1
ATOM 5781 C CA . ILE B 1 245 ? 10.945 -37.531 -26.297 1 98.38 245 ILE B CA 1
ATOM 5782 C C . ILE B 1 245 ? 11.242 -38.438 -27.484 1 98.38 245 ILE B C 1
ATOM 5784 O O . ILE B 1 245 ? 11.555 -38 -28.578 1 98.38 245 ILE B O 1
ATOM 5788 N N . GLU B 1 246 ? 11.094 -39.719 -27.281 1 98.12 246 GLU B N 1
ATOM 5789 C CA . GLU B 1 246 ? 11.305 -40.719 -28.328 1 98.12 246 GLU B CA 1
ATOM 5790 C C . GLU B 1 246 ? 10.297 -40.531 -29.453 1 98.12 246 GLU B C 1
ATOM 5792 O O . GLU B 1 246 ? 10.648 -40.656 -30.625 1 98.12 246 GLU B O 1
ATOM 5797 N N . ILE B 1 247 ? 9.078 -40.312 -29.109 1 97.62 247 ILE B N 1
ATOM 5798 C CA . ILE B 1 247 ? 8.031 -40.125 -30.109 1 97.62 247 ILE B CA 1
ATOM 5799 C C . ILE B 1 247 ? 8.312 -38.875 -30.922 1 97.62 247 ILE B C 1
ATOM 5801 O O . ILE B 1 247 ? 8.094 -38.844 -32.125 1 97.62 247 ILE B O 1
ATOM 5805 N N . GLY B 1 248 ? 8.641 -37.75 -30.172 1 97.5 248 GLY B N 1
ATOM 5806 C CA . GLY B 1 248 ? 9.328 -36.656 -30.828 1 97.5 248 GLY B CA 1
ATOM 5807 C C . GLY B 1 248 ? 8.406 -35.5 -31.188 1 97.5 248 GLY B C 1
ATOM 5808 O O . GLY B 1 248 ? 8.875 -34.406 -31.453 1 97.5 248 GLY B O 1
ATOM 5809 N N . HIS B 1 249 ? 7.117 -35.812 -31.297 1 98.12 249 HIS B N 1
ATOM 5810 C CA . HIS B 1 249 ? 6.199 -34.75 -31.672 1 98.12 249 HIS B CA 1
ATOM 5811 C C . HIS B 1 249 ? 4.844 -34.938 -31 1 98.12 249 HIS B C 1
ATOM 5813 O O . HIS B 1 249 ? 4.34 -36.062 -30.891 1 98.12 249 HIS B O 1
ATOM 5819 N N . ILE B 1 250 ? 4.258 -33.812 -30.609 1 97.44 250 ILE B N 1
ATOM 5820 C CA . ILE B 1 250 ? 3.008 -33.812 -29.844 1 97.44 250 ILE B CA 1
ATOM 5821 C C . ILE B 1 250 ? 1.902 -34.469 -30.672 1 97.44 250 ILE B C 1
ATOM 5823 O O . ILE B 1 250 ? 1.07 -35.188 -30.141 1 97.44 250 ILE B O 1
ATOM 5827 N N . ASP B 1 251 ? 1.899 -34.281 -31.984 1 95.69 251 ASP B N 1
ATOM 5828 C CA . ASP B 1 251 ? 0.86 -34.812 -32.875 1 95.69 251 ASP B CA 1
ATOM 5829 C C . ASP B 1 251 ? 0.937 -36.312 -32.969 1 95.69 251 ASP B C 1
ATOM 5831 O O . ASP B 1 251 ? -0.032 -36.969 -33.375 1 95.69 251 ASP B O 1
ATOM 5835 N N . TRP B 1 252 ? 2.045 -36.812 -32.625 1 97.31 252 TRP B N 1
ATOM 5836 C CA . TRP B 1 252 ? 2.256 -38.25 -32.781 1 97.31 252 TRP B CA 1
ATOM 5837 C C . TRP B 1 252 ? 2.01 -39 -31.469 1 97.31 252 TRP B C 1
ATOM 5839 O O . TRP B 1 252 ? 2.074 -40.219 -31.422 1 97.31 252 TRP B O 1
ATOM 5849 N N . LEU B 1 253 ? 1.72 -38.25 -30.469 1 96.44 253 LEU B N 1
ATOM 5850 C CA . LEU B 1 253 ? 1.48 -38.875 -29.172 1 96.44 253 LEU B CA 1
ATOM 5851 C C . LEU B 1 253 ? 0.207 -39.719 -29.203 1 96.44 253 LEU B C 1
ATOM 5853 O O . LEU B 1 253 ? -0.888 -39.156 -29.391 1 96.44 253 LEU B O 1
ATOM 5857 N N . ASN B 1 254 ? 0.341 -40.938 -29.078 1 95 254 ASN B N 1
ATOM 5858 C CA . ASN B 1 254 ? -0.757 -41.906 -28.938 1 95 254 ASN B CA 1
ATOM 5859 C C . ASN B 1 254 ? -0.505 -42.875 -27.797 1 95 254 ASN B C 1
ATOM 5861 O O . ASN B 1 254 ? -0.413 -44.094 -28.031 1 95 254 ASN B O 1
ATOM 5865 N N . LEU B 1 255 ? -0.504 -42.406 -26.688 1 96.31 255 LEU B N 1
ATOM 5866 C CA . LEU B 1 255 ? -0.187 -43.188 -25.5 1 96.31 255 LEU B CA 1
ATOM 5867 C C . LEU B 1 255 ? -1.455 -43.562 -24.734 1 96.31 255 LEU B C 1
ATOM 5869 O O . LEU B 1 255 ? -2.408 -42.781 -24.688 1 96.31 255 LEU B O 1
ATOM 5873 N N . PRO B 1 256 ? -1.471 -44.75 -24.156 1 96.56 256 PRO B N 1
ATOM 5874 C CA . PRO B 1 256 ? -2.639 -45.094 -23.359 1 96.56 256 PRO B CA 1
ATOM 5875 C C . PRO B 1 256 ? -2.938 -44.062 -22.25 1 96.56 256 PRO B C 1
ATOM 5877 O O . PRO B 1 256 ? -2.018 -43.594 -21.594 1 96.56 256 PRO B O 1
ATOM 5880 N N . GLY B 1 257 ? -4.227 -43.719 -22.188 1 95.94 257 GLY B N 1
ATOM 5881 C CA . GLY B 1 257 ? -4.641 -42.812 -21.125 1 95.94 257 GLY B CA 1
ATOM 5882 C C . GLY B 1 257 ? -4.652 -41.375 -21.547 1 95.94 257 GLY B C 1
ATOM 5883 O O . GLY B 1 257 ? -5.195 -40.5 -20.844 1 95.94 257 GLY B O 1
ATOM 5884 N N . LEU B 1 258 ? -4.078 -41.062 -22.656 1 97.12 258 LEU B N 1
ATOM 5885 C CA . LEU B 1 258 ? -4.047 -39.688 -23.156 1 97.12 258 LEU B CA 1
ATOM 5886 C C . LEU B 1 258 ? -5.234 -39.438 -24.078 1 97.12 258 LEU B C 1
ATOM 5888 O O . LEU B 1 258 ? -5.375 -40.062 -25.125 1 97.12 258 LEU B O 1
ATOM 5892 N N . SER B 1 259 ? -6.082 -38.531 -23.688 1 94.5 259 SER B N 1
ATOM 5893 C CA . SER B 1 259 ? -7.199 -38.156 -24.531 1 94.5 259 SER B CA 1
ATOM 5894 C C . SER B 1 259 ? -6.762 -37.156 -25.609 1 94.5 259 SER B C 1
ATOM 5896 O O . SER B 1 259 ? -5.766 -36.469 -25.438 1 94.5 259 SER B O 1
ATOM 5898 N N . GLU B 1 260 ? -7.523 -37.094 -26.688 1 93.31 260 GLU B N 1
ATOM 5899 C CA . GLU B 1 260 ? -7.219 -36.188 -27.812 1 93.31 260 GLU B CA 1
ATOM 5900 C C . GLU B 1 260 ? -7.23 -34.719 -27.375 1 93.31 260 GLU B C 1
ATOM 5902 O O . GLU B 1 260 ? -6.426 -33.938 -27.859 1 93.31 260 GLU B O 1
ATOM 5907 N N . ASP B 1 261 ? -8.047 -34.438 -26.531 1 90.5 261 ASP B N 1
ATOM 5908 C CA . ASP B 1 261 ? -8.211 -33.031 -26.109 1 90.5 261 ASP B CA 1
ATOM 5909 C C . ASP B 1 261 ? -7.027 -32.594 -25.266 1 90.5 261 ASP B C 1
ATOM 5911 O O . ASP B 1 261 ? -6.75 -31.391 -25.172 1 90.5 261 ASP B O 1
ATOM 5915 N N . ARG B 1 262 ? -6.32 -33.531 -24.641 1 93.62 262 ARG B N 1
ATOM 5916 C CA . ARG B 1 262 ? -5.227 -33.188 -23.734 1 93.62 262 ARG B CA 1
ATOM 5917 C C . ARG B 1 262 ? -3.887 -33.219 -24.469 1 93.62 262 ARG B C 1
ATOM 5919 O O . ARG B 1 262 ? -2.898 -32.656 -23.984 1 93.62 262 ARG B O 1
ATOM 5926 N N . LYS B 1 263 ? -3.869 -33.75 -25.562 1 94.94 263 LYS B N 1
ATOM 5927 C CA . LYS B 1 263 ? -2.656 -34 -26.328 1 94.94 263 LYS B CA 1
ATOM 5928 C C . LYS B 1 263 ? -1.861 -32.719 -26.547 1 94.94 263 LYS B C 1
ATOM 5930 O O . LYS B 1 263 ? -0.648 -32.688 -26.328 1 94.94 263 LYS B O 1
ATOM 5935 N N . PRO B 1 264 ? -2.479 -31.641 -26.875 1 94.81 264 PRO B N 1
ATOM 5936 C CA . PRO B 1 264 ? -1.719 -30.438 -27.219 1 94.81 264 PRO B CA 1
ATOM 5937 C C . PRO B 1 264 ? -1.004 -29.828 -26.031 1 94.81 264 PRO B C 1
ATOM 5939 O O . PRO B 1 264 ? -0.078 -29.031 -26.188 1 94.81 264 PRO B O 1
ATOM 5942 N N . VAL B 1 265 ? -1.407 -30.203 -24.781 1 96.19 265 VAL B N 1
ATOM 5943 C CA . VAL B 1 265 ? -0.895 -29.438 -23.656 1 96.19 265 VAL B CA 1
ATOM 5944 C C . VAL B 1 265 ? -0.245 -30.359 -22.641 1 96.19 265 VAL B C 1
ATOM 5946 O O . VAL B 1 265 ? 0.301 -29.906 -21.625 1 96.19 265 VAL B O 1
ATOM 5949 N N . ILE B 1 266 ? -0.186 -31.641 -22.844 1 97.88 266 ILE B N 1
ATOM 5950 C CA . ILE B 1 266 ? 0.193 -32.625 -21.828 1 97.88 266 ILE B CA 1
ATOM 5951 C C . ILE B 1 266 ? 1.698 -32.562 -21.578 1 97.88 266 ILE B C 1
ATOM 5953 O O . ILE B 1 266 ? 2.16 -32.781 -20.453 1 97.88 266 ILE B O 1
ATOM 5957 N N . VAL B 1 267 ? 2.461 -32.188 -22.641 1 98.38 267 VAL B N 1
ATOM 5958 C CA . VAL B 1 267 ? 3.916 -32.156 -22.516 1 98.38 267 VAL B CA 1
ATOM 5959 C C . VAL B 1 267 ? 4.32 -31.031 -21.547 1 98.38 267 VAL B C 1
ATOM 5961 O O . VAL B 1 267 ? 5.203 -31.219 -20.719 1 98.38 267 VAL B O 1
ATOM 5964 N N . GLY B 1 268 ? 3.652 -29.906 -21.703 1 98 268 GLY B N 1
ATOM 5965 C CA . GLY B 1 268 ? 3.877 -28.828 -20.75 1 98 268 GLY B CA 1
ATOM 5966 C C . GLY B 1 268 ? 3.506 -29.203 -19.328 1 98 268 GLY B C 1
ATOM 5967 O O . GLY B 1 268 ? 4.23 -28.891 -18.391 1 98 268 GLY B O 1
ATOM 5968 N N . GLY B 1 269 ? 2.393 -29.891 -19.188 1 98.25 269 GLY B N 1
ATOM 5969 C CA . GLY B 1 269 ? 1.967 -30.359 -17.875 1 98.25 269 GLY B CA 1
ATOM 5970 C C . GLY B 1 269 ? 2.967 -31.297 -17.234 1 98.25 269 GLY B C 1
ATOM 5971 O O . GLY B 1 269 ? 3.238 -31.188 -16.031 1 98.25 269 GLY B O 1
ATOM 5972 N N . LEU B 1 270 ? 3.492 -32.188 -18.016 1 98.75 270 LEU B N 1
ATOM 5973 C CA . LEU B 1 270 ? 4.484 -33.125 -17.516 1 98.75 270 LEU B CA 1
ATOM 5974 C C . LEU B 1 270 ? 5.742 -32.406 -17.047 1 98.75 270 LEU B C 1
ATOM 5976 O O . LEU B 1 270 ? 6.297 -32.719 -16 1 98.75 270 LEU B O 1
ATOM 5980 N N . ALA B 1 271 ? 6.188 -31.453 -17.828 1 98.62 271 ALA B N 1
ATOM 5981 C CA . ALA B 1 271 ? 7.379 -30.688 -17.469 1 98.62 271 ALA B CA 1
ATOM 5982 C C . ALA B 1 271 ? 7.191 -29.969 -16.125 1 98.62 271 ALA B C 1
ATOM 5984 O O . ALA B 1 271 ? 8.094 -29.969 -15.281 1 98.62 271 ALA B O 1
ATOM 5985 N N . VAL B 1 272 ? 6.016 -29.344 -15.969 1 98.56 272 VAL B N 1
ATOM 5986 C CA . VAL B 1 272 ? 5.707 -28.625 -14.734 1 98.56 272 VAL B CA 1
ATOM 5987 C C . VAL B 1 272 ? 5.742 -29.594 -13.555 1 98.56 272 VAL B C 1
ATOM 5989 O O . VAL B 1 272 ? 6.344 -29.297 -12.516 1 98.56 272 VAL B O 1
ATOM 5992 N N . LEU B 1 273 ? 5.109 -30.75 -13.727 1 98.69 273 LEU B N 1
ATOM 5993 C CA . LEU B 1 273 ? 5.023 -31.719 -12.625 1 98.69 273 LEU B CA 1
ATOM 5994 C C . LEU B 1 273 ? 6.398 -32.281 -12.281 1 98.69 273 LEU B C 1
ATOM 5996 O O . LEU B 1 273 ? 6.719 -32.469 -11.109 1 98.69 273 LEU B O 1
ATOM 6000 N N . LEU B 1 274 ? 7.191 -32.594 -13.305 1 98.38 274 LEU B N 1
ATOM 6001 C CA . LEU B 1 274 ? 8.562 -33.031 -13.078 1 98.38 274 LEU B CA 1
ATOM 6002 C C . LEU B 1 274 ? 9.352 -32 -12.289 1 98.38 274 LEU B C 1
ATOM 6004 O O . LEU B 1 274 ? 10.078 -32.344 -11.359 1 98.38 274 LEU B O 1
ATOM 6008 N N . GLY B 1 275 ? 9.227 -30.781 -12.727 1 97.5 275 GLY B N 1
ATOM 6009 C CA . GLY B 1 275 ? 9.859 -29.703 -11.969 1 97.5 275 GLY B CA 1
ATOM 6010 C C . GLY B 1 275 ? 9.43 -29.656 -10.516 1 97.5 275 GLY B C 1
ATOM 6011 O O . GLY B 1 275 ? 10.25 -29.469 -9.625 1 97.5 275 GLY B O 1
ATOM 6012 N N . ALA B 1 276 ? 8.141 -29.828 -10.266 1 98.12 276 ALA B N 1
ATOM 6013 C CA . ALA B 1 276 ? 7.605 -29.812 -8.906 1 98.12 276 ALA B CA 1
ATOM 6014 C C . ALA B 1 276 ? 8.148 -30.984 -8.086 1 98.12 276 ALA B C 1
ATOM 6016 O O . ALA B 1 276 ? 8.5 -30.812 -6.918 1 98.12 276 ALA B O 1
ATOM 6017 N N . PHE B 1 277 ? 8.18 -32.188 -8.688 1 98.31 277 PHE B N 1
ATOM 6018 C CA . PHE B 1 277 ? 8.711 -33.375 -8.008 1 98.31 277 PHE B CA 1
ATOM 6019 C C . PHE B 1 277 ? 10.156 -33.156 -7.598 1 98.31 277 PHE B C 1
ATOM 6021 O O . PHE B 1 277 ? 10.531 -33.406 -6.449 1 98.31 277 PHE B O 1
ATOM 6028 N N . ARG B 1 278 ? 10.93 -32.656 -8.477 1 96.69 278 ARG B N 1
ATOM 6029 C CA . ARG B 1 278 ? 12.352 -32.469 -8.203 1 96.69 278 ARG B CA 1
ATOM 6030 C C . ARG B 1 278 ? 12.562 -31.312 -7.23 1 96.69 278 ARG B C 1
ATOM 6032 O O . ARG B 1 278 ? 13.344 -31.438 -6.281 1 96.69 278 ARG B O 1
ATOM 6039 N N . GLY B 1 279 ? 11.891 -30.234 -7.512 1 95.19 279 GLY B N 1
ATOM 6040 C CA . GLY B 1 279 ? 12.062 -29.047 -6.676 1 95.19 279 GLY B CA 1
ATOM 6041 C C . GLY B 1 279 ? 11.641 -29.281 -5.234 1 95.19 279 GLY B C 1
ATOM 6042 O O . GLY B 1 279 ? 12.328 -28.844 -4.305 1 95.19 279 GLY B O 1
ATOM 6043 N N . LEU B 1 280 ? 10.531 -29.953 -5.016 1 97.31 280 LEU B N 1
ATOM 6044 C CA . LEU B 1 280 ? 9.977 -30.125 -3.678 1 97.31 280 LEU B CA 1
ATOM 6045 C C . LEU B 1 280 ? 10.367 -31.484 -3.105 1 97.31 280 LEU B C 1
ATOM 6047 O O . LEU B 1 280 ? 10.016 -31.812 -1.971 1 97.31 280 LEU B O 1
ATOM 6051 N N . ALA B 1 281 ? 11.109 -32.25 -3.861 1 96.44 281 ALA B N 1
ATOM 6052 C CA . ALA B 1 281 ? 11.547 -33.594 -3.463 1 96.44 281 ALA B CA 1
ATOM 6053 C C . ALA B 1 281 ? 10.359 -34.469 -3.111 1 96.44 281 ALA B C 1
ATOM 6055 O O . ALA B 1 281 ? 10.328 -35.094 -2.039 1 96.44 281 ALA B O 1
ATOM 6056 N N . ILE B 1 282 ? 9.406 -34.469 -3.99 1 97.69 282 ILE B N 1
ATOM 6057 C CA . ILE B 1 282 ? 8.227 -35.312 -3.801 1 97.69 282 ILE B CA 1
ATOM 6058 C C . ILE B 1 282 ? 8.539 -36.75 -4.172 1 97.69 282 ILE B C 1
ATOM 6060 O O . ILE B 1 282 ? 9.109 -37 -5.234 1 97.69 282 ILE B O 1
ATOM 6064 N N . GLU B 1 283 ? 8.195 -37.594 -3.367 1 92.56 283 GLU B N 1
ATOM 6065 C CA . GLU B 1 283 ? 8.453 -39 -3.637 1 92.56 283 GLU B CA 1
ATOM 6066 C C . GLU B 1 283 ? 7.289 -39.625 -4.391 1 92.56 283 GLU B C 1
ATOM 6068 O O . GLU B 1 283 ? 7.5 -40.406 -5.336 1 92.56 283 GLU B O 1
ATOM 6073 N N . ARG B 1 284 ? 6.148 -39.406 -3.891 1 96.25 284 ARG B N 1
ATOM 6074 C CA . ARG B 1 284 ? 4.926 -39.969 -4.457 1 96.25 284 ARG B CA 1
ATOM 6075 C C . ARG B 1 284 ? 3.754 -39 -4.301 1 96.25 284 ARG B C 1
ATOM 6077 O O . ARG B 1 284 ? 3.645 -38.312 -3.281 1 96.25 284 ARG B O 1
ATOM 6084 N N . LEU B 1 285 ? 2.957 -38.969 -5.328 1 97.81 285 LEU B N 1
ATOM 6085 C CA . LEU B 1 285 ? 1.789 -38.094 -5.367 1 97.81 285 LEU B CA 1
ATOM 6086 C C . LEU B 1 285 ? 0.548 -38.875 -5.801 1 97.81 285 LEU B C 1
ATOM 6088 O O . LEU B 1 285 ? 0.57 -39.562 -6.82 1 97.81 285 LEU B O 1
ATOM 6092 N N . THR B 1 286 ? -0.476 -38.812 -4.965 1 96.5 286 THR B N 1
ATOM 6093 C CA . THR B 1 286 ? -1.733 -39.469 -5.34 1 96.5 286 THR B CA 1
ATOM 6094 C C . THR B 1 286 ? -2.74 -38.406 -5.828 1 96.5 286 THR B C 1
ATOM 6096 O O . THR B 1 286 ? -2.684 -37.25 -5.43 1 96.5 286 THR B O 1
ATOM 6099 N N . THR B 1 287 ? -3.6 -38.781 -6.703 1 95.81 287 THR B N 1
ATOM 6100 C CA . THR B 1 287 ? -4.523 -37.812 -7.293 1 95.81 287 THR B CA 1
ATOM 6101 C C . THR B 1 287 ? -5.801 -37.719 -6.465 1 95.81 287 THR B C 1
ATOM 6103 O O . THR B 1 287 ? -6.176 -38.656 -5.777 1 95.81 287 THR B O 1
ATOM 6106 N N . SER B 1 288 ? -6.352 -36.562 -6.504 1 94 288 SER B N 1
ATOM 6107 C CA . SER B 1 288 ? -7.625 -36.312 -5.852 1 94 288 SER B CA 1
ATOM 6108 C C . SER B 1 288 ? -8.695 -35.906 -6.867 1 94 288 SER B C 1
ATOM 6110 O O . SER B 1 288 ? -8.391 -35.25 -7.875 1 94 288 SER B O 1
ATOM 6112 N N . ASP B 1 289 ? -9.93 -36.25 -6.48 1 90.06 289 ASP B N 1
ATOM 6113 C CA . ASP B 1 289 ? -11.055 -35.844 -7.328 1 90.06 289 ASP B CA 1
ATOM 6114 C C . ASP B 1 289 ? -11.523 -34.438 -6.984 1 90.06 289 ASP B C 1
ATOM 6116 O O . ASP B 1 289 ? -12.273 -33.812 -7.746 1 90.06 289 ASP B O 1
ATOM 6120 N N . GLY B 1 290 ? -11.07 -34 -5.863 1 93.94 290 GLY B N 1
ATOM 6121 C CA . GLY B 1 290 ? -11.422 -32.625 -5.48 1 93.94 290 GLY B CA 1
ATOM 6122 C C . GLY B 1 290 ? -10.625 -31.578 -6.223 1 93.94 290 GLY B C 1
ATOM 6123 O O . GLY B 1 290 ? -9.445 -31.766 -6.5 1 93.94 290 GLY B O 1
ATOM 6124 N N . ALA B 1 291 ? -11.32 -30.516 -6.547 1 95.44 291 ALA B N 1
ATOM 6125 C CA . ALA B 1 291 ? -10.719 -29.375 -7.234 1 95.44 291 ALA B CA 1
ATOM 6126 C C . ALA B 1 291 ? -11.367 -28.062 -6.797 1 95.44 291 ALA B C 1
ATOM 6128 O O . ALA B 1 291 ? -12 -28 -5.742 1 95.44 291 ALA B O 1
ATOM 6129 N N . MET B 1 292 ? -11.086 -27.016 -7.52 1 96.06 292 MET B N 1
ATOM 6130 C CA . MET B 1 292 ? -11.57 -25.688 -7.145 1 96.06 292 MET B CA 1
ATOM 6131 C C . MET B 1 292 ? -13.094 -25.656 -7.098 1 96.06 292 MET B C 1
ATOM 6133 O O . MET B 1 292 ? -13.68 -25.078 -6.18 1 96.06 292 MET B O 1
ATOM 6137 N N . ARG B 1 293 ? -13.812 -26.344 -8.086 1 95.06 293 ARG B N 1
ATOM 6138 C CA . ARG B 1 293 ? -15.273 -26.297 -8.156 1 95.06 293 ARG B CA 1
ATOM 6139 C C . ARG B 1 293 ? -15.898 -26.891 -6.891 1 95.06 293 ARG B C 1
ATOM 6141 O O . ARG B 1 293 ? -16.891 -26.359 -6.379 1 95.06 293 ARG B O 1
ATOM 6148 N N . GLU B 1 294 ? -15.336 -27.984 -6.402 1 95.25 294 GLU B N 1
ATOM 6149 C CA . GLU B 1 294 ? -15.828 -28.531 -5.145 1 95.25 294 GLU B CA 1
ATOM 6150 C C . GLU B 1 294 ? -15.586 -27.578 -3.984 1 95.25 294 GLU B C 1
ATOM 6152 O O . GLU B 1 294 ? -16.422 -27.438 -3.092 1 95.25 294 GLU B O 1
ATOM 6157 N N . GLY B 1 295 ? -14.375 -26.938 -4.02 1 96.19 295 GLY B N 1
ATOM 6158 C CA . GLY B 1 295 ? -14.07 -25.953 -2.996 1 96.19 295 GLY B CA 1
ATOM 6159 C C . GLY B 1 295 ? -15.055 -24.812 -2.955 1 96.19 295 GLY B C 1
ATOM 6160 O O . GLY B 1 295 ? -15.445 -24.359 -1.876 1 96.19 295 GLY B O 1
ATOM 6161 N N . VAL B 1 296 ? -15.461 -24.359 -4.094 1 96.12 296 VAL B N 1
ATOM 6162 C CA . VAL B 1 296 ? -16.406 -23.25 -4.211 1 96.12 296 VAL B CA 1
ATOM 6163 C C . VAL B 1 296 ? -17.75 -23.672 -3.604 1 96.12 296 VAL B C 1
ATOM 6165 O O . VAL B 1 296 ? -18.391 -22.891 -2.891 1 96.12 296 VAL B O 1
ATOM 6168 N N . VAL B 1 297 ? -18.188 -24.875 -3.863 1 94.56 297 VAL B N 1
ATOM 6169 C CA . VAL B 1 297 ? -19.438 -25.391 -3.328 1 94.56 297 VAL B CA 1
ATOM 6170 C C . VAL B 1 297 ? -19.375 -25.422 -1.803 1 94.56 297 VAL B C 1
ATOM 6172 O O . VAL B 1 297 ? -20.312 -24.953 -1.133 1 94.56 297 VAL B O 1
ATOM 6175 N N . HIS B 1 298 ? -18.266 -25.891 -1.307 1 92.25 298 HIS B N 1
ATOM 6176 C CA . HIS B 1 298 ? -18.109 -25.938 0.142 1 92.25 298 HIS B CA 1
ATOM 6177 C C . HIS B 1 298 ? -18.047 -24.547 0.739 1 92.25 298 HIS B C 1
ATOM 6179 O O . HIS B 1 298 ? -18.578 -24.297 1.822 1 92.25 298 HIS B O 1
ATOM 6185 N N . ASP B 1 299 ? -17.359 -23.719 0.03 1 92.12 299 ASP B N 1
ATOM 6186 C CA . ASP B 1 299 ? -17.266 -22.328 0.477 1 92.12 299 ASP B CA 1
ATOM 6187 C C . ASP B 1 299 ? -18.625 -21.656 0.512 1 92.12 299 ASP B C 1
ATOM 6189 O O . ASP B 1 299 ? -18.938 -20.906 1.44 1 92.12 299 ASP B O 1
ATOM 6193 N N . LEU B 1 300 ? -19.484 -21.891 -0.478 1 90.81 300 LEU B N 1
ATOM 6194 C CA . LEU B 1 300 ? -20.828 -21.344 -0.568 1 90.81 300 LEU B CA 1
ATOM 6195 C C . LEU B 1 300 ? -21.703 -21.844 0.579 1 90.81 300 LEU B C 1
ATOM 6197 O O . LEU B 1 300 ? -22.391 -21.047 1.224 1 90.81 300 LEU B O 1
ATOM 6201 N N . PHE B 1 301 ? -21.625 -23.062 0.866 1 87.88 301 PHE B N 1
ATOM 6202 C CA . PHE B 1 301 ? -22.422 -23.625 1.951 1 87.88 301 PHE B CA 1
ATOM 6203 C C . PHE B 1 301 ? -21.922 -23.141 3.303 1 87.88 301 PHE B C 1
ATOM 6205 O O . PHE B 1 301 ? -22.703 -22.922 4.23 1 87.88 301 PHE B O 1
ATOM 6212 N N . GLY B 1 302 ? -20.578 -22.969 3.391 1 83.31 302 GLY B N 1
ATOM 6213 C CA . GLY B 1 302 ? -20 -22.422 4.613 1 83.31 302 GLY B CA 1
ATOM 6214 C C . GLY B 1 302 ? -20.484 -21.016 4.91 1 83.31 302 GLY B C 1
ATOM 6215 O O . GLY B 1 302 ? -20.781 -20.688 6.059 1 83.31 302 GLY B O 1
ATOM 6216 N N . ARG B 1 303 ? -20.5 -20.219 3.889 1 80.06 303 ARG B N 1
ATOM 6217 C CA . ARG B 1 303 ? -20.953 -18.844 4.031 1 80.06 303 ARG B CA 1
ATOM 6218 C C . ARG B 1 303 ? -22.375 -18.797 4.582 1 80.06 303 ARG B C 1
ATOM 6220 O O . ARG B 1 303 ? -22.719 -17.906 5.371 1 80.06 303 ARG B O 1
ATOM 6227 N N . PHE B 1 304 ? -23.094 -19.703 4.25 1 74.19 304 PHE B N 1
ATOM 6228 C CA . PHE B 1 304 ? -24.5 -19.719 4.613 1 74.19 304 PHE B CA 1
ATOM 6229 C C . PHE B 1 304 ? -24.703 -20.422 5.957 1 74.19 304 PHE B C 1
ATOM 6231 O O . PHE B 1 304 ? -25.688 -20.172 6.645 1 74.19 304 PHE B O 1
ATOM 6238 N N . HIS B 1 305 ? -23.672 -21.203 6.406 1 69.62 305 HIS B N 1
ATOM 6239 C CA . HIS B 1 305 ? -23.859 -21.969 7.629 1 69.62 305 HIS B CA 1
ATOM 6240 C C . HIS B 1 305 ? -22.859 -21.547 8.703 1 69.62 305 HIS B C 1
ATOM 6242 O O . HIS B 1 305 ? -22.344 -22.391 9.438 1 69.62 305 HIS B O 1
ATOM 6248 N N . HIS B 1 306 ? -22.484 -20.406 8.789 1 66.75 306 HIS B N 1
ATOM 6249 C CA . HIS B 1 306 ? -21.922 -19.688 9.922 1 66.75 306 HIS B CA 1
ATOM 6250 C C . HIS B 1 306 ? -20.391 -19.781 9.93 1 66.75 306 HIS B C 1
ATOM 6252 O O . HIS B 1 306 ? -19.766 -19.688 10.977 1 66.75 306 HIS B O 1
ATOM 6258 N N . GLU B 1 307 ? -19.734 -20.047 8.828 1 75.38 307 GLU B N 1
ATOM 6259 C CA . GLU B 1 307 ? -18.281 -20.094 8.789 1 75.38 307 GLU B CA 1
ATOM 6260 C C . GLU B 1 307 ? -17.734 -19.25 7.637 1 75.38 307 GLU B C 1
ATOM 6262 O O . GLU B 1 307 ? -16.922 -19.734 6.844 1 75.38 307 GLU B O 1
ATOM 6267 N N . ASP B 1 308 ? -18.094 -17.984 7.723 1 82.69 308 ASP B N 1
ATOM 6268 C CA . ASP B 1 308 ? -17.641 -17.109 6.641 1 82.69 308 ASP B CA 1
ATOM 6269 C C . ASP B 1 308 ? -16.172 -16.75 6.809 1 82.69 308 ASP B C 1
ATOM 6271 O O . ASP B 1 308 ? -15.812 -15.984 7.711 1 82.69 308 ASP B O 1
ATOM 6275 N N . VAL B 1 309 ? -15.281 -17.234 5.961 1 89.12 309 VAL B N 1
ATOM 6276 C CA . VAL B 1 309 ? -13.836 -17.047 6.012 1 89.12 309 VAL B CA 1
ATOM 6277 C C . VAL B 1 309 ? -13.5 -15.562 5.895 1 89.12 309 VAL B C 1
ATOM 6279 O O . VAL B 1 309 ? -12.453 -15.117 6.375 1 89.12 309 VAL B O 1
ATOM 6282 N N . ARG B 1 310 ? -14.445 -14.781 5.348 1 92.81 310 ARG B N 1
ATOM 6283 C CA . ARG B 1 310 ? -14.203 -13.359 5.109 1 92.81 310 ARG B CA 1
ATOM 6284 C C . ARG B 1 310 ? -14.094 -12.594 6.422 1 92.81 310 ARG B C 1
ATOM 6286 O O . ARG B 1 310 ? -13.266 -11.688 6.555 1 92.81 310 ARG B O 1
ATOM 6293 N N . ALA B 1 311 ? -14.859 -12.93 7.371 1 92.62 311 ALA B N 1
ATOM 6294 C CA . ALA B 1 311 ? -14.789 -12.273 8.672 1 92.62 311 ALA B CA 1
ATOM 6295 C C . ALA B 1 311 ? -13.414 -12.445 9.305 1 92.62 311 ALA B C 1
ATOM 6297 O O . ALA B 1 311 ? -12.852 -11.5 9.867 1 92.62 311 ALA B O 1
ATOM 6298 N N . ARG B 1 312 ? -12.906 -13.625 9.18 1 91.75 312 ARG B N 1
ATOM 6299 C CA . ARG B 1 312 ? -11.57 -13.898 9.703 1 91.75 312 ARG B CA 1
ATOM 6300 C C . ARG B 1 312 ? -10.508 -13.109 8.938 1 91.75 312 ARG B C 1
ATOM 6302 O O . ARG B 1 312 ? -9.547 -12.609 9.531 1 91.75 312 ARG B O 1
ATOM 6309 N N . THR B 1 313 ? -10.719 -13.07 7.68 1 94.62 313 THR B N 1
ATOM 6310 C CA . THR B 1 313 ? -9.805 -12.312 6.832 1 94.62 313 THR B CA 1
ATOM 6311 C C . THR B 1 313 ? -9.758 -10.852 7.262 1 94.62 313 THR B C 1
ATOM 6313 O O . THR B 1 313 ? -8.68 -10.266 7.355 1 94.62 313 THR B O 1
ATOM 6316 N N . ILE B 1 314 ? -10.906 -10.281 7.57 1 96.62 314 ILE B N 1
ATOM 6317 C CA . ILE B 1 314 ? -11.008 -8.891 8 1 96.62 314 ILE B CA 1
ATOM 6318 C C . ILE B 1 314 ? -10.281 -8.711 9.336 1 96.62 314 ILE B C 1
ATOM 6320 O O . ILE B 1 314 ? -9.523 -7.754 9.508 1 96.62 314 ILE B O 1
ATOM 6324 N N . GLN B 1 315 ? -10.453 -9.602 10.211 1 95.06 315 GLN B N 1
ATOM 6325 C CA . GLN B 1 315 ? -9.797 -9.539 11.516 1 95.06 315 GLN B CA 1
ATOM 6326 C C . GLN B 1 315 ? -8.281 -9.617 11.375 1 95.06 315 GLN B C 1
ATOM 6328 O O . GLN B 1 315 ? -7.547 -8.898 12.047 1 95.06 315 GLN B O 1
ATOM 6333 N N . ASN B 1 316 ? -7.871 -10.484 10.492 1 93.44 316 ASN B N 1
ATOM 6334 C CA . ASN B 1 316 ? -6.438 -10.633 10.25 1 93.44 316 ASN B CA 1
ATOM 6335 C C . ASN B 1 316 ? -5.836 -9.359 9.656 1 93.44 316 ASN B C 1
ATOM 6337 O O . ASN B 1 316 ? -4.715 -8.984 10 1 93.44 316 ASN B O 1
ATOM 6341 N N . LEU B 1 317 ? -6.582 -8.758 8.789 1 94.44 317 LEU B N 1
ATOM 6342 C CA . LEU B 1 317 ? -6.113 -7.52 8.18 1 94.44 317 LEU B CA 1
ATOM 6343 C C . LEU B 1 317 ? -5.988 -6.41 9.219 1 94.44 317 LEU B C 1
ATOM 6345 O O . LEU B 1 317 ? -5.02 -5.648 9.203 1 94.44 317 LEU B O 1
ATOM 6349 N N . ARG B 1 318 ? -6.988 -6.309 10.078 1 95.69 318 ARG B N 1
ATOM 6350 C CA . ARG B 1 318 ? -6.965 -5.309 11.141 1 95.69 318 ARG B CA 1
ATOM 6351 C C . ARG B 1 318 ? -5.727 -5.473 12.016 1 95.69 318 ARG B C 1
ATOM 6353 O O . ARG B 1 318 ? -5.078 -4.488 12.375 1 95.69 318 ARG B O 1
ATOM 6360 N N . LYS B 1 319 ? -5.387 -6.668 12.297 1 92.88 319 LYS B N 1
ATOM 6361 C CA . LYS B 1 319 ? -4.223 -6.957 13.133 1 92.88 319 LYS B CA 1
ATOM 6362 C C . LYS B 1 319 ? -2.924 -6.648 12.391 1 92.88 319 LYS B C 1
ATOM 6364 O O . LYS B 1 319 ? -2.039 -5.98 12.93 1 92.88 319 LYS B O 1
ATOM 6369 N N . ARG B 1 320 ? -2.873 -7.09 11.172 1 90.5 320 ARG B N 1
ATOM 6370 C CA . ARG B 1 320 ? -1.669 -6.957 10.359 1 90.5 320 ARG B CA 1
ATOM 6371 C C . ARG B 1 320 ? -1.312 -5.492 10.141 1 90.5 320 ARG B C 1
ATOM 6373 O O . ARG B 1 320 ? -0.135 -5.129 10.141 1 90.5 320 ARG B O 1
ATOM 6380 N N . PHE B 1 321 ? -2.326 -4.645 10.023 1 93.5 321 PHE B N 1
ATOM 6381 C CA . PHE B 1 321 ? -2.07 -3.244 9.711 1 93.5 321 PHE B CA 1
ATOM 6382 C C . PHE B 1 321 ? -2.352 -2.357 10.922 1 93.5 321 PHE B C 1
ATOM 6384 O O . PHE B 1 321 ? -2.473 -1.138 10.781 1 93.5 321 PHE B O 1
ATOM 6391 N N . ALA B 1 322 ? -2.539 -2.961 12.055 1 91.62 322 ALA B N 1
ATOM 6392 C CA . ALA B 1 322 ? -2.633 -2.295 13.352 1 91.62 322 ALA B CA 1
ATOM 6393 C C . ALA B 1 322 ? -3.756 -1.263 13.359 1 91.62 322 ALA B C 1
ATOM 6395 O O . ALA B 1 322 ? -3.561 -0.127 13.805 1 91.62 322 ALA B O 1
ATOM 6396 N N . VAL B 1 323 ? -4.887 -1.677 12.789 1 94.5 323 VAL B N 1
ATOM 6397 C CA . VAL B 1 323 ? -6.066 -0.823 12.883 1 94.5 323 VAL B CA 1
ATOM 6398 C C . VAL B 1 323 ? -6.527 -0.742 14.336 1 94.5 323 VAL B C 1
ATOM 6400 O O . VAL B 1 323 ? -6.574 -1.756 15.039 1 94.5 323 VAL B O 1
ATOM 6403 N N . GLU B 1 324 ? -6.758 0.425 14.812 1 93.06 324 GLU B N 1
ATOM 6404 C CA . GLU B 1 324 ? -7.223 0.586 16.188 1 93.06 324 GLU B CA 1
ATOM 6405 C C . GLU B 1 324 ? -8.594 -0.051 16.391 1 93.06 324 GLU B C 1
ATOM 6407 O O . GLU B 1 324 ? -9.594 0.442 15.867 1 93.06 324 GLU B O 1
ATOM 6412 N N . ALA B 1 325 ? -8.656 -1.062 17.172 1 93.44 325 ALA B N 1
ATOM 6413 C CA . ALA B 1 325 ? -9.812 -1.948 17.25 1 93.44 325 ALA B CA 1
ATOM 6414 C C . ALA B 1 325 ? -11.016 -1.226 17.859 1 93.44 325 ALA B C 1
ATOM 6416 O O . ALA B 1 325 ? -12.141 -1.347 17.344 1 93.44 325 ALA B O 1
ATOM 6417 N N . ARG B 1 326 ? -10.836 -0.469 18.891 1 92.69 326 ARG B N 1
ATOM 6418 C CA . ARG B 1 326 ? -11.945 0.167 19.578 1 92.69 326 ARG B CA 1
ATOM 6419 C C . ARG B 1 326 ? -12.664 1.164 18.672 1 92.69 326 ARG B C 1
ATOM 6421 O O . ARG B 1 326 ? -13.898 1.184 18.625 1 92.69 326 ARG B O 1
ATOM 6428 N N . HIS B 1 327 ? -11.859 1.955 18.016 1 94.19 327 HIS B N 1
ATOM 6429 C CA . HIS B 1 327 ? -12.461 2.951 17.141 1 94.19 327 HIS B CA 1
ATOM 6430 C C . HIS B 1 327 ? -13.141 2.291 15.945 1 94.19 327 HIS B C 1
ATOM 6432 O O . HIS B 1 327 ? -14.227 2.715 15.523 1 94.19 327 HIS B O 1
ATOM 6438 N N . ALA B 1 328 ? -12.531 1.263 15.352 1 96.25 328 ALA B N 1
ATOM 6439 C CA . ALA B 1 328 ? -13.133 0.522 14.242 1 96.25 328 ALA B CA 1
ATOM 6440 C C . ALA B 1 328 ? -14.484 -0.059 14.641 1 96.25 328 ALA B C 1
ATOM 6442 O O . ALA B 1 328 ? -15.445 -0.003 13.875 1 96.25 328 ALA B O 1
ATOM 6443 N N . GLU B 1 329 ? -14.547 -0.558 15.789 1 95.62 329 GLU B N 1
ATOM 6444 C CA . GLU B 1 329 ? -15.773 -1.162 16.281 1 95.62 329 GLU B CA 1
ATOM 6445 C C . GLU B 1 329 ? -16.859 -0.107 16.516 1 95.62 329 GLU B C 1
ATOM 6447 O O . GLU B 1 329 ? -18.031 -0.339 16.234 1 95.62 329 GLU B O 1
ATOM 6452 N N . ARG B 1 330 ? -16.438 1.034 17.062 1 95.56 330 ARG B N 1
ATOM 6453 C CA . ARG B 1 330 ? -17.359 2.139 17.266 1 95.56 330 ARG B CA 1
ATOM 6454 C C . ARG B 1 330 ? -18 2.564 15.945 1 95.56 330 ARG B C 1
ATOM 6456 O O . ARG B 1 330 ? -19.219 2.736 15.859 1 95.56 330 ARG B O 1
ATOM 6463 N N . VAL B 1 331 ? -17.172 2.699 14.984 1 97.56 331 VAL B N 1
ATOM 6464 C CA . VAL B 1 331 ? -17.656 3.152 13.68 1 97.56 331 VAL B CA 1
ATOM 6465 C C . VAL B 1 331 ? -18.531 2.074 13.047 1 97.56 331 VAL B C 1
ATOM 6467 O O . VAL B 1 331 ? -19.562 2.379 12.445 1 97.56 331 VAL B O 1
ATOM 6470 N N . ALA B 1 332 ? -18.141 0.777 13.18 1 97.94 332 ALA B N 1
ATOM 6471 C CA . ALA B 1 332 ? -18.938 -0.322 12.633 1 97.94 332 ALA B CA 1
ATOM 6472 C C . ALA B 1 332 ? -20.312 -0.387 13.297 1 97.94 332 ALA B C 1
ATOM 6474 O O . ALA B 1 332 ? -21.312 -0.588 12.617 1 97.94 332 ALA B O 1
ATOM 6475 N N . THR B 1 333 ? -20.312 -0.221 14.578 1 97.31 333 THR B N 1
ATOM 6476 C CA . THR B 1 333 ? -21.578 -0.228 15.32 1 97.31 333 THR B CA 1
ATOM 6477 C C . THR B 1 333 ? -22.469 0.919 14.867 1 97.31 333 THR B C 1
ATOM 6479 O O . THR B 1 333 ? -23.672 0.725 14.633 1 97.31 333 THR B O 1
ATOM 6482 N N . GLU B 1 334 ? -21.859 2.111 14.734 1 97.5 334 GLU B N 1
ATOM 6483 C CA . GLU B 1 334 ? -22.625 3.268 14.281 1 97.5 334 GLU B CA 1
ATOM 6484 C C . GLU B 1 334 ? -23.141 3.068 12.859 1 97.5 334 GLU B C 1
ATOM 6486 O O . GLU B 1 334 ? -24.266 3.455 12.539 1 97.5 334 GLU B O 1
ATOM 6491 N N . ALA B 1 335 ? -22.328 2.492 11.992 1 98.44 335 ALA B N 1
ATOM 6492 C CA . ALA B 1 335 ? -22.719 2.23 10.609 1 98.44 335 ALA B CA 1
ATOM 6493 C C . ALA B 1 335 ? -23.953 1.34 10.555 1 98.44 335 ALA B C 1
ATOM 6495 O O . ALA B 1 335 ? -24.875 1.592 9.766 1 98.44 335 ALA B O 1
ATOM 6496 N N . MET B 1 336 ? -23.969 0.334 11.383 1 98.12 336 MET B N 1
ATOM 6497 C CA . MET B 1 336 ? -25.109 -0.585 11.398 1 98.12 336 MET B CA 1
ATOM 6498 C C . MET B 1 336 ? -26.344 0.078 12 1 98.12 336 MET B C 1
ATOM 6500 O O . MET B 1 336 ? -27.469 -0.192 11.578 1 98.12 336 MET B O 1
ATOM 6504 N N . ARG B 1 337 ? -26.109 0.966 12.961 1 97.44 337 ARG B N 1
ATOM 6505 C CA . ARG B 1 337 ? -27.219 1.734 13.523 1 97.44 337 ARG B CA 1
ATOM 6506 C C . ARG B 1 337 ? -27.875 2.605 12.461 1 97.44 337 ARG B C 1
ATOM 6508 O O . ARG B 1 337 ? -29.078 2.818 12.484 1 97.44 337 ARG B O 1
ATOM 6515 N N . LEU B 1 338 ? -27.094 3.109 11.578 1 98.25 338 LEU B N 1
ATOM 6516 C CA . LEU B 1 338 ? -27.594 3.93 10.477 1 98.25 338 LEU B CA 1
ATOM 6517 C C . LEU B 1 338 ? -28.219 3.062 9.391 1 98.25 338 LEU B C 1
ATOM 6519 O O . LEU B 1 338 ? -29.203 3.465 8.758 1 98.25 338 LEU B O 1
ATOM 6523 N N . PHE B 1 339 ? -27.703 1.891 9.148 1 98.5 339 PHE B N 1
ATOM 6524 C CA . PHE B 1 339 ? -28.062 0.983 8.07 1 98.5 339 PHE B CA 1
ATOM 6525 C C . PHE B 1 339 ? -29.438 0.372 8.305 1 98.5 339 PHE B C 1
ATOM 6527 O O . PHE B 1 339 ? -30.266 0.321 7.398 1 98.5 339 PHE B O 1
ATOM 6534 N N . GLU B 1 340 ? -29.688 -0.099 9.492 1 97.94 340 GLU B N 1
ATOM 6535 C CA . GLU B 1 340 ? -30.828 -0.951 9.812 1 97.94 340 GLU B CA 1
ATOM 6536 C C . GLU B 1 340 ? -32.125 -0.251 9.492 1 97.94 340 GLU B C 1
ATOM 6538 O O . GLU B 1 340 ? -33 -0.82 8.82 1 97.94 340 GLU B O 1
ATOM 6543 N N . PRO B 1 341 ? -32.25 1.023 9.891 1 97.19 341 PRO B N 1
ATOM 6544 C CA . PRO B 1 341 ? -33.562 1.678 9.648 1 97.19 341 PRO B CA 1
ATOM 6545 C C . PRO B 1 341 ? -33.812 1.952 8.172 1 97.19 341 PRO B C 1
ATOM 6547 O O . PRO B 1 341 ? -34.938 2.107 7.754 1 97.19 341 PRO B O 1
ATOM 6550 N N . VAL B 1 342 ? -32.781 1.984 7.363 1 97.31 342 VAL B N 1
ATOM 6551 C CA . VAL B 1 342 ? -33 2.416 5.98 1 97.31 342 VAL B CA 1
ATOM 6552 C C . VAL B 1 342 ? -32.875 1.217 5.043 1 97.31 342 VAL B C 1
ATOM 6554 O O . VAL B 1 342 ? -33.156 1.327 3.846 1 97.31 342 VAL B O 1
ATOM 6557 N N . ALA B 1 343 ? -32.5 0.046 5.496 1 97 343 ALA B N 1
ATOM 6558 C CA . ALA B 1 343 ? -32.156 -1.138 4.707 1 97 343 ALA B CA 1
ATOM 6559 C C . ALA B 1 343 ? -33.344 -1.547 3.816 1 97 343 ALA B C 1
ATOM 6561 O O . ALA B 1 343 ? -33.156 -1.786 2.619 1 97 343 ALA B O 1
ATOM 6562 N N . ARG B 1 344 ? -34.562 -1.584 4.402 1 95.62 344 ARG B N 1
ATOM 6563 C CA . ARG B 1 344 ? -35.719 -2.016 3.65 1 95.62 344 ARG B CA 1
ATOM 6564 C C . ARG B 1 344 ? -36.062 -1.019 2.547 1 95.62 344 ARG B C 1
ATOM 6566 O O . ARG B 1 344 ? -36.281 -1.408 1.398 1 95.62 344 ARG B O 1
ATOM 6573 N N . THR B 1 345 ? -36.094 0.235 2.898 1 96.31 345 THR B N 1
ATOM 6574 C CA . THR B 1 345 ? -36.469 1.282 1.945 1 96.31 345 THR B CA 1
ATOM 6575 C C . THR B 1 345 ? -35.469 1.32 0.79 1 96.31 345 THR B C 1
ATOM 6577 O O . THR B 1 345 ? -35.844 1.514 -0.364 1 96.31 345 THR B O 1
ATOM 6580 N N . TRP B 1 346 ? -34.188 1.098 1.067 1 96.12 346 TRP B N 1
ATOM 6581 C CA . TRP B 1 346 ? -33.156 1.193 0.06 1 96.12 346 TRP B CA 1
ATOM 6582 C C . TRP B 1 346 ? -32.844 -0.177 -0.534 1 96.12 346 TRP B C 1
ATOM 6584 O O . TRP B 1 346 ? -31.922 -0.315 -1.343 1 96.12 346 TRP B O 1
ATOM 6594 N N . GLN B 1 347 ? -33.562 -1.239 -0.091 1 93.56 347 GLN B N 1
ATOM 6595 C CA . GLN B 1 347 ? -33.406 -2.604 -0.591 1 93.56 347 GLN B CA 1
ATOM 6596 C C . GLN B 1 347 ? -31.984 -3.113 -0.405 1 93.56 347 GLN B C 1
ATOM 6598 O O . GLN B 1 347 ? -31.375 -3.621 -1.347 1 93.56 347 GLN B O 1
ATOM 6603 N N . LEU B 1 348 ? -31.5 -2.869 0.767 1 94.88 348 LEU B N 1
ATOM 6604 C CA . LEU B 1 348 ? -30.188 -3.381 1.156 1 94.88 348 LEU B CA 1
ATOM 6605 C C . LEU B 1 348 ? -30.328 -4.625 2.025 1 94.88 348 LEU B C 1
ATOM 6607 O O . LEU B 1 348 ? -31.203 -4.688 2.896 1 94.88 348 LEU B O 1
ATOM 6611 N N . GLY B 1 349 ? -29.5 -5.648 1.724 1 92.94 349 GLY B N 1
ATOM 6612 C CA . GLY B 1 349 ? -29.594 -6.91 2.445 1 92.94 349 GLY B CA 1
ATOM 6613 C C . GLY B 1 349 ? -28.328 -7.273 3.189 1 92.94 349 GLY B C 1
ATOM 6614 O O . GLY B 1 349 ? -27.562 -6.395 3.59 1 92.94 349 GLY B O 1
ATOM 6615 N N . GLY B 1 350 ? -28.188 -8.547 3.5 1 90.56 350 GLY B N 1
ATOM 6616 C CA . GLY B 1 350 ? -27.094 -9.062 4.309 1 90.56 350 GLY B CA 1
ATOM 6617 C C . GLY B 1 350 ? -25.719 -8.82 3.688 1 90.56 350 GLY B C 1
ATOM 6618 O O . GLY B 1 350 ? -24.766 -8.508 4.391 1 90.56 350 GLY B O 1
ATOM 6619 N N . VAL B 1 351 ? -25.656 -8.906 2.416 1 90.19 351 VAL B N 1
ATOM 6620 C CA . VAL B 1 351 ? -24.391 -8.719 1.714 1 90.19 351 VAL B CA 1
ATOM 6621 C C . VAL B 1 351 ? -23.906 -7.285 1.901 1 90.19 351 VAL B C 1
ATOM 6623 O O . VAL B 1 351 ? -22.719 -7.051 2.166 1 90.19 351 VAL B O 1
ATOM 6626 N N . GLU B 1 352 ? -24.859 -6.352 1.771 1 96.06 352 GLU B N 1
ATOM 6627 C CA . GLU B 1 352 ? -24.516 -4.941 1.946 1 96.06 352 GLU B CA 1
ATOM 6628 C C . GLU B 1 352 ? -24.156 -4.637 3.396 1 96.06 352 GLU B C 1
ATOM 6630 O O . GLU B 1 352 ? -23.266 -3.828 3.662 1 96.06 352 GLU B O 1
ATOM 6635 N N . ALA B 1 353 ? -24.875 -5.305 4.289 1 97.25 353 ALA B N 1
ATOM 6636 C CA . ALA B 1 353 ? -24.594 -5.113 5.707 1 97.25 353 ALA B CA 1
ATOM 6637 C C . ALA B 1 353 ? -23.172 -5.562 6.047 1 97.25 353 ALA B C 1
ATOM 6639 O O . ALA B 1 353 ? -22.438 -4.863 6.758 1 97.25 353 ALA B O 1
ATOM 6640 N N . ASP B 1 354 ? -22.766 -6.719 5.539 1 95.31 354 ASP B N 1
ATOM 6641 C CA . ASP B 1 354 ? -21.422 -7.227 5.762 1 95.31 354 ASP B CA 1
ATOM 6642 C C . ASP B 1 354 ? -20.375 -6.281 5.172 1 95.31 354 ASP B C 1
ATOM 6644 O O . ASP B 1 354 ? -19.391 -5.945 5.836 1 95.31 354 ASP B O 1
ATOM 6648 N N . LEU B 1 355 ? -20.641 -5.906 3.973 1 97.5 355 LEU B N 1
ATOM 6649 C CA . LEU B 1 355 ? -19.703 -5.027 3.273 1 97.5 355 LEU B CA 1
ATOM 6650 C C . LEU B 1 355 ? -19.516 -3.721 4.035 1 97.5 355 LEU B C 1
ATOM 6652 O O . LEU B 1 355 ? -18.375 -3.254 4.195 1 97.5 355 LEU B O 1
ATOM 6656 N N . LEU B 1 356 ? -20.578 -3.115 4.512 1 98.69 356 LEU B N 1
ATOM 6657 C CA . LEU B 1 356 ? -20.531 -1.869 5.27 1 98.69 356 LEU B CA 1
ATOM 6658 C C . LEU B 1 356 ? -19.766 -2.062 6.578 1 98.69 356 LEU B C 1
ATOM 6660 O O . LEU B 1 356 ? -18.938 -1.228 6.945 1 98.69 356 LEU B O 1
ATOM 6664 N N . THR B 1 357 ? -20.062 -3.154 7.234 1 98.44 357 THR B N 1
ATOM 6665 C CA . THR B 1 357 ? -19.391 -3.453 8.492 1 98.44 357 THR B CA 1
ATOM 6666 C C . THR B 1 357 ? -17.875 -3.602 8.281 1 98.44 357 THR B C 1
ATOM 6668 O O . THR B 1 357 ? -17.078 -3.027 9.031 1 98.44 357 THR B O 1
ATOM 6671 N N . TRP B 1 358 ? -17.5 -4.348 7.258 1 98.38 358 TRP B N 1
ATOM 6672 C CA . TRP B 1 358 ? -16.094 -4.578 6.977 1 98.38 358 TRP B CA 1
ATOM 6673 C C . TRP B 1 358 ? -15.398 -3.283 6.574 1 98.38 358 TRP B C 1
ATOM 6675 O O . TRP B 1 358 ? -14.258 -3.025 6.988 1 98.38 358 TRP B O 1
ATOM 6685 N N . ALA B 1 359 ? -16.078 -2.473 5.773 1 98.75 359 ALA B N 1
ATOM 6686 C CA . ALA B 1 359 ? -15.523 -1.181 5.391 1 98.75 359 ALA B CA 1
ATOM 6687 C C . ALA B 1 359 ? -15.305 -0.295 6.617 1 98.75 359 ALA B C 1
ATOM 6689 O O . ALA B 1 359 ? -14.281 0.388 6.719 1 98.75 359 ALA B O 1
ATOM 6690 N N . ALA B 1 360 ? -16.266 -0.302 7.504 1 98.75 360 ALA B N 1
ATOM 6691 C CA . ALA B 1 360 ? -16.141 0.481 8.734 1 98.75 360 ALA B CA 1
ATOM 6692 C C . ALA B 1 360 ? -14.969 0.002 9.578 1 98.75 360 ALA B C 1
ATOM 6694 O O . ALA B 1 360 ? -14.219 0.814 10.125 1 98.75 360 ALA B O 1
ATOM 6695 N N . GLU B 1 361 ? -14.805 -1.278 9.617 1 98.38 361 GLU B N 1
ATOM 6696 C CA . GLU B 1 361 ? -13.734 -1.868 10.414 1 98.38 361 GLU B CA 1
ATOM 6697 C C . GLU B 1 361 ? -12.359 -1.545 9.82 1 98.38 361 GLU B C 1
ATOM 6699 O O . GLU B 1 361 ? -11.375 -1.448 10.547 1 98.38 361 GLU B O 1
ATOM 6704 N N . LEU B 1 362 ? -12.32 -1.3 8.516 1 98.5 362 LEU B N 1
ATOM 6705 C CA . LEU B 1 362 ? -11.031 -1.178 7.84 1 98.5 362 LEU B CA 1
ATOM 6706 C C . LEU B 1 362 ? -10.812 0.249 7.348 1 98.5 362 LEU B C 1
ATOM 6708 O O . LEU B 1 362 ? -9.805 0.535 6.699 1 98.5 362 LEU B O 1
ATOM 6712 N N . HIS B 1 363 ? -11.711 1.188 7.633 1 98.5 363 HIS B N 1
ATOM 6713 C CA . HIS B 1 363 ? -11.68 2.502 7 1 98.5 363 HIS B CA 1
ATOM 6714 C C . HIS B 1 363 ? -10.367 3.219 7.285 1 98.5 363 HIS B C 1
ATOM 6716 O O . HIS B 1 363 ? -9.93 4.062 6.5 1 98.5 363 HIS B O 1
ATOM 6722 N N . GLU B 1 364 ? -9.656 2.82 8.383 1 97.5 364 GLU B N 1
ATOM 6723 C CA . GLU B 1 364 ? -8.422 3.514 8.742 1 97.5 364 GLU B CA 1
ATOM 6724 C C . GLU B 1 364 ? -7.199 2.645 8.461 1 97.5 364 GLU B C 1
ATOM 6726 O O . GLU B 1 364 ? -6.109 2.908 8.977 1 97.5 364 GLU B O 1
ATOM 6731 N N . ILE B 1 365 ? -7.367 1.61 7.656 1 97.75 365 ILE B N 1
ATOM 6732 C CA . ILE B 1 365 ? -6.293 0.653 7.41 1 97.75 365 ILE B CA 1
ATOM 6733 C C . ILE B 1 365 ? -5.102 1.366 6.777 1 97.75 365 ILE B C 1
ATOM 6735 O O . ILE B 1 365 ? -3.951 0.99 7.012 1 97.75 365 ILE B O 1
ATOM 6739 N N . GLY B 1 366 ? -5.324 2.445 6.059 1 97.38 366 GLY B N 1
ATOM 6740 C CA . GLY B 1 366 ? -4.277 3.188 5.375 1 97.38 366 GLY B CA 1
ATOM 6741 C C . GLY B 1 366 ? -3.355 3.928 6.324 1 97.38 366 GLY B C 1
ATOM 6742 O O . GLY B 1 366 ? -2.27 4.359 5.934 1 97.38 366 GLY B O 1
ATOM 6743 N N . LEU B 1 367 ? -3.775 4.117 7.609 1 94.88 367 LEU B N 1
ATOM 6744 C CA . LEU B 1 367 ? -2.947 4.793 8.609 1 94.88 367 LEU B CA 1
ATOM 6745 C C . LEU B 1 367 ? -1.653 4.023 8.844 1 94.88 367 LEU B C 1
ATOM 6747 O O . LEU B 1 367 ? -0.679 4.582 9.352 1 94.88 367 LEU B O 1
ATOM 6751 N N . ALA B 1 368 ? -1.646 2.785 8.469 1 92.56 368 ALA B N 1
ATOM 6752 C CA . ALA B 1 368 ? -0.434 1.979 8.586 1 92.56 368 ALA B CA 1
ATOM 6753 C C . ALA B 1 368 ? 0.684 2.535 7.711 1 92.56 368 ALA B C 1
ATOM 6755 O O . ALA B 1 368 ? 1.866 2.322 7.992 1 92.56 368 ALA B O 1
ATOM 6756 N N . LEU B 1 369 ? 0.283 3.203 6.648 1 94.44 369 LEU B N 1
ATOM 6757 C CA . LEU B 1 369 ? 1.264 3.768 5.727 1 94.44 369 LEU B CA 1
ATOM 6758 C C . LEU B 1 369 ? 1.555 5.227 6.066 1 94.44 369 LEU B C 1
ATOM 6760 O O . LEU B 1 369 ? 2.701 5.586 6.336 1 94.44 369 LEU B O 1
ATOM 6764 N N . SER B 1 370 ? 0.489 5.992 6.062 1 93.38 370 SER B N 1
ATOM 6765 C CA . SER B 1 370 ? 0.641 7.422 6.297 1 93.38 370 SER B CA 1
ATOM 6766 C C . SER B 1 370 ? -0.647 8.031 6.836 1 93.38 370 SER B C 1
ATOM 6768 O O . SER B 1 370 ? -1.744 7.609 6.469 1 93.38 370 SER B O 1
ATOM 6770 N N . HIS B 1 371 ? -0.494 9.039 7.562 1 90.69 371 HIS B N 1
ATOM 6771 C CA . HIS B 1 371 ? -1.654 9.742 8.102 1 90.69 371 HIS B CA 1
ATOM 6772 C C . HIS B 1 371 ? -2.277 10.664 7.059 1 90.69 371 HIS B C 1
ATOM 6774 O O . HIS B 1 371 ? -3.48 10.93 7.102 1 90.69 371 HIS B O 1
ATOM 6780 N N . SER B 1 372 ? -1.364 11.094 6.195 1 88.88 372 SER B N 1
ATOM 6781 C CA . SER B 1 372 ? -1.867 11.898 5.09 1 88.88 372 SER B CA 1
ATOM 6782 C C . SER B 1 372 ? -2.537 11.031 4.027 1 88.88 372 SER B C 1
ATOM 6784 O O . SER B 1 372 ? -1.979 10.016 3.609 1 88.88 372 SER B O 1
ATOM 6786 N N . ARG B 1 373 ? -3.709 11.344 3.678 1 93.25 373 ARG B N 1
ATOM 6787 C CA . ARG B 1 373 ? -4.445 10.703 2.596 1 93.25 373 ARG B CA 1
ATOM 6788 C C . ARG B 1 373 ? -4.605 9.203 2.857 1 93.25 373 ARG B C 1
ATOM 6790 O O . ARG B 1 373 ? -4.48 8.391 1.941 1 93.25 373 ARG B O 1
ATOM 6797 N N . TYR B 1 374 ? -4.855 8.828 4.09 1 95.94 374 TYR B N 1
ATOM 6798 C CA . TYR B 1 374 ? -4.883 7.41 4.445 1 95.94 374 TYR B CA 1
ATOM 6799 C C . TYR B 1 374 ? -6.066 6.707 3.797 1 95.94 374 TYR B C 1
ATOM 6801 O O . TYR B 1 374 ? -6.059 5.48 3.641 1 95.94 374 TYR B O 1
ATOM 6809 N N . HIS B 1 375 ? -7.141 7.449 3.352 1 97.44 375 HIS B N 1
ATOM 6810 C CA . HIS B 1 375 ? -8.242 6.816 2.641 1 97.44 375 HIS B CA 1
ATOM 6811 C C . HIS B 1 375 ? -7.801 6.293 1.28 1 97.44 375 HIS B C 1
ATOM 6813 O O . HIS B 1 375 ? -8.281 5.254 0.823 1 97.44 375 HIS B O 1
ATOM 6819 N N . LYS B 1 376 ? -6.824 7.02 0.678 1 97.88 376 LYS B N 1
ATOM 6820 C CA . LYS B 1 376 ? -6.277 6.543 -0.588 1 97.88 376 LYS B CA 1
ATOM 6821 C C . LYS B 1 376 ? -5.371 5.336 -0.375 1 97.88 376 LYS B C 1
ATOM 6823 O O . LYS B 1 376 ? -5.387 4.391 -1.169 1 97.88 376 LYS B O 1
ATOM 6828 N N . HIS B 1 377 ? -4.574 5.387 0.664 1 98.06 377 HIS B N 1
ATOM 6829 C CA . HIS B 1 377 ? -3.723 4.246 0.985 1 98.06 377 HIS B CA 1
ATOM 6830 C C . HIS B 1 377 ? -4.555 3.021 1.34 1 98.06 377 HIS B C 1
ATOM 6832 O O . HIS B 1 377 ? -4.184 1.895 1.003 1 98.06 377 HIS B O 1
ATOM 6838 N N . GLY B 1 378 ? -5.68 3.275 2.094 1 98.38 378 GLY B N 1
ATOM 6839 C CA . GLY B 1 378 ? -6.586 2.174 2.381 1 98.38 378 GLY B CA 1
ATOM 6840 C C . GLY B 1 378 ? -7.16 1.534 1.133 1 98.38 378 GLY B C 1
ATOM 6841 O O . GLY B 1 378 ? -7.25 0.308 1.042 1 98.38 378 GLY B O 1
ATOM 6842 N N . GLU B 1 379 ? -7.57 2.369 0.168 1 98.31 379 GLU B N 1
ATOM 6843 C CA . GLU B 1 379 ? -8.047 1.854 -1.11 1 98.31 379 GLU B CA 1
ATOM 6844 C C . GLU B 1 379 ? -7 0.971 -1.779 1 98.31 379 GLU B C 1
ATOM 6846 O O . GLU B 1 379 ? -7.316 -0.108 -2.283 1 98.31 379 GLU B O 1
ATOM 6851 N N . TYR B 1 380 ? -5.762 1.412 -1.76 1 98.25 380 TYR B N 1
ATOM 6852 C CA . TYR B 1 380 ? -4.684 0.659 -2.393 1 98.25 380 TYR B CA 1
ATOM 6853 C C . TYR B 1 380 ? -4.488 -0.689 -1.71 1 98.25 380 TYR B C 1
ATOM 6855 O O . TYR B 1 380 ? -4.395 -1.722 -2.377 1 98.25 380 TYR B O 1
ATOM 6863 N N . ILE B 1 381 ? -4.387 -0.653 -0.387 1 97.5 381 ILE B N 1
ATOM 6864 C CA . ILE B 1 381 ? -4.168 -1.875 0.379 1 97.5 381 ILE B CA 1
ATOM 6865 C C . ILE B 1 381 ? -5.27 -2.885 0.071 1 97.5 381 ILE B C 1
ATOM 6867 O O . ILE B 1 381 ? -4.988 -4.027 -0.292 1 97.5 381 ILE B O 1
ATOM 6871 N N . LEU B 1 382 ? -6.496 -2.434 0.083 1 97.88 382 LEU B N 1
ATOM 6872 C CA . LEU B 1 382 ? -7.625 -3.346 -0.056 1 97.88 382 LEU B CA 1
ATOM 6873 C C . LEU B 1 382 ? -7.773 -3.812 -1.5 1 97.88 382 LEU B C 1
ATOM 6875 O O . LEU B 1 382 ? -8.25 -4.922 -1.752 1 97.88 382 LEU B O 1
ATOM 6879 N N . THR B 1 383 ? -7.309 -3.004 -2.391 1 97.06 383 THR B N 1
ATOM 6880 C CA . THR B 1 383 ? -7.359 -3.369 -3.803 1 97.06 383 THR B CA 1
ATOM 6881 C C . THR B 1 383 ? -6.379 -4.5 -4.105 1 97.06 383 THR B C 1
ATOM 6883 O O . THR B 1 383 ? -6.656 -5.359 -4.945 1 97.06 383 THR B O 1
ATOM 6886 N N . HIS B 1 384 ? -5.293 -4.555 -3.391 1 95.44 384 HIS B N 1
ATOM 6887 C CA . HIS B 1 384 ? -4.215 -5.414 -3.873 1 95.44 384 HIS B CA 1
ATOM 6888 C C . HIS B 1 384 ? -3.898 -6.52 -2.871 1 95.44 384 HIS B C 1
ATOM 6890 O O . HIS B 1 384 ? -3.244 -7.504 -3.217 1 95.44 384 HIS B O 1
ATOM 6896 N N . ALA B 1 385 ? -4.359 -6.371 -1.676 1 94.81 385 ALA B N 1
ATOM 6897 C CA . ALA B 1 385 ? -4.031 -7.355 -0.647 1 94.81 385 ALA B CA 1
ATOM 6898 C C . ALA B 1 385 ? -4.633 -8.719 -0.977 1 94.81 385 ALA B C 1
ATOM 6900 O O . ALA B 1 385 ? -5.691 -8.797 -1.606 1 94.81 385 ALA B O 1
ATOM 6901 N N . ASP B 1 386 ? -3.914 -9.758 -0.606 1 92.56 386 ASP B N 1
ATOM 6902 C CA . ASP B 1 386 ? -4.496 -11.094 -0.626 1 92.56 386 ASP B CA 1
ATOM 6903 C C . ASP B 1 386 ? -5.547 -11.25 0.471 1 92.56 386 ASP B C 1
ATOM 6905 O O . ASP B 1 386 ? -5.211 -11.289 1.657 1 92.56 386 ASP B O 1
ATOM 6909 N N . LEU B 1 387 ? -6.812 -11.32 0.027 1 94.81 387 LEU B N 1
ATOM 6910 C CA . LEU B 1 387 ? -7.914 -11.414 0.977 1 94.81 387 LEU B CA 1
ATOM 6911 C C . LEU B 1 387 ? -8.672 -12.727 0.802 1 94.81 387 LEU B C 1
ATOM 6913 O O . LEU B 1 387 ? -9.656 -12.781 0.062 1 94.81 387 LEU B O 1
ATOM 6917 N N . PRO B 1 388 ? -8.258 -13.758 1.603 1 92.31 388 PRO B N 1
ATOM 6918 C CA . PRO B 1 388 ? -8.984 -15.031 1.513 1 92.31 388 PRO B CA 1
ATOM 6919 C C . PRO B 1 388 ? -10.492 -14.852 1.657 1 92.31 388 PRO B C 1
ATOM 6921 O O . PRO B 1 388 ? -10.953 -14.133 2.543 1 92.31 388 PRO B O 1
ATOM 6924 N N . GLY B 1 389 ? -11.211 -15.438 0.711 1 93.06 389 GLY B N 1
ATOM 6925 C CA . GLY B 1 389 ? -12.664 -15.406 0.766 1 93.06 389 GLY B CA 1
ATOM 6926 C C . GLY B 1 389 ? -13.273 -14.344 -0.121 1 93.06 389 GLY B C 1
ATOM 6927 O O . GLY B 1 389 ? -14.469 -14.375 -0.412 1 93.06 389 GLY B O 1
ATOM 6928 N N . PHE B 1 390 ? -12.438 -13.398 -0.585 1 94.5 390 PHE B N 1
ATOM 6929 C CA . PHE B 1 390 ? -12.961 -12.289 -1.382 1 94.5 390 PHE B CA 1
ATOM 6930 C C . PHE B 1 390 ? -12.633 -12.484 -2.857 1 94.5 390 PHE B C 1
ATOM 6932 O O . PHE B 1 390 ? -11.531 -12.93 -3.199 1 94.5 390 PHE B O 1
ATOM 6939 N N . SER B 1 391 ? -13.648 -12.164 -3.697 1 93.56 391 SER B N 1
ATOM 6940 C CA . SER B 1 391 ? -13.344 -11.969 -5.113 1 93.56 391 SER B CA 1
ATOM 6941 C C . SER B 1 391 ? -12.766 -10.578 -5.363 1 93.56 391 SER B C 1
ATOM 6943 O O . SER B 1 391 ? -12.82 -9.711 -4.492 1 93.56 391 SER B O 1
ATOM 6945 N N . ARG B 1 392 ? -12.219 -10.375 -6.512 1 92.38 392 ARG B N 1
ATOM 6946 C CA . ARG B 1 392 ? -11.672 -9.062 -6.867 1 92.38 392 ARG B CA 1
ATOM 6947 C C . ARG B 1 392 ? -12.773 -8 -6.871 1 92.38 392 ARG B C 1
ATOM 6949 O O . ARG B 1 392 ? -12.523 -6.844 -6.531 1 92.38 392 ARG B O 1
ATOM 6956 N N . GLN B 1 393 ? -13.953 -8.422 -7.215 1 91.88 393 GLN B N 1
ATOM 6957 C CA . GLN B 1 393 ? -15.07 -7.488 -7.238 1 91.88 393 GLN B CA 1
ATOM 6958 C C . GLN B 1 393 ? -15.469 -7.07 -5.824 1 91.88 393 GLN B C 1
ATOM 6960 O O . GLN B 1 393 ? -15.703 -5.891 -5.562 1 91.88 393 GLN B O 1
ATOM 6965 N N . GLU B 1 394 ? -15.531 -8.078 -4.992 1 93.56 394 GLU B N 1
ATOM 6966 C CA . GLU B 1 394 ? -15.844 -7.773 -3.598 1 93.56 394 GLU B CA 1
ATOM 6967 C C . GLU B 1 394 ? -14.781 -6.879 -2.973 1 93.56 394 GLU B C 1
ATOM 6969 O O . GLU B 1 394 ? -15.102 -5.953 -2.227 1 93.56 394 GLU B O 1
ATOM 6974 N N . GLN B 1 395 ? -13.555 -7.156 -3.309 1 95.75 395 GLN B N 1
ATOM 6975 C CA . GLN B 1 395 ? -12.445 -6.348 -2.824 1 95.75 395 GLN B CA 1
ATOM 6976 C C . GLN B 1 395 ? -12.539 -4.914 -3.35 1 95.75 395 GLN B C 1
ATOM 6978 O O . GLN B 1 395 ? -12.234 -3.963 -2.625 1 95.75 395 GLN B O 1
ATOM 6983 N N . ALA B 1 396 ? -12.914 -4.844 -4.582 1 96.19 396 ALA B N 1
ATOM 6984 C CA . ALA B 1 396 ? -13.055 -3.525 -5.195 1 96.19 396 ALA B CA 1
ATOM 6985 C C . ALA B 1 396 ? -14.141 -2.709 -4.5 1 96.19 396 ALA B C 1
ATOM 6987 O O . ALA B 1 396 ? -13.992 -1.501 -4.305 1 96.19 396 ALA B O 1
ATOM 6988 N N . ASP B 1 397 ? -15.227 -3.363 -4.18 1 97.44 397 ASP B N 1
ATOM 6989 C CA . ASP B 1 397 ? -16.312 -2.688 -3.471 1 97.44 397 ASP B CA 1
ATOM 6990 C C . ASP B 1 397 ? -15.844 -2.186 -2.105 1 97.44 397 ASP B C 1
ATOM 6992 O O . ASP B 1 397 ? -16.125 -1.047 -1.728 1 97.44 397 ASP B O 1
ATOM 6996 N N . LEU B 1 398 ? -15.148 -3.074 -1.433 1 98.19 398 LEU B N 1
ATOM 6997 C CA . LEU B 1 398 ? -14.617 -2.711 -0.124 1 98.19 398 LEU B CA 1
ATOM 6998 C C . LEU B 1 398 ? -13.648 -1.536 -0.234 1 98.19 398 LEU B C 1
ATOM 7000 O O . LEU B 1 398 ? -13.727 -0.588 0.55 1 98.19 398 LEU B O 1
ATOM 7004 N N . ALA B 1 399 ? -12.75 -1.59 -1.195 1 98.5 399 ALA B N 1
ATOM 7005 C CA . ALA B 1 399 ? -11.758 -0.542 -1.426 1 98.5 399 ALA B CA 1
ATOM 7006 C C . ALA B 1 399 ? -12.43 0.788 -1.753 1 98.5 399 ALA B C 1
ATOM 7008 O O . ALA B 1 399 ? -12 1.841 -1.274 1 98.5 399 ALA B O 1
ATOM 7009 N N . LEU B 1 400 ? -13.469 0.708 -2.525 1 98.19 400 LEU B N 1
ATOM 7010 C CA . LEU B 1 400 ? -14.195 1.903 -2.932 1 98.19 400 LEU B CA 1
ATOM 7011 C C . LEU B 1 400 ? -14.836 2.584 -1.726 1 98.19 400 LEU B C 1
ATOM 7013 O O . LEU B 1 400 ? -14.789 3.811 -1.602 1 98.19 400 LEU B O 1
ATOM 7017 N N . LEU B 1 401 ? -15.445 1.802 -0.89 1 98.56 401 LEU B N 1
ATOM 7018 C CA . LEU B 1 401 ? -16.078 2.363 0.301 1 98.56 401 LEU B CA 1
ATOM 7019 C C . LEU B 1 401 ? -15.039 3.02 1.205 1 98.56 401 LEU B C 1
ATOM 7021 O O . LEU B 1 401 ? -15.258 4.117 1.722 1 98.56 401 LEU B O 1
ATOM 7025 N N . VAL B 1 402 ? -13.914 2.369 1.354 1 98.56 402 VAL B N 1
ATOM 7026 C CA . VAL B 1 402 ? -12.852 2.906 2.195 1 98.56 402 VAL B CA 1
ATOM 7027 C C . VAL B 1 402 ? -12.297 4.184 1.573 1 98.56 402 VAL B C 1
ATOM 7029 O O . VAL B 1 402 ? -12.016 5.156 2.279 1 98.56 402 VAL B O 1
ATOM 7032 N N . ARG B 1 403 ? -12.164 4.254 0.285 1 98.31 403 ARG B N 1
ATOM 7033 C CA . ARG B 1 403 ? -11.734 5.445 -0.436 1 98.31 403 ARG B CA 1
ATOM 7034 C C . ARG B 1 403 ? -12.711 6.598 -0.226 1 98.31 403 ARG B C 1
ATOM 7036 O O . ARG B 1 403 ? -12.297 7.754 -0.113 1 98.31 403 ARG B O 1
ATOM 7043 N N . ALA B 1 404 ? -13.945 6.297 -0.15 1 97.31 404 ALA B N 1
ATOM 7044 C CA . ALA B 1 404 ? -15 7.305 -0.214 1 97.31 404 ALA B CA 1
ATOM 7045 C C . ALA B 1 404 ? -15.406 7.77 1.184 1 97.31 404 ALA B C 1
ATOM 7047 O O . ALA B 1 404 ? -16.266 8.641 1.332 1 97.31 404 ALA B O 1
ATOM 7048 N N . HIS B 1 405 ? -14.797 7.258 2.238 1 97.31 405 HIS B N 1
ATOM 7049 C CA . HIS B 1 405 ? -15.359 7.453 3.568 1 97.31 405 HIS B CA 1
ATOM 7050 C C . HIS B 1 405 ? -15.055 8.852 4.094 1 97.31 405 HIS B 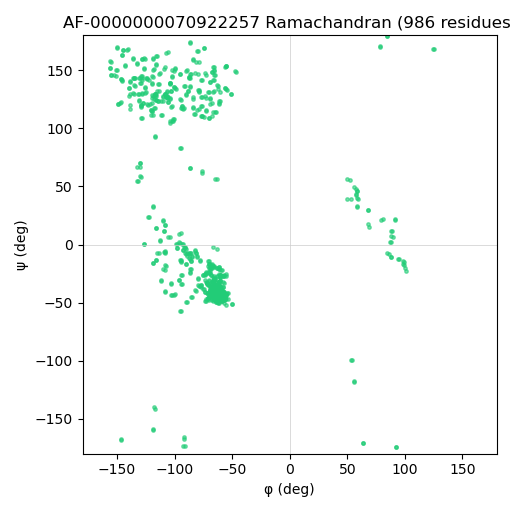C 1
ATOM 7052 O O . HIS B 1 405 ? -15.648 9.289 5.082 1 97.31 405 HIS B O 1
ATOM 7058 N N . ARG B 1 406 ? -14.117 9.523 3.395 1 94.94 406 ARG B N 1
ATOM 7059 C CA . ARG B 1 406 ? -13.766 10.859 3.867 1 94.94 406 ARG B CA 1
ATOM 7060 C C . ARG B 1 406 ? -13.328 11.75 2.709 1 94.94 406 ARG B C 1
ATOM 7062 O O . ARG B 1 406 ? -13.148 11.273 1.586 1 94.94 406 ARG B O 1
ATOM 7069 N N . ARG B 1 407 ? -13.188 13.047 2.971 1 91.56 407 ARG B N 1
ATOM 7070 C CA . ARG B 1 407 ? -12.75 14.07 2.021 1 91.56 407 ARG B CA 1
ATOM 7071 C C . ARG B 1 407 ? -13.742 14.203 0.866 1 91.56 407 ARG B C 1
ATOM 7073 O O . ARG B 1 407 ? -14.883 13.758 0.966 1 91.56 407 ARG B O 1
ATOM 7080 N N . ARG B 1 408 ? -13.336 14.93 -0.067 1 88.25 408 ARG B N 1
ATOM 7081 C CA . ARG B 1 408 ? -14.234 15.242 -1.178 1 88.25 408 ARG B CA 1
ATOM 7082 C C . ARG B 1 408 ? -14.648 13.977 -1.915 1 88.25 408 ARG B C 1
ATOM 7084 O O . ARG B 1 408 ? -13.797 13.18 -2.328 1 88.25 408 ARG B O 1
ATOM 7091 N N . LEU B 1 409 ? -15.883 13.789 -1.946 1 88.75 409 LEU B N 1
ATOM 7092 C CA . LEU B 1 409 ? -16.453 12.648 -2.643 1 88.75 409 LEU B CA 1
ATOM 7093 C C . LEU B 1 409 ? -16.578 12.922 -4.137 1 88.75 409 LEU B C 1
ATOM 7095 O O . LEU B 1 409 ? -17.312 13.82 -4.547 1 88.75 409 LEU B O 1
ATOM 7099 N N . GLN B 1 410 ? -15.836 12.242 -4.895 1 88.62 410 GLN B N 1
ATOM 7100 C CA . GLN B 1 410 ? -15.867 12.422 -6.34 1 88.62 410 GLN B CA 1
ATOM 7101 C C . GLN B 1 410 ? -16.812 11.43 -6.996 1 88.62 410 GLN B C 1
ATOM 7103 O O . GLN B 1 410 ? -16.578 10.219 -6.977 1 88.62 410 GLN B O 1
ATOM 7108 N N . PRO B 1 411 ? -17.844 11.938 -7.629 1 90.75 411 PRO B N 1
ATOM 7109 C CA . PRO B 1 411 ? -18.781 11.031 -8.297 1 90.75 411 PRO B CA 1
ATOM 7110 C C . PRO B 1 411 ? -18.094 10.102 -9.297 1 90.75 411 PRO B C 1
ATOM 7112 O O . PRO B 1 411 ? -18.578 8.992 -9.539 1 90.75 411 PRO B O 1
ATOM 7115 N N . LYS B 1 412 ? -17.016 10.555 -9.805 1 92.81 412 LYS B N 1
ATOM 7116 C CA . LYS B 1 412 ? -16.266 9.797 -10.812 1 92.81 412 LYS B CA 1
ATOM 7117 C C . LYS B 1 412 ? -15.828 8.438 -10.273 1 92.81 412 LYS B C 1
ATOM 7119 O O . LYS B 1 412 ? -15.648 7.492 -11.039 1 92.81 412 LYS B O 1
ATOM 7124 N N . LEU B 1 413 ? -15.688 8.359 -8.977 1 93.69 413 LEU B N 1
ATOM 7125 C CA . LEU B 1 413 ? -15.273 7.117 -8.336 1 93.69 413 LEU B CA 1
ATOM 7126 C C . LEU B 1 413 ? -16.281 6.004 -8.602 1 93.69 413 LEU B C 1
ATOM 7128 O O . LEU B 1 413 ? -15.938 4.824 -8.586 1 93.69 413 LEU B O 1
ATOM 7132 N N . PHE B 1 414 ? -17.594 6.363 -8.883 1 94.31 414 PHE B N 1
ATOM 7133 C CA . PHE B 1 414 ? -18.672 5.387 -9 1 94.31 414 PHE B CA 1
ATOM 7134 C C . PHE B 1 414 ? -19.109 5.254 -10.453 1 94.31 414 PHE B C 1
ATOM 7136 O O . PHE B 1 414 ? -19.906 4.375 -10.789 1 94.31 414 PHE B O 1
ATOM 7143 N N . GLU B 1 415 ? -18.625 6.051 -11.336 1 91 415 GLU B N 1
ATOM 7144 C CA . GLU B 1 415 ? -19.188 6.23 -12.672 1 91 415 GLU B CA 1
ATOM 7145 C C . GLU B 1 415 ? -19.031 4.961 -13.508 1 91 415 GLU B C 1
ATOM 7147 O O . GLU B 1 415 ? -19.875 4.656 -14.344 1 91 415 GLU B O 1
ATOM 7152 N N . SER B 1 416 ? -17.969 4.215 -13.258 1 87.25 416 SER B N 1
ATOM 7153 C CA . SER B 1 416 ? -17.688 3.055 -14.094 1 87.25 416 SER B CA 1
ATOM 7154 C C . SER B 1 416 ? -18.5 1.842 -13.664 1 87.25 416 SER B C 1
ATOM 7156 O O . SER B 1 416 ? -18.547 0.835 -14.375 1 87.25 416 SER B O 1
ATOM 7158 N N . LEU B 1 417 ? -19.25 1.911 -12.602 1 90.25 417 LEU B N 1
ATOM 7159 C CA . LEU B 1 417 ? -20 0.785 -12.062 1 90.25 417 LEU B CA 1
ATOM 7160 C C . LEU B 1 417 ? -21.375 0.684 -12.734 1 90.25 417 LEU B C 1
ATOM 7162 O O . LEU B 1 417 ? -21.969 1.702 -13.078 1 90.25 417 LEU B O 1
ATOM 7166 N N . PRO B 1 418 ? -21.875 -0.546 -12.891 1 86.94 418 PRO B N 1
ATOM 7167 C CA . PRO B 1 418 ? -23.266 -0.694 -13.312 1 86.94 418 PRO B CA 1
ATOM 7168 C C . PRO B 1 418 ? -24.25 0.029 -12.391 1 86.94 418 PRO B C 1
ATOM 7170 O O . PRO B 1 418 ? -24 0.132 -11.188 1 86.94 418 PRO B O 1
ATOM 7173 N N . LYS B 1 419 ? -25.375 0.411 -12.922 1 89.62 419 LYS B N 1
ATOM 7174 C CA . LYS B 1 419 ? -26.312 1.315 -12.273 1 89.62 419 LYS B CA 1
ATOM 7175 C C . LYS B 1 419 ? -26.75 0.774 -10.906 1 89.62 419 LYS B C 1
ATOM 7177 O O . LYS B 1 419 ? -26.672 1.485 -9.906 1 89.62 419 LYS B O 1
ATOM 7182 N N . ALA B 1 420 ? -27.172 -0.451 -10.891 1 88.31 420 ALA B N 1
ATOM 7183 C CA . ALA B 1 420 ? -27.672 -1.026 -9.648 1 88.31 420 ALA B CA 1
ATOM 7184 C C . ALA B 1 420 ? -26.578 -1.108 -8.594 1 88.31 420 ALA B C 1
ATOM 7186 O O . ALA B 1 420 ? -26.797 -0.797 -7.422 1 88.31 420 ALA B O 1
ATOM 7187 N N . ARG B 1 421 ? -25.422 -1.506 -8.984 1 91.62 421 ARG B N 1
ATOM 7188 C CA . ARG B 1 421 ? -24.281 -1.6 -8.094 1 91.62 421 ARG B CA 1
ATOM 7189 C C . ARG B 1 421 ? -23.828 -0.219 -7.617 1 91.62 421 ARG B C 1
ATOM 7191 O O . ARG B 1 421 ? -23.516 -0.035 -6.441 1 91.62 421 ARG B O 1
ATOM 7198 N N . ARG B 1 422 ? -23.859 0.71 -8.539 1 94.56 422 ARG B N 1
ATOM 7199 C CA . ARG B 1 422 ? -23.516 2.094 -8.234 1 94.56 422 ARG B CA 1
ATOM 7200 C C . ARG B 1 422 ? -24.422 2.662 -7.148 1 94.56 422 ARG B C 1
ATOM 7202 O O . ARG B 1 422 ? -23.938 3.244 -6.172 1 94.56 422 ARG B O 1
ATOM 7209 N N . ARG B 1 423 ? -25.688 2.482 -7.309 1 94.44 423 ARG B N 1
ATOM 7210 C CA . ARG B 1 423 ? -26.672 3.004 -6.359 1 94.44 423 ARG B CA 1
ATOM 7211 C C . ARG B 1 423 ? -26.453 2.414 -4.969 1 94.44 423 ARG B C 1
ATOM 7213 O O . ARG B 1 423 ? -26.453 3.141 -3.975 1 94.44 423 ARG B O 1
ATOM 7220 N N . ARG B 1 424 ? -26.234 1.139 -4.891 1 95.56 424 ARG B N 1
ATOM 7221 C CA . ARG B 1 424 ? -26.047 0.457 -3.615 1 95.56 424 ARG B CA 1
ATOM 7222 C C . ARG B 1 424 ? -24.766 0.936 -2.928 1 95.56 424 ARG B C 1
ATOM 7224 O O . ARG B 1 424 ? -24.781 1.218 -1.729 1 95.56 424 ARG B O 1
ATOM 7231 N N . LEU B 1 425 ? -23.719 1.053 -3.703 1 97.12 425 LEU B N 1
ATOM 7232 C CA . LEU B 1 425 ? -22.438 1.429 -3.123 1 97.12 425 LEU B CA 1
ATOM 7233 C C . LEU B 1 425 ? -22.438 2.889 -2.686 1 97.12 425 LEU B C 1
ATOM 7235 O O . LEU B 1 425 ? -21.812 3.244 -1.685 1 97.12 425 LEU B O 1
ATOM 7239 N N . MET B 1 426 ? -23.141 3.732 -3.428 1 96.81 426 MET B N 1
ATOM 7240 C CA . MET B 1 426 ? -23.266 5.133 -3.025 1 96.81 426 MET B CA 1
ATOM 7241 C C . MET B 1 426 ? -24 5.258 -1.698 1 96.81 426 MET B C 1
ATOM 7243 O O . MET B 1 426 ? -23.625 6.066 -0.847 1 96.81 426 MET B O 1
ATOM 7247 N N . ARG B 1 427 ? -25.031 4.492 -1.565 1 97.5 427 ARG B N 1
ATOM 7248 C CA . ARG B 1 427 ? -25.797 4.492 -0.324 1 97.5 427 ARG B CA 1
ATOM 7249 C C . ARG B 1 427 ? -24.953 4 0.844 1 97.5 427 ARG B C 1
ATOM 7251 O O . ARG B 1 427 ? -24.969 4.582 1.93 1 97.5 427 ARG B O 1
ATOM 7258 N N . LEU B 1 428 ? -24.156 2.949 0.594 1 98.12 428 LEU B N 1
ATOM 7259 C CA . LEU B 1 428 ? -23.266 2.436 1.628 1 98.12 428 LEU B CA 1
ATOM 7260 C C . LEU B 1 428 ? -22.172 3.453 1.969 1 98.12 428 LEU B C 1
ATOM 7262 O O . LEU B 1 428 ? -21.797 3.605 3.135 1 98.12 428 LEU B O 1
ATOM 7266 N N . ALA B 1 429 ? -21.656 4.141 0.969 1 97.81 429 ALA B N 1
ATOM 7267 C CA . ALA B 1 429 ? -20.641 5.176 1.195 1 97.81 429 ALA B CA 1
ATOM 7268 C C . ALA B 1 429 ? -21.203 6.297 2.072 1 97.81 429 ALA B C 1
ATOM 7270 O O . ALA B 1 429 ? -20.516 6.785 2.975 1 97.81 429 ALA B O 1
ATOM 7271 N N . LEU B 1 430 ? -22.422 6.688 1.773 1 97.5 430 LEU B N 1
ATOM 7272 C CA . LEU B 1 430 ? -23.094 7.711 2.572 1 97.5 430 LEU B CA 1
ATOM 7273 C C . LEU B 1 430 ? -23.188 7.289 4.035 1 97.5 430 LEU B C 1
ATOM 7275 O O . LEU B 1 430 ? -22.844 8.062 4.934 1 97.5 430 LEU B O 1
ATOM 7279 N N . LEU B 1 431 ? -23.594 6.07 4.23 1 98.38 431 LEU B N 1
ATOM 7280 C CA . LEU B 1 431 ? -23.766 5.562 5.59 1 98.38 431 LEU B CA 1
ATOM 7281 C C . LEU B 1 431 ? -22.406 5.484 6.301 1 98.38 431 LEU B C 1
ATOM 7283 O O . LEU B 1 431 ? -22.312 5.84 7.477 1 98.38 431 LEU B O 1
ATOM 7287 N N . LEU B 1 432 ? -21.406 5.008 5.602 1 98.56 432 LEU B N 1
ATOM 7288 C CA . LEU B 1 432 ? -20.062 4.91 6.184 1 98.56 432 LEU B CA 1
ATOM 7289 C C . LEU B 1 432 ? -19.531 6.293 6.543 1 98.56 432 LEU B C 1
ATOM 7291 O O . LEU B 1 432 ? -18.969 6.48 7.621 1 98.56 432 LEU B O 1
ATOM 7295 N N . ARG B 1 433 ? -19.703 7.266 5.684 1 98.06 433 ARG B N 1
ATOM 7296 C CA . ARG B 1 433 ? -19.25 8.633 5.922 1 98.06 433 ARG B CA 1
ATOM 7297 C C . ARG B 1 433 ? -19.906 9.219 7.168 1 98.06 433 ARG B C 1
ATOM 7299 O O . ARG B 1 433 ? -19.234 9.852 7.992 1 98.06 433 ARG B O 1
ATOM 7306 N N . LEU B 1 434 ? -21.203 9.008 7.27 1 98.06 434 LEU B N 1
ATOM 7307 C CA . LEU B 1 434 ? -21.922 9.523 8.43 1 98.06 434 LEU B CA 1
ATOM 7308 C C . LEU B 1 434 ? -21.438 8.844 9.711 1 98.06 434 LEU B C 1
ATOM 7310 O O . LEU B 1 434 ? -21.281 9.5 10.742 1 98.06 434 LEU B O 1
ATOM 7314 N N . ALA B 1 435 ? -21.234 7.531 9.633 1 98.12 435 ALA B N 1
ATOM 7315 C CA . ALA B 1 435 ? -20.75 6.801 10.797 1 98.12 435 ALA B CA 1
ATOM 7316 C C . ALA B 1 435 ? -19.391 7.316 11.25 1 98.12 435 ALA B C 1
ATOM 7318 O O . ALA B 1 435 ? -19.156 7.527 12.438 1 98.12 435 ALA B O 1
ATOM 7319 N N . VAL B 1 436 ? -18.469 7.52 10.312 1 97.5 436 VAL B N 1
ATOM 7320 C CA . VAL B 1 436 ? -17.125 8.008 10.602 1 97.5 436 VAL B CA 1
ATOM 7321 C C . VAL B 1 436 ? -17.203 9.422 11.18 1 97.5 436 VAL B C 1
ATOM 7323 O O . VAL B 1 436 ? -16.531 9.734 12.164 1 97.5 436 VAL B O 1
ATOM 7326 N N . LEU B 1 437 ? -18.031 10.242 10.555 1 96.31 437 LEU B N 1
ATOM 7327 C CA . LEU B 1 437 ? -18.188 11.633 10.969 1 96.31 437 LEU B CA 1
ATOM 7328 C C . LEU B 1 437 ? -18.688 11.719 12.406 1 96.31 437 LEU B C 1
ATOM 7330 O O . LEU B 1 437 ? -18.172 12.516 13.195 1 96.31 437 LEU B O 1
ATOM 7334 N N . LEU B 1 438 ? -19.641 10.891 12.773 1 96.12 438 LEU B N 1
ATOM 7335 C CA . LEU B 1 438 ? -20.281 10.953 14.078 1 96.12 438 LEU B CA 1
ATOM 7336 C C . LEU B 1 438 ? -19.328 10.5 15.18 1 96.12 438 LEU B C 1
ATOM 7338 O O . LEU B 1 438 ? -19.562 10.758 16.359 1 96.12 438 LEU B O 1
ATOM 7342 N N . HIS B 1 439 ? -18.234 9.867 14.789 1 94.75 439 HIS B N 1
ATOM 7343 C CA . HIS B 1 439 ? -17.266 9.406 15.781 1 94.75 439 HIS B CA 1
ATOM 7344 C C . HIS B 1 439 ? -15.883 9.992 15.516 1 94.75 439 HIS B C 1
ATOM 7346 O O . HIS B 1 439 ? -14.875 9.422 15.938 1 94.75 439 HIS B O 1
ATOM 7352 N N . ARG B 1 440 ? -15.836 11.078 14.852 1 91.44 440 ARG B N 1
ATOM 7353 C CA . ARG B 1 440 ? -14.586 11.727 14.469 1 91.44 440 ARG B CA 1
ATOM 7354 C C . ARG B 1 440 ? -13.766 12.102 15.695 1 91.44 440 ARG B C 1
ATOM 7356 O O . ARG B 1 440 ? -12.531 12.102 15.656 1 91.44 440 ARG B O 1
ATOM 7363 N N . SER B 1 441 ? -14.438 12.422 16.844 1 88.75 441 SER B N 1
ATOM 7364 C CA . SER B 1 441 ? -13.766 12.852 18.062 1 88.75 441 SER B CA 1
ATOM 7365 C C . SER B 1 441 ? -13.219 11.664 18.844 1 88.75 441 SER B C 1
ATOM 7367 O O . SER B 1 441 ? -12.445 11.836 19.781 1 88.75 441 SER B O 1
ATOM 7369 N N . ARG B 1 442 ? -13.594 10.453 18.453 1 88.75 442 ARG B N 1
ATOM 7370 C CA . ARG B 1 442 ? -13.156 9.203 19.078 1 88.75 442 ARG B CA 1
ATOM 7371 C C . ARG B 1 442 ? -13.531 9.172 20.547 1 88.75 442 ARG B C 1
ATOM 7373 O O . ARG B 1 442 ? -12.781 8.641 21.375 1 88.75 442 ARG B O 1
ATOM 7380 N N . ASN B 1 443 ? -14.625 9.797 20.812 1 82 443 ASN B N 1
ATOM 7381 C CA . ASN B 1 443 ? -15.164 9.766 22.172 1 82 443 ASN B CA 1
ATOM 7382 C C . ASN B 1 443 ? -16.062 8.547 22.391 1 82 443 ASN B C 1
ATOM 7384 O O . ASN B 1 443 ? -16.75 8.109 21.469 1 82 443 ASN B O 1
ATOM 7388 N N . ASP B 1 444 ? -16.016 7.996 23.578 1 81 444 ASP B N 1
ATOM 7389 C CA . ASP B 1 444 ? -16.734 6.77 23.875 1 81 444 ASP B CA 1
ATOM 7390 C C . ASP B 1 444 ? -18.203 7.059 24.188 1 81 444 ASP B C 1
ATOM 7392 O O . ASP B 1 444 ? -19.031 6.141 24.25 1 81 444 ASP B O 1
ATOM 7396 N N . GLN B 1 445 ? -18.531 8.305 24.281 1 83.88 445 GLN B N 1
ATOM 7397 C CA . GLN B 1 445 ? -19.922 8.633 24.562 1 83.88 445 GLN B CA 1
ATOM 7398 C C . GLN B 1 445 ? -20.812 8.32 23.359 1 83.88 445 GLN B C 1
ATOM 7400 O O . GLN B 1 445 ? -20.469 8.656 22.219 1 83.88 445 GLN B O 1
ATOM 7405 N N . PRO B 1 446 ? -21.875 7.645 23.656 1 87.75 446 PRO B N 1
ATOM 7406 C CA . PRO B 1 446 ? -22.766 7.293 22.547 1 87.75 446 PRO B CA 1
ATOM 7407 C C . PRO B 1 446 ? -23.422 8.516 21.922 1 87.75 446 PRO B C 1
ATOM 7409 O O . PRO B 1 446 ? -23.766 9.469 22.625 1 87.75 446 PRO B O 1
ATOM 7412 N N . VAL B 1 447 ? -23.578 8.555 20.656 1 92.25 447 VAL B N 1
ATOM 7413 C CA . VAL B 1 447 ? -24.344 9.562 19.922 1 92.25 447 VAL B CA 1
ATOM 7414 C C . VAL B 1 447 ? -25.828 9.289 20.078 1 92.25 447 VAL B C 1
ATOM 7416 O O . VAL B 1 447 ? -26.297 8.195 19.75 1 92.25 447 VAL B O 1
ATOM 7419 N N . PRO B 1 448 ? -26.578 10.172 20.625 1 93.88 448 PRO B N 1
ATOM 7420 C CA . PRO B 1 448 ? -28.016 9.93 20.844 1 93.88 448 PRO B CA 1
ATOM 7421 C C . PRO B 1 448 ? -28.844 10.062 19.562 1 93.88 448 PRO B C 1
ATOM 7423 O O . PRO B 1 448 ? -29.719 10.922 19.484 1 93.88 448 PRO B O 1
ATOM 7426 N N . LEU B 1 449 ? -28.562 9.227 18.656 1 94.69 449 LEU B N 1
ATOM 7427 C CA . LEU B 1 449 ? -29.359 9.148 17.422 1 94.69 449 LEU B CA 1
ATOM 7428 C C . LEU B 1 449 ? -30.719 8.508 17.688 1 94.69 449 LEU B C 1
ATOM 7430 O O . LEU B 1 449 ? -30.797 7.312 17.984 1 94.69 449 LEU B O 1
ATOM 7434 N N . GLN B 1 450 ? -31.797 9.25 17.531 1 95.44 450 GLN B N 1
ATOM 7435 C CA . GLN B 1 450 ? -33.125 8.797 17.859 1 95.44 450 GLN B CA 1
ATOM 7436 C C . GLN B 1 450 ? -33.844 8.188 16.656 1 95.44 450 GLN B C 1
ATOM 7438 O O . GLN B 1 450 ? -34.656 7.273 16.797 1 95.44 450 GLN B O 1
ATOM 7443 N N . ALA B 1 451 ? -33.531 8.766 15.516 1 96.44 451 ALA B N 1
ATOM 7444 C CA . ALA B 1 451 ? -34.188 8.25 14.312 1 96.44 451 ALA B CA 1
ATOM 7445 C C . ALA B 1 451 ? -33.344 8.531 13.07 1 96.44 451 ALA B C 1
ATOM 7447 O O . ALA B 1 451 ? -32.656 9.547 13 1 96.44 451 ALA B O 1
ATOM 7448 N N . VAL B 1 452 ? -33.406 7.613 12.148 1 97.56 452 VAL B N 1
ATOM 7449 C CA . VAL B 1 452 ? -32.844 7.75 10.805 1 97.56 452 VAL B CA 1
ATOM 7450 C C . VAL B 1 452 ? -33.938 7.434 9.773 1 97.56 452 VAL B C 1
ATOM 7452 O O . VAL B 1 452 ? -34.531 6.367 9.82 1 97.56 452 VAL B O 1
ATOM 7455 N N . ARG B 1 453 ? -34.25 8.367 8.883 1 95.88 453 ARG B N 1
ATOM 7456 C CA . ARG B 1 453 ? -35.25 8.18 7.855 1 95.88 453 ARG B CA 1
ATOM 7457 C C . ARG B 1 453 ? -34.719 8.523 6.477 1 95.88 453 ARG B C 1
ATOM 7459 O O . ARG B 1 453 ? -33.844 9.383 6.348 1 95.88 453 ARG B O 1
ATOM 7466 N N . VAL B 1 454 ? -35.156 7.809 5.508 1 96.44 454 VAL B N 1
ATOM 7467 C CA . VAL B 1 454 ? -34.75 8.117 4.148 1 96.44 454 VAL B CA 1
ATOM 7468 C C . VAL B 1 454 ? -35.969 8.211 3.232 1 96.44 454 VAL B C 1
ATOM 7470 O O . VAL B 1 454 ? -36.938 7.488 3.418 1 96.44 454 VAL B O 1
ATOM 7473 N N . GLU B 1 455 ? -35.938 9.117 2.422 1 93.44 455 GLU B N 1
ATOM 7474 C CA . GLU B 1 455 ? -36.844 9.258 1.288 1 93.44 455 GLU B CA 1
ATOM 7475 C C . GLU B 1 455 ? -36.094 9.477 -0.013 1 93.44 455 GLU B C 1
ATOM 7477 O O . GLU B 1 455 ? -35.688 10.594 -0.321 1 93.44 455 GLU B O 1
ATOM 7482 N N . ARG B 1 456 ? -36.094 8.453 -0.888 1 89.69 456 ARG B N 1
ATOM 7483 C CA . ARG B 1 456 ? -35.312 8.477 -2.125 1 89.69 456 ARG B CA 1
ATOM 7484 C C . ARG B 1 456 ? -33.844 8.781 -1.844 1 89.69 456 ARG B C 1
ATOM 7486 O O . ARG B 1 456 ? -33.125 7.961 -1.245 1 89.69 456 ARG B O 1
ATOM 7493 N N . ARG B 1 457 ? -33.406 10.062 -2.039 1 91.31 457 ARG B N 1
ATOM 7494 C CA . ARG B 1 457 ? -32 10.391 -1.874 1 91.31 457 ARG B CA 1
ATOM 7495 C C . ARG B 1 457 ? -31.812 11.375 -0.725 1 91.31 457 ARG B C 1
ATOM 7497 O O . ARG B 1 457 ? -30.734 11.945 -0.57 1 91.31 457 ARG B O 1
ATOM 7504 N N . GLU B 1 458 ? -32.844 11.516 0.083 1 95.88 458 GLU B N 1
ATOM 7505 C CA . GLU B 1 458 ? -32.75 12.375 1.262 1 95.88 458 GLU B CA 1
ATOM 7506 C C . GLU B 1 458 ? -32.656 11.547 2.539 1 95.88 458 GLU B C 1
ATOM 7508 O O . GLU B 1 458 ? -33.5 10.672 2.783 1 95.88 458 GLU B O 1
ATOM 7513 N N . ILE B 1 459 ? -31.688 11.805 3.314 1 97 459 ILE B N 1
ATOM 7514 C CA . ILE B 1 459 ? -31.531 11.148 4.609 1 97 459 ILE B CA 1
ATOM 7515 C C . ILE B 1 459 ? -31.672 12.172 5.727 1 97 459 ILE B C 1
ATOM 7517 O O . ILE B 1 459 ? -31.109 13.273 5.645 1 97 459 ILE B O 1
ATOM 7521 N N . THR B 1 460 ? -32.469 11.852 6.734 1 97.94 460 THR B N 1
ATOM 7522 C CA . THR B 1 460 ? -32.719 12.719 7.875 1 97.94 460 THR B CA 1
ATOM 7523 C C . THR B 1 460 ? -32.25 12.055 9.172 1 97.94 460 THR B C 1
ATOM 7525 O O . THR B 1 460 ? -32.688 10.938 9.484 1 97.94 460 THR B O 1
ATOM 7528 N N . LEU B 1 461 ? -31.438 12.695 9.906 1 98.06 461 LEU B N 1
ATOM 7529 C CA . LEU B 1 461 ? -30.969 12.234 11.211 1 98.06 461 LEU B CA 1
ATOM 7530 C C . LEU B 1 461 ? -31.609 13.047 12.328 1 98.06 461 LEU B C 1
ATOM 7532 O O . LEU B 1 461 ? -31.562 14.281 12.312 1 98.06 461 LEU B O 1
ATOM 7536 N N . GLU B 1 462 ? -32.219 12.414 13.25 1 97.56 462 GLU B N 1
ATOM 7537 C CA . GLU B 1 462 ? -32.781 13.062 14.43 1 97.56 462 GLU B CA 1
ATOM 7538 C C . GLU B 1 462 ? -32 12.695 15.688 1 97.56 462 GLU B C 1
ATOM 7540 O O . GLU B 1 462 ? -31.891 11.516 16.031 1 97.56 462 GLU B O 1
ATOM 7545 N N . PHE B 1 463 ? -31.531 13.758 16.328 1 97.19 463 PHE B N 1
ATOM 7546 C CA . PHE B 1 463 ? -30.75 13.539 17.531 1 97.19 463 PHE B CA 1
ATOM 7547 C C . PHE B 1 463 ? -31.562 13.898 18.781 1 97.19 463 PHE B C 1
ATOM 7549 O O . PHE B 1 463 ? -32.625 14.516 18.672 1 97.19 463 PHE B O 1
ATOM 7556 N N . GLY B 1 464 ? -31 13.43 19.906 1 94.81 464 GLY B N 1
ATOM 7557 C CA . GLY B 1 464 ? -31.625 13.797 21.172 1 94.81 464 GLY B CA 1
ATOM 7558 C C . GLY B 1 464 ? -31.75 15.305 21.344 1 94.81 464 GLY B C 1
ATOM 7559 O O . GLY B 1 464 ? -30.906 16.062 20.875 1 94.81 464 GLY B O 1
ATOM 7560 N N . ALA B 1 465 ? -32.719 15.742 22.125 1 91.62 465 ALA B N 1
ATOM 7561 C CA . ALA B 1 465 ? -33.031 17.172 22.312 1 91.62 465 ALA B CA 1
ATOM 7562 C C . ALA B 1 465 ? -31.828 17.906 22.906 1 91.62 465 ALA B C 1
ATOM 7564 O O . ALA B 1 465 ? -31.25 17.469 23.906 1 91.62 465 ALA B O 1
ATOM 7565 N N . GLY B 1 466 ? -31.422 18.875 22.219 1 92.62 466 GLY B N 1
ATOM 7566 C CA . GLY B 1 466 ? -30.391 19.766 22.734 1 92.62 466 GLY B CA 1
ATOM 7567 C C . GLY B 1 466 ? -28.984 19.266 22.469 1 92.62 466 GLY B C 1
ATOM 7568 O O . GLY B 1 466 ? -28.016 19.984 22.688 1 92.62 466 GLY B O 1
ATOM 7569 N N . TRP B 1 467 ? -28.844 18.078 21.984 1 93.81 467 TRP B N 1
ATOM 7570 C CA . TRP B 1 467 ? -27.516 17.484 21.844 1 93.81 467 TRP B CA 1
ATOM 7571 C C . TRP B 1 467 ? -26.688 18.219 20.812 1 93.81 467 TRP B C 1
ATOM 7573 O O . TRP B 1 467 ? -25.5 18.484 21.031 1 93.81 467 TRP B O 1
ATOM 7583 N N . LEU B 1 468 ? -27.297 18.594 19.672 1 94.06 468 LEU B N 1
ATOM 7584 C CA . LEU B 1 468 ? -26.578 19.297 18.594 1 94.06 468 LEU B CA 1
ATOM 7585 C C . LEU B 1 468 ? -26.141 20.688 19.062 1 94.06 468 LEU B C 1
ATOM 7587 O O . LEU B 1 468 ? -25.047 21.141 18.703 1 94.06 468 LEU B O 1
ATOM 7591 N N . SER B 1 469 ? -26.938 21.281 19.875 1 92.38 469 SER B N 1
ATOM 7592 C CA . SER B 1 469 ? -26.578 22.609 20.391 1 92.38 469 SER B CA 1
ATOM 7593 C C . SER B 1 469 ? -25.359 22.531 21.297 1 92.38 469 SER B C 1
ATOM 7595 O O . SER B 1 469 ? -24.578 23.484 21.359 1 92.38 469 SER B O 1
ATOM 7597 N N . GLU B 1 470 ? -25.234 21.438 21.922 1 91.38 470 GLU B N 1
ATOM 7598 C CA . GLU B 1 470 ? -24.125 21.234 22.859 1 91.38 470 GLU B CA 1
ATOM 7599 C C . GLU B 1 470 ? -22.891 20.719 22.125 1 91.38 470 GLU B C 1
ATOM 7601 O O . GLU B 1 470 ? -21.797 20.656 22.719 1 91.38 470 GLU B O 1
ATOM 7606 N N . HIS B 1 471 ? -23.062 20.406 20.875 1 90.38 471 HIS B N 1
ATOM 7607 C CA . HIS B 1 471 ? -21.969 19.859 20.094 1 90.38 471 HIS B CA 1
ATOM 7608 C C . HIS B 1 471 ? -21.797 20.594 18.781 1 90.38 471 HIS B C 1
ATOM 7610 O O . HIS B 1 471 ? -22 20.016 17.703 1 90.38 471 HIS B O 1
ATOM 7616 N N . PRO B 1 472 ? -21.328 21.828 18.828 1 88.62 472 PRO B N 1
ATOM 7617 C CA . PRO B 1 472 ? -21.234 22.672 17.641 1 88.62 472 PRO B CA 1
ATOM 7618 C C . PRO B 1 472 ? -20.297 22.109 16.578 1 88.62 472 PRO B C 1
ATOM 7620 O O . PRO B 1 472 ? -20.5 22.312 15.383 1 88.62 472 PRO B O 1
ATOM 7623 N N . LEU B 1 473 ? -19.219 21.406 16.938 1 90.88 473 LEU B N 1
ATOM 7624 C CA . LEU B 1 473 ? -18.297 20.812 15.961 1 90.88 473 LEU B CA 1
ATOM 7625 C C . LEU B 1 473 ? -19.016 19.766 15.117 1 90.88 473 LEU B C 1
ATOM 7627 O O . LEU B 1 473 ? -18.766 19.656 13.914 1 90.88 473 LEU B O 1
ATOM 7631 N N . THR B 1 474 ? -19.891 19 15.805 1 92.56 474 THR B N 1
ATOM 7632 C CA . THR B 1 474 ? -20.641 17.984 15.078 1 92.56 474 THR B CA 1
ATOM 7633 C C . THR B 1 474 ? -21.594 18.641 14.07 1 92.56 474 THR B C 1
ATOM 7635 O O . THR B 1 474 ? -21.75 18.141 12.961 1 92.56 474 THR B O 1
ATOM 7638 N N . VAL B 1 475 ? -22.203 19.766 14.477 1 93.62 475 VAL B N 1
ATOM 7639 C CA . VAL B 1 475 ? -23.094 20.5 13.586 1 93.62 475 VAL B CA 1
ATOM 7640 C C . VAL B 1 475 ? -22.328 20.969 12.352 1 93.62 475 VAL B C 1
ATOM 7642 O O . VAL B 1 475 ? -22.781 20.797 11.227 1 93.62 475 VAL B O 1
ATOM 7645 N N . THR B 1 476 ? -21.172 21.516 12.641 1 92.25 476 THR B N 1
ATOM 7646 C CA . THR B 1 476 ? -20.344 21.984 11.539 1 92.25 476 THR B CA 1
ATOM 7647 C C . THR B 1 476 ? -19.938 20.828 10.625 1 92.25 476 THR B C 1
ATOM 7649 O O . THR B 1 476 ? -19.938 20.969 9.398 1 92.25 476 THR B O 1
ATOM 7652 N N . ASP B 1 477 ? -19.609 19.688 11.188 1 93.31 477 ASP B N 1
ATOM 7653 C CA . ASP B 1 477 ? -19.25 18.484 10.422 1 93.31 477 ASP B CA 1
ATOM 7654 C C . ASP B 1 477 ? -20.406 18.047 9.523 1 93.31 477 ASP B C 1
ATOM 7656 O O . ASP B 1 477 ? -20.203 17.719 8.352 1 93.31 477 ASP B O 1
ATOM 7660 N N . LEU B 1 478 ? -21.578 18.031 10.125 1 96 478 LEU B N 1
ATOM 7661 C CA . LEU B 1 478 ? -22.766 17.578 9.398 1 96 478 LEU B CA 1
ATOM 7662 C C . LEU B 1 478 ? -23.094 18.547 8.266 1 96 478 LEU B C 1
ATOM 7664 O O . LEU B 1 478 ? -23.484 18.125 7.18 1 96 478 LEU B O 1
ATOM 7668 N N . GLU B 1 479 ? -22.938 19.828 8.531 1 94.5 479 GLU B N 1
ATOM 7669 C CA . GLU B 1 479 ? -23.172 20.828 7.496 1 94.5 479 GLU B CA 1
ATOM 7670 C C . GLU B 1 479 ? -22.203 20.656 6.332 1 94.5 479 GLU B C 1
ATOM 7672 O O . GLU B 1 479 ? -22.594 20.719 5.168 1 94.5 479 GLU B O 1
ATOM 7677 N N . GLN B 1 480 ? -20.953 20.469 6.664 1 92.75 480 GLN B N 1
ATOM 7678 C CA . GLN B 1 480 ? -19.953 20.25 5.629 1 92.75 480 GLN B CA 1
ATOM 7679 C C . GLN B 1 480 ? -20.219 18.969 4.855 1 92.75 480 GLN B C 1
ATOM 7681 O O . GLN B 1 480 ? -20.016 18.922 3.641 1 92.75 480 GLN B O 1
ATOM 7686 N N . GLU B 1 481 ? -20.656 17.922 5.578 1 95.75 481 GLU B N 1
ATOM 7687 C CA . GLU B 1 481 ? -20.953 16.641 4.934 1 95.75 481 GLU B CA 1
ATOM 7688 C C . GLU B 1 481 ? -22.125 16.766 3.961 1 95.75 481 GLU B C 1
ATOM 7690 O O . GLU B 1 481 ? -22.141 16.109 2.914 1 95.75 481 GLU B O 1
ATOM 7695 N N . ALA B 1 482 ? -23.109 17.609 4.316 1 95.88 482 ALA B N 1
ATOM 7696 C CA . ALA B 1 482 ? -24.234 17.844 3.426 1 95.88 482 ALA B CA 1
ATOM 7697 C C . ALA B 1 482 ? -23.781 18.375 2.076 1 95.88 482 ALA B C 1
ATOM 7699 O O . ALA B 1 482 ? -24.312 18 1.031 1 95.88 482 ALA B O 1
ATOM 7700 N N . VAL B 1 483 ? -22.797 19.1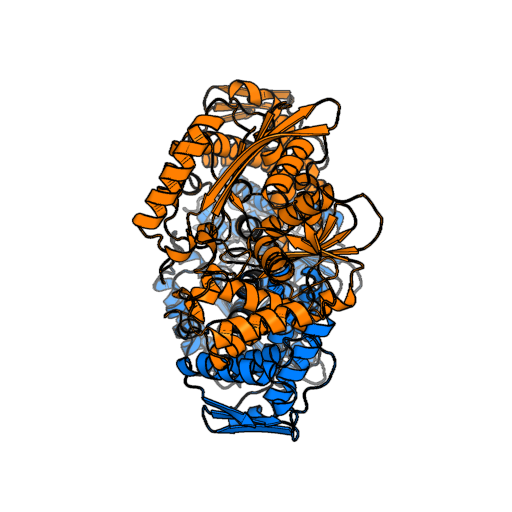72 2.129 1 93.5 483 VAL B N 1
ATOM 7701 C CA . VAL B 1 483 ? -22.234 19.734 0.91 1 93.5 483 VAL B CA 1
ATOM 7702 C C . VAL B 1 483 ? -21.5 18.656 0.119 1 93.5 483 VAL B C 1
ATOM 7704 O O . VAL B 1 483 ? -21.594 18.609 -1.108 1 93.5 483 VAL B O 1
ATOM 7707 N N . GLN B 1 484 ? -20.766 17.797 0.814 1 92.19 484 GLN B N 1
ATOM 7708 C CA . GLN B 1 484 ? -19.984 16.734 0.176 1 92.19 484 GLN B CA 1
ATOM 7709 C C . GLN B 1 484 ? -20.891 15.711 -0.486 1 92.19 484 GLN B C 1
ATOM 7711 O O . GLN B 1 484 ? -20.5 15.062 -1.462 1 92.19 484 GLN B O 1
ATOM 7716 N N . LEU B 1 485 ? -22.078 15.547 0.012 1 94.19 485 LEU B N 1
ATOM 7717 C CA . LEU B 1 485 ? -22.984 14.516 -0.467 1 94.19 485 LEU B CA 1
ATOM 7718 C C . LEU B 1 485 ? -23.797 15.023 -1.656 1 94.19 485 LEU B C 1
ATOM 7720 O O . LEU B 1 485 ? -24.344 14.219 -2.42 1 94.19 485 LEU B O 1
ATOM 7724 N N . ASP B 1 486 ? -23.766 16.281 -1.895 1 91.44 486 ASP B N 1
ATOM 7725 C CA . ASP B 1 486 ? -24.594 16.922 -2.912 1 91.44 486 ASP B CA 1
ATOM 7726 C C . ASP B 1 486 ? -24.219 16.438 -4.309 1 91.44 486 ASP B C 1
ATOM 7728 O O . ASP B 1 486 ? -25.094 16.109 -5.117 1 91.44 486 ASP B O 1
ATOM 7732 N N . PRO B 1 487 ? -22.922 16.328 -4.543 1 88.12 487 PRO B N 1
ATOM 7733 C CA . PRO B 1 487 ? -22.547 15.875 -5.887 1 88.12 487 PRO B CA 1
ATOM 7734 C C . PRO B 1 487 ? -23.047 14.461 -6.191 1 88.12 487 PRO B C 1
ATOM 7736 O O . PRO B 1 487 ? -23.156 14.078 -7.359 1 88.12 487 PRO B O 1
ATOM 7739 N N . LEU B 1 488 ? -23.359 13.703 -5.203 1 89.06 488 LEU B N 1
ATOM 7740 C CA . LEU B 1 488 ? -23.875 12.359 -5.398 1 89.06 488 LEU B CA 1
ATOM 7741 C C . LEU B 1 488 ? -25.406 12.367 -5.457 1 89.06 488 LEU B C 1
ATOM 7743 O O . LEU B 1 488 ? -26.031 11.32 -5.648 1 89.06 488 LEU B O 1
ATOM 7747 N N . GLY B 1 489 ? -25.969 13.523 -5.289 1 91.69 489 GLY B N 1
ATOM 7748 C CA . GLY B 1 489 ? -27.406 13.664 -5.383 1 91.69 489 GLY B CA 1
ATOM 7749 C C . GLY B 1 489 ? -28.125 13.422 -4.07 1 91.69 489 GLY B C 1
ATOM 7750 O O . GLY B 1 489 ? -29.344 13.219 -4.043 1 91.69 489 GLY B O 1
ATOM 7751 N N . PHE B 1 490 ? -27.359 13.359 -3 1 95.06 490 PHE B N 1
ATOM 7752 C CA . PHE B 1 490 ? -27.984 13.117 -1.705 1 95.06 490 PHE B CA 1
ATOM 7753 C C . PHE B 1 490 ? -28.25 14.43 -0.976 1 95.06 490 PHE B C 1
ATOM 7755 O O . PHE B 1 490 ? -27.5 15.398 -1.15 1 95.06 490 PHE B O 1
ATOM 7762 N N . THR B 1 491 ? -29.328 14.461 -0.223 1 97.12 491 THR B N 1
ATOM 7763 C CA . THR B 1 491 ? -29.625 15.562 0.687 1 97.12 491 THR B CA 1
ATOM 7764 C C . THR B 1 491 ? -29.594 15.086 2.137 1 97.12 491 THR B C 1
ATOM 7766 O O . THR B 1 491 ? -30.25 14.109 2.49 1 97.12 491 THR B O 1
ATOM 7769 N N . LEU B 1 492 ? -28.812 15.695 2.926 1 97.69 492 LEU B N 1
ATOM 7770 C CA . LEU B 1 492 ? -28.688 15.375 4.344 1 97.69 492 LEU B CA 1
ATOM 7771 C C . LEU B 1 492 ? -29.375 16.438 5.199 1 97.69 492 LEU B C 1
ATOM 7773 O O . LEU B 1 492 ? -29.078 17.625 5.082 1 97.69 492 LEU B O 1
ATOM 7777 N N . ARG B 1 493 ? -30.312 16.062 6.02 1 97.25 493 ARG B N 1
ATOM 7778 C CA . ARG B 1 493 ? -30.969 16.906 7.02 1 97.25 493 ARG B CA 1
ATOM 7779 C C . ARG B 1 493 ? -30.75 16.344 8.422 1 97.25 493 ARG B C 1
ATOM 7781 O O . ARG B 1 493 ? -30.641 15.133 8.609 1 97.25 493 ARG B O 1
ATOM 7788 N N . PHE B 1 494 ? -30.625 17.25 9.328 1 96.94 494 PHE B N 1
ATOM 7789 C CA . PHE B 1 494 ? -30.422 16.781 10.695 1 96.94 494 PHE B CA 1
ATOM 7790 C C . PHE B 1 494 ? -31 17.781 11.695 1 96.94 494 PHE B C 1
ATOM 7792 O O . PHE B 1 494 ? -31.109 18.984 11.391 1 96.94 494 PHE B O 1
ATOM 7799 N N . GLY B 1 495 ? -31.438 17.266 12.852 1 94.5 495 GLY B N 1
ATOM 7800 C CA . GLY B 1 495 ? -32 18.094 13.906 1 94.5 495 GLY B CA 1
ATOM 7801 C C . GLY B 1 495 ? -32.031 17.406 15.266 1 94.5 495 GLY B C 1
ATOM 7802 O O . GLY B 1 495 ? -31.812 16.203 15.352 1 94.5 495 GLY B O 1
#

Solvent-accessible surface area (backbone atoms only — not comparable to full-atom values): 49852 Å² total; per-residue (Å²): 128,82,66,56,55,38,33,14,29,33,42,43,18,36,36,37,37,38,39,32,33,31,65,54,97,92,37,82,40,81,75,46,77,48,73,46,86,44,38,42,47,80,22,43,47,96,82,24,39,68,34,68,66,28,48,49,49,44,38,53,51,30,34,58,52,12,76,75,45,45,84,55,57,90,83,32,54,49,29,39,27,28,63,42,62,65,58,33,49,79,41,62,67,53,49,54,52,39,18,63,35,24,57,45,68,70,35,42,40,49,53,46,40,48,26,50,28,25,48,39,11,34,39,69,69,43,78,89,54,85,60,35,32,32,39,40,33,47,38,20,47,29,24,26,47,30,34,25,43,65,82,41,74,77,42,58,38,53,38,91,47,13,14,46,50,39,15,54,71,49,29,68,83,33,54,36,42,71,68,41,48,49,51,39,21,49,49,33,29,59,69,43,33,70,50,34,51,62,50,58,72,67,49,59,79,45,38,34,26,17,46,67,50,43,50,38,52,44,36,24,30,45,66,55,66,54,37,88,61,90,49,41,36,58,66,33,52,50,50,51,49,53,51,48,37,69,68,29,31,44,90,67,67,80,52,50,54,63,51,80,87,44,44,81,26,46,66,17,30,50,26,42,49,52,12,48,31,62,59,60,64,49,65,56,33,35,70,42,92,21,26,44,46,50,11,45,47,52,50,55,54,26,52,62,67,80,54,47,56,44,60,53,39,53,53,49,49,33,60,60,38,63,35,60,61,69,62,19,48,52,26,21,52,42,26,49,65,59,40,63,67,36,22,73,85,68,69,50,52,70,68,53,51,50,48,47,38,51,25,34,49,42,36,57,38,8,52,62,42,19,79,72,64,17,31,57,43,20,21,50,49,44,59,56,35,74,49,52,75,48,36,51,60,57,28,44,52,39,14,48,36,19,36,44,37,52,78,84,51,57,58,72,80,45,63,85,46,58,68,73,59,30,54,54,50,50,53,46,23,54,42,43,24,51,19,46,58,76,43,43,51,68,60,87,68,79,77,58,70,72,44,61,49,66,58,96,51,32,39,38,41,32,45,43,88,65,47,57,76,75,32,56,67,58,47,52,50,51,55,53,46,30,60,44,34,39,77,73,61,33,43,65,44,74,86,128,82,66,55,56,39,32,14,30,34,44,43,17,36,35,37,39,38,37,31,33,31,65,55,95,93,38,82,42,80,74,46,77,49,76,46,84,42,38,42,46,80,24,41,46,96,82,25,41,66,35,69,65,30,49,49,48,44,39,55,50,31,35,58,54,12,74,74,45,45,84,54,59,89,83,32,53,50,30,40,27,28,65,42,61,66,58,34,50,79,41,61,66,54,49,54,51,40,19,62,35,24,56,46,66,70,37,42,39,50,52,46,41,49,27,50,28,26,48,39,10,35,38,69,69,42,77,88,54,85,61,34,32,32,40,39,33,46,40,21,47,28,24,26,47,30,34,27,43,64,83,40,74,77,43,58,38,52,39,91,46,13,15,47,51,39,16,52,72,47,30,68,84,34,54,36,42,70,67,39,47,50,50,38,22,51,50,34,29,58,69,42,32,72,49,33,51,63,50,59,71,69,49,58,80,43,38,34,26,18,47,66,50,42,50,39,52,44,37,23,31,46,66,56,66,52,36,89,60,88,49,41,37,60,67,34,51,52,50,52,49,52,51,47,38,69,69,29,30,45,89,68,65,79,51,50,55,63,50,80,88,46,43,82,27,47,65,18,30,48,27,42,50,51,12,48,31,64,59,62,64,48,66,55,33,35,71,43,92,21,26,44,47,51,10,45,46,51,49,55,53,26,52,62,66,80,54,47,55,43,61,55,38,51,52,50,49,33,60,62,38,62,35,60,62,69,62,18,48,52,24,22,53,42,25,49,65,57,39,63,68,36,21,72,86,70,70,49,52,70,70,53,51,50,48,46,35,52,26,33,47,42,37,58,38,8,50,62,41,18,78,72,64,17,30,58,44,19,21,51,48,44,59,56,35,74,48,54,75,47,35,51,61,56,27,43,52,39,14,48,36,18,38,45,37,52,76,82,52,57,57,70,80,46,64,86,46,57,68,72,61,31,54,54,50,50,54,47,24,52,42,44,25,50,19,45,59,76,44,43,54,68,59,89,70,80,76,57,70,74,45,59,48,67,56,96,49,33,39,38,42,32,46,45,89,64,48,58,78,74,31,57,68,57,47,52,49,52,55,53,46,31,58,43,35,40,77,72,61,33,43,64,47,74,85

InterPro domains:
  IPR003695 Ppx/GppA phosphatase, N-terminal [PF02541] (20-301)
  IPR030673 Pyrophosphatase, GppA/Ppx-type [PIRSF001267] (4-494)
  IPR043129 ATPase, nucleotide binding domain [SSF53067] (6-126)
  IPR043129 ATPase, nucleotide binding domain [SSF53067] (131-306)
  IPR048950 Ppx/GppA phosphatase, C-terminal [PF21447] (309-481)
  IPR050273 GppA/Ppx guanosine pentaphosphate hydrolase [PTHR30005] (5-461)

Foldseek 3Di:
DADQKAKEWEAFQFKIKIWIWGDDPNDIGTDDIDMDTLNQVVQQDPQLAGHPSSLVSLLVVLLVLLVVPLPPDALRYEAEYEDSCVSHPPCPVSQVSSCVSNNYHYFYAYQQLQLLLFLQQQLVQDPLDFWKEWEWEATQQWIWTFIDTRSDTPDIDIFGAHLNVLLCVLVVPQFQAPVSLVVLLVVLLVRCVVCQVVDLVVDTDAYEYEDDLLQLLQQLLVQQVVDDDAFDFLSSLVVVSVVSNVLGGLVSDDTGSDDPSCSSRNSSSSSNVNSVCVSNVPGGYHYGHTGSRSSVNVQSNCVVVPNQVQVVLLVVLCVVLVPPQLQLVQLLVQLVVQCVQCCVVLVHDDLLNVLLSSLSNCLQSQVSPPPPLSLQSSLVCLQDPNRHNDTNVSSNLSSLLSNLLDDAHDLVSLVVDPPSSSSSSLVSSLSSNLSCLQCVVVDPDDFQFDDWDDDPQEIETEGDPCPCVVPVVSVVSQVVVQVSSVVVPHGYHYD/DADQKAKEWEAFQFKIKIWIWGDDPNDIGTDDIDMDTLNQVVQQDPQLAGHPSSLVSLLVVLLVLLVVPLPPDALRYEAEYEDSCVSHPPCPVSQVSSCVSNNYHYFYAYQQLQLLLFLQQQLVQDPLDFWKEWEWEATQQWIWTFIDTRSDTPDIDIFGAHLNVLLCVLVVPQFQAPVSLVVLLVVLLVRCVVCQVVDLVVDTDAYEYEDDLLQLLQQLLVQQVVDDDAFDFLSSLVVVSVVSNVLGGLVSDDGGSDDPSCSSRNSSSSSNVNSVCVSNVPGGYHYGHTGSRSSVNVQSNCVVVPNQVQVVLLVVLCVVLVPPQLQLVQLLVQLVVQCVQCCVVLVHDDLLNVLLSSLSNCLQSQVSPPPPLSLQSSLVCLQDPNRHNDTNVSSNLSSLLSNLLDDAHDLVSLVVDPPSSSSSSLVSSLSSNLSCLQCVVVDPDDFQFDDWDDDDQEIETEGDPCPCVVPVVSVVSQVVVQVRSVVVPHGYHYD

Organism: NCBI:txid713585

Nearest PDB structures (foldseek):
  8jgx-assembly1_B  TM=9.591E-01  e=3.670E-52  Acinetobacter baumannii 15827
  2flo-assembly2_D  TM=9.458E-01  e=1.012E-47  Escherichia coli O157:H7
  8jgw-assembly1_B  TM=5.929E-01  e=4.971E-47  Klebsiella pneumoniae subsp. pneumoniae 1158
  6pbz-assembly1_C  TM=5.536E-01  e=2.599E-41  Escherichia coli K-12
  3mdq-assembly1_A  TM=8.842E-01  e=5.809E-19  Cytophaga hutchinsonii ATCC 33406